Protein 9FYG (pdb70)

Radius of gyration: 30.22 Å; Cα contacts (8 Å, |Δi|>4): 1806; chains: 6; bounding box: 65×64×95 Å

Nearest PDB structures (foldseek):
  7s8h-assembly1_a-3  TM=9.585E-01  e=7.469E-16  Lassa virus Josiah
  5vk2-assembly1_a  TM=9.563E-01  e=7.469E-16  Lassa virus Josiah
  7tyv-assembly1_c  TM=9.464E-01  e=2.749E-16  Lassa virus Josiah
  6p95-assembly1_a  TM=9.467E-01  e=1.157E-15  Lassa virus Josiah
  7ul7-assembly1_b  TM=9.363E-01  e=6.305E-14  Mammarenavirus lassaense

B-factor: mean 40.13, std 30.25, range [0.34, 158.84]

Solvent-accessible surface area: 47564 Å² total; per-residue (Å²): 60,62,35,2,77,134,60,0,3,76,60,71,85,136,49,64,4,25,104,61,4,30,58,64,28,95,98,49,70,90,13,13,1,5,8,0,17,88,0,0,70,18,18,70,90,33,115,148,204,38,46,8,8,2,12,4,0,66,27,18,1,41,67,67,5,1,22,65,6,9,6,59,42,2,74,95,54,42,20,4,43,2,33,44,0,4,10,0,27,22,88,93,62,41,72,27,7,15,1,108,13,19,53,7,82,122,146,66,85,11,81,44,78,95,13,122,108,54,10,39,79,34,6,78,114,6,68,39,55,44,44,28,94,68,20,94,55,99,25,13,158,50,35,21,81,94,46,28,118,101,140,249,114,190,35,27,237,42,9,60,10,46,63,2,32,8,49,12,84,98,5,3,58,56,4,6,8,1,6,52,71,78,82,40,28,0,22,0,8,20,33,142,122,14,109,16,0,2,26,1,14,20,32,108,94,55,55,7,78,71,141,108,16,65,90,6,97,79,62,12,40,88,2,2,111,111,73,42,170,54,57,30,76,0,1,3,3,1,7,18,5,1,43,1,6,106,22,40,34,21,31,10,18,42,1,21,2,19,78,148,116,38,140,72,146,35,10,27,0,6,0,32,0,20,117,45,118,15,15,79,5,10,18,57,11,3,8,7,26,0,0,0,4,14,10,0,72,29,12,44,76,201,94,174,124,77,8,0,2,2,60,24,28,83,49,131,116,50,15,147,57,66,24,14,3,0,0,7,5,0,19,19,2,49,20,28,16,18,20,114,115,172,42,26,240,44,7,66,4,57,56,4,30,7,46,12,85,83,2,4,70,54,2,6,10,2,4,71,72,80,70,39,29,2,21,0,8,24,32,140,123,13,109,18,0,1,20,1,9,23,35,107,95,57,52,7,77,76,139,106,17,63,91,7,89,89,62,11,45,84,2,1,113,110,73,40,170,55,56,32,74,0,4,4,2,0,12,20,4,1,48,0,4,107,22,41,36,19,30,11,17,52,2,25,2,17,75,142,118,37,139,65,142,46,9,34,0,6,0,33,0,20,116,46,117,13,15,75,4,6,13,57,11,3,6,7,23,0,0,1,4,8,2,0,67,29,12,58,79,202,96,170,129,78,8,0,4,1,51,27,28,86,54,132,116,46,26,140,54,67,21,14,5,0,0,6,4,0,16,18,0,46,19,28,17,20,21,115,116,175,32,24,238,43,8,59,11,53,67,3,32,9,46,13,98,83,6,1,69,56,3,6,7,2,6,62,72,78,75,38,28,0,23,0,9,21,33,137,121,13,110,17,0,1,26,1,13,19,29,108,99,59,64,7,74,71,142,106,17,58,92,6,91,91,57,11,48,84,2,0,112,109,74,41,172,56,59,32,77,0,4,3,4,1,8,17,5,1,43,1,5,107,22,40,32,18,28,11,16,41,1,23,2,17,76,146,117,36,140,70,140,46,9,28,0,7,0,33,2,22,124,43,117,8,14,72,3,6,23,59,10,3,7,7,23,0,0,1,4,11,2,0,66,26,11,59,77,191,92,179,132,90,10,0,1,1,52,23,28,83,55,134,112,48,19,149,67,64,28,15,5,0,0,7,4,0,20,20,2,48,18,26,17,20,20,112,63,54,50,1,62,133,55,0,3,79,63,71,82,139,52,57,3,28,105,62,3,31,58,62,21,95,98,51,71,90,15,16,1,4,12,0,16,81,0,0,70,16,12,62,86,29,101,149,204,37,41,8,2,1,12,5,0,65,31,17,1,39,66,71,5,1,27,64,5,9,6,58,26,5,81,95,54,44,20,3,44,1,35,44,0,5,6,0,29,20,93,93,63,42,73,24,2,18,0,100,14,18,54,7,84,122,142,67,80,10,85,41,81,91,10,121,115,49,8,47,94,40,4,74,111,7,63,40,63,43,42,26,97,69,21,95,56,97,26,14,158,49,35,20,81,92,44,27,120,102,143,247,58,57,35,3,73,139,55,0,3,82,62,67,83,139,53,68,4,25,104,61,2,28,58,66,26,94,98,52,73,94,14,11,1,5,9,0,16,90,0,0,64,16,18,54,85,30,100,149,203,38,44,8,8,2,11,5,0,66,28,18,1,41,67,67,6,2,22,59,5,9,5,65,28,6,83,90,55,41,19,3,41,1,34,44,0,4,8,0,26,19,89,94,63,41,72,29,6,20,2,116,5,18,54,7,84,119,143,63,81,11,83,46,78,91,11,126,106,57,11,39,78,31,4,76,114,5,62,39,58,47,40,27,94,67,21,95,57,97,26,14,160,49,35,20,80,94,46,27,120,101,138,248

Secondary structure (DSSP, 8-state):
-EEETTEEEEEEEB--HHHHSSS-EEEEEETTEEEEESSTT-SEEEEEEEESS----TTTSEE-SS-GGGGS-TT-TTHHHHHHHHHHHHHHTT--TTTSPPPEE--TT-SSSS-EEEEE--TTTSSTTHHHHHHHHHHHHH---TTS------EEEEEEEE----S--BHHHHHHHHHTTTT-----/---BTTBEEEEEEB--HHHHTTS-EEEEEETTEEEEESSTT-SEEEEEEEESS----TTTSEE-SS-GGGGS-TT-TTHHHHHHHHHHHH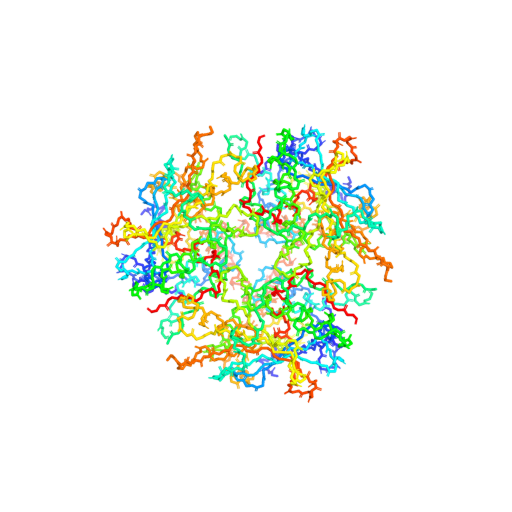HHTT--TTTSPPPEE--TT-SSS--EEEEE--TTTSSTTHHHHHHHHHHHHH---TTS------EEEEEEEE----S--BHHHHHHHHHTTTT-----/-EEETTEEEEEEEB--HHHHSSS-EEEEEETTEEEEESSTT-SEEEEEEEESS----TTTSEE-SS-GGGGS-TT-TTHHHHHHHHHHHHHHTT--TTTSPPPEE--TT-SSS--EEEEE--TTTSSTTHHHHHHHHHHHHH---SSS------EEEEEEEE----S--BHHHHHHHHHTTTT-----/-EEE-TTTBSSSS-EEEPHHHHTTTTT-SS-HHHHHHHHHHHHHHHH-----HHHHHHHHS-HHHHHHHHHHHHTT--B--SSEEEEEE-TTT--BPPPEE--EETTEEPPTGGGHHHHHHHHHHHHHHHHHHHHHHHHHHS-HHHHHHHH-/--EE-GGGBSSSS-EE--HHHHGGGTT-SS-HHHHHHHHHHHHHHHH-----HHHHHHHHS-HHHHHHHHHHHHTT--B--SSEEEEEE-TTT--BPPPEE--EETTEEPPTGGGHHHHHHHHHHHHHHHHHHHHHHHHHHS-HHHHHHHH-/-EEE-GGGBSSSS-EEE-HHHHGGGTT-SS-HHHHHHHHHHHHHHHH-----HHHHHHHHS-HHHHHHHHHHHHTT--B--SSEEEEEE-TTT--BPPPEE--EETTEEPPTGGGHHHHHHHHHHHHHHHHHHHHHHHHHHS-HHHHHHHH-

Foldseek 3Di:
DDWDDCVLADPSDIDDADVVQVVCLVVDDLALVQLSVLVRVLVVVCVCPDDCCVVCVVVSDPPVNVVVQVVCQVVQHWHAPSHDWDKAAPVVVGHIHHTGGQTDGPNHTDDCVNPVVVVVVRNVVSVVVVVVVVVVVVPVVDDPVVVVVVVD/DAPDPPDDDDDDDDDCCVVQQWAWFKEDLALFWIWIDGGDPDFKIKIKGKDLDDPDDPVAWDWDDVPLLLLFDPPDPCSVVVSVVVVLVCLLLVHDCVQADTWTWGHPPDPDPKIKIKGKLAPPPHDPCPNLSNSVSSCQLHVHCPSVDDHGTIITMMMMDTDPCSDDTDVSSVVSSCVSVDPDDIGD/DCDDPPDDDDDDDDDCCVVQQWAWFKADLALFWIWIDRGNPAFKIKIKGKDQDDDDDPVAWAWDDVPQLVLFDPPDPCSVSVSVVVVLVCLLLVHDCVQADIWTWGHPPDPDPKTKIKGKLAPPPHDPCPNLSNSVSSCQLHVHCPSVDDHGTIIIMIMMDTDDCSDDTDVSNRVSSCVSVDPDDIGD/DDPDPPDDDDDDDDDCCVVQQWAWFKADLALFKMWIDGGDPDFKIKIKGKDQDDDDDPVAWDWDDVPQLVLADPPDPCSVVVSVVVVLVCLLLVDDCVQADTWTWGHPPDPDPKTKIKGWLAPPPHDPCPNLSNSVSSCQQHVHCPSVDDHGTIIIMMMMDTDPCSDDTDVSNRVSSCVSVDPDDIGD/DAWDDQVLDDPSDIDDADPVQVVCLVVDDLALVQLSVLLRVLVVVCVCPDDCCVVCVVVSDPPVNVVVQVVCQVVQHWHAPSHDWDKAAPVVVGHIHHTGGQTDGPNHTDDCVNCVVVHPVRNVVSVVVVVVVVVVVVPVVDDPVVVVVVVD/DAKDDQVLDDPSDTGGADPVQVVCLVVDDLALVQLSVLVRVLVVVCVCPDDCCVVCVVVSDPPVNVVVQVVCQVVQHWHAPSHDWDWAAPVVVGHIHHTGGQTDGPNHTDDCVVCVVVVVVRNVVSVVVVVVVVVVVVPVVDDPVVVVVVVD

Sequence (1020 aa):
GYCLERWMLVTSDLKCFGNTALAKCNLDHDSEFCDMLKLFEFNKKAIEKVNLLTHSINALISDNLLMKNRLKELLNTPYCNYTKFWYVNHTASGEHSLPRCWLVRNNSYLNESEFRNDWIIESDHLLSEMLNKEYIDRQGKTPLTLVDICFWFRIGRSTELQNITFDMLKVFEDHPTSCMVNHSTYYVHENKNATWCLEVSVTDVTLLMAEHDRQVLNNLSNCVHPAVEHRSRMVGLLEWIFRALKYDFNMDPTPLCQKQTSTVNETRVQINITEGFGSHGFEDTILQRLGVLFGSRIAFSNGKKRFLLIRNSTWKNQCEMNHVNSMHLMLANAGRRSSGSFRIGRSTELQNITFDMLKVFEDHPTSCMVNHSTYYVHENKNATWCLEVSVTDVTLLMAEHDRQVLNNLSNCVHPAVEHRSRMVGLLEWIFRALKYDFNMDPTPLCQKQTSTVNETRVQINITEGFGSHGFEDTILQRLGVLFGSRIAFSNGKKRFLLIRNSTWKNQCEMNHVNSMHLMLANAGRRSSGSFRIGRSTELQNITFDMLKVFEDHPTSCMVNHSTYYVHENKNATWCLEVSVTDVTLLMAEHDRQVLNNLSNCVHPAVEHRSRMVGLLEWIFRALKYDFNMDPTPLCQKQTSTVNETRVQINITEGFGSHGFEDTILQRLGVLFGSRIAFSNGKKRFLLIRNSTWKNQCEMNHVNSMHLMLANAGRRSSGSGYCLERWMLVTSDLKCFGNTALAKCNLDHDSEFCDMLKLFEFNKKAIEKVNLLTHSINALISDNLLMKNRLKELLNTPYCNYTKFWYVNHTASGEHSLPRCWLVRNNSYLNESEFRNDWIIESDHLLSEMLNKEYIDRQGKTPLTLVDICFWGYCLERWMLVTSDLKCFGNTALAKCNLDHDSEFCDMLKLFEFNKKAIEKVNLLTHSINALISDNLLMKNRLKELLNTPYCNYTKFWYVNHTASGEHSLPRCWLVRNNSYLNESEFRNDWIIESDHLLSEMLNKEYIDRQGKTPLTLVDICFW

Structure (mmCIF, N/CA/C/O backbone):
data_9FYG
#
_entry.id   9FYG
#
_cell.length_a   1.00
_cell.length_b   1.00
_cell.length_c   1.00
_cell.angle_alpha   90.00
_cell.angle_beta   90.00
_cell.angle_gamma   90.00
#
_symmetry.space_group_name_H-M   'P 1'
#
loop_
_entity.id
_entity.type
_entity.pdbx_description
1 polymer 'Glycoprotein G2'
2 polymer 'Glycoprotein G1'
3 branched 2-acetamido-2-deoxy-beta-D-glucopyranose-(1-4)-2-acetamido-2-deoxy-beta-D-glucopyranose
4 branched alpha-D-mannopyranose-(1-3)-[alpha-D-mannopyranose-(1-6)]beta-D-mannopyranose-(1-4)-2-acetamido-2-deoxy-beta-D-glucopyranose-(1-4)-2-acetamido-2-deoxy-beta-D-glucopyranose
5 branched beta-D-mannopyranose-(1-4)-2-acetamido-2-deoxy-beta-D-glucopyranose-(1-4)-2-acetamido-2-deoxy-beta-D-glucopyranose
6 non-polymer 2-acetamido-2-deoxy-beta-D-glucopyranose
7 non-polymer 'ZINC ION'
8 water water
#
loop_
_atom_site.group_PDB
_atom_site.id
_atom_site.type_symbol
_atom_site.label_atom_id
_atom_site.label_alt_id
_atom_site.label_comp_id
_atom_site.label_asym_id
_atom_site.label_entity_id
_atom_site.label_seq_id
_atom_site.pdbx_PDB_ins_code
_atom_site.Cartn_x
_atom_site.Cartn_y
_atom_site.Cartn_z
_atom_site.occupancy
_atom_site.B_iso_or_equiv
_atom_site.auth_seq_id
_atom_site.auth_comp_id
_atom_site.auth_asym_id
_atom_site.auth_atom_id
_atom_site.pdbx_PDB_model_num
ATOM 1 N N . GLY A 1 18 ? 126.06804 111.33095 131.18625 1.000 63.28797 272 GLY a N 1
ATOM 2 C CA . GLY A 1 18 ? 125.20204 111.11169 130.04292 1.000 63.45975 272 GLY a CA 1
ATOM 3 C C . GLY A 1 18 ? 125.89278 111.34746 128.71460 1.000 64.50380 272 GLY a C 1
ATOM 4 O O . GLY A 1 18 ? 127.10234 111.56893 128.66601 1.000 65.99862 272 GLY a O 1
ATOM 5 N N . TYR A 1 19 ? 125.12113 111.29468 127.63192 1.000 62.75223 273 TYR a N 1
ATOM 6 C CA . TYR A 1 19 ? 125.66907 111.49532 126.29767 1.000 60.52295 273 TYR a CA 1
ATOM 7 C C . TYR A 1 19 ? 125.95311 112.97118 126.07121 1.000 58.15996 273 TYR a C 1
ATOM 8 O O . TYR A 1 19 ? 125.14899 113.83027 126.43192 1.000 63.61186 273 TYR a O 1
ATOM 17 N N . CYS A 1 20 ? 127.10122 113.27104 125.47395 1.000 53.35473 274 CYS a N 1
ATOM 18 C CA . CYS A 1 20 ? 127.43701 114.65208 125.16216 1.000 59.62586 274 CYS a CA 1
ATOM 19 C C . CYS A 1 20 ? 127.88299 114.87681 123.73229 1.000 60.28928 274 CYS a C 1
ATOM 20 O O . CYS A 1 20 ? 128.26742 113.96025 123.00276 1.000 61.31582 274 CYS a O 1
ATOM 23 N N . LEU A 1 21 ? 127.82317 116.15431 123.37279 1.000 60.41712 275 LEU a N 1
ATOM 24 C CA . LEU A 1 21 ? 127.94307 116.61138 121.99857 1.000 55.73443 275 LEU a CA 1
ATOM 25 C C . LEU A 1 21 ? 129.33539 117.17206 121.75162 1.000 57.19332 275 LEU a C 1
ATOM 26 O O . LEU A 1 21 ? 129.86689 117.92342 122.57350 1.000 63.40539 275 LEU a O 1
ATOM 31 N N . GLU A 1 22 ? 129.92108 116.80511 120.61648 1.000 50.07790 276 GLU a N 1
ATOM 32 C CA . GLU A 1 22 ? 131.24907 117.28725 120.28247 1.000 51.26179 276 GLU a CA 1
ATOM 33 C C . GLU A 1 22 ? 131.21408 118.77624 119.95023 1.000 52.53625 276 GLU a C 1
ATOM 34 O O . GLU A 1 22 ? 130.15335 119.37728 119.76270 1.000 51.34639 276 GLU a O 1
ATOM 40 N N . ARG A 1 23 ? 132.40689 119.37214 119.88983 1.000 54.00666 277 ARG a N 1
ATOM 41 C CA . ARG A 1 23 ? 132.51285 120.80559 119.63823 1.000 57.21589 277 ARG a CA 1
ATOM 42 C C . ARG A 1 23 ? 131.89909 121.18119 118.29472 1.000 54.91417 277 ARG a C 1
ATOM 43 O O . ARG A 1 23 ? 131.25636 122.23039 118.16814 1.000 54.86518 277 ARG a O 1
ATOM 51 N N . TRP A 1 24 ? 132.07581 120.33166 117.28097 1.000 50.68211 278 TRP a N 1
ATOM 52 C CA . TRP A 1 24 ? 131.53786 120.63298 115.96019 1.000 49.61650 278 TRP a CA 1
ATOM 53 C C . TRP A 1 24 ? 130.02249 120.49331 115.90245 1.000 48.59173 278 TRP a C 1
ATOM 54 O O . TRP A 1 24 ? 129.39915 121.04034 114.98717 1.000 44.04423 278 TRP a O 1
ATOM 65 N N . MET A 1 25 ? 129.41837 119.77436 116.85147 1.000 46.55084 279 MET a N 1
ATOM 66 C CA . MET A 1 25 ? 127.96826 119.60809 116.84475 1.000 38.60828 279 MET a CA 1
ATOM 67 C C . MET A 1 25 ? 127.25572 120.91784 117.16058 1.000 39.05280 279 MET a C 1
ATOM 68 O O . MET A 1 25 ? 126.22202 121.22902 116.55883 1.000 38.93124 279 MET a O 1
ATOM 73 N N . LEU A 1 26 ? 127.78905 121.69379 118.09765 1.000 43.54455 280 LEU a N 1
ATOM 74 C CA . LEU A 1 26 ? 127.17432 122.92640 118.56572 1.000 50.25965 280 LEU a CA 1
ATOM 75 C C . LEU A 1 26 ? 127.95613 124.13263 118.05688 1.000 51.96085 280 LEU a C 1
ATOM 76 O O . LEU A 1 26 ? 128.95121 124.00603 117.33918 1.000 57.10612 280 LEU a O 1
ATOM 81 N N . VAL A 1 27 ? 127.49037 125.31985 118.44278 1.000 53.33237 281 VAL a N 1
ATOM 82 C CA . VAL A 1 27 ? 128.11309 126.57694 118.05081 1.000 61.44275 281 VAL a CA 1
ATOM 83 C C . VAL A 1 27 ? 128.57219 127.40068 119.24315 1.000 70.64079 281 VAL a C 1
ATOM 84 O O . VAL A 1 27 ? 129.08214 128.50919 119.05343 1.000 72.93140 281 VAL a O 1
ATOM 88 N N . THR A 1 28 ? 128.41440 126.89605 120.46435 1.000 74.96084 282 THR a N 1
ATOM 89 C CA . THR A 1 28 ? 128.77115 127.63893 121.66587 1.000 82.36322 282 THR a CA 1
ATOM 90 C C . THR A 1 28 ? 130.21882 127.43431 122.09077 1.000 86.03708 282 THR a C 1
ATOM 91 O O . THR A 1 28 ? 130.66199 128.08254 123.04505 1.000 89.37068 282 THR a O 1
ATOM 95 N N . SER A 1 29 ? 130.95906 126.55562 121.41220 1.000 83.38096 283 SER a N 1
ATOM 96 C CA . SER A 1 29 ? 132.35664 126.27117 121.74570 1.000 87.33840 283 SER a CA 1
ATOM 97 C C . SER A 1 29 ? 132.50491 125.81021 123.19426 1.000 85.64418 283 SER a C 1
ATOM 98 O O . SER A 1 29 ? 133.45476 126.17774 123.88810 1.000 87.84889 283 SER a O 1
ATOM 101 N N . ASP A 1 30 ? 131.55759 124.99704 123.65555 1.000 84.62374 284 ASP a N 1
ATOM 102 C CA . ASP A 1 30 ? 131.58414 124.46788 125.01047 1.000 85.08797 284 ASP a CA 1
ATOM 103 C C . ASP A 1 30 ? 131.11151 123.02196 124.99407 1.000 82.03583 284 ASP a C 1
ATOM 104 O O . ASP A 1 30 ? 130.39745 122.59094 124.08571 1.000 80.26037 284 ASP a O 1
ATOM 109 N N . LEU A 1 31 ? 131.52444 122.27354 126.01447 1.000 79.98932 285 LEU a N 1
ATOM 110 C CA . LEU A 1 31 ? 131.11476 120.88330 126.15633 1.000 77.42057 285 LEU a CA 1
ATOM 111 C C . LEU A 1 31 ? 129.74840 120.81033 126.82716 1.000 72.86162 285 LEU a C 1
ATOM 112 O O . LEU A 1 31 ? 129.50873 121.47236 127.84202 1.000 74.67161 285 LEU a O 1
ATOM 117 N N . LYS A 1 32 ? 128.85119 120.00876 126.25430 1.000 70.18887 286 LYS a N 1
ATOM 118 C CA . LYS A 1 32 ? 127.48816 119.85829 126.75682 1.000 65.36816 286 LYS a CA 1
ATOM 119 C C . LYS A 1 32 ? 127.15297 118.37490 126.83564 1.000 61.56353 286 LYS a C 1
ATOM 120 O O . LYS A 1 32 ? 126.94191 117.72837 125.79838 1.000 58.36997 286 LYS a O 1
ATOM 126 N N . CYS A 1 33 ? 127.12391 117.84559 128.06563 1.000 60.63022 287 CYS a N 1
ATOM 127 C CA . CYS A 1 33 ? 126.66453 116.49087 128.35450 1.000 56.05490 287 CYS a CA 1
ATOM 128 C C . CYS A 1 33 ? 125.26580 116.52990 128.95484 1.000 49.63203 287 CYS a C 1
ATOM 129 O O . CYS A 1 33 ? 125.03777 117.18480 129.97646 1.000 51.79831 287 CYS a O 1
ATOM 132 N N . PHE A 1 34 ? 124.33882 115.82230 128.31913 1.000 44.97914 288 PHE a N 1
ATOM 133 C CA . PHE A 1 34 ? 122.99101 115.63443 128.82908 1.000 45.57806 288 PHE a CA 1
ATOM 134 C C . PHE A 1 34 ? 122.90115 114.26244 129.48243 1.000 48.84813 288 PHE a C 1
ATOM 135 O O . PHE A 1 34 ? 123.33863 113.26165 128.90119 1.000 57.61270 288 PHE a O 1
ATOM 143 N N . GLY A 1 35 ? 122.35443 114.22384 130.69472 1.000 43.82421 289 GLY a N 1
ATOM 144 C CA . GLY A 1 35 ? 122.26978 112.97851 131.42385 1.000 54.39763 289 GLY a CA 1
ATOM 145 C C . GLY A 1 35 ? 121.28927 112.00668 130.79975 1.000 55.46427 289 GLY a C 1
ATOM 146 O O . GLY A 1 35 ? 120.37650 112.37731 130.06237 1.000 54.02849 289 GLY a O 1
ATOM 147 N N . ASN A 1 36 ? 121.49722 110.72413 131.10448 1.000 60.96329 290 ASN a N 1
ATOM 148 C CA . ASN A 1 36 ? 120.61839 109.67873 130.59477 1.000 59.17936 290 ASN a CA 1
ATOM 149 C C . ASN A 1 36 ? 119.20202 109.78891 131.14381 1.000 55.21674 290 ASN a C 1
ATOM 150 O O . ASN A 1 36 ? 118.26315 109.31660 130.49498 1.000 52.99741 290 ASN a O 1
ATOM 155 N N . THR A 1 37 ? 119.02626 110.40446 132.31574 1.000 56.83050 291 THR a N 1
ATOM 156 C CA . THR A 1 37 ? 117.68798 110.55690 132.87798 1.000 58.43592 291 THR a CA 1
ATOM 157 C C . THR A 1 37 ? 116.80311 111.40946 131.97704 1.000 59.53922 291 THR a C 1
ATOM 158 O O . THR A 1 37 ? 115.63540 111.07559 131.74491 1.000 60.95672 291 THR a O 1
ATOM 162 N N . ALA A 1 38 ? 117.34133 112.51550 131.45942 1.000 57.38617 292 ALA a N 1
ATOM 163 C CA . ALA A 1 38 ? 116.56597 113.35890 130.55642 1.000 48.07302 292 ALA a CA 1
ATOM 164 C C . ALA A 1 38 ? 116.44251 112.72707 129.17594 1.000 44.00647 292 ALA a C 1
ATOM 165 O O . ALA A 1 38 ? 115.37960 112.79636 128.54870 1.000 41.84862 292 ALA a O 1
ATOM 167 N N . LEU A 1 39 ? 117.51675 112.10482 128.68683 1.000 46.21555 293 LEU a N 1
ATOM 168 C CA . LEU A 1 39 ? 117.50879 111.51300 127.35483 1.000 46.03544 293 LEU a CA 1
ATOM 169 C C . LEU A 1 39 ? 116.68935 110.23285 127.27774 1.000 44.15777 293 LEU a C 1
ATOM 170 O O . LEU A 1 39 ? 116.43427 109.75036 126.16972 1.000 44.80169 293 LEU a O 1
ATOM 175 N N . ALA A 1 40 ? 116.27869 109.67006 128.41614 1.000 51.83044 294 ALA a N 1
ATOM 176 C CA . ALA A 1 40 ? 115.45084 108.47112 128.39860 1.000 52.20950 294 ALA a CA 1
ATOM 177 C C . ALA A 1 40 ? 114.04646 108.74398 127.88028 1.000 48.91622 294 ALA a C 1
ATOM 178 O O . ALA A 1 40 ? 113.34368 107.79949 127.50799 1.000 53.20079 294 ALA a O 1
ATOM 180 N N . LYS A 1 41 ? 113.62344 110.00740 127.84746 1.000 47.92297 295 LYS a N 1
ATOM 181 C CA . LYS A 1 41 ? 112.30365 110.36220 127.34487 1.000 47.69481 295 LYS a CA 1
ATOM 182 C C . LYS A 1 41 ? 112.24169 110.40798 125.82538 1.000 54.19066 295 LYS a C 1
ATOM 183 O O . LYS A 1 41 ? 111.15404 110.60222 125.27299 1.000 65.78262 295 LYS a O 1
ATOM 189 N N . CYS A 1 42 ? 113.37559 110.24190 125.14230 1.000 51.87038 296 CYS a N 1
ATOM 190 C CA . CYS A 1 42 ? 113.38811 110.33357 123.68645 1.000 51.04144 296 CYS a CA 1
ATOM 191 C C . CYS A 1 42 ? 112.61571 109.18903 123.04249 1.000 61.13584 296 CYS a C 1
ATOM 192 O O . CYS A 1 42 ? 111.90495 109.39543 122.05207 1.000 66.26857 296 CYS a O 1
ATOM 195 N N . ASN A 1 43 ? 112.74505 107.97535 123.58336 1.000 63.16980 297 ASN a N 1
ATOM 196 C CA . ASN A 1 43 ? 112.11262 106.81880 122.95517 1.000 64.97376 297 ASN a CA 1
ATOM 197 C C . ASN A 1 43 ? 110.59216 106.90315 123.02550 1.000 66.89447 297 ASN a C 1
ATOM 198 O O . ASN A 1 43 ? 109.90125 106.53676 122.06763 1.000 66.51791 297 ASN a O 1
ATOM 203 N N . LEU A 1 44 ? 110.05116 107.37891 124.14855 1.000 65.84147 298 LEU a N 1
ATOM 204 C CA . LEU A 1 44 ? 108.60132 107.46671 124.28687 1.000 66.49182 298 LEU a CA 1
ATOM 205 C C . LEU A 1 44 ? 108.02332 108.62016 123.47346 1.000 73.05035 298 LEU a C 1
ATOM 206 O O . LEU A 1 44 ? 106.93650 108.49270 122.89900 1.000 76.72742 298 LEU a O 1
ATOM 211 N N . ASP A 1 45 ? 108.72933 109.74583 123.41190 1.000 70.68249 299 ASP a N 1
ATOM 212 C CA . ASP A 1 45 ? 108.21172 110.93211 122.74604 1.000 65.42234 299 ASP a CA 1
ATOM 213 C C . ASP A 1 45 ? 108.37776 110.82487 121.23676 1.000 61.42015 299 ASP a C 1
ATOM 214 O O . ASP A 1 45 ? 109.38524 110.31319 120.74092 1.000 67.00424 299 ASP a O 1
ATOM 219 N N . HIS A 1 46 ? 107.37714 111.31579 120.50713 1.000 56.43316 300 HIS a N 1
ATOM 220 C CA . HIS A 1 46 ? 107.42598 111.37843 119.05484 1.000 56.93173 300 HIS a CA 1
ATOM 221 C C . HIS A 1 46 ? 107.25248 112.79202 118.52367 1.000 51.52702 300 HIS a C 1
ATOM 222 O O . HIS A 1 46 ? 107.17865 112.97625 117.30298 1.000 44.46841 300 HIS a O 1
ATOM 229 N N . ASP A 1 47 ? 107.17646 113.79157 119.40155 1.000 46.01499 301 ASP a N 1
ATOM 230 C CA . ASP A 1 47 ? 107.06597 115.18797 119.00486 1.000 46.29740 301 ASP a CA 1
ATOM 231 C C . ASP A 1 47 ? 108.29217 115.99423 119.41404 1.000 39.91255 301 ASP a C 1
ATOM 232 O O . ASP A 1 47 ? 108.23969 117.22768 119.44286 1.000 40.35920 301 ASP a O 1
ATOM 237 N N . SER A 1 48 ? 109.39408 115.31997 119.73220 1.000 33.97900 302 SER a N 1
ATOM 238 C CA . SER A 1 48 ? 110.62408 115.97149 120.16529 1.000 27.24676 302 SER a CA 1
ATOM 239 C C . SER A 1 48 ? 111.57096 116.06860 118.97604 1.000 22.31945 302 SER a C 1
ATOM 240 O O . SER A 1 48 ? 112.11310 115.05709 118.52075 1.000 24.04161 302 SER a O 1
ATOM 243 N N . GLU A 1 49 ? 111.76518 117.28941 118.47547 1.000 17.31494 303 GLU a N 1
ATOM 244 C CA . GLU A 1 49 ? 112.72016 117.50999 117.39607 1.000 14.84883 303 GLU a CA 1
ATOM 245 C C . GLU A 1 49 ? 114.15488 117.35856 117.88384 1.000 13.52187 303 GLU a C 1
ATOM 246 O O . GLU A 1 49 ? 115.04586 117.00715 117.09987 1.000 17.17072 303 GLU a O 1
ATOM 252 N N . PHE A 1 50 ? 114.39042 117.61842 119.17174 1.000 14.40506 304 PHE a N 1
ATOM 253 C CA . PHE A 1 50 ? 115.72776 117.48489 119.73747 1.000 11.42711 304 PHE a CA 1
ATOM 254 C C . PHE A 1 50 ? 116.21926 116.04522 119.66630 1.000 11.27955 304 PHE a C 1
ATOM 255 O O . PHE A 1 50 ? 117.39572 115.79654 119.38373 1.000 12.50772 304 PHE a O 1
ATOM 263 N N . CYS A 1 51 ? 115.33701 115.08290 119.93353 1.000 12.97899 305 CYS a N 1
ATOM 264 C CA . CYS A 1 51 ? 115.72914 113.68045 119.84801 1.000 16.74144 305 CYS a CA 1
ATOM 265 C C . CYS A 1 51 ? 116.04898 113.28231 118.41171 1.000 18.25726 305 CYS a C 1
ATOM 266 O O . CYS A 1 51 ? 116.97796 112.50330 118.17000 1.000 19.01313 305 CYS a O 1
ATOM 269 N N . ASP A 1 52 ? 115.29631 113.81385 117.44578 1.000 14.87465 306 ASP a N 1
ATOM 270 C CA . ASP A 1 52 ? 115.61095 113.57516 116.04057 1.000 14.73327 306 ASP a CA 1
ATOM 271 C C . ASP A 1 52 ? 116.97938 114.14073 115.67734 1.000 16.32301 306 ASP a C 1
ATOM 272 O O . ASP A 1 52 ? 117.76107 113.49595 114.96354 1.000 19.35311 306 ASP a O 1
ATOM 277 N N . MET A 1 53 ? 117.28717 115.34760 116.15856 1.000 13.50796 307 MET a N 1
ATOM 278 C CA . MET A 1 53 ? 118.60400 115.92260 115.90232 1.000 15.32921 307 MET a CA 1
ATOM 279 C C . MET A 1 53 ? 119.70638 115.09378 116.55109 1.000 17.90864 307 MET a C 1
ATOM 280 O O . MET A 1 53 ? 120.78014 114.91057 115.96635 1.000 23.57813 307 MET a O 1
ATOM 285 N N . LEU A 1 54 ? 119.46210 114.59029 117.76331 1.000 16.84376 308 LEU a N 1
ATOM 286 C CA . LEU A 1 54 ? 120.44443 113.73432 118.42019 1.000 14.79947 308 LEU a CA 1
ATOM 287 C C . LEU A 1 54 ? 120.67774 112.45555 117.62803 1.000 21.30311 308 LEU a C 1
ATOM 288 O O . LEU A 1 54 ? 121.81769 111.99562 117.50243 1.000 27.28318 308 LEU a O 1
ATOM 293 N N . LYS A 1 55 ? 119.60820 111.85995 117.09484 1.000 19.98734 309 LYS a N 1
ATOM 294 C CA . LYS A 1 55 ? 119.76760 110.65916 116.27997 1.000 16.23631 309 LYS a CA 1
ATOM 295 C C . LYS A 1 55 ? 120.57012 110.94567 115.01572 1.000 19.93316 309 LYS a C 1
ATOM 296 O O . LYS A 1 55 ? 121.45471 110.16195 114.64526 1.000 26.74202 309 LYS a O 1
ATOM 302 N N . LEU A 1 56 ? 120.28451 112.06668 114.34367 1.000 19.14338 310 LEU a N 1
ATOM 303 C CA . LEU A 1 56 ? 121.07596 112.43846 113.17124 1.000 18.84503 310 LEU a CA 1
ATOM 304 C C . LEU A 1 56 ? 122.54356 112.62106 113.52810 1.000 24.56114 310 LEU a C 1
ATOM 305 O O . LEU A 1 56 ? 123.43185 112.15239 112.80776 1.000 29.45245 310 LEU a O 1
ATOM 310 N N . PHE A 1 57 ? 122.81906 113.32709 114.62452 1.000 24.44258 311 PHE a N 1
ATOM 311 C CA . PHE A 1 57 ? 124.20523 113.59888 114.98409 1.000 26.75376 311 PHE a CA 1
ATOM 312 C C . PHE A 1 57 ? 124.93717 112.32224 115.37279 1.000 33.39066 311 PHE a C 1
ATOM 313 O O . PHE A 1 57 ? 126.11087 112.15099 115.03296 1.000 43.97173 311 PHE a O 1
ATOM 321 N N . GLU A 1 58 ? 124.26308 111.41131 116.07706 1.000 32.18777 312 GLU a N 1
ATOM 322 C CA . GLU A 1 58 ? 124.88937 110.14022 116.42184 1.000 36.41614 312 GLU a CA 1
ATOM 323 C C . GLU A 1 58 ? 125.18011 109.31047 115.17714 1.000 37.29669 312 GLU a C 1
ATOM 324 O O . GLU A 1 58 ? 126.25802 108.71135 115.06236 1.000 45.88422 312 GLU a O 1
ATOM 330 N N . PHE A 1 59 ? 124.23521 109.26517 114.23292 1.000 32.07196 313 PHE a N 1
ATOM 331 C CA . PHE A 1 59 ? 124.47036 108.54113 112.98750 1.000 33.92969 313 PHE a CA 1
ATOM 332 C C . PHE A 1 59 ? 125.64583 109.13922 112.22185 1.000 39.24997 313 PHE a C 1
ATOM 333 O O . PHE A 1 59 ? 126.51924 108.41254 111.73314 1.000 38.15248 313 PHE a O 1
ATOM 341 N N . ASN A 1 60 ? 125.69480 110.47087 112.12740 1.000 41.27684 314 ASN a N 1
ATOM 342 C CA . ASN A 1 60 ? 126.79681 111.12571 111.43017 1.000 42.61970 314 ASN a CA 1
ATOM 343 C C . ASN A 1 60 ? 128.12775 110.84814 112.11514 1.000 47.84302 314 ASN a C 1
ATOM 344 O O . ASN A 1 60 ? 129.13370 110.58662 111.44673 1.000 52.80362 314 ASN a O 1
ATOM 349 N N . LYS A 1 61 ? 128.15795 110.91700 113.44764 1.000 45.77287 315 LYS a N 1
ATOM 350 C CA . LYS A 1 61 ? 129.39823 110.67627 114.17480 1.000 51.18996 315 LYS a CA 1
ATOM 351 C C . LYS A 1 61 ? 129.89501 109.25667 113.95187 1.000 57.04168 315 LYS a C 1
ATOM 352 O O . LYS A 1 61 ? 131.06795 109.04256 113.62660 1.000 58.23289 315 LYS a O 1
ATOM 358 N N . LYS A 1 62 ? 129.01249 108.26771 114.11556 1.000 58.51180 316 LYS a N 1
ATOM 359 C CA . LYS A 1 62 ? 129.43683 106.88706 113.92348 1.000 60.96824 316 LYS a CA 1
ATOM 360 C C . LYS A 1 62 ? 129.75985 106.57902 112.46665 1.000 61.26763 316 LYS a C 1
ATOM 361 O O . LYS A 1 62 ? 130.48841 105.61825 112.19926 1.000 66.71493 316 LYS a O 1
ATOM 367 N N . ALA A 1 63 ? 129.23960 107.36533 111.52087 1.000 56.82952 317 ALA a N 1
ATOM 368 C CA . ALA A 1 63 ? 129.65442 107.21516 110.13117 1.000 62.51153 317 ALA a CA 1
ATOM 369 C C . ALA A 1 63 ? 131.01615 107.84604 109.86490 1.000 65.38596 317 ALA a C 1
ATOM 370 O O . ALA A 1 63 ? 131.77852 107.33603 109.03665 1.000 64.89680 317 ALA a O 1
ATOM 372 N N . ILE A 1 64 ? 131.33415 108.94885 110.54497 1.000 64.60734 318 ILE a N 1
ATOM 373 C CA . ILE A 1 64 ? 132.59418 109.64467 110.29774 1.000 67.81040 318 ILE a CA 1
ATOM 374 C C . ILE A 1 64 ? 133.77098 108.82394 110.81413 1.000 74.74069 318 ILE a C 1
ATOM 375 O O . ILE A 1 64 ? 134.78654 108.66365 110.12660 1.000 75.50229 318 ILE a O 1
ATOM 380 N N . GLU A 1 65 ? 133.65119 108.28541 112.02362 1.000 72.17475 319 GLU a N 1
ATOM 381 C CA . GLU A 1 65 ? 134.73480 107.51063 112.61855 1.000 73.35274 319 GLU a CA 1
ATOM 382 C C . GLU A 1 65 ? 134.84420 106.13153 111.97530 1.000 73.80709 319 GLU a C 1
ATOM 383 O O . GLU A 1 65 ? 133.99250 105.73645 111.17926 1.000 70.93871 319 GLU a O 1
ATOM 389 N N . LYS A 1 74 ? 134.41495 104.83229 100.71159 1.000 56.31910 328 LYS a N 1
ATOM 390 C CA . LYS A 1 74 ? 133.50345 105.27374 101.76015 1.000 54.34627 328 LYS a CA 1
ATOM 391 C C . LYS A 1 74 ? 132.11378 105.54666 101.19455 1.000 49.68505 328 LYS a C 1
ATOM 392 O O . LYS A 1 74 ? 131.95347 106.34826 100.27484 1.000 45.22894 328 LYS a O 1
ATOM 398 N N . VAL A 1 75 ? 131.11102 104.87551 101.75438 1.000 43.81813 329 VAL a N 1
ATOM 399 C CA . VAL A 1 75 ? 129.73008 104.97164 101.29670 1.000 37.19988 329 VAL a CA 1
ATOM 400 C C . VAL A 1 75 ? 128.91104 105.67034 102.37163 1.000 35.14406 329 VAL a C 1
ATOM 401 O O . VAL A 1 75 ? 128.94959 105.27795 103.54377 1.000 36.42170 329 VAL a O 1
ATOM 405 N N . ASN A 1 76 ? 128.17687 106.70583 101.97388 1.000 30.08064 330 ASN a N 1
ATOM 406 C CA . ASN A 1 76 ? 127.26461 107.40239 102.86956 1.000 23.23116 330 ASN a CA 1
ATOM 407 C C . ASN A 1 76 ? 125.91160 106.70414 102.85311 1.000 23.44784 330 ASN a C 1
ATOM 408 O O . ASN A 1 76 ? 125.34589 106.45661 101.78365 1.000 29.36843 330 ASN a O 1
ATOM 413 N N . LEU A 1 77 ? 125.39932 106.38236 104.03951 1.000 19.82437 331 LEU a N 1
ATOM 414 C CA . LEU A 1 77 ? 124.13526 105.67263 104.17842 1.000 17.89941 331 LEU a CA 1
ATOM 415 C C . LEU A 1 77 ? 123.04286 106.54872 104.77884 1.000 20.44957 331 LEU a C 1
ATOM 416 O O . LEU A 1 77 ? 122.04838 106.02658 105.29050 1.000 25.57260 331 LEU a O 1
ATOM 421 N N . LEU A 1 78 ? 123.20952 107.87272 104.72764 1.000 20.27011 332 LEU a N 1
ATOM 422 C CA . LEU A 1 78 ? 122.25455 108.76804 105.37268 1.000 14.79040 332 LEU a CA 1
ATOM 423 C C . LEU A 1 78 ? 120.87849 108.70662 104.71990 1.000 15.17676 332 LEU a C 1
ATOM 424 O O . LEU A 1 78 ? 119.86431 108.83620 105.41262 1.000 18.98022 332 LEU a O 1
ATOM 429 N N . THR A 1 79 ? 120.81613 108.52208 103.40012 1.000 12.80334 333 THR a N 1
ATOM 430 C CA . THR A 1 79 ? 119.52393 108.44248 102.72825 1.000 13.42407 333 THR a CA 1
ATOM 431 C C . THR A 1 79 ? 118.77631 107.15508 103.04819 1.000 16.18704 333 THR a C 1
ATOM 432 O O . THR A 1 79 ? 117.54878 107.12024 102.91886 1.000 17.37054 333 THR a O 1
ATOM 436 N N . HIS A 1 80 ? 119.48287 106.10078 103.45780 1.000 15.92191 334 HIS a N 1
ATOM 437 C CA . HIS A 1 80 ? 118.82142 104.85578 103.82640 1.000 14.44811 334 HIS a CA 1
ATOM 438 C C . HIS A 1 80 ? 118.17139 104.93294 105.20019 1.000 17.62366 334 HIS a C 1
ATOM 439 O O . HIS A 1 80 ? 117.18778 104.22969 105.45361 1.000 24.96994 334 HIS a O 1
ATOM 446 N N . SER A 1 81 ? 118.69561 105.77265 106.09216 1.000 14.60210 335 SER a N 1
ATOM 447 C CA . SER A 1 81 ? 118.21946 105.83955 107.46744 1.000 18.48867 335 SER a CA 1
ATOM 448 C C . SER A 1 81 ? 117.62241 107.19289 107.83004 1.000 16.89899 335 SER a C 1
ATOM 449 O O . SER A 1 81 ? 117.29978 107.41588 109.00213 1.000 25.27807 335 SER a O 1
ATOM 452 N N . ILE A 1 82 ? 117.46739 108.10182 106.86437 1.000 13.81798 336 ILE a N 1
ATOM 453 C CA . ILE A 1 82 ? 116.90988 109.41535 107.17313 1.000 15.62325 336 ILE a CA 1
ATOM 454 C C . ILE A 1 82 ? 115.47817 109.29267 107.68175 1.000 13.54068 336 ILE a C 1
ATOM 455 O O . ILE A 1 82 ? 115.04636 110.07931 108.53233 1.000 19.54927 336 ILE a O 1
ATOM 460 N N . ASN A 1 83 ? 114.72238 108.31043 107.18288 1.000 12.36717 337 ASN a N 1
ATOM 461 C CA . ASN A 1 83 ? 113.38773 108.05840 107.71845 1.000 13.94875 337 ASN a CA 1
ATOM 462 C C . ASN A 1 83 ? 113.44997 107.57114 109.16065 1.000 17.98533 337 ASN a C 1
ATOM 463 O O . ASN A 1 83 ? 112.62612 107.96557 109.99321 1.000 19.50013 337 ASN a O 1
ATOM 468 N N . ALA A 1 84 ? 114.41687 106.70756 109.47410 1.000 18.11354 338 ALA a N 1
ATOM 469 C CA . ALA A 1 84 ? 114.52580 106.18161 110.82936 1.000 12.63640 338 ALA a CA 1
ATOM 470 C C . ALA A 1 84 ? 115.00706 107.23852 111.81449 1.000 19.97481 338 ALA a C 1
ATOM 471 O O . ALA A 1 84 ? 114.69484 107.15624 113.00748 1.000 28.37939 338 ALA a O 1
ATOM 473 N N . LEU A 1 85 ? 115.76540 108.22837 111.34704 1.000 16.73087 339 LEU a N 1
ATOM 474 C CA . LEU A 1 85 ? 116.28155 109.25759 112.24238 1.000 18.41968 339 LEU a CA 1
ATOM 475 C C . LEU A 1 85 ? 115.36867 110.47446 112.32779 1.000 20.31179 339 LEU a C 1
ATOM 476 O O . LEU A 1 85 ? 115.23640 111.07260 113.39961 1.000 22.17022 339 LEU a O 1
ATOM 481 N N . ILE A 1 86 ? 114.73645 110.85656 111.22308 1.000 24.14830 340 ILE a N 1
ATOM 482 C CA . ILE A 1 86 ? 113.89265 112.04350 111.16007 1.000 16.36773 340 ILE a CA 1
ATOM 483 C C . ILE A 1 86 ? 112.45231 111.60207 110.95967 1.000 17.40852 340 ILE a C 1
ATOM 484 O O . ILE A 1 86 ? 112.15232 110.83998 110.03263 1.000 20.85596 340 ILE a O 1
ATOM 489 N N . SER A 1 87 ? 111.56525 112.07520 111.82993 1.000 14.72299 341 SER a N 1
ATOM 490 C CA . SER A 1 87 ? 110.13925 111.82517 111.67655 1.000 13.63894 341 SER a CA 1
ATOM 491 C C . SER A 1 87 ? 109.58580 112.73908 110.59114 1.000 14.15169 341 SER a C 1
ATOM 492 O O . SER A 1 87 ? 109.62780 113.96607 110.72471 1.000 16.95490 341 SER a O 1
ATOM 495 N N . ASP A 1 88 ? 109.07427 112.14251 109.51297 1.000 14.84115 342 ASP a N 1
ATOM 496 C CA . ASP A 1 88 ? 108.48095 112.94074 108.44700 1.000 13.33539 342 ASP a CA 1
ATOM 497 C C . ASP A 1 88 ? 107.23400 113.67265 108.92294 1.000 12.30772 342 ASP a C 1
ATOM 498 O O . ASP A 1 88 ? 106.95606 114.78125 108.45746 1.000 11.89359 342 ASP a O 1
ATOM 503 N N . ASN A 1 89 ? 106.47684 113.07599 109.84587 1.000 14.72879 343 ASN a N 1
ATOM 504 C CA . ASN A 1 89 ? 105.25509 113.71259 110.32747 1.000 12.93599 343 ASN a CA 1
ATOM 505 C C . ASN A 1 89 ? 105.55848 114.95807 111.15057 1.000 8.26791 343 ASN a C 1
ATOM 506 O O . ASN A 1 89 ? 104.89050 115.98483 110.99674 1.000 9.05028 343 ASN a O 1
ATOM 511 N N . LEU A 1 90 ? 106.55789 114.88707 112.03116 1.000 10.33027 344 LEU a N 1
ATOM 512 C CA . LEU A 1 90 ? 106.93044 116.05199 112.82795 1.000 8.53607 344 LEU a CA 1
ATOM 513 C C . LEU A 1 90 ? 107.47558 117.17265 111.94948 1.000 11.15146 344 LEU a C 1
ATOM 514 O O . LEU A 1 90 ? 107.13405 118.34782 112.14245 1.000 14.62482 344 LEU a O 1
ATOM 519 N N . LEU A 1 91 ? 108.31847 116.82430 110.97460 1.000 7.27110 345 LEU a N 1
ATOM 520 C CA . LEU A 1 91 ? 108.84490 117.81986 110.04835 1.000 4.68140 345 LEU a CA 1
ATOM 521 C C . LEU A 1 91 ? 107.72883 118.45155 109.22647 1.000 6.02921 345 LEU a C 1
ATOM 522 O O . LEU A 1 91 ? 107.72068 119.66805 109.00624 1.000 7.37655 345 LEU a O 1
ATOM 527 N N . MET A 1 92 ? 106.77574 117.63706 108.76737 1.000 8.83378 346 MET a N 1
ATOM 528 C CA . MET A 1 92 ? 105.63860 118.15492 108.01489 1.000 8.36794 346 MET a CA 1
ATOM 529 C C . MET A 1 92 ? 104.78869 119.08434 108.87023 1.000 7.72162 346 MET a C 1
ATOM 530 O O . MET A 1 92 ? 104.33857 120.13369 108.39976 1.000 8.26192 346 MET a O 1
ATOM 535 N N . LYS A 1 93 ? 104.55984 118.71418 110.13139 1.000 9.23633 347 LYS a N 1
ATOM 536 C CA . LYS A 1 93 ? 103.77969 119.55922 111.02741 1.000 9.24030 347 LYS a CA 1
ATOM 537 C C . LYS A 1 93 ? 104.46563 120.89910 111.25980 1.000 9.36744 347 LYS a C 1
ATOM 538 O O . LYS A 1 93 ? 103.81516 121.95168 111.23929 1.000 10.96582 347 LYS a O 1
ATOM 544 N N . ASN A 1 94 ? 105.78259 120.88251 111.47432 1.000 7.49451 348 ASN a N 1
ATOM 545 C CA . ASN A 1 94 ? 106.50311 122.13448 111.68289 1.000 7.07448 348 ASN a CA 1
ATOM 546 C C . ASN A 1 94 ? 106.50499 122.99147 110.42218 1.000 7.08413 348 ASN a C 1
ATOM 547 O O . ASN A 1 94 ? 106.35847 124.21722 110.49839 1.000 8.89904 348 ASN a O 1
ATOM 552 N N . ARG A 1 95 ? 106.65346 122.36631 109.25142 1.000 8.27040 349 ARG a N 1
ATOM 553 C CA . ARG A 1 95 ? 106.60459 123.12059 108.00339 1.000 6.08998 349 ARG a CA 1
ATOM 554 C C . ARG A 1 95 ? 105.23047 123.74435 107.78818 1.000 8.73794 349 ARG a C 1
ATOM 555 O O . ARG A 1 95 ? 105.12443 124.89363 107.34475 1.000 8.78050 349 ARG a O 1
ATOM 563 N N . LEU A 1 96 ? 104.16580 123.00061 108.09554 1.000 9.26884 350 LEU a N 1
ATOM 564 C CA . LEU A 1 96 ? 102.81755 123.53358 107.93584 1.000 10.01950 350 LEU a CA 1
ATOM 565 C C . LEU A 1 96 ? 102.55404 124.67079 108.91387 1.000 12.13318 350 LEU a C 1
ATOM 566 O O . LEU A 1 96 ? 101.87270 125.64287 108.57152 1.000 15.75073 350 LEU a O 1
ATOM 571 N N . LYS A 1 97 ? 103.07952 124.56625 110.13704 1.000 10.62071 351 LYS a N 1
ATOM 572 C CA . LYS A 1 97 ? 102.98816 125.68352 111.07138 1.000 9.49221 351 LYS a CA 1
ATOM 573 C C . LYS A 1 97 ? 103.73452 126.90127 110.54295 1.000 12.66957 351 LYS a C 1
ATOM 574 O O . LYS A 1 97 ? 103.27202 128.03721 110.69500 1.000 17.27389 351 LYS a O 1
ATOM 580 N N . GLU A 1 98 ? 104.89808 126.68366 109.92721 1.000 12.52262 352 GLU a N 1
ATOM 581 C CA . GLU A 1 98 ? 105.64529 127.79159 109.34083 1.000 13.39833 352 GLU a CA 1
ATOM 582 C C . GLU A 1 98 ? 104.86432 128.45392 108.21054 1.000 17.50539 352 GLU a C 1
ATOM 583 O O . GLU A 1 98 ? 104.85564 129.68429 108.08914 1.000 24.14362 352 GLU a O 1
ATOM 589 N N . LEU A 1 99 ? 104.20286 127.65400 107.37153 1.000 14.57072 353 LEU a N 1
ATOM 590 C CA . LEU A 1 99 ? 103.46764 128.20292 106.23738 1.000 15.80475 353 LEU a CA 1
ATOM 591 C C . LEU A 1 99 ? 102.23458 128.99105 106.66012 1.000 19.57272 353 LEU a C 1
ATOM 592 O O . LEU A 1 99 ? 101.74351 129.80951 105.87746 1.000 25.08749 353 LEU a O 1
ATOM 597 N N . LEU A 1 100 ? 101.72318 128.76646 107.86844 1.000 25.12251 354 LEU a N 1
ATOM 598 C CA . LEU A 1 100 ? 100.53406 129.45076 108.35595 1.000 21.54228 354 LEU a CA 1
ATOM 599 C C . LEU A 1 100 ? 100.85411 130.60538 109.29829 1.000 26.33529 354 LEU a C 1
ATOM 600 O O . LEU A 1 100 ? 99.94277 131.12700 109.94755 1.000 32.37485 354 LEU a O 1
ATOM 605 N N . ASN A 1 101 ? 102.12362 131.00797 109.39073 1.000 26.96890 355 ASN a N 1
ATOM 606 C CA . ASN A 1 101 ? 102.54880 132.13328 110.22860 1.000 28.32756 355 ASN a CA 1
ATOM 607 C C . ASN A 1 101 ? 102.20672 131.90507 111.70031 1.000 28.10088 355 ASN a C 1
ATOM 608 O O . ASN A 1 101 ? 101.82474 132.82911 112.42038 1.000 35.08982 355 ASN a O 1
ATOM 613 N N . THR A 1 102 ? 102.35155 130.66415 112.14918 1.000 24.67173 356 THR a N 1
ATOM 614 C CA . THR A 1 102 ? 102.22625 130.02363 113.45025 1.000 20.41937 356 THR a CA 1
ATOM 615 C C . THR A 1 102 ? 103.61117 129.70105 114.00005 1.000 20.56573 356 THR a C 1
ATOM 616 O O . THR A 1 102 ? 104.52067 129.38578 113.22520 1.000 22.87311 356 THR a O 1
ATOM 620 N N . PRO A 1 103 ? 103.83725 129.80138 115.31256 1.000 26.19682 357 PRO a N 1
ATOM 621 C CA . PRO A 1 103 ? 105.13939 129.40059 115.86084 1.000 23.13355 357 PRO a CA 1
ATOM 622 C C . PRO A 1 103 ? 105.46418 127.95705 115.50761 1.000 19.06814 357 PRO a C 1
ATOM 623 O O . PRO A 1 103 ? 104.60352 127.07660 115.55275 1.000 20.95095 357 PRO a O 1
ATOM 627 N N . TYR A 1 104 ? 106.72477 127.72106 115.15578 1.000 18.30048 358 TYR a N 1
ATOM 628 C CA . TYR A 1 104 ? 107.13383 126.42915 114.62950 1.000 16.26542 358 TYR a CA 1
ATOM 629 C C . TYR A 1 104 ? 108.58448 126.16932 114.99929 1.000 13.66282 358 TYR a C 1
ATOM 630 O O . TYR A 1 104 ? 109.33120 127.08239 115.35917 1.000 11.94847 358 TYR a O 1
ATOM 639 N N . CYS A 1 105 ? 108.97262 124.90325 114.90052 1.000 11.99422 359 CYS a N 1
ATOM 640 C CA . CYS A 1 105 ? 110.34510 124.48639 115.14628 1.000 8.80312 359 CYS a CA 1
ATOM 641 C C . CYS A 1 105 ? 111.10575 124.46497 113.82735 1.000 7.52120 359 CYS a C 1
ATOM 642 O O . CYS A 1 105 ? 110.67950 123.80817 112.87230 1.000 9.54635 359 CYS a O 1
ATOM 645 N N . ASN A 1 106 ? 112.22711 125.18336 113.77193 1.000 7.55491 360 ASN a N 1
ATOM 646 C CA . ASN A 1 106 ? 113.10041 125.13891 112.60814 1.000 6.94867 360 ASN a CA 1
ATOM 647 C C . ASN A 1 106 ? 114.39829 124.38667 112.90013 1.000 6.49285 360 ASN a C 1
ATOM 648 O O . ASN A 1 106 ? 115.38800 124.54673 112.17952 1.000 11.01504 360 ASN a O 1
ATOM 653 N N . TYR A 1 107 ? 114.39330 123.56113 113.95175 1.000 8.47950 361 TYR a N 1
ATOM 654 C CA . TYR A 1 107 ? 115.38593 122.50841 114.18534 1.000 6.31816 361 TYR a CA 1
ATOM 655 C C . TYR A 1 107 ? 116.78826 123.06190 114.41502 1.000 7.27036 361 TYR a C 1
ATOM 656 O O . TYR A 1 107 ? 117.78322 122.40583 114.10236 1.000 8.14350 361 TYR a O 1
ATOM 665 N N . THR A 1 108 ? 116.88559 124.26430 114.97409 1.000 10.16519 362 THR a N 1
ATOM 666 C CA . THR A 1 108 ? 118.16812 124.92176 115.18098 1.000 7.93071 362 THR a CA 1
ATOM 667 C C . THR A 1 108 ? 118.50202 125.13007 116.64976 1.000 8.38556 362 THR a C 1
ATOM 668 O O . THR A 1 108 ? 119.56012 124.69407 117.11095 1.000 8.83356 362 THR a O 1
ATOM 672 N N . LYS A 1 109 ? 117.61867 125.78023 117.40052 1.000 10.31826 363 LYS a N 1
ATOM 673 C CA . LYS A 1 109 ? 117.85695 126.12362 118.79394 1.000 8.05662 363 LYS a CA 1
ATOM 674 C C . LYS A 1 109 ? 116.87544 125.37685 119.68539 1.000 10.16676 363 LYS a C 1
ATOM 675 O O . LYS A 1 109 ? 115.68571 125.28393 119.37214 1.000 13.14817 363 LYS a O 1
ATOM 681 N N . PHE A 1 110 ? 117.37932 124.84514 120.79727 1.000 12.25325 364 PHE a N 1
ATOM 682 C CA . PHE A 1 110 ? 116.57474 124.07792 121.73873 1.000 9.96342 364 PHE a CA 1
ATOM 683 C C . PHE A 1 110 ? 116.85046 124.56882 123.15115 1.000 11.01277 364 PHE a C 1
ATOM 684 O O . PHE A 1 110 ? 118.01072 124.74237 123.53341 1.000 16.56928 364 PHE a O 1
ATOM 692 N N . TRP A 1 111 ? 115.78828 124.78882 123.92085 1.000 11.37637 365 TRP a N 1
ATOM 693 C CA . TRP A 1 111 ? 115.88790 125.28930 125.28374 1.000 14.68461 365 TRP a CA 1
ATOM 694 C C . TRP A 1 111 ? 115.57310 124.18127 126.27956 1.000 15.50232 365 TRP a C 1
ATOM 695 O O . TRP A 1 111 ? 114.74122 123.30792 126.02293 1.000 17.49364 365 TRP a O 1
ATOM 706 N N . TYR A 1 112 ? 116.24327 124.22966 127.42647 1.000 20.54560 366 TYR a N 1
ATOM 707 C CA . TYR A 1 112 ? 116.01349 123.26692 128.49060 1.000 19.02565 366 TYR a CA 1
ATOM 708 C C . TYR A 1 112 ? 116.13103 123.96702 129.83474 1.000 21.10482 366 TYR a C 1
ATOM 709 O O . TYR A 1 112 ? 116.73685 125.03375 129.95614 1.000 23.62083 366 TYR a O 1
ATOM 718 N N . VAL A 1 113 ? 115.53457 123.34747 130.84621 1.000 24.70842 367 VAL a N 1
ATOM 719 C CA . VAL A 1 113 ? 115.55825 123.84900 132.21339 1.000 26.65654 367 VAL a CA 1
ATOM 720 C C . VAL A 1 113 ? 116.63148 123.09098 132.97940 1.000 33.33305 367 VAL a C 1
ATOM 721 O O . VAL A 1 113 ? 116.61776 121.85581 133.01920 1.000 35.57207 367 VAL a O 1
ATOM 725 N N . ASN A 1 114 ? 117.56237 123.82445 133.58376 1.000 33.99171 368 ASN a N 1
ATOM 726 C CA . ASN A 1 114 ? 118.69393 123.24005 134.29091 1.000 37.85622 368 ASN a CA 1
ATOM 727 C C . ASN A 1 114 ? 118.63555 123.62210 135.76271 1.000 43.98825 368 ASN a C 1
ATOM 728 O O . ASN A 1 114 ? 118.55214 124.80789 136.09849 1.000 44.42321 368 ASN a O 1
ATOM 733 N N . HIS A 1 115 ? 118.68667 122.61644 136.63299 1.000 46.47008 369 HIS a N 1
ATOM 734 C CA . HIS A 1 115 ? 118.83322 122.83267 138.07059 1.000 49.65939 369 HIS a CA 1
ATOM 735 C C . HIS A 1 115 ? 120.32149 122.98382 138.35701 1.000 53.01622 369 HIS a C 1
ATOM 736 O O . HIS A 1 115 ? 121.05245 121.99569 138.44905 1.000 53.38935 369 HIS a O 1
ATOM 743 N N . THR A 1 116 ? 120.77234 124.23279 138.49635 1.000 50.06608 370 THR a N 1
ATOM 744 C CA . THR A 1 116 ? 122.20515 124.51603 138.51134 1.000 56.13134 370 THR a CA 1
ATOM 745 C C . THR A 1 116 ? 122.90306 123.85109 139.69307 1.000 62.41549 370 THR a C 1
ATOM 746 O O . THR A 1 116 ? 124.00585 123.31036 139.54599 1.000 63.04777 370 THR a O 1
ATOM 750 N N . ALA A 1 117 ? 122.27592 123.87477 140.87131 1.000 62.52645 371 ALA a N 1
ATOM 751 C CA . ALA A 1 117 ? 122.91910 123.32651 142.06183 1.000 60.75974 371 ALA a CA 1
ATOM 752 C C . ALA A 1 117 ? 123.18160 121.83168 141.92103 1.000 62.82135 371 ALA a C 1
ATOM 753 O O . ALA A 1 117 ? 124.26005 121.34740 142.28305 1.000 63.27439 371 ALA a O 1
ATOM 755 N N . SER A 1 118 ? 122.21280 121.08456 141.39435 1.000 62.20941 372 SER a N 1
ATOM 756 C CA . SER A 1 118 ? 122.34809 119.63889 141.27798 1.000 61.01657 372 SER a CA 1
ATOM 757 C C . SER A 1 118 ? 122.84535 119.18597 139.91328 1.000 60.11421 372 SER a C 1
ATOM 758 O O . SER A 1 118 ? 123.42154 118.09736 139.81092 1.000 61.33540 372 SER a O 1
ATOM 761 N N . GLY A 1 119 ? 122.63657 119.98379 138.86863 1.000 59.14859 373 GLY a N 1
ATOM 762 C CA . GLY A 1 119 ? 123.01260 119.60514 137.52609 1.000 55.24375 373 GLY a CA 1
ATOM 763 C C . GLY A 1 119 ? 121.95011 118.85617 136.75299 1.000 50.40917 373 GLY a C 1
ATOM 764 O O . GLY A 1 119 ? 122.12077 118.64465 135.54617 1.000 50.37323 373 GLY a O 1
ATOM 765 N N . GLU A 1 120 ? 120.86398 118.44797 137.40282 1.000 51.02242 374 GLU a N 1
ATOM 766 C CA . GLU A 1 120 ? 119.77411 117.78883 136.70056 1.000 49.79322 374 GLU a CA 1
ATOM 767 C C . GLU A 1 120 ? 119.05732 118.77690 135.78875 1.000 45.70070 374 GLU a C 1
ATOM 768 O O . GLU A 1 120 ? 118.95427 119.96998 136.08390 1.000 44.33425 374 GLU a O 1
ATOM 774 N N . HIS A 1 121 ? 118.55954 118.26752 134.66627 1.000 41.17401 375 HIS a N 1
ATOM 775 C CA . HIS A 1 121 ? 117.96653 119.12557 133.65469 1.000 35.59542 375 HIS a CA 1
ATOM 776 C C . HIS A 1 121 ? 116.85701 118.37499 132.93814 1.000 31.61678 375 HIS a C 1
ATOM 777 O O . HIS A 1 121 ? 116.80661 117.14296 132.94409 1.000 38.27371 375 HIS a O 1
ATOM 784 N N . SER A 1 122 ? 115.96363 119.13985 132.31966 1.000 24.92745 376 SER a N 1
ATOM 785 C CA . SER A 1 122 ? 114.88932 118.56639 131.52962 1.000 25.65332 376 SER a CA 1
ATOM 786 C C . SER A 1 122 ? 115.37912 118.24506 130.12063 1.000 20.74852 376 SER a C 1
ATOM 787 O O . SER A 1 122 ? 116.45892 118.66185 129.69500 1.000 23.99279 376 SER a O 1
ATOM 790 N N . LEU A 1 123 ? 114.57261 117.48440 129.39776 1.000 20.32639 377 LEU a N 1
ATOM 791 C CA . LEU A 1 123 ? 114.85973 117.23224 127.99421 1.000 20.75347 377 LEU a CA 1
ATOM 792 C C . LEU A 1 123 ? 114.71436 118.53136 127.21018 1.000 19.86234 377 LEU a C 1
ATOM 793 O O . LEU A 1 123 ? 113.69765 119.22044 127.35145 1.000 19.10287 377 LEU a O 1
ATOM 798 N N . PRO A 1 124 ? 115.70372 118.91176 126.40194 1.000 18.12303 378 PRO a N 1
ATOM 799 C CA . PRO A 1 124 ? 115.59638 120.17026 125.65481 1.000 15.13692 378 PRO a CA 1
ATOM 800 C C . PRO A 1 124 ? 114.40104 120.16690 124.71296 1.000 13.07852 378 PRO a C 1
ATOM 801 O O . PRO A 1 124 ? 114.07073 119.15350 124.09500 1.000 14.70170 378 PRO a O 1
ATOM 805 N N . ARG A 1 125 ? 113.74916 121.32075 124.62080 1.000 14.91159 379 ARG a N 1
ATOM 806 C CA . ARG A 1 125 ? 112.58752 121.52365 123.77270 1.000 16.21525 379 ARG a CA 1
ATOM 807 C C . ARG A 1 125 ? 112.89491 122.62543 122.77138 1.000 13.43978 379 ARG a C 1
ATOM 808 O O . ARG A 1 125 ? 113.72580 123.50055 123.02683 1.000 14.59202 379 ARG a O 1
ATOM 816 N N . CYS A 1 126 ? 112.22183 122.57483 121.62789 1.000 14.16599 380 CYS a N 1
ATOM 817 C CA . CYS A 1 126 ? 112.54283 123.48598 120.53944 1.000 12.14397 380 CYS a CA 1
ATOM 818 C C . CYS A 1 126 ? 112.15839 124.92115 120.87587 1.000 12.14068 380 CYS a C 1
ATOM 819 O O . CYS A 1 126 ? 111.07646 125.18799 121.40483 1.000 16.25297 380 CYS a O 1
ATOM 822 N N . TRP A 1 127 ? 113.05689 125.84771 120.54858 1.000 12.10405 381 TRP a N 1
ATOM 823 C CA . TRP A 1 127 ? 112.79459 127.27801 120.66500 1.000 13.32358 381 TRP a CA 1
ATOM 824 C C . TRP A 1 127 ? 112.04285 127.71571 119.41047 1.000 13.06937 381 TRP a C 1
ATOM 825 O O . TRP A 1 127 ? 112.60470 127.70388 118.31201 1.000 16.97330 381 TRP a O 1
ATOM 836 N N . LEU A 1 128 ? 110.77929 128.10508 119.56039 1.000 15.70731 382 LEU a N 1
ATOM 837 C CA . LEU A 1 128 ? 109.93454 128.36569 118.40161 1.000 15.43507 382 LEU a CA 1
ATOM 838 C C . LEU A 1 128 ? 110.34119 129.66237 117.69832 1.000 16.51868 382 LEU a C 1
ATOM 839 O O . LEU A 1 128 ? 111.08613 130.48989 118.22857 1.000 21.34187 382 LEU a O 1
ATOM 844 N N . VAL A 1 129 ? 109.83347 129.82675 116.47604 1.000 19.90801 383 VAL a N 1
ATOM 845 C CA . VAL A 1 129 ? 110.18625 130.93737 115.59901 1.000 22.84517 383 VAL a CA 1
ATOM 846 C C . VAL A 1 129 ? 108.91381 131.53275 115.00731 1.000 28.99401 383 VAL a C 1
ATOM 847 O O . VAL A 1 129 ? 108.01079 130.79914 114.59087 1.000 25.03576 383 VAL a O 1
ATOM 851 N N . ARG A 1 130 ? 108.83806 132.86526 114.98463 1.000 37.54260 384 ARG a N 1
ATOM 852 C CA . ARG A 1 130 ? 107.81435 133.59246 114.24341 1.000 36.24344 384 ARG a CA 1
ATOM 853 C C . ARG A 1 130 ? 108.45966 134.73757 113.47874 1.000 41.71306 384 ARG a C 1
ATOM 854 O O . ARG A 1 130 ? 109.37645 135.38758 113.98688 1.000 45.35631 384 ARG a O 1
ATOM 862 N N . ASN A 1 131 ? 107.96397 134.98803 112.26442 1.000 45.84972 385 ASN a N 1
ATOM 863 C CA . ASN A 1 131 ? 108.41375 136.11139 111.43503 1.000 54.68509 385 ASN a CA 1
ATOM 864 C C . ASN A 1 131 ? 109.93023 136.10652 111.25374 1.000 52.83036 385 ASN a C 1
ATOM 865 O O . ASN A 1 131 ? 110.58088 137.15359 111.28189 1.000 61.32942 385 ASN a O 1
ATOM 870 N N . ASN A 1 132 ? 110.49851 134.91423 111.06622 1.000 44.04199 386 ASN a N 1
ATOM 871 C CA . ASN A 1 132 ? 111.94836 134.73296 110.96027 1.000 44.86670 386 ASN a CA 1
ATOM 872 C C . ASN A 1 132 ? 112.67839 135.27563 112.18554 1.000 40.91342 386 ASN a C 1
ATOM 873 O O . ASN A 1 132 ? 113.80682 135.76229 112.08638 1.000 39.76938 386 ASN a O 1
ATOM 878 N N . SER A 1 133 ? 112.04325 135.18594 113.35083 1.000 40.98819 387 SER a N 1
ATOM 879 C CA . SER A 1 133 ? 112.60863 135.68538 114.59459 1.000 35.96176 387 SER a CA 1
ATOM 880 C C . SER A 1 133 ? 112.32413 134.68608 115.70387 1.000 32.78699 387 SER a C 1
ATOM 881 O O . SER A 1 133 ? 111.22926 134.12150 115.76935 1.000 29.80387 387 SER a O 1
ATOM 884 N N . TYR A 1 134 ? 113.30859 134.47091 116.57276 1.000 30.39248 388 TYR a N 1
ATOM 885 C CA . TYR A 1 134 ? 113.12832 133.53636 117.67445 1.000 29.08871 388 TYR a CA 1
ATOM 886 C C . TYR A 1 134 ? 112.08492 134.06006 118.65457 1.000 35.91432 388 TYR a C 1
ATOM 887 O O . TYR A 1 134 ? 112.03584 135.25543 118.96222 1.000 36.51230 388 TYR a O 1
ATOM 896 N N . LEU A 1 135 ? 111.24780 133.14921 119.14075 1.000 31.97327 389 LEU a N 1
ATOM 897 C CA . LEU A 1 135 ? 110.19926 133.50194 120.08426 1.000 30.22833 389 LEU a CA 1
ATOM 898 C C . LEU A 1 135 ? 110.81683 134.00410 121.38535 1.000 36.29174 389 LEU a C 1
ATOM 899 O O . LEU A 1 135 ? 111.79028 133.43495 121.89059 1.000 41.10173 389 LEU a O 1
ATOM 904 N N . ASN A 1 136 ? 110.25411 135.08286 121.92398 1.000 41.81513 390 ASN a N 1
ATOM 905 C CA . ASN A 1 136 ? 110.80788 135.67882 123.12886 1.000 41.33003 390 ASN a CA 1
ATOM 906 C C . ASN A 1 136 ? 110.43612 134.84257 124.35098 1.000 42.76034 390 ASN a C 1
ATOM 907 O O . ASN A 1 136 ? 109.45508 134.09509 124.34262 1.000 45.28269 390 ASN a O 1
ATOM 912 N N . GLU A 1 137 ? 111.23435 134.98145 125.41555 1.000 40.65995 391 GLU a N 1
ATOM 913 C CA . GLU A 1 137 ? 111.07778 134.11935 126.58644 1.000 37.89659 391 GLU a CA 1
ATOM 914 C C . GLU A 1 137 ? 109.69211 134.24621 127.20798 1.000 40.99546 391 GLU a C 1
ATOM 915 O O . GLU A 1 137 ? 109.10282 133.24532 127.63180 1.000 39.86223 391 GLU a O 1
ATOM 921 N N . SER A 1 138 ? 109.16269 135.46836 127.29338 1.000 41.72040 392 SER a N 1
ATOM 922 C CA . SER A 1 138 ? 107.83284 135.65091 127.86784 1.000 46.16532 392 SER a CA 1
ATOM 923 C C . SER A 1 138 ? 106.75882 135.00948 126.99862 1.000 43.02759 392 SER a C 1
ATOM 924 O O . SER A 1 138 ? 105.77903 134.46090 127.51729 1.000 42.88514 392 SER a O 1
ATOM 927 N N . GLU A 1 139 ? 106.93680 135.04576 125.67556 1.000 43.91586 393 GLU a N 1
ATOM 928 C CA . GLU A 1 139 ? 105.90962 134.54799 124.76683 1.000 40.97195 393 GLU a CA 1
ATOM 929 C C . GLU A 1 139 ? 105.65570 133.05540 124.93223 1.000 37.68711 393 GLU a C 1
ATOM 930 O O . GLU A 1 139 ? 104.61720 132.56174 124.47888 1.000 40.40033 393 GLU a O 1
ATOM 936 N N . PHE A 1 140 ? 106.56059 132.32745 125.58023 1.000 37.08258 394 PHE a N 1
ATOM 937 C CA . PHE A 1 140 ? 106.29585 130.94403 125.96269 1.000 37.42978 394 PHE a CA 1
ATOM 938 C C . PHE A 1 140 ? 106.67952 130.71377 127.42188 1.000 37.94494 394 PHE a C 1
ATOM 939 O O . PHE A 1 140 ? 107.16817 129.64595 127.80081 1.000 36.12914 394 PHE a O 1
ATOM 947 N N . ARG A 1 141 ? 106.41074 131.71178 128.27084 1.000 40.87830 395 ARG a N 1
ATOM 948 C CA . ARG A 1 141 ? 106.76355 131.61663 129.68615 1.000 39.98808 395 ARG a CA 1
ATOM 949 C C . ARG A 1 141 ? 106.11079 130.40457 130.34192 1.000 43.31353 395 ARG a C 1
ATOM 950 O O . ARG A 1 141 ? 106.77482 129.62974 131.04204 1.000 44.02402 395 ARG a O 1
ATOM 958 N N . ASN A 1 142 ? 104.81395 130.20306 130.09732 1.000 44.77443 396 ASN a N 1
ATOM 959 C CA . ASN A 1 142 ? 104.12166 129.05916 130.67903 1.000 47.08601 396 ASN a CA 1
ATOM 960 C C . ASN A 1 142 ? 104.76405 127.73897 130.28182 1.000 46.69952 396 ASN a C 1
ATOM 961 O O . ASN A 1 142 ? 104.62504 126.75061 131.01004 1.000 50.14390 396 ASN a O 1
ATOM 966 N N . ASP A 1 143 ? 105.46381 127.69799 129.14615 1.000 43.58402 397 ASP a N 1
ATOM 967 C CA . ASP A 1 143 ? 106.12271 126.46227 128.74329 1.000 38.73714 397 ASP a CA 1
ATOM 968 C C . ASP A 1 143 ? 107.28539 126.11907 129.66591 1.000 39.41445 397 ASP a C 1
ATOM 969 O O . ASP A 1 143 ? 107.51741 124.94107 129.95513 1.000 39.64269 397 ASP a O 1
ATOM 974 N N . TRP A 1 144 ? 108.03003 127.12094 130.14266 1.000 36.76581 398 TRP a N 1
ATOM 975 C CA . TRP A 1 144 ? 109.21103 126.83415 130.94654 1.000 34.79577 398 TRP a CA 1
ATOM 976 C C . TRP A 1 144 ? 109.03385 127.10995 132.43433 1.000 40.16310 398 TRP a C 1
ATOM 977 O O . TRP A 1 144 ? 109.86286 126.65290 133.22870 1.000 41.33280 398 TRP a O 1
ATOM 988 N N . ILE A 1 145 ? 107.98793 127.83251 132.83914 1.000 45.36246 399 ILE a N 1
ATOM 989 C CA . ILE A 1 145 ? 107.61295 127.85003 134.25221 1.000 46.02742 399 ILE a CA 1
ATOM 990 C C . ILE A 1 145 ? 107.23002 126.44751 134.70483 1.000 45.07453 399 ILE a C 1
ATOM 991 O O . ILE A 1 145 ? 107.92421 125.81935 135.51444 1.000 44.67100 399 ILE a O 1
ATOM 996 N N . ILE A 1 146 ? 106.14766 125.91668 134.13370 1.000 46.77323 400 ILE a N 1
ATOM 997 C CA . ILE A 1 146 ? 105.62542 124.62322 134.56129 1.000 52.50164 400 ILE a CA 1
ATOM 998 C C . ILE A 1 146 ? 106.66229 123.52880 134.35244 1.000 46.55439 400 ILE a C 1
ATOM 999 O O . ILE A 1 146 ? 106.87276 122.68115 135.23021 1.000 50.03718 400 ILE a O 1
ATOM 1004 N N . GLU A 1 147 ? 107.34780 123.54756 133.20626 1.000 46.17423 401 GLU a N 1
ATOM 1005 C CA . GLU A 1 147 ? 108.43093 122.59808 132.96920 1.000 43.80730 401 GLU a CA 1
ATOM 1006 C C . GLU A 1 147 ? 109.41924 122.60200 134.12611 1.000 41.75430 401 GLU a C 1
ATOM 1007 O O . GLU A 1 147 ? 109.76067 121.54473 134.67038 1.000 41.75981 401 GLU a O 1
ATOM 1013 N N . SER A 1 148 ? 109.85328 123.79427 134.54506 1.000 43.33762 402 SER a N 1
ATOM 1014 C CA . SER A 1 148 ? 110.77475 123.88715 135.67147 1.000 41.87480 402 SER a CA 1
ATOM 1015 C C . SER A 1 148 ? 110.18830 123.20311 136.89657 1.000 49.87920 402 SER a C 1
ATOM 1016 O O . SER A 1 148 ? 110.85567 122.38882 137.54862 1.000 51.96130 402 SER a O 1
ATOM 1019 N N . ASP A 1 149 ? 108.91373 123.48117 137.18605 1.000 48.61449 403 ASP a N 1
ATOM 1020 C CA . ASP A 1 149 ? 108.23421 122.81080 138.28662 1.000 48.24519 403 ASP a CA 1
ATOM 1021 C C . ASP A 1 149 ? 108.37234 121.30111 138.16182 1.000 50.92206 403 ASP a C 1
ATOM 1022 O O . ASP A 1 149 ? 108.80733 120.62732 139.10520 1.000 57.34141 403 ASP a O 1
ATOM 1027 N N . HIS A 1 150 ? 108.06526 120.76056 136.97485 1.000 49.75365 404 HIS a N 1
ATOM 1028 C CA . HIS A 1 150 ? 108.17671 119.31958 136.77658 1.000 50.52981 404 HIS a CA 1
ATOM 1029 C C . HIS A 1 150 ? 109.55438 118.82451 137.17668 1.000 51.88550 404 HIS a C 1
ATOM 1030 O O . HIS A 1 150 ? 109.67594 117.83664 137.91266 1.000 59.42228 404 HIS a O 1
ATOM 1037 N N . LEU A 1 151 ? 110.60263 119.53568 136.74874 1.000 50.27181 405 LEU a N 1
ATOM 1038 C CA . LEU A 1 151 ? 111.95780 119.12039 137.08586 1.000 49.92683 405 LEU a CA 1
ATOM 1039 C C . LEU A 1 151 ? 112.09644 118.94112 138.58788 1.000 54.42946 405 LEU a C 1
ATOM 1040 O O . LEU A 1 151 ? 112.48263 117.86662 139.06455 1.000 60.91525 405 LEU a O 1
ATOM 1045 N N . LEU A 1 152 ? 111.70217 119.96142 139.35317 1.000 52.07854 406 LEU a N 1
ATOM 1046 C CA . LEU A 1 152 ? 111.78566 119.85832 140.80406 1.000 58.83112 406 LEU a CA 1
ATOM 1047 C C . LEU A 1 152 ? 110.97099 118.67362 141.29811 1.000 64.83921 406 LEU a C 1
ATOM 1048 O O . LEU A 1 152 ? 111.46650 117.84097 142.06851 1.000 63.22303 406 LEU a O 1
ATOM 1053 N N . SER A 1 153 ? 109.73869 118.54101 140.79941 1.000 62.45516 407 SER a N 1
ATOM 1054 C CA . SER A 1 153 ? 108.91179 117.40799 141.19136 1.000 60.84536 407 SER a CA 1
ATOM 1055 C C . SER A 1 153 ? 109.59276 116.09926 140.82654 1.000 68.23895 407 SER a C 1
ATOM 1056 O O . SER A 1 153 ? 109.60900 115.15473 141.62539 1.000 72.82130 407 SER a O 1
ATOM 1059 N N . GLU A 1 154 ? 110.20287 116.04118 139.63970 1.000 65.77973 408 GLU a N 1
ATOM 1060 C CA . GLU A 1 154 ? 110.92668 114.83683 139.25653 1.000 63.88037 408 GLU a CA 1
ATOM 1061 C C . GLU A 1 154 ? 112.06244 114.56533 140.23046 1.000 72.51788 408 GLU a C 1
ATOM 1062 O O . GLU A 1 154 ? 112.25600 113.42496 140.66942 1.000 80.84726 408 GLU a O 1
ATOM 1068 N N . MET A 1 155 ? 112.79312 115.61323 140.62144 1.000 70.56787 409 MET a N 1
ATOM 1069 C CA . MET A 1 155 ? 113.87242 115.43302 141.58140 1.000 72.34404 409 MET a CA 1
ATOM 1070 C C . MET A 1 155 ? 113.35172 115.02436 142.95032 1.000 80.30218 409 MET a C 1
ATOM 1071 O O . MET A 1 155 ? 114.11815 114.48613 143.75571 1.000 85.74885 409 MET a O 1
ATOM 1076 N N . LEU A 1 156 ? 112.07225 115.26454 143.22973 1.000 76.61897 410 LEU a N 1
ATOM 1077 C CA . LEU A 1 156 ? 111.45087 114.80732 144.46231 1.000 79.61993 410 LEU a CA 1
ATOM 1078 C C . LEU A 1 156 ? 110.68021 113.50836 144.28215 1.000 82.14703 410 LEU a C 1
ATOM 1079 O O . LEU A 1 156 ? 110.16267 112.97034 145.26532 1.000 87.80026 410 LEU a O 1
ATOM 1084 N N . ASN A 1 157 ? 110.59104 112.99210 143.05622 1.000 80.82599 411 ASN a N 1
ATOM 1085 C CA . ASN A 1 157 ? 109.91795 111.72351 142.81058 1.000 82.26375 411 ASN a CA 1
ATOM 1086 C C . ASN A 1 157 ? 110.88224 110.58019 142.54239 1.000 89.49702 411 ASN a C 1
ATOM 1087 O O . ASN A 1 157 ? 110.54493 109.42393 142.81513 1.000 93.56521 411 ASN a O 1
ATOM 1092 N N . LYS A 1 158 ? 112.07131 110.87527 142.01293 1.000 90.07616 412 LYS a N 1
ATOM 1093 C CA . LYS A 1 158 ? 113.06996 109.83259 141.81024 1.000 95.84806 412 LYS a CA 1
ATOM 1094 C C . LYS A 1 158 ? 113.62321 109.32347 143.13442 1.000 99.84845 412 LYS a C 1
ATOM 1095 O O . LYS A 1 158 ? 113.99580 108.14926 143.23778 1.000 101.02776 412 LYS a O 1
ATOM 1101 N N . GLU A 1 159 ? 113.68789 110.18740 144.15107 1.000 98.92528 413 GLU a N 1
ATOM 1102 C CA . GLU A 1 159 ? 114.19613 109.76597 145.45273 1.000 100.92450 413 GLU a CA 1
ATOM 1103 C C . GLU A 1 159 ? 113.31364 108.68770 146.06906 1.000 101.83842 413 GLU a C 1
ATOM 1104 O O . GLU A 1 159 ? 113.81841 107.70838 146.63079 1.000 102.10377 413 GLU a O 1
ATOM 1110 N N . TYR A 1 160 ? 111.99145 108.85252 145.97796 1.000 101.10676 414 TYR a N 1
ATOM 1111 C CA . TYR A 1 160 ? 111.08125 107.83590 146.49583 1.000 100.46990 414 TYR a CA 1
ATOM 1112 C C . TYR A 1 160 ? 111.23578 106.52110 145.74259 1.000 102.63369 414 TYR a C 1
ATOM 1113 O O . TYR A 1 160 ? 111.25450 105.44569 146.35215 1.000 103.77741 414 TYR a O 1
ATOM 1122 N N . ILE A 1 161 ? 111.34754 106.58785 144.41472 1.000 99.95718 415 ILE a N 1
ATOM 1123 C CA . ILE A 1 161 ? 111.47232 105.37360 143.61519 1.000 102.49671 415 ILE a CA 1
ATOM 1124 C C . ILE A 1 161 ? 112.81229 104.69565 143.87364 1.000 105.43432 415 ILE a C 1
ATOM 1125 O O . ILE A 1 161 ? 112.89851 103.46261 143.92909 1.000 106.58287 415 ILE a O 1
ATOM 1130 N N . ASP A 1 162 ? 113.87768 105.48512 144.03438 1.000 104.48598 416 ASP a N 1
ATOM 1131 C CA . ASP A 1 162 ? 115.19141 104.90682 144.29939 1.000 106.12106 416 ASP a CA 1
ATOM 1132 C C . ASP A 1 162 ? 115.20198 104.13769 145.61448 1.000 108.65600 416 ASP a C 1
ATOM 1133 O O . ASP A 1 162 ? 115.74050 103.02702 145.68768 1.000 110.70364 416 ASP a O 1
ATOM 1138 N N . ARG A 1 163 ? 114.61536 104.71355 146.66650 1.000 108.45854 417 ARG a N 1
ATOM 1139 C CA . ARG A 1 163 ? 114.51375 103.99925 147.93494 1.000 109.73243 417 ARG a CA 1
ATOM 1140 C C . ARG A 1 163 ? 113.60686 102.78127 147.81029 1.000 111.01139 417 ARG a C 1
ATOM 1141 O O . ARG A 1 163 ? 113.91551 101.71173 148.34905 1.000 112.22450 417 ARG a O 1
ATOM 1149 N N . GLN A 1 164 ? 112.48474 102.92370 147.10073 1.000 109.53916 418 GLN a N 1
ATOM 1150 C CA . GLN A 1 164 ? 111.57296 101.79968 146.91879 1.000 110.53944 418 GLN a CA 1
ATOM 1151 C C . GLN A 1 164 ? 112.20906 100.68403 146.09969 1.000 114.06630 418 GLN a C 1
ATOM 1152 O O . GLN A 1 164 ? 111.85460 99.51235 146.27170 1.000 115.57287 418 GLN a O 1
ATOM 1158 N N . GLY A 1 165 ? 113.13685 101.02472 145.20360 1.000 113.07682 419 GLY a N 1
ATOM 1159 C CA . GLY A 1 165 ? 113.81521 99.99854 144.42911 1.000 110.66510 419 GLY a CA 1
ATOM 1160 C C . GLY A 1 165 ? 114.70775 99.11130 145.27610 1.000 110.76467 419 GLY a C 1
ATOM 1161 O O . GLY A 1 165 ? 114.83277 97.91195 145.01446 1.000 105.71920 419 GLY a O 1
ATOM 1162 N N . LYS A 1 166 ? 115.34355 99.68519 146.29729 1.000 113.85932 420 LYS a N 1
ATOM 1163 C CA . LYS A 1 166 ? 116.27884 98.94525 147.13648 1.000 115.70285 420 LYS a CA 1
ATOM 1164 C C . LYS A 1 166 ? 115.58157 98.21134 148.27835 1.000 117.75834 420 LYS a C 1
ATOM 1165 O O . LYS A 1 166 ? 115.87423 97.03960 148.53551 1.000 117.73810 420 LYS a O 1
ATOM 1171 N N . THR A 1 167 ? 114.66293 98.88631 148.97491 1.000 117.13637 421 THR a N 1
ATOM 1172 C CA . THR A 1 167 ? 114.00420 98.30483 150.13970 1.000 122.47966 421 THR a CA 1
ATOM 1173 C C . THR A 1 167 ? 112.68710 97.66213 149.73941 1.000 122.89755 421 THR a C 1
ATOM 1174 O O . THR A 1 167 ? 111.84787 98.32437 149.11202 1.000 118.62721 421 THR a O 1
ATOM 1178 N N . PRO A 1 168 ? 112.46751 96.39501 150.07408 1.000 125.78258 422 PRO a N 1
ATOM 1179 C CA . PRO A 1 168 ? 111.20177 95.73972 149.73449 1.000 124.90108 422 PRO a CA 1
ATOM 1180 C C . PRO A 1 168 ? 110.06844 96.21206 150.63758 1.000 127.98509 422 PRO a C 1
ATOM 1181 O O . PRO A 1 168 ? 110.27553 96.84526 151.67329 1.000 129.77042 422 PRO a O 1
ATOM 1185 N N . LEU A 1 169 ? 108.84428 95.88649 150.21420 1.000 126.67500 423 LEU a N 1
ATOM 1186 C CA . LEU A 1 169 ? 107.66606 96.26723 150.98659 1.000 129.25059 423 LEU a CA 1
ATOM 1187 C C . LEU A 1 169 ? 107.57678 95.50065 152.30047 1.000 130.73215 423 LEU a C 1
ATOM 1188 O O . LEU A 1 169 ? 106.97968 95.99501 153.26378 1.000 130.48320 423 LEU a O 1
ATOM 1193 N N . THR A 1 170 ? 108.15575 94.29841 152.35900 1.000 131.46601 424 THR a N 1
ATOM 1194 C CA . THR A 1 170 ? 108.09056 93.50161 153.58084 1.000 133.48012 424 THR a CA 1
ATOM 1195 C C . THR A 1 170 ? 108.80938 94.19229 154.73332 1.000 134.35516 424 THR a C 1
ATOM 1196 O O . THR A 1 170 ? 108.35321 94.13596 155.88142 1.000 134.73861 424 THR a O 1
ATOM 1200 N N . LEU A 1 171 ? 109.94052 94.84237 154.44824 1.000 133.39618 425 LEU a N 1
ATOM 1201 C CA . LEU A 1 171 ? 110.67610 95.54404 155.49582 1.000 133.76083 425 LEU a CA 1
ATOM 1202 C C . LEU A 1 171 ? 109.85040 96.68134 156.08457 1.000 135.42943 425 LEU a C 1
ATOM 1203 O O . LEU A 1 171 ? 109.88665 96.92182 157.29713 1.000 135.36580 425 LEU a O 1
ATOM 1208 N N . VAL A 1 172 ? 109.10449 97.39662 155.24021 1.000 134.86666 426 VAL a N 1
ATOM 1209 C CA . VAL A 1 172 ? 108.25581 98.47815 155.73065 1.000 136.09604 426 VAL a CA 1
ATOM 1210 C C . VAL A 1 172 ? 107.13194 97.92525 156.59886 1.000 137.07622 426 VAL a C 1
ATOM 1211 O O . VAL A 1 172 ? 106.74081 98.54088 157.59807 1.000 136.70679 426 VAL a O 1
ATOM 1215 N N . ASP A 1 173 ? 106.59273 96.75968 156.23179 1.000 136.50951 427 ASP a N 1
ATOM 1216 C CA . ASP A 1 173 ? 105.52288 96.15487 157.01974 1.000 137.33629 427 ASP a CA 1
ATOM 1217 C C . ASP A 1 173 ? 106.00380 95.78721 158.41812 1.000 137.71399 427 ASP a C 1
ATOM 1218 O O . ASP A 1 173 ? 105.26622 95.94644 159.39798 1.000 138.61795 427 ASP a O 1
ATOM 1223 N N . ILE A 1 174 ? 107.23663 95.28676 158.52919 1.000 137.47070 428 ILE a N 1
ATOM 1224 C CA . ILE A 1 174 ? 107.77977 94.91933 159.83453 1.000 137.60313 428 ILE a CA 1
ATOM 1225 C C . ILE A 1 174 ? 107.89764 96.14716 160.72896 1.000 138.73161 428 ILE a C 1
ATOM 1226 O O . ILE A 1 174 ? 107.61009 96.08854 161.93119 1.000 138.43419 428 ILE a O 1
ATOM 1231 N N . CYS A 1 175 ? 108.31952 97.27884 160.15789 1.000 139.54923 429 CYS a N 1
ATOM 1232 C CA . CYS A 1 175 ? 108.44450 98.50371 160.94169 1.000 140.44276 429 CYS a CA 1
ATOM 1233 C C . CYS A 1 175 ? 107.09754 98.97051 161.47867 1.000 138.86831 429 CYS a C 1
ATOM 1234 O O . CYS A 1 175 ? 107.03401 99.55814 162.56475 1.000 135.56381 429 CYS a O 1
ATOM 1237 N N . PHE A 1 176 ? 106.01556 98.72914 160.73351 1.000 139.18050 430 PHE a N 1
ATOM 1238 C CA . PHE A 1 176 ? 104.68926 99.11181 161.20848 1.000 137.50695 430 PHE a CA 1
ATOM 1239 C C . PHE A 1 176 ? 104.31495 98.35307 162.47575 1.000 139.25405 430 PHE a C 1
ATOM 1240 O O . PHE A 1 176 ? 103.76120 98.93448 163.41635 1.000 137.56711 430 PHE a O 1
ATOM 1248 N N . TRP A 1 177 ? 104.60783 97.05748 162.51983 1.000 141.07398 431 TRP a N 1
ATOM 1249 C CA . TRP A 1 177 ? 104.29525 96.24122 163.68683 1.000 139.36643 431 TRP a CA 1
ATOM 1250 C C . TRP A 1 177 ? 105.45479 96.23576 164.67739 1.000 131.39233 431 TRP a C 1
ATOM 1251 O O . TRP A 1 177 ? 105.55500 97.11301 165.53519 1.000 125.57721 431 TRP a O 1
ATOM 1262 N N . PHE B 2 1 ? 119.30500 133.18586 131.63464 1.000 59.18528 59 PHE A N 1
ATOM 1263 C CA . PHE B 2 1 ? 117.93588 133.40509 132.08400 1.000 60.77404 59 PHE A CA 1
ATOM 1264 C C . PHE B 2 1 ? 117.66563 132.63814 133.37240 1.000 62.13301 59 PHE A C 1
ATOM 1265 O O . PHE B 2 1 ? 117.84214 131.42422 133.42824 1.000 62.05035 59 PHE A O 1
ATOM 1273 N N . ARG B 2 2 ? 117.23020 133.35164 134.40561 1.000 66.27892 60 ARG A N 1
ATOM 1274 C CA . ARG B 2 2 ? 117.01759 132.78092 135.73123 1.000 70.00558 60 ARG A CA 1
ATOM 1275 C C . ARG B 2 2 ? 115.52116 132.60124 135.95679 1.000 72.26434 60 ARG A C 1
ATOM 1276 O O . ARG B 2 2 ? 114.78643 133.58418 136.10007 1.000 74.91284 60 ARG A O 1
ATOM 1284 N N . ILE B 2 3 ? 115.07261 131.34537 135.98316 1.000 69.10507 61 ILE A N 1
ATOM 1285 C CA . ILE B 2 3 ? 113.66551 131.06377 136.25092 1.000 71.24074 61 ILE A CA 1
ATOM 1286 C C . ILE B 2 3 ? 113.34502 131.30775 137.71983 1.000 77.82830 61 ILE A C 1
ATOM 1287 O O . ILE B 2 3 ? 112.36154 131.97678 138.05741 1.000 81.19308 61 ILE A O 1
ATOM 1292 N N . GLY B 2 4 ? 114.17163 130.77062 138.61214 1.000 78.92446 62 GLY A N 1
ATOM 1293 C CA . GLY B 2 4 ? 113.97331 130.92392 140.03844 1.000 81.60645 62 GLY A CA 1
ATOM 1294 C C . GLY B 2 4 ? 115.28716 130.93080 140.78993 1.000 88.52233 62 GLY A C 1
ATOM 1295 O O . GLY B 2 4 ? 116.35590 130.96708 140.17403 1.000 87.94943 62 GLY A O 1
ATOM 1296 N N . ARG B 2 5 ? 115.22718 130.88618 142.12165 1.000 91.40351 63 ARG A N 1
ATOM 1297 C CA . ARG B 2 5 ? 116.44251 130.94885 142.92417 1.000 91.59776 63 ARG A CA 1
ATOM 1298 C C . ARG B 2 5 ? 117.32991 129.72163 142.76041 1.000 91.76512 63 ARG A C 1
ATOM 1299 O O . ARG B 2 5 ? 118.49293 129.76397 143.17583 1.000 92.83540 63 ARG A O 1
ATOM 1307 N N . SER B 2 6 ? 116.81966 128.63718 142.17025 1.000 89.04799 64 SER A N 1
ATOM 1308 C CA . SER B 2 6 ? 117.60939 127.42531 141.98967 1.000 88.38479 64 SER A CA 1
ATOM 1309 C C . SER B 2 6 ? 117.36585 126.79093 140.62473 1.000 83.61704 64 SER A C 1
ATOM 1310 O O . SER B 2 6 ? 117.47856 125.56957 140.47762 1.000 82.82590 64 SER A O 1
ATOM 1313 N N . THR B 2 7 ? 117.03763 127.59722 139.61772 1.000 80.32070 65 THR A N 1
ATOM 1314 C CA . THR B 2 7 ? 116.71453 127.07804 138.29673 1.000 74.14525 65 THR A CA 1
ATOM 1315 C C . THR B 2 7 ? 117.09464 128.10764 137.24187 1.000 72.55162 65 THR A C 1
ATOM 1316 O O . THR B 2 7 ? 116.86698 129.30596 137.42453 1.000 74.05648 65 THR A O 1
ATOM 1320 N N . GLU B 2 8 ? 117.67467 127.63095 136.14080 1.000 67.88662 66 GLU A N 1
ATOM 1321 C CA . GLU B 2 8 ? 118.14574 128.48433 135.06005 1.000 61.90117 66 GLU A CA 1
ATOM 1322 C C . GLU B 2 8 ? 117.62763 127.96516 133.72666 1.000 57.58752 66 GLU A C 1
ATOM 1323 O O . GLU B 2 8 ? 117.58927 126.75335 133.49493 1.000 57.37563 66 GLU A O 1
ATOM 1329 N N . LEU B 2 9 ? 117.23026 128.88742 132.85323 1.000 55.07259 67 LEU A N 1
ATOM 1330 C CA . LEU B 2 9 ? 116.79572 128.54873 131.50334 1.000 50.99775 67 LEU A CA 1
ATOM 1331 C C . LEU B 2 9 ? 117.99157 128.63043 130.56260 1.000 49.15507 67 LEU A C 1
ATOM 1332 O O . LEU B 2 9 ? 118.57282 129.70565 130.38308 1.000 50.87599 67 LEU A O 1
ATOM 1337 N N . GLN B 2 10 ? 118.35615 127.49989 129.96378 1.000 44.07483 68 GLN A N 1
ATOM 1338 C CA . GLN B 2 10 ? 119.51402 127.42627 129.08762 1.000 41.77723 68 GLN A CA 1
ATOM 1339 C C . GLN B 2 10 ? 119.10988 126.83592 127.74455 1.000 36.01146 68 GLN A C 1
ATOM 1340 O O . GLN B 2 10 ? 118.08180 126.16793 127.61644 1.000 41.02857 68 GLN A O 1
ATOM 1346 N N . ASN B 2 11 ? 119.93898 127.09833 126.73841 1.000 36.14477 69 ASN A N 1
ATOM 1347 C CA . ASN B 2 11 ? 119.64718 126.71368 125.36738 1.000 35.09862 69 ASN A CA 1
ATOM 1348 C C . ASN B 2 11 ? 120.92021 126.22751 124.69064 1.000 32.85182 69 ASN A C 1
ATOM 1349 O O . ASN B 2 11 ? 122.03430 126.52118 125.12905 1.000 34.74504 69 ASN A O 1
ATOM 1354 N N . ILE B 2 12 ? 120.73855 125.47065 123.61211 1.000 30.95395 70 ILE A N 1
ATOM 1355 C CA . ILE B 2 12 ? 121.83176 125.04070 122.75054 1.000 29.62705 70 ILE A CA 1
ATOM 1356 C C . ILE B 2 12 ? 121.41244 125.24717 121.30361 1.000 27.92299 70 ILE A C 1
ATOM 1357 O O . ILE B 2 12 ? 120.24668 125.04268 120.94946 1.000 31.58397 70 ILE A O 1
ATOM 1362 N N . THR B 2 13 ? 122.36071 125.66037 120.47115 1.000 27.11210 71 THR A N 1
ATOM 1363 C CA . THR B 2 13 ? 122.13912 125.83462 119.04329 1.000 26.10270 71 THR A CA 1
ATOM 1364 C C . THR B 2 13 ? 122.96657 124.80779 118.28458 1.000 27.21718 71 THR A C 1
ATOM 1365 O O . THR B 2 13 ? 124.16740 124.66367 118.53531 1.000 27.78022 71 THR A O 1
ATOM 1369 N N . PHE B 2 14 ? 122.32423 124.09936 117.36324 1.000 27.99933 72 PHE A N 1
ATOM 1370 C CA . PHE B 2 14 ? 122.99042 123.04397 116.62042 1.000 25.28406 72 PHE A CA 1
ATOM 1371 C C . PHE B 2 14 ? 123.73861 123.61060 115.41758 1.000 29.85855 72 PHE A C 1
ATOM 1372 O O . PHE B 2 14 ? 123.44017 124.69777 114.91696 1.000 30.15168 72 PHE A O 1
ATOM 1380 N N . ASP B 2 15 ? 124.73051 122.85090 114.95910 1.000 35.69548 73 ASP A N 1
ATOM 1381 C CA . ASP B 2 15 ? 125.48182 123.15976 113.74659 1.000 37.46968 73 ASP A CA 1
ATOM 1382 C C . ASP B 2 15 ? 125.37594 121.95702 112.82003 1.000 40.73091 73 ASP A C 1
ATOM 1383 O O . ASP B 2 15 ? 126.06361 120.95030 113.02046 1.000 40.96433 73 ASP A O 1
ATOM 1388 N N . MET B 2 16 ? 124.52503 122.06731 111.80114 1.000 42.55303 74 MET A N 1
ATOM 1389 C CA . MET B 2 16 ? 124.20217 120.95366 110.92153 1.000 41.93453 74 MET A CA 1
ATOM 1390 C C . MET B 2 16 ? 125.01776 120.96908 109.63354 1.000 41.97341 74 MET A C 1
ATOM 1391 O O . MET B 2 16 ? 124.58179 120.40041 108.62728 1.000 39.59985 74 MET A O 1
ATOM 1396 N N . LEU B 2 17 ? 126.18847 121.60962 109.64114 1.000 41.90099 75 LEU A N 1
ATOM 1397 C CA . LEU B 2 17 ? 126.99209 121.69977 108.42559 1.000 40.26358 75 LEU A CA 1
ATOM 1398 C C . LEU B 2 17 ? 127.53895 120.33668 108.02062 1.000 41.44997 75 LEU A C 1
ATOM 1399 O O . LEU B 2 17 ? 127.22347 119.82646 106.94040 1.000 44.97007 75 LEU A O 1
ATOM 1404 N N . LYS B 2 18 ? 128.34058 119.71648 108.89196 1.000 40.62155 76 LYS A N 1
ATOM 1405 C CA . LYS B 2 18 ? 128.98866 118.45471 108.54751 1.000 41.90844 76 LYS A CA 1
ATOM 1406 C C . LYS B 2 18 ? 127.98694 117.35712 108.22265 1.000 40.33307 76 LYS A C 1
ATOM 1407 O O . LYS B 2 18 ? 128.33403 116.40574 107.51544 1.000 44.02853 76 LYS A O 1
ATOM 1413 N N . VAL B 2 19 ? 126.75831 117.46280 108.72779 1.000 37.88048 77 VAL A N 1
ATOM 1414 C CA . VAL B 2 19 ? 125.73260 116.48333 108.39227 1.000 33.51782 77 VAL A CA 1
ATOM 1415 C C . VAL B 2 19 ? 125.30991 116.62586 106.93550 1.000 31.14216 77 VAL A C 1
ATOM 1416 O O . VAL B 2 19 ? 125.04356 115.62965 106.25421 1.000 31.67785 77 VAL A O 1
ATOM 1420 N N . PHE B 2 20 ? 125.24610 117.85939 106.42964 1.000 27.78810 78 PHE A N 1
ATOM 1421 C CA . PHE B 2 20 ? 124.64623 118.12504 105.12659 1.000 27.30077 78 PHE A CA 1
ATOM 1422 C C . PHE B 2 20 ? 125.61018 118.78182 104.14130 1.000 28.75385 78 PHE A C 1
ATOM 1423 O O . PHE B 2 20 ? 125.16422 119.35727 103.14571 1.000 30.96818 78 PHE A O 1
ATOM 1431 N N . GLU B 2 21 ? 126.92065 118.71544 104.39017 1.000 33.89445 79 GLU A N 1
ATOM 1432 C CA . GLU B 2 21 ? 127.87543 119.27862 103.43718 1.000 36.35439 79 GLU A CA 1
ATOM 1433 C C . GLU B 2 21 ? 127.81657 118.56431 102.09255 1.000 32.71000 79 GLU A C 1
ATOM 1434 O O . GLU B 2 21 ? 127.85661 119.20740 101.03790 1.000 33.68662 79 GLU A O 1
ATOM 1440 N N . ASP B 2 22 ? 127.72566 117.23779 102.10633 1.000 29.03324 80 ASP A N 1
ATOM 1441 C CA . ASP B 2 22 ? 127.89286 116.43738 100.90276 1.000 29.24976 80 ASP A CA 1
ATOM 1442 C C . ASP B 2 22 ? 126.57227 116.01892 100.27161 1.000 28.16806 80 ASP A C 1
ATOM 1443 O O . ASP B 2 22 ? 126.57440 115.22235 99.32934 1.000 30.04026 80 ASP A O 1
ATOM 1448 N N . HIS B 2 23 ? 125.45545 116.54029 100.74955 1.000 25.76584 81 HIS A N 1
ATOM 1449 C CA . HIS B 2 23 ? 124.14870 116.14352 100.26032 1.000 22.10973 81 HIS A CA 1
ATOM 1450 C C . HIS B 2 23 ? 123.45570 117.30345 99.56049 1.000 18.01430 81 HIS A C 1
ATOM 1451 O O . HIS B 2 23 ? 123.78984 118.46997 99.79070 1.000 20.27672 81 HIS A O 1
ATOM 1458 N N . PRO B 2 24 ? 122.50288 117.01867 98.67174 1.000 17.16509 82 PRO A N 1
ATOM 1459 C CA . PRO B 2 24 ? 121.75351 118.10458 98.02977 1.000 15.37909 82 PRO A CA 1
ATOM 1460 C C . PRO B 2 24 ? 121.03887 118.97029 99.05501 1.000 14.34377 82 PRO A C 1
ATOM 1461 O O . PRO B 2 24 ? 120.48217 118.47745 100.03653 1.000 16.92461 82 PRO A O 1
ATOM 1465 N N . THR B 2 25 ? 121.05713 120.27487 98.81344 1.000 15.46669 83 THR A N 1
ATOM 1466 C CA . THR B 2 25 ? 120.38151 121.24046 99.66283 1.000 16.27166 83 THR A CA 1
ATOM 1467 C C . THR B 2 25 ? 119.60347 122.21044 98.78574 1.000 15.21333 83 THR A C 1
ATOM 1468 O O . THR B 2 25 ? 119.70423 122.18844 97.55947 1.000 15.30722 83 THR A O 1
ATOM 1472 N N . SER B 2 26 ? 118.81408 123.06752 99.42547 1.000 19.09460 84 SER A N 1
ATOM 1473 C CA . SER B 2 26 ? 118.04968 124.06746 98.69796 1.000 14.76350 84 SER A CA 1
ATOM 1474 C C . SER B 2 26 ? 117.85291 125.28845 99.58159 1.000 18.96404 84 SER A C 1
ATOM 1475 O O . SER B 2 26 ? 117.99879 125.22855 100.80455 1.000 21.12742 84 SER A O 1
ATOM 1478 N N . CYS B 2 27 ? 117.53056 126.40578 98.93859 1.000 15.63869 85 CYS A N 1
ATOM 1479 C CA . CYS B 2 27 ? 117.22791 127.62907 99.66577 1.000 21.72453 85 CYS A CA 1
ATOM 1480 C C . CYS B 2 27 ? 116.32710 128.51954 98.82765 1.000 19.15884 85 CYS A C 1
ATOM 1481 O O . CYS B 2 27 ? 116.18339 128.33951 97.61773 1.000 17.81722 85 CYS A O 1
ATOM 1484 N N . MET B 2 28 ? 115.71149 129.48112 99.50182 1.000 24.79554 86 MET A N 1
ATOM 1485 C CA . MET B 2 28 ? 114.77359 130.41156 98.89572 1.000 20.76245 86 MET A CA 1
ATOM 1486 C C . MET B 2 28 ? 115.41581 131.77854 98.73020 1.000 23.26490 86 MET A C 1
ATOM 1487 O O . MET B 2 28 ? 115.95570 132.33377 99.69170 1.000 30.36414 86 MET A O 1
ATOM 1492 N N . VAL B 2 29 ? 115.35477 132.31647 97.51478 1.000 20.81413 87 VAL A N 1
ATOM 1493 C CA . VAL B 2 29 ? 115.67522 133.72529 97.30801 1.000 25.45330 87 VAL A CA 1
ATOM 1494 C C . VAL B 2 29 ? 114.45781 134.59079 97.60923 1.000 26.63872 87 VAL A C 1
ATOM 1495 O O . VAL B 2 29 ? 114.51361 135.51149 98.43173 1.000 32.74892 87 VAL A O 1
ATOM 1499 N N . ASN B 2 30 ? 113.33958 134.30311 96.94847 1.000 26.19323 88 ASN A N 1
ATOM 1500 C CA . ASN B 2 30 ? 112.04242 134.86269 97.30479 1.000 24.29742 88 ASN A CA 1
ATOM 1501 C C . ASN B 2 30 ? 110.99465 133.78897 97.04209 1.000 23.62195 88 ASN A C 1
ATOM 1502 O O . ASN B 2 30 ? 111.31774 132.66471 96.64951 1.000 24.14769 88 ASN A O 1
ATOM 1507 N N . HIS B 2 31 ? 109.72278 134.14657 97.21317 1.000 22.85984 89 HIS A N 1
ATOM 1508 C CA . HIS B 2 31 ? 108.66560 133.14414 97.19140 1.000 21.21993 89 HIS A CA 1
ATOM 1509 C C . HIS B 2 31 ? 108.45377 132.53201 95.81429 1.000 20.32301 89 HIS A C 1
ATOM 1510 O O . HIS B 2 31 ? 107.71830 131.54631 95.70228 1.000 19.33690 89 HIS A O 1
ATOM 1517 N N . SER B 2 32 ? 109.07672 133.07905 94.77256 1.000 19.21406 90 SER A N 1
ATOM 1518 C CA . SER B 2 32 ? 109.00099 132.50305 93.44047 1.000 17.06106 90 SER A CA 1
ATOM 1519 C C . SER B 2 32 ? 110.29449 131.84380 92.98524 1.000 16.28693 90 SER A C 1
ATOM 1520 O O . SER B 2 32 ? 110.25811 131.05363 92.04127 1.000 17.79244 90 SER A O 1
ATOM 1523 N N . THR B 2 33 ? 111.42453 132.13248 93.62604 1.000 18.06529 91 THR A N 1
ATOM 1524 C CA . THR B 2 33 ? 112.73152 131.68055 93.16634 1.000 15.54075 91 THR A CA 1
ATOM 1525 C C . THR B 2 33 ? 113.39799 130.83187 94.23951 1.000 13.87383 91 THR A C 1
ATOM 1526 O O . THR B 2 33 ? 113.53375 131.26586 95.38767 1.000 17.75847 91 THR A O 1
ATOM 1530 N N . TYR B 2 34 ? 113.82555 129.63221 93.85527 1.000 12.89596 92 TYR A N 1
ATOM 1531 C CA . TYR B 2 34 ? 114.43077 128.66056 94.75153 1.000 12.01145 92 TYR A CA 1
ATOM 1532 C C . TYR B 2 34 ? 115.67303 128.11269 94.06728 1.000 11.52152 92 TYR A C 1
ATOM 1533 O O . TYR B 2 34 ? 115.75506 128.09575 92.84075 1.000 10.33375 92 TYR A O 1
ATOM 1542 N N . TYR B 2 35 ? 116.64592 127.67081 94.85549 1.000 13.00319 93 TYR A N 1
ATOM 1543 C CA . TYR B 2 35 ? 117.87611 127.11648 94.30574 1.000 11.37142 93 TYR A CA 1
ATOM 1544 C C . TYR B 2 35 ? 118.17295 125.77724 94.95726 1.000 11.02118 93 TYR A C 1
ATOM 1545 O O . TYR B 2 35 ? 118.07001 125.64329 96.17902 1.000 14.53685 93 TYR A O 1
ATOM 1554 N N . VAL B 2 36 ? 118.53641 124.79458 94.13512 1.000 10.91461 94 VAL A N 1
ATOM 1555 C CA . VAL B 2 36 ? 118.91961 123.45873 94.57128 1.000 10.46021 94 VAL A CA 1
ATOM 1556 C C . VAL B 2 36 ? 120.37729 123.24759 94.19316 1.000 12.12113 94 VAL A C 1
ATOM 1557 O O . VAL B 2 36 ? 120.77241 123.49978 93.04703 1.000 15.01590 94 VAL A O 1
ATOM 1561 N N . HIS B 2 37 ? 121.16804 122.79095 95.15927 1.000 13.41579 95 HIS A N 1
ATOM 1562 C CA . HIS B 2 37 ? 122.61791 122.73751 95.06174 1.000 14.74885 95 HIS A CA 1
ATOM 1563 C C . HIS B 2 37 ? 123.05655 121.31924 95.40533 1.000 18.47223 95 HIS A C 1
ATOM 1564 O O . HIS B 2 37 ? 122.66327 120.78776 96.44873 1.000 21.89411 95 HIS A O 1
ATOM 1571 N N . GLU B 2 38 ? 123.86011 120.70469 94.53042 1.000 18.31252 96 GLU A N 1
ATOM 1572 C CA . GLU B 2 38 ? 124.21990 119.29907 94.71623 1.000 18.23298 96 GLU A CA 1
ATOM 1573 C C . GLU B 2 38 ? 124.97489 119.08812 96.02019 1.000 21.37630 96 GLU A C 1
ATOM 1574 O O . GLU B 2 38 ? 124.65062 118.19127 96.80549 1.000 18.65226 96 GLU A O 1
ATOM 1580 N N . ASN B 2 39 ? 126.00387 119.89118 96.24946 1.000 25.45385 97 ASN A N 1
ATOM 1581 C CA . ASN B 2 39 ? 126.76101 119.86771 97.49000 1.000 27.65604 97 ASN A CA 1
ATOM 1582 C C . ASN B 2 39 ? 127.43738 121.22457 97.62453 1.000 28.89506 97 ASN A C 1
ATOM 1583 O O . ASN B 2 39 ? 127.30159 122.09245 96.75876 1.000 27.67021 97 ASN A O 1
ATOM 1588 N N . LYS B 2 40 ? 128.16504 121.40449 98.72706 1.000 30.56234 98 LYS A N 1
ATOM 1589 C CA . LYS B 2 40 ? 128.65090 122.73351 99.08383 1.000 33.91240 98 LYS A CA 1
ATOM 1590 C C . LYS B 2 40 ? 129.62930 123.27330 98.04678 1.000 35.56395 98 LYS A C 1
ATOM 1591 O O . LYS B 2 40 ? 129.65556 124.47935 97.77839 1.000 35.45773 98 LYS A O 1
ATOM 1597 N N . ASN B 2 41 ? 130.43805 122.40217 97.45326 1.000 36.64796 99 ASN A N 1
ATOM 1598 C CA . ASN B 2 41 ? 131.51017 122.82748 96.56458 1.000 39.29454 99 ASN A CA 1
ATOM 1599 C C . ASN B 2 41 ? 131.11847 122.84376 95.09157 1.000 35.32209 99 ASN A C 1
ATOM 1600 O O . ASN B 2 41 ? 131.96294 123.16941 94.25110 1.000 37.84200 99 ASN A O 1
ATOM 1605 N N . ALA B 2 42 ? 129.87699 122.50293 94.75396 1.000 33.20538 100 ALA A N 1
ATOM 1606 C CA . ALA B 2 42 ? 129.46034 122.49581 93.35709 1.000 28.40726 100 ALA A CA 1
ATOM 1607 C C . ALA B 2 42 ? 129.44137 123.91519 92.80391 1.000 27.37031 100 ALA A C 1
ATOM 1608 O O . ALA B 2 42 ? 128.93796 124.83900 93.44925 1.000 28.16655 100 ALA A O 1
ATOM 1610 N N . THR B 2 43 ? 129.99569 124.08846 91.60705 1.000 27.06381 101 THR A N 1
ATOM 1611 C CA . THR B 2 43 ? 130.05233 125.39520 90.96816 1.000 27.27601 101 THR A CA 1
ATOM 1612 C C . THR B 2 43 ? 128.79619 125.71964 90.17470 1.000 23.75920 101 THR A C 1
ATOM 1613 O O . THR B 2 43 ? 128.68083 126.83206 89.65137 1.000 25.80274 101 THR A O 1
ATOM 1617 N N . TRP B 2 44 ? 127.86078 124.78400 90.08064 1.000 23.62109 102 TRP A N 1
ATOM 1618 C CA . TRP B 2 44 ? 126.60173 124.96381 89.37932 1.000 19.49078 102 TRP A CA 1
ATOM 1619 C C . TRP B 2 44 ? 125.44677 124.70056 90.33828 1.000 16.87250 102 TRP A C 1
ATOM 1620 O O . TRP B 2 44 ? 125.63650 124.25682 91.47174 1.000 19.26868 102 TRP A O 1
ATOM 1631 N N . CYS B 2 45 ? 124.23714 124.97916 89.86392 1.000 17.43480 103 CYS A N 1
ATOM 1632 C CA . CYS B 2 45 ? 123.02424 124.76993 90.64278 1.000 17.10037 103 CYS A CA 1
ATOM 1633 C C . CYS B 2 45 ? 121.84445 124.72651 89.68434 1.000 14.08635 103 CYS A C 1
ATOM 1634 O O . CYS B 2 45 ? 121.98070 124.99348 88.48845 1.000 12.95422 103 CYS A O 1
ATOM 1637 N N . LEU B 2 46 ? 120.67612 124.39171 90.22547 1.000 13.69164 104 LEU A N 1
ATOM 1638 C CA . LEU B 2 46 ? 119.43173 124.41374 89.46555 1.000 13.82365 104 LEU A CA 1
ATOM 1639 C C . LEU B 2 46 ? 118.44667 125.32361 90.18203 1.000 14.16393 104 LEU A C 1
ATOM 1640 O O . LEU B 2 46 ? 118.09370 125.06442 91.33371 1.000 12.67081 104 LEU A O 1
ATOM 1645 N N . GLU B 2 47 ? 117.98883 126.37698 89.51191 1.000 15.32160 105 GLU A N 1
ATOM 1646 C CA . GLU B 2 47 ? 116.95916 127.21233 90.10828 1.000 12.37710 105 GLU A CA 1
ATOM 1647 C C . GLU B 2 47 ? 115.58464 126.77931 89.62216 1.000 11.27643 105 GLU A C 1
ATOM 1648 O O . GLU B 2 47 ? 115.39977 126.40179 88.45953 1.000 12.12268 105 GLU A O 1
ATOM 1654 N N . VAL B 2 48 ? 114.63053 126.83107 90.54348 1.000 10.59867 106 VAL A N 1
ATOM 1655 C CA . VAL B 2 48 ? 113.23496 126.49806 90.31221 1.000 9.55314 106 VAL A CA 1
ATOM 1656 C C . VAL B 2 48 ? 112.43524 127.77419 90.51707 1.000 11.48072 106 VAL A C 1
ATOM 1657 O O . VAL B 2 48 ? 112.53561 128.41431 91.57044 1.000 12.71430 106 VAL A O 1
ATOM 1661 N N . SER B 2 49 ? 111.65447 128.15177 89.51345 1.000 11.23817 107 SER A N 1
ATOM 1662 C CA . SER B 2 49 ? 110.94221 129.41672 89.54893 1.000 12.66407 107 SER A CA 1
ATOM 1663 C C . SER B 2 49 ? 109.51637 129.23117 89.06019 1.000 13.89241 107 SER A C 1
ATOM 1664 O O . SER B 2 49 ? 109.26337 128.48195 88.11364 1.000 13.91508 107 SER A O 1
ATOM 1667 N N . VAL B 2 50 ? 108.58971 129.91565 89.71846 1.000 12.63334 108 VAL A N 1
ATOM 1668 C CA . VAL B 2 50 ? 107.21485 130.01032 89.24994 1.000 15.40138 108 VAL A CA 1
ATOM 1669 C C . VAL B 2 50 ? 107.11708 131.25896 88.38743 1.000 18.07988 108 VAL A C 1
ATOM 1670 O O . VAL B 2 50 ? 107.30974 132.37706 88.87532 1.000 21.51503 108 VAL A O 1
ATOM 1674 N N . THR B 2 51 ? 106.82600 131.07057 87.10633 1.000 16.67795 109 THR A N 1
ATOM 1675 C CA . THR B 2 51 ? 106.85284 132.15084 86.13544 1.000 22.08616 109 THR A CA 1
ATOM 1676 C C . THR B 2 51 ? 105.49726 132.28923 85.45810 1.000 22.41873 109 THR A C 1
ATOM 1677 O O . THR B 2 51 ? 104.69939 131.35242 85.41313 1.000 20.86277 109 THR A O 1
ATOM 1681 N N . ASP B 2 52 ? 105.24098 133.48697 84.94089 1.000 30.68305 110 ASP A N 1
ATOM 1682 C CA . ASP B 2 52 ? 104.07683 133.74818 84.10767 1.000 28.60012 110 ASP A CA 1
ATOM 1683 C C . ASP B 2 52 ? 104.45144 133.90170 82.64161 1.000 26.96486 110 ASP A C 1
ATOM 1684 O O . ASP B 2 52 ? 103.61287 134.31412 81.83517 1.000 34.18131 110 ASP A O 1
ATOM 1689 N N . VAL B 2 53 ? 105.68855 133.57693 82.27913 1.000 25.45947 111 VAL A N 1
ATOM 1690 C CA . VAL B 2 53 ? 106.20337 133.77152 80.93033 1.000 29.12418 111 VAL A CA 1
ATOM 1691 C C . VAL B 2 53 ? 106.40289 132.40889 80.28706 1.000 26.46206 111 VAL A C 1
ATOM 1692 O O . VAL B 2 53 ? 107.10567 131.55262 80.83672 1.000 25.83706 111 VAL A O 1
ATOM 1696 N N . THR B 2 54 ? 105.78791 132.20974 79.12500 1.000 26.08559 112 THR A N 1
ATOM 1697 C CA . THR B 2 54 ? 106.00637 130.99430 78.35087 1.000 26.83863 112 THR A CA 1
ATOM 1698 C C . THR B 2 54 ? 107.40260 131.03752 77.74645 1.000 31.06804 112 THR A C 1
ATOM 1699 O O . THR B 2 54 ? 107.69311 131.87721 76.88883 1.000 33.85863 112 THR A O 1
ATOM 1703 N N . LEU B 2 55 ? 108.26905 130.13490 78.19251 1.000 27.48095 113 LEU A N 1
ATOM 1704 C CA . LEU B 2 55 ? 109.64351 130.09083 77.71927 1.000 25.71862 113 LEU A CA 1
ATOM 1705 C C . LEU B 2 55 ? 109.88791 128.96922 76.72170 1.000 27.18527 113 LEU A C 1
ATOM 1706 O O . LEU B 2 55 ? 110.75586 129.10358 75.85424 1.000 32.33808 113 LEU A O 1
ATOM 1711 N N . LEU B 2 56 ? 109.13288 127.87874 76.81587 1.000 25.38046 114 LEU A N 1
ATOM 1712 C CA . LEU B 2 56 ? 109.20324 126.77376 75.87469 1.000 25.98614 114 LEU A CA 1
ATOM 1713 C C . LEU B 2 56 ? 107.82242 126.51665 75.28878 1.000 26.93417 114 LEU A C 1
ATOM 1714 O O . LEU B 2 56 ? 106.80125 126.73978 75.94374 1.000 27.56608 114 LEU A O 1
ATOM 1719 N N . MET B 2 57 ? 107.79794 126.05226 74.04420 1.000 31.00751 115 MET A N 1
ATOM 1720 C CA . MET B 2 57 ? 106.55789 125.77310 73.33889 1.000 32.20353 115 MET A CA 1
ATOM 1721 C C . MET B 2 57 ? 106.54754 124.32887 72.85938 1.000 36.07117 115 MET A C 1
ATOM 1722 O O . MET B 2 57 ? 107.58753 123.76588 72.50767 1.000 35.58668 115 MET A O 1
ATOM 1727 N N . ALA B 2 58 ? 105.35447 123.73191 72.85268 1.000 36.64563 116 ALA A N 1
ATOM 1728 C CA . ALA B 2 58 ? 105.20762 122.36505 72.36941 1.000 38.34287 116 ALA A CA 1
ATOM 1729 C C . ALA B 2 58 ? 105.53906 122.23823 70.88982 1.000 41.17040 116 ALA A C 1
ATOM 1730 O O . ALA B 2 58 ? 105.90415 121.14772 70.43820 1.000 42.68356 116 ALA A O 1
ATOM 1732 N N . GLU B 2 59 ? 105.42165 123.32558 70.12769 1.000 42.88478 117 GLU A N 1
ATOM 1733 C CA . GLU B 2 59 ? 105.69941 123.28594 68.69900 1.000 47.04120 117 GLU A CA 1
ATOM 1734 C C . GLU B 2 59 ? 107.18535 123.37581 68.38059 1.000 47.72431 117 GLU A C 1
ATOM 1735 O O . GLU B 2 59 ? 107.58104 123.06345 67.25299 1.000 50.76889 117 GLU A O 1
ATOM 1741 N N . HIS B 2 60 ? 108.01513 123.79066 69.33943 1.000 44.03440 118 HIS A N 1
ATOM 1742 C CA . HIS B 2 60 ? 109.43345 123.99893 69.09303 1.000 42.06896 118 HIS A CA 1
ATOM 1743 C C . HIS B 2 60 ? 110.35776 123.21459 70.01032 1.000 40.66752 118 HIS A C 1
ATOM 1744 O O . HIS B 2 60 ? 111.52246 123.01789 69.64964 1.000 43.53567 118 HIS A O 1
ATOM 1751 N N . ASP B 2 61 ? 109.88843 122.76280 71.16771 1.000 34.53290 119 ASP A N 1
ATOM 1752 C CA . ASP B 2 61 ? 110.75065 122.15383 72.16772 1.000 29.32818 119 ASP A CA 1
ATOM 1753 C C . ASP B 2 61 ? 110.36773 120.69567 72.38733 1.000 27.32737 119 ASP A C 1
ATOM 1754 O O . ASP B 2 61 ? 109.34946 120.21086 71.89029 1.000 29.89179 119 ASP A O 1
ATOM 1759 N N . ARG B 2 62 ? 111.20839 119.99608 73.14427 1.000 20.44551 120 ARG A N 1
ATOM 1760 C CA . ARG B 2 62 ? 111.10147 118.55219 73.29253 1.000 20.05769 120 ARG A CA 1
ATOM 1761 C C . ARG B 2 62 ? 110.22451 118.17708 74.47840 1.000 20.99048 120 ARG A C 1
ATOM 1762 O O . ARG B 2 62 ? 110.31918 118.77325 75.55463 1.000 21.24847 120 ARG A O 1
ATOM 1770 N N . GLN B 2 63 ? 109.37150 117.17902 74.27156 1.000 19.57758 121 GLN A N 1
ATOM 1771 C CA . GLN B 2 63 ? 108.58373 116.61486 75.35669 1.000 18.68576 121 GLN A CA 1
ATOM 1772 C C . GLN B 2 63 ? 109.43936 115.65605 76.17222 1.000 17.39730 121 GLN A C 1
ATOM 1773 O O . GLN B 2 63 ? 110.16854 114.83244 75.61397 1.000 20.25276 121 GLN A O 1
ATOM 1779 N N . VAL B 2 64 ? 109.35049 115.76226 77.49543 1.000 17.55758 122 VAL A N 1
ATOM 1780 C CA . VAL B 2 64 ? 110.06736 114.85220 78.38429 1.000 18.27271 122 VAL A CA 1
ATOM 1781 C C . VAL B 2 64 ? 109.20788 113.59971 78.53027 1.000 20.01457 122 VAL A C 1
ATOM 1782 O O . VAL B 2 64 ? 108.20947 113.59686 79.24950 1.000 19.64884 122 VAL A O 1
ATOM 1786 N N . LEU B 2 65 ? 109.58782 112.53308 77.82657 1.000 22.12445 123 LEU A N 1
ATOM 1787 C CA . LEU B 2 65 ? 108.88416 111.25022 77.85534 1.000 22.68873 123 LEU A CA 1
ATOM 1788 C C . LEU B 2 65 ? 109.92462 110.16294 78.10265 1.000 23.51070 123 LEU A C 1
ATOM 1789 O O . LEU B 2 65 ? 110.44320 109.56988 77.15379 1.000 27.49204 123 LEU A O 1
ATOM 1794 N N . ASN B 2 66 ? 110.22194 109.90868 79.37692 1.000 21.48533 124 ASN A N 1
ATOM 1795 C CA . ASN B 2 66 ? 111.19682 108.90653 79.80447 1.000 25.35787 124 ASN A CA 1
ATOM 1796 C C . ASN B 2 66 ? 112.60106 109.19177 79.28027 1.000 25.69358 124 ASN A C 1
ATOM 1797 O O . ASN B 2 66 ? 113.42849 108.28046 79.19744 1.000 32.11764 124 ASN A O 1
ATOM 1802 N N . ASN B 2 67 ? 112.89503 110.43806 78.91453 1.000 24.51201 125 ASN A N 1
ATOM 1803 C CA . ASN B 2 67 ? 114.21094 110.79597 78.39395 1.000 23.33505 125 ASN A CA 1
ATOM 1804 C C . ASN B 2 67 ? 114.66684 112.14019 78.94513 1.000 24.71195 125 ASN A C 1
ATOM 1805 O O . ASN B 2 67 ? 115.16928 112.99409 78.20778 1.000 25.09781 125 ASN A O 1
ATOM 1810 N N . LEU B 2 68 ? 114.49658 112.34651 80.25309 1.000 23.12777 126 LEU A N 1
ATOM 1811 C CA . LEU B 2 68 ? 114.92754 113.59607 80.87303 1.000 22.51425 126 LEU A CA 1
ATOM 1812 C C . LEU B 2 68 ? 116.43090 113.80615 80.73326 1.000 23.32790 126 LEU A C 1
ATOM 1813 O O . LEU B 2 68 ? 116.89203 114.94932 80.62791 1.000 28.34769 126 LEU A O 1
ATOM 1818 N N . SER B 2 69 ? 117.20405 112.71780 80.70222 1.000 23.89310 127 SER A N 1
ATOM 1819 C CA . SER B 2 69 ? 118.65367 112.82547 80.57648 1.000 25.24469 127 SER A CA 1
ATOM 1820 C C . SER B 2 69 ? 119.06281 113.54817 79.29987 1.000 30.36206 127 SER A C 1
ATOM 1821 O O . SER B 2 69 ? 120.12121 114.18519 79.26142 1.000 30.98693 127 SER A O 1
ATOM 1824 N N . ASN B 2 70 ? 118.24728 113.45739 78.24616 1.000 27.88483 128 ASN A N 1
ATOM 1825 C CA . ASN B 2 70 ? 118.57212 114.11986 76.98901 1.000 24.45374 128 ASN A CA 1
ATOM 1826 C C . ASN B 2 70 ? 118.50061 115.63449 77.09273 1.000 26.68184 128 ASN A C 1
ATOM 1827 O O . ASN B 2 70 ? 119.03685 116.32631 76.22151 1.000 31.23915 128 ASN A O 1
ATOM 1832 N N . CYS B 2 71 ? 117.84648 116.16682 78.12509 1.000 24.37449 129 CYS A N 1
ATOM 1833 C CA . CYS B 2 71 ? 117.68308 117.61062 78.21885 1.000 23.87616 129 CYS A CA 1
ATOM 1834 C C . CYS B 2 71 ? 118.96800 118.32953 78.60839 1.000 23.76669 129 CYS A C 1
ATOM 1835 O O . CYS B 2 71 ? 119.04220 119.55157 78.45256 1.000 23.48581 129 CYS A O 1
ATOM 1838 N N . VAL B 2 72 ? 119.97449 117.61127 79.09574 1.000 26.96837 130 VAL A N 1
ATOM 1839 C CA . VAL B 2 72 ? 121.28320 118.18059 79.39570 1.000 25.20458 130 VAL A CA 1
ATOM 1840 C C . VAL B 2 72 ? 122.22863 117.84894 78.25195 1.000 27.33644 130 VAL A C 1
ATOM 1841 O O . VAL B 2 72 ? 122.23148 116.72319 77.73908 1.000 31.06278 130 VAL A O 1
ATOM 1845 N N . HIS B 2 73 ? 123.02015 118.83400 77.84202 1.000 28.81712 131 HIS A N 1
ATOM 1846 C CA . HIS B 2 73 ? 123.93120 118.64859 76.72281 1.000 32.41320 131 HIS A CA 1
ATOM 1847 C C . HIS B 2 73 ? 124.97562 117.58479 77.05714 1.000 35.93842 131 HIS A C 1
ATOM 1848 O O . HIS B 2 73 ? 125.44709 117.51247 78.19835 1.000 32.61909 131 HIS A O 1
ATOM 1855 N N . PRO B 2 74 ? 125.35221 116.73946 76.09378 1.000 40.44755 132 PRO A N 1
ATOM 1856 C CA . PRO B 2 74 ? 126.36783 115.70969 76.37199 1.000 38.57580 132 PRO A CA 1
ATOM 1857 C C . PRO B 2 74 ? 127.73387 116.26701 76.73271 1.000 37.25499 132 PRO A C 1
ATOM 1858 O O . PRO B 2 74 ? 128.51989 115.56017 77.37447 1.000 37.46811 132 PRO A O 1
ATOM 1862 N N . ALA B 2 75 ? 128.04723 117.50261 76.34394 1.000 32.62031 133 ALA A N 1
ATOM 1863 C CA . ALA B 2 75 ? 129.36799 118.06438 76.59387 1.000 34.23006 133 ALA A CA 1
ATOM 1864 C C . ALA B 2 75 ? 129.52812 118.62969 77.99840 1.000 37.91861 133 ALA A C 1
ATOM 1865 O O . ALA B 2 75 ? 130.65524 118.94984 78.38953 1.000 40.73003 133 ALA A O 1
ATOM 1867 N N . VAL B 2 76 ? 128.44018 118.76458 78.75969 1.000 35.94624 134 VAL A N 1
ATOM 1868 C CA . VAL B 2 76 ? 128.54138 119.27110 80.12206 1.000 31.28538 134 VAL A CA 1
ATOM 1869 C C . VAL B 2 76 ? 129.31895 118.27531 80.96934 1.000 32.55014 134 VAL A C 1
ATOM 1870 O O . VAL B 2 76 ? 129.05001 117.06837 80.94323 1.000 34.04938 134 VAL A O 1
ATOM 1874 N N . GLU B 2 77 ? 130.30649 118.77709 81.71451 1.000 34.54878 135 GLU A N 1
ATOM 1875 C CA . GLU B 2 77 ? 131.16014 117.89159 82.50110 1.000 33.88318 135 GLU A CA 1
ATOM 1876 C C . GLU B 2 77 ? 130.39957 117.27971 83.66936 1.000 29.96385 135 GLU A C 1
ATOM 1877 O O . GLU B 2 77 ? 130.60722 116.10970 84.00937 1.000 32.52259 135 GLU A O 1
ATOM 1883 N N . HIS B 2 78 ? 129.51608 118.05484 84.29499 1.000 24.21224 136 HIS A N 1
ATOM 1884 C CA . HIS B 2 78 ? 128.67039 117.57477 85.37890 1.000 22.97097 136 HIS A CA 1
ATOM 1885 C C . HIS B 2 78 ? 127.31460 117.09121 84.88339 1.000 21.07340 136 HIS A C 1
ATOM 1886 O O . HIS B 2 78 ? 126.32160 117.18715 85.61449 1.000 22.84931 136 HIS A O 1
ATOM 1893 N N . ARG B 2 79 ? 127.25217 116.57915 83.65203 1.000 19.55895 137 ARG A N 1
ATOM 1894 C CA . ARG B 2 79 ? 125.97493 116.19836 83.05837 1.000 22.37724 137 ARG A CA 1
ATOM 1895 C C . ARG B 2 79 ? 125.26936 115.12670 83.88018 1.000 19.63713 137 ARG A C 1
ATOM 1896 O O . ARG B 2 79 ? 124.06060 115.21691 84.12369 1.000 17.78994 137 ARG A O 1
ATOM 1904 N N . SER B 2 80 ? 126.00759 114.10488 84.31498 1.000 18.71484 138 SER A N 1
ATOM 1905 C CA . SER B 2 80 ? 125.39892 113.02680 85.08516 1.000 17.12097 138 SER A CA 1
ATOM 1906 C C . SER B 2 80 ? 124.85957 113.53824 86.41600 1.000 15.21923 138 SER A C 1
ATOM 1907 O O . SER B 2 80 ? 123.74646 113.18452 86.82325 1.000 13.43330 138 SER A O 1
ATOM 1910 N N . ARG B 2 81 ? 125.62702 114.39212 87.09583 1.000 13.29570 139 ARG A N 1
ATOM 1911 C CA . ARG B 2 81 ? 125.16773 114.96757 88.35405 1.000 12.59069 139 ARG A CA 1
ATOM 1912 C C . ARG B 2 81 ? 123.99206 115.91204 88.13519 1.000 13.14636 139 ARG A C 1
ATOM 1913 O O . ARG B 2 81 ? 123.08785 115.98882 88.97305 1.000 12.02748 139 ARG A O 1
ATOM 1921 N N . MET B 2 82 ? 123.98522 116.63654 87.01533 1.000 14.01531 140 MET A N 1
ATOM 1922 C CA . MET B 2 82 ? 122.86469 117.51996 86.70773 1.000 12.54946 140 MET A CA 1
ATOM 1923 C C . MET B 2 82 ? 121.58005 116.72720 86.49542 1.000 10.38727 140 MET A C 1
ATOM 1924 O O . MET B 2 82 ? 120.51965 117.08320 87.02375 1.000 11.46220 140 MET A O 1
ATOM 1929 N N . VAL B 2 83 ? 121.65931 115.64449 85.71868 1.000 11.94199 141 VAL A N 1
ATOM 1930 C CA . VAL B 2 83 ? 120.49303 114.79345 85.49954 1.000 13.33596 141 VAL A CA 1
ATOM 1931 C C . VAL B 2 83 ? 120.03763 114.17444 86.81293 1.000 10.38269 141 VAL A C 1
ATOM 1932 O O . VAL B 2 83 ? 118.83350 114.10464 87.10578 1.000 8.25464 141 VAL A O 1
ATOM 1936 N N . GLY B 2 84 ? 120.99269 113.71768 87.62602 1.000 9.17999 142 GLY A N 1
ATOM 1937 C CA . GLY B 2 84 ? 120.64281 113.20229 88.93529 1.000 7.25476 142 GLY A CA 1
ATOM 1938 C C . GLY B 2 84 ? 119.87776 114.21201 89.76475 1.000 10.04335 142 GLY A C 1
ATOM 1939 O O . GLY B 2 84 ? 118.79266 113.91787 90.25895 1.000 11.62462 142 GLY A O 1
ATOM 1940 N N . LEU B 2 85 ? 120.40460 115.43559 89.87244 1.000 10.45388 143 LEU A N 1
ATOM 1941 C CA . LEU B 2 85 ? 119.75739 116.45942 90.68786 1.000 9.39310 143 LEU A CA 1
ATOM 1942 C C . LEU B 2 85 ? 118.38574 116.82921 90.14134 1.000 8.20466 143 LEU A C 1
ATOM 1943 O O . LEU B 2 85 ? 117.46817 117.12388 90.91577 1.000 9.44728 143 LEU A O 1
ATOM 1948 N N . LEU B 2 86 ? 118.22138 116.80708 88.81765 1.000 6.16088 144 LEU A N 1
ATOM 1949 C CA . LEU B 2 86 ? 116.89458 116.99349 88.24144 1.000 8.03745 144 LEU A CA 1
ATOM 1950 C C . LEU B 2 86 ? 115.93732 115.90184 88.70558 1.000 7.72712 144 LEU A C 1
ATOM 1951 O O . LEU B 2 86 ? 114.77389 116.17788 89.02256 1.000 9.85520 144 LEU A O 1
ATOM 1956 N N . GLU B 2 87 ? 116.40992 114.65347 88.75156 1.000 7.59333 145 GLU A N 1
ATOM 1957 C CA . GLU B 2 87 ? 115.56505 113.56361 89.23918 1.000 7.67991 145 GLU A CA 1
ATOM 1958 C C . GLU B 2 87 ? 115.25492 113.71497 90.72663 1.000 8.93141 145 GLU A C 1
ATOM 1959 O O . GLU B 2 87 ? 114.14159 113.41348 91.16863 1.000 7.55348 145 GLU A O 1
ATOM 1965 N N . TRP B 2 88 ? 116.23979 114.15808 91.51066 1.000 8.88242 146 TRP A N 1
ATOM 1966 C CA . TRP B 2 88 ? 116.02214 114.45456 92.92621 1.000 8.30009 146 TRP A CA 1
ATOM 1967 C C . TRP B 2 88 ? 114.92693 115.49978 93.10045 1.000 6.50661 146 TRP A C 1
ATOM 1968 O O . TRP B 2 88 ? 114.05288 115.36067 93.96370 1.000 5.86335 146 TRP A O 1
ATOM 1979 N N . ILE B 2 89 ? 114.94695 116.54296 92.26927 1.000 7.22879 147 ILE A N 1
ATOM 1980 C CA . ILE B 2 89 ? 113.91518 117.57465 92.32879 1.000 8.12232 147 ILE A CA 1
ATOM 1981 C C . ILE B 2 89 ? 112.55428 117.00824 91.93330 1.000 6.80254 147 ILE A C 1
ATOM 1982 O O . ILE B 2 89 ? 111.53792 117.29884 92.57499 1.000 7.01646 147 ILE A O 1
ATOM 1987 N N . PHE B 2 90 ? 112.50848 116.19719 90.87324 1.000 6.67203 148 PHE A N 1
ATOM 1988 C CA . PHE B 2 90 ? 111.23230 115.64369 90.42515 1.000 6.75206 148 PHE A CA 1
ATOM 1989 C C . PHE B 2 90 ? 110.63578 114.69911 91.46365 1.000 8.91750 148 PHE A C 1
ATOM 1990 O O . PHE B 2 90 ? 109.41162 114.63813 91.62152 1.000 11.84598 148 PHE A O 1
ATOM 1998 N N . ARG B 2 91 ? 111.47955 113.94093 92.16659 1.000 7.19733 149 ARG A N 1
ATOM 1999 C CA . ARG B 2 91 ? 110.98767 113.12145 93.26918 1.000 6.89527 149 ARG A CA 1
ATOM 2000 C C . ARG B 2 91 ? 110.52740 113.98644 94.43491 1.000 7.49121 149 ARG A C 1
ATOM 2001 O O . ARG B 2 91 ? 109.53386 113.66681 95.09598 1.000 10.83258 149 ARG A O 1
ATOM 2009 N N . ALA B 2 92 ? 111.24180 115.08242 94.70478 1.000 7.24000 150 ALA A N 1
ATOM 2010 C CA . ALA B 2 92 ? 110.84639 115.97895 95.78463 1.000 7.12613 150 ALA A CA 1
ATOM 2011 C C . ALA B 2 92 ? 109.48857 116.61498 95.52203 1.000 10.14109 150 ALA A C 1
ATOM 2012 O O . ALA B 2 92 ? 108.76941 116.95689 96.46688 1.000 11.70469 150 ALA A O 1
ATOM 2014 N N . LEU B 2 93 ? 109.11716 116.77356 94.25616 1.000 10.71753 151 LEU A N 1
ATOM 2015 C CA . LEU B 2 93 ? 107.82234 117.33294 93.90065 1.000 7.96174 151 LEU A CA 1
ATOM 2016 C C . LEU B 2 93 ? 106.70681 116.29943 93.91708 1.000 10.59629 151 LEU A C 1
ATOM 2017 O O . LEU B 2 93 ? 105.55062 116.66632 93.68465 1.000 13.37650 151 LEU A O 1
ATOM 2022 N N . LYS B 2 94 ? 107.02678 115.03120 94.18920 1.000 13.59169 152 LYS A N 1
ATOM 2023 C CA . LYS B 2 94 ? 106.06853 113.92805 94.10579 1.000 12.96361 152 LYS A CA 1
ATOM 2024 C C . LYS B 2 94 ? 105.45507 113.84846 92.71035 1.000 12.23901 152 LYS A C 1
ATOM 2025 O O . LYS B 2 94 ? 104.27347 113.54263 92.54584 1.000 15.94483 152 LYS A O 1
ATOM 2031 N N . TYR B 2 95 ? 106.26703 114.13317 91.69722 1.000 12.76951 153 TYR A N 1
ATOM 2032 C CA . TYR B 2 95 ? 105.77320 114.17858 90.32849 1.000 14.50708 153 TYR A CA 1
ATOM 2033 C C . TYR B 2 95 ? 105.48236 112.77550 89.81533 1.000 14.99160 153 TYR A C 1
ATOM 2034 O O . TYR B 2 95 ? 106.28557 111.85599 89.99459 1.000 19.51027 153 TYR A O 1
ATOM 2043 N N . ASP B 2 96 ? 104.33484 112.61621 89.16948 1.000 13.48700 154 ASP A N 1
ATOM 2044 C CA . ASP B 2 96 ? 103.92289 111.34902 88.57523 1.000 13.71053 154 ASP A CA 1
ATOM 2045 C C . ASP B 2 96 ? 103.88847 111.53915 87.06325 1.000 15.52034 154 ASP A C 1
ATOM 2046 O O . ASP B 2 96 ? 102.94547 112.12057 86.52323 1.000 16.28754 154 ASP A O 1
ATOM 2051 N N . PHE B 2 97 ? 104.91517 111.03294 86.37969 1.000 13.84547 155 PHE A N 1
ATOM 2052 C CA . PHE B 2 97 ? 105.01049 111.21527 84.93683 1.000 15.15694 155 PHE A CA 1
ATOM 2053 C C . PHE B 2 97 ? 103.90588 110.48936 84.18003 1.000 18.26052 155 PHE A C 1
ATOM 2054 O O . PHE B 2 97 ? 103.69242 110.77653 82.99887 1.000 18.81201 155 PHE A O 1
ATOM 2062 N N . ASN B 2 98 ? 103.20396 109.55875 84.82695 1.000 19.68445 156 ASN A N 1
ATOM 2063 C CA . ASN B 2 98 ? 102.12012 108.84724 84.15984 1.000 19.07775 156 ASN A CA 1
ATOM 2064 C C . ASN B 2 98 ? 100.86076 109.70020 84.04729 1.000 19.17935 156 ASN A C 1
ATOM 2065 O O . ASN B 2 98 ? 100.18432 109.67193 83.01425 1.000 22.07921 156 ASN A O 1
ATOM 2070 N N . MET B 2 99 ? 100.53086 110.46825 85.08919 1.000 20.28803 157 MET A N 1
ATOM 2071 C CA . MET B 2 99 ? 99.29864 111.24377 85.11493 1.000 19.01095 157 MET A CA 1
ATOM 2072 C C . MET B 2 99 ? 99.49643 112.75303 85.13685 1.000 18.48597 157 MET A C 1
ATOM 2073 O O . MET B 2 99 ? 98.57790 113.47593 84.73883 1.000 22.93195 157 MET A O 1
ATOM 2078 N N . ASP B 2 100 ? 100.64246 113.25034 85.58789 1.000 19.00719 158 ASP A N 1
ATOM 2079 C CA . ASP B 2 100 ? 100.88137 114.68426 85.58111 1.000 16.22877 158 ASP A CA 1
ATOM 2080 C C . ASP B 2 100 ? 101.20509 115.16131 84.16840 1.000 15.91947 158 ASP A C 1
ATOM 2081 O O . ASP B 2 100 ? 101.59672 114.36673 83.31135 1.000 16.77583 158 ASP A O 1
ATOM 2086 N N . PRO B 2 101 ? 101.02618 116.45530 83.89377 1.000 17.30042 159 PRO A N 1
ATOM 2087 C CA . PRO B 2 101 ? 101.29677 116.96632 82.54353 1.000 14.11139 159 PRO A CA 1
ATOM 2088 C C . PRO B 2 101 ? 102.73828 116.72922 82.11780 1.000 14.40542 159 PRO A C 1
ATOM 2089 O O . PRO B 2 101 ? 103.66597 116.78676 82.92670 1.000 18.85909 159 PRO A O 1
ATOM 2093 N N . THR B 2 102 ? 102.91219 116.46319 80.83137 1.000 13.86107 160 THR A N 1
ATOM 2094 C CA . THR B 2 102 ? 104.23252 116.16691 80.29440 1.000 13.75926 160 THR A CA 1
ATOM 2095 C C . THR B 2 102 ? 105.10863 117.41370 80.33426 1.000 12.98831 160 THR A C 1
ATOM 2096 O O . THR B 2 102 ? 104.71325 118.46020 79.80874 1.000 12.84153 160 THR A O 1
ATOM 2100 N N . PRO B 2 103 ? 106.28654 117.35074 80.94853 1.000 13.27852 161 PRO A N 1
ATOM 2101 C CA . PRO B 2 103 ? 107.17603 118.51452 80.94892 1.000 11.07727 161 PRO A CA 1
ATOM 2102 C C . PRO B 2 103 ? 107.80360 118.74134 79.58383 1.000 11.24381 161 PRO A C 1
ATOM 2103 O O . PRO B 2 103 ? 107.94491 117.82410 78.77274 1.000 12.58603 161 PRO A O 1
ATOM 2107 N N . LEU B 2 104 ? 108.17722 119.98972 79.33772 1.000 12.48067 162 LEU A N 1
ATOM 2108 C CA . LEU B 2 104 ? 108.91694 120.37411 78.14849 1.000 13.32083 162 LEU A CA 1
ATOM 2109 C C . LEU B 2 104 ? 110.33542 120.76368 78.53493 1.000 12.59639 162 LEU A C 1
ATOM 2110 O O . LEU B 2 104 ? 110.56955 121.33348 79.60298 1.000 13.98720 162 LEU A O 1
ATOM 2115 N N . CYS B 2 105 ? 111.28553 120.43989 77.66485 1.000 16.12899 163 CYS A N 1
ATOM 2116 C CA . CYS B 2 105 ? 112.64050 120.94438 77.80331 1.000 17.67257 163 CYS A CA 1
ATOM 2117 C C . CYS B 2 105 ? 113.12643 121.44991 76.45290 1.000 19.21125 163 CYS A C 1
ATOM 2118 O O . CYS B 2 105 ? 112.56156 121.12796 75.40600 1.000 22.10442 163 CYS A O 1
ATOM 2121 N N . GLN B 2 106 ? 114.17619 122.26675 76.49986 1.000 21.34772 164 GLN A N 1
ATOM 2122 C CA . GLN B 2 106 ? 114.58024 123.07066 75.35596 1.000 23.18387 164 GLN A CA 1
ATOM 2123 C C . GLN B 2 106 ? 114.96428 122.19529 74.16568 1.000 24.71171 164 GLN A C 1
ATOM 2124 O O . GLN B 2 106 ? 115.34378 121.03020 74.30515 1.000 23.14753 164 GLN A O 1
ATOM 2130 N N . LYS B 2 107 ? 114.84376 122.77942 72.97618 1.000 30.99149 165 LYS A N 1
ATOM 2131 C CA . LYS B 2 107 ? 115.18340 122.07915 71.74873 1.000 35.05221 165 LYS A CA 1
ATOM 2132 C C . LYS B 2 107 ? 116.67311 121.74870 71.71392 1.000 34.72930 165 LYS A C 1
ATOM 2133 O O . LYS B 2 107 ? 117.49829 122.38490 72.37375 1.000 34.03727 165 LYS A O 1
ATOM 2139 N N . GLN B 2 108 ? 117.00907 120.72379 70.93004 1.000 36.13454 166 GLN A N 1
ATOM 2140 C CA . GLN B 2 108 ? 118.38382 120.23989 70.88692 1.000 39.82854 166 GLN A CA 1
ATOM 2141 C C . GLN B 2 108 ? 119.33270 121.26638 70.27911 1.000 45.58070 166 GLN A C 1
ATOM 2142 O O . GLN B 2 108 ? 120.51776 121.29261 70.62858 1.000 48.91736 166 GLN A O 1
ATOM 2148 N N . THR B 2 109 ? 118.83859 122.11749 69.37920 1.000 43.63357 167 THR A N 1
ATOM 2149 C CA . THR B 2 109 ? 119.65078 123.14092 68.73270 1.000 44.33397 167 THR A CA 1
ATOM 2150 C C . THR B 2 109 ? 119.43090 124.52453 69.33659 1.000 46.97107 167 THR A C 1
ATOM 2151 O O . THR B 2 109 ? 119.52394 125.53228 68.62779 1.000 52.13616 167 THR A O 1
ATOM 2155 N N . SER B 2 110 ? 119.13705 124.59275 70.63190 1.000 46.06083 168 SER A N 1
ATOM 2156 C CA . SER B 2 110 ? 118.87606 125.87206 71.27688 1.000 44.85224 168 SER A CA 1
ATOM 2157 C C . SER B 2 110 ? 120.14834 126.70673 71.36688 1.000 45.22595 168 SER A C 1
ATOM 2158 O O . SER B 2 110 ? 121.22541 126.19788 71.68778 1.000 46.82286 168 SER A O 1
ATOM 2161 N N . THR B 2 111 ? 120.01543 128.00300 71.07902 1.000 47.33882 169 THR A N 1
ATOM 2162 C CA . THR B 2 111 ? 121.15490 128.91128 71.14517 1.000 48.30641 169 THR A CA 1
ATOM 2163 C C . THR B 2 111 ? 121.50744 129.28075 72.58147 1.000 45.36948 169 THR A C 1
ATOM 2164 O O . THR B 2 111 ? 122.68707 129.47601 72.89542 1.000 45.64530 169 THR A O 1
ATOM 2168 N N . VAL B 2 112 ? 120.50912 129.36724 73.46250 1.000 42.34574 170 VAL A N 1
ATOM 2169 C CA . VAL B 2 112 ? 120.75892 129.69676 74.85950 1.000 37.83723 170 VAL A CA 1
ATOM 2170 C C . VAL B 2 112 ? 121.52979 128.55789 75.52191 1.000 38.31851 170 VAL A C 1
ATOM 2171 O O . VAL B 2 112 ? 121.31462 127.37491 75.22751 1.000 39.42241 170 VAL A O 1
ATOM 2175 N N . ASN B 2 113 ? 122.43658 128.91402 76.43081 1.000 38.27573 171 ASN A N 1
ATOM 2176 C CA . ASN B 2 113 ? 123.37360 127.96457 77.03121 1.000 38.04959 171 ASN A CA 1
ATOM 2177 C C . ASN B 2 113 ? 122.89479 127.44787 78.37927 1.000 32.63967 171 ASN A C 1
ATOM 2178 O O . ASN B 2 113 ? 123.69673 127.25684 79.29540 1.000 30.48033 171 ASN A O 1
ATOM 2183 N N . GLU B 2 114 ? 121.59705 127.22828 78.54472 1.000 28.94888 172 GLU A N 1
ATOM 2184 C CA . GLU B 2 114 ? 121.08280 126.66578 79.78095 1.000 28.67822 172 GLU A CA 1
ATOM 2185 C C . GLU B 2 114 ? 120.01673 125.62092 79.48509 1.000 22.83865 172 GLU A C 1
ATOM 2186 O O . GLU B 2 114 ? 119.32235 125.68410 78.46868 1.000 22.96995 172 GLU A O 1
ATOM 2192 N N . THR B 2 115 ? 119.91582 124.64252 80.38108 1.000 21.40532 173 THR A N 1
ATOM 2193 C CA . THR B 2 115 ? 118.90008 123.60302 80.28300 1.000 16.82659 173 THR A CA 1
ATOM 2194 C C . THR B 2 115 ? 117.61108 124.09880 80.92242 1.000 17.26730 173 THR A C 1
ATOM 2195 O O . THR B 2 115 ? 117.59292 124.42739 82.11074 1.000 20.16466 173 THR A O 1
ATOM 2199 N N . ARG B 2 116 ? 116.53928 124.15707 80.14030 1.000 16.62057 174 ARG A N 1
ATOM 2200 C CA . ARG B 2 116 ? 115.21989 124.52534 80.63407 1.000 16.44462 174 ARG A CA 1
ATOM 2201 C C . ARG B 2 116 ? 114.37120 123.27290 80.77400 1.000 14.82120 174 ARG A C 1
ATOM 2202 O O . ARG B 2 116 ? 114.39512 122.40822 79.89745 1.000 21.39158 174 ARG A O 1
ATOM 2210 N N . VAL B 2 117 ? 113.64014 123.16960 81.87883 1.000 11.75502 175 VAL A N 1
ATOM 2211 C CA . VAL B 2 117 ? 112.59586 122.16741 82.04867 1.000 10.48274 175 VAL A CA 1
ATOM 2212 C C . VAL B 2 117 ? 111.34369 122.90479 82.49343 1.000 11.00659 175 VAL A C 1
ATOM 2213 O O . VAL B 2 117 ? 111.33455 123.52500 83.56187 1.000 10.35944 175 VAL A O 1
ATOM 2217 N N . GLN B 2 118 ? 110.29439 122.84733 81.68034 1.000 10.29357 176 GLN A N 1
ATOM 2218 C CA . GLN B 2 118 ? 109.09110 123.63281 81.91157 1.000 12.02241 176 GLN A CA 1
ATOM 2219 C C . GLN B 2 118 ? 107.90400 122.71294 82.15202 1.000 12.31667 176 GLN A C 1
ATOM 2220 O O . GLN B 2 118 ? 107.62258 121.82829 81.33757 1.000 10.56881 176 GLN A O 1
ATOM 2226 N N . ILE B 2 119 ? 107.20741 122.93260 83.26366 1.000 10.04314 177 ILE A N 1
ATOM 2227 C CA . ILE B 2 119 ? 105.96634 122.24097 83.58409 1.000 10.09149 177 ILE A CA 1
ATOM 2228 C C . ILE B 2 119 ? 104.84512 123.26600 83.55133 1.000 10.56785 177 ILE A C 1
ATOM 2229 O O . ILE B 2 119 ? 104.92197 124.30028 84.22403 1.000 12.04391 177 ILE A O 1
ATOM 2234 N N . ASN B 2 120 ? 103.80941 122.98353 82.77032 1.000 8.65301 178 ASN A N 1
ATOM 2235 C CA . ASN B 2 120 ? 102.67856 123.89286 82.64128 1.000 10.22625 178 ASN A CA 1
ATOM 2236 C C . ASN B 2 120 ? 101.74349 123.69296 83.82725 1.000 11.57843 178 ASN A C 1
ATOM 2237 O O . ASN B 2 120 ? 101.13556 122.62954 83.97690 1.000 14.13701 178 ASN A O 1
ATOM 2242 N N . ILE B 2 121 ? 101.62734 124.71357 84.66998 1.000 11.94903 179 ILE A N 1
ATOM 2243 C CA . ILE B 2 121 ? 100.73722 124.68038 85.81983 1.000 12.70979 179 ILE A CA 1
ATOM 2244 C C . ILE B 2 121 ? 99.59526 125.68358 85.66209 1.000 14.81648 179 ILE A C 1
ATOM 2245 O O . ILE B 2 121 ? 99.00186 126.10789 86.64718 1.000 23.26873 179 ILE A O 1
ATOM 2250 N N . THR B 2 122 ? 99.28408 126.07062 84.42897 1.000 16.50394 180 THR A N 1
ATOM 2251 C CA . THR B 2 122 ? 98.12173 126.90911 84.17701 1.000 18.54624 180 THR A CA 1
ATOM 2252 C C . THR B 2 122 ? 96.84589 126.12644 84.45718 1.000 22.12883 180 THR A C 1
ATOM 2253 O O . THR B 2 122 ? 96.75899 124.93004 84.17018 1.000 23.92077 180 THR A O 1
ATOM 2257 N N . GLU B 2 123 ? 95.85700 126.80684 85.03283 1.000 26.60126 181 GLU A N 1
ATOM 2258 C CA . GLU B 2 123 ? 94.59915 126.15620 85.37276 1.000 28.58550 181 GLU A CA 1
ATOM 2259 C C . GLU B 2 123 ? 93.93593 125.58195 84.12728 1.000 28.62990 181 GLU A C 1
ATOM 2260 O O . GLU B 2 123 ? 93.79293 126.26544 83.10984 1.000 30.57828 181 GLU A O 1
ATOM 2266 N N . GLY B 2 124 ? 93.52717 124.31932 84.21595 1.000 26.57095 182 GLY A N 1
ATOM 2267 C CA . GLY B 2 124 ? 92.88555 123.62274 83.13004 1.000 23.85239 182 GLY A CA 1
ATOM 2268 C C . GLY B 2 124 ? 93.81258 122.77877 82.27996 1.000 25.52914 182 GLY A C 1
ATOM 2269 O O . GLY B 2 124 ? 93.33471 121.88311 81.57543 1.000 32.70340 182 GLY A O 1
ATOM 2270 N N . PHE B 2 125 ? 95.12096 123.03708 82.32230 1.000 22.94932 183 PHE A N 1
ATOM 2271 C CA . PHE B 2 125 ? 96.05217 122.21189 81.56022 1.000 20.09732 183 PHE A CA 1
ATOM 2272 C C . PHE B 2 125 ? 96.16338 120.81913 82.16472 1.000 17.69153 183 PHE A C 1
ATOM 2273 O O . PHE B 2 125 ? 96.10618 119.81278 81.44983 1.000 21.78875 183 PHE A O 1
ATOM 2281 N N . GLY B 2 126 ? 96.32927 120.74328 83.47949 1.000 20.00721 184 GLY A N 1
ATOM 2282 C CA . GLY B 2 126 ? 96.25475 119.50067 84.20611 1.000 16.10372 184 GLY A CA 1
ATOM 2283 C C . GLY B 2 126 ? 94.87745 119.27618 84.79161 1.000 20.18742 184 GLY A C 1
ATOM 2284 O O . GLY B 2 126 ? 93.89632 119.93064 84.42185 1.000 22.82963 184 GLY A O 1
ATOM 2285 N N . SER B 2 127 ? 94.80197 118.33062 85.72059 1.000 19.47596 185 SER A N 1
ATOM 2286 C CA . SER B 2 127 ? 93.55960 118.09817 86.43331 1.000 13.95754 185 SER A CA 1
ATOM 2287 C C . SER B 2 127 ? 93.28888 119.24758 87.39963 1.000 16.78093 185 SER A C 1
ATOM 2288 O O . SER B 2 127 ? 94.16110 120.06815 87.69590 1.000 21.96239 185 SER A O 1
ATOM 2291 N N . HIS B 2 128 ? 92.05336 119.30773 87.88514 1.000 18.48254 186 HIS A N 1
ATOM 2292 C CA . HIS B 2 128 ? 91.70025 120.30390 88.88520 1.000 16.75423 186 HIS A CA 1
ATOM 2293 C C . HIS B 2 128 ? 92.56591 120.12982 90.12700 1.000 21.91985 186 HIS A C 1
ATOM 2294 O O . HIS B 2 128 ? 92.72463 119.01847 90.63957 1.000 23.68512 186 HIS A O 1
ATOM 2301 N N . GLY B 2 129 ? 93.13719 121.23348 90.60170 1.000 20.69208 187 GLY A N 1
ATOM 2302 C CA . GLY B 2 129 ? 93.97340 121.21637 91.78137 1.000 20.85507 187 GLY A CA 1
ATOM 2303 C C . GLY B 2 129 ? 95.41596 120.81567 91.56216 1.000 18.51479 187 GLY A C 1
ATOM 2304 O O . GLY B 2 129 ? 96.17348 120.75635 92.53752 1.000 19.79447 187 GLY A O 1
ATOM 2305 N N . PHE B 2 130 ? 95.82262 120.52910 90.32324 1.000 20.19840 188 PHE A N 1
ATOM 2306 C CA . PHE B 2 130 ? 97.21242 120.16054 90.06670 1.000 16.36485 188 PHE A CA 1
ATOM 2307 C C . PHE B 2 130 ? 98.15770 121.32139 90.35678 1.000 15.59251 188 PHE A C 1
ATOM 2308 O O . PHE B 2 130 ? 99.22593 121.12844 90.95105 1.000 12.98815 188 PHE A O 1
ATOM 2316 N N . GLU B 2 131 ? 97.78233 122.53331 89.94113 1.000 15.16850 189 GLU A N 1
ATOM 2317 C CA . GLU B 2 131 ? 98.60966 123.70311 90.21404 1.000 17.06045 189 GLU A CA 1
ATOM 2318 C C . GLU B 2 131 ? 98.68920 123.98988 91.70979 1.000 17.41311 189 GLU A C 1
ATOM 2319 O O . GLU B 2 131 ? 99.75520 124.35381 92.22060 1.000 13.75738 189 GLU A O 1
ATOM 2325 N N . ASP B 2 132 ? 97.57579 123.82393 92.42900 1.000 18.17550 190 ASP A N 1
ATOM 2326 C CA . ASP B 2 132 ? 97.59895 123.98734 93.87771 1.000 15.43520 190 ASP A CA 1
ATOM 2327 C C . ASP B 2 132 ? 98.47357 122.92778 94.52832 1.000 13.96021 190 ASP A C 1
ATOM 2328 O O . ASP B 2 132 ? 99.19727 123.21644 95.48620 1.000 16.88204 190 ASP A O 1
ATOM 2333 N N . THR B 2 133 ? 98.42473 121.69831 94.01247 1.000 12.70483 191 THR A N 1
ATOM 2334 C CA . THR B 2 133 ? 99.30706 120.64704 94.50446 1.000 11.47640 191 THR A CA 1
ATOM 2335 C C . THR B 2 133 ? 100.76901 121.03803 94.32910 1.000 11.68881 191 THR A C 1
ATOM 2336 O O . THR B 2 133 ? 101.57509 120.89734 95.25426 1.000 12.77744 191 THR A O 1
ATOM 2340 N N . ILE B 2 134 ? 101.12283 121.55455 93.15043 1.000 11.28178 192 ILE A N 1
ATOM 2341 C CA . ILE B 2 134 ? 102.51163 121.92511 92.88229 1.000 9.63911 192 ILE A CA 1
ATOM 2342 C C . ILE B 2 134 ? 102.95260 123.06930 93.79131 1.000 10.34742 192 ILE A C 1
ATOM 2343 O O . ILE B 2 134 ? 104.04958 123.04464 94.36058 1.000 10.43648 192 ILE A O 1
ATOM 2348 N N . LEU B 2 135 ? 102.10782 124.09139 93.93868 1.000 10.01601 193 LEU A N 1
ATOM 2349 C CA . LEU B 2 135 ? 102.48179 125.23805 94.76311 1.000 9.97648 193 LEU A CA 1
ATOM 2350 C C . LEU B 2 135 ? 102.59542 124.85945 96.23632 1.000 11.92051 193 LEU A C 1
ATOM 2351 O O . LEU B 2 135 ? 103.50711 125.31893 96.93519 1.000 12.86213 193 LEU A O 1
ATOM 2356 N N . GLN B 2 136 ? 101.68790 124.01579 96.72809 1.000 13.04650 194 GLN A N 1
ATOM 2357 C CA . GLN B 2 136 ? 101.78556 123.55812 98.10676 1.000 11.18315 194 GLN A CA 1
ATOM 2358 C C . GLN B 2 136 ? 102.99970 122.66318 98.31559 1.000 11.07705 194 GLN A C 1
ATOM 2359 O O . GLN B 2 136 ? 103.61664 122.69757 99.38575 1.000 15.26796 194 GLN A O 1
ATOM 2365 N N . ARG B 2 137 ? 103.36409 121.86563 97.30944 1.000 11.48911 195 ARG A N 1
ATOM 2366 C CA . ARG B 2 137 ? 104.59117 121.08330 97.39415 1.000 11.42442 195 ARG A CA 1
ATOM 2367 C C . ARG B 2 137 ? 105.81544 121.98765 97.44022 1.000 11.29519 195 ARG A C 1
ATOM 2368 O O . ARG B 2 137 ? 106.77957 121.70266 98.15628 1.000 12.23050 195 ARG A O 1
ATOM 2376 N N . LEU B 2 138 ? 105.79869 123.07738 96.67209 1.000 9.31604 196 LEU A N 1
ATOM 2377 C CA . LEU B 2 138 ? 106.87382 124.06079 96.75727 1.000 10.31988 196 LEU A CA 1
ATOM 2378 C C . LEU B 2 138 ? 106.94844 124.66833 98.15078 1.000 14.13523 196 LEU A C 1
ATOM 2379 O O . LEU B 2 138 ? 108.04083 124.88988 98.68480 1.000 15.56626 196 LEU A O 1
ATOM 2384 N N . GLY B 2 139 ? 105.79250 124.96003 98.74570 1.000 13.86913 197 GLY A N 1
ATOM 2385 C CA . GLY B 2 139 ? 105.77886 125.45279 100.11305 1.000 9.88727 197 GLY A CA 1
ATOM 2386 C C . GLY B 2 139 ? 106.35241 124.45911 101.10537 1.000 13.15611 197 GLY A C 1
ATOM 2387 O O . GLY B 2 139 ? 107.06647 124.83621 102.03566 1.000 13.43022 197 GLY A O 1
ATOM 2388 N N . VAL B 2 140 ? 106.03377 123.17818 100.93151 1.000 13.22839 198 VAL A N 1
ATOM 2389 C CA . VAL B 2 140 ? 106.59318 122.15130 101.80525 1.000 11.30465 198 VAL A CA 1
ATOM 2390 C C . VAL B 2 140 ? 108.10510 122.04955 101.61889 1.000 12.17544 198 VAL A C 1
ATOM 2391 O O . VAL B 2 140 ? 108.85878 121.94399 102.59306 1.000 15.94267 198 VAL A O 1
ATOM 2395 N N . LEU B 2 141 ? 108.57214 122.09288 100.36907 1.000 11.57179 199 LEU A N 1
ATOM 2396 C CA . LEU B 2 141 ? 109.98247 121.84402 100.08406 1.000 10.71532 199 LEU A CA 1
ATOM 2397 C C . LEU B 2 141 ? 110.86487 123.01994 100.48479 1.000 11.49306 199 LEU A C 1
ATOM 2398 O O . LEU B 2 141 ? 111.94364 122.82393 101.05584 1.000 13.05538 199 LEU A O 1
ATOM 2403 N N . PHE B 2 142 ? 110.43584 124.24545 100.18772 1.000 11.65940 200 PHE A N 1
ATOM 2404 C CA . PHE B 2 142 ? 111.27309 125.41764 100.38663 1.000 11.08873 200 PHE A CA 1
ATOM 2405 C C . PHE B 2 142 ? 110.72096 126.40009 101.40758 1.000 14.38547 200 PHE A C 1
ATOM 2406 O O . PHE B 2 142 ? 111.38562 127.40069 101.69615 1.000 20.91825 200 PHE A O 1
ATOM 2414 N N . GLY B 2 143 ? 109.54315 126.14843 101.97108 1.000 12.24386 201 GLY A N 1
ATOM 2415 C CA . GLY B 2 143 ? 108.92748 127.12379 102.84890 1.000 13.08523 201 GLY A CA 1
ATOM 2416 C C . GLY B 2 143 ? 108.24855 128.26672 102.13121 1.000 19.20844 201 GLY A C 1
ATOM 2417 O O . GLY B 2 143 ? 108.19616 129.37866 102.66327 1.000 20.50292 201 GLY A O 1
ATOM 2418 N N . SER B 2 144 ? 107.72817 128.02695 100.93095 1.000 20.31305 202 SER A N 1
ATOM 2419 C CA . SER B 2 144 ? 107.13794 129.08819 100.12959 1.000 18.06395 202 SER A CA 1
ATOM 2420 C C . SER B 2 144 ? 105.67081 129.29995 100.47700 1.000 20.33263 202 SER A C 1
ATOM 2421 O O . SER B 2 144 ? 104.91723 128.34702 100.68740 1.000 24.01815 202 SER A O 1
ATOM 2424 N N . ARG B 2 145 ? 105.26899 130.56532 100.52800 1.000 21.84909 203 ARG A N 1
ATOM 2425 C CA . ARG B 2 145 ? 103.88462 130.94640 100.75372 1.000 23.73851 203 ARG A CA 1
ATOM 2426 C C . ARG B 2 145 ? 103.16617 131.29098 99.45824 1.000 22.12081 203 ARG A C 1
ATOM 2427 O O . ARG B 2 145 ? 102.09086 131.89361 99.49882 1.000 28.57714 203 ARG A O 1
ATOM 2435 N N . ILE B 2 146 ? 103.74498 130.92692 98.31124 1.000 21.87626 204 ILE A N 1
ATOM 2436 C CA . ILE B 2 146 ? 103.15987 131.26764 97.01804 1.000 22.14096 204 ILE A CA 1
ATOM 2437 C C . ILE B 2 146 ? 101.80563 130.59557 96.82688 1.000 25.14162 204 ILE A C 1
ATOM 2438 O O . ILE B 2 146 ? 100.93087 131.13415 96.13797 1.000 31.14564 204 ILE A O 1
ATOM 2443 N N . ALA B 2 147 ? 101.60461 129.41762 97.42403 1.000 20.72872 205 ALA A N 1
ATOM 2444 C CA . ALA B 2 147 ? 100.30390 128.76212 97.34405 1.000 18.44108 205 ALA A CA 1
ATOM 2445 C C . ALA B 2 147 ? 99.23658 129.53972 98.10074 1.000 27.01522 205 ALA A C 1
ATOM 2446 O O . ALA B 2 147 ? 98.04852 129.43735 97.77741 1.000 29.20494 205 ALA A O 1
ATOM 2448 N N . PHE B 2 148 ? 99.63564 130.30660 99.10935 1.000 30.58132 206 PHE A N 1
ATOM 2449 C CA . PHE B 2 148 ? 98.71422 131.10620 99.91457 1.000 29.16982 206 PHE A CA 1
ATOM 2450 C C . PHE B 2 148 ? 98.60591 132.53130 99.38060 1.000 36.79332 206 PHE A C 1
ATOM 2451 O O . PHE B 2 148 ? 98.80706 133.50722 100.10040 1.000 43.70011 206 PHE A O 1
ATOM 2459 N N . SER B 2 149 ? 98.28176 132.65429 98.09606 1.000 41.74833 207 SER A N 1
ATOM 2460 C CA . SER B 2 149 ? 98.21002 133.94964 97.43835 1.000 47.20650 207 SER A CA 1
ATOM 2461 C C . SER B 2 149 ? 97.11505 133.90710 96.38326 1.000 55.56054 207 SER A C 1
ATOM 2462 O O . SER B 2 149 ? 96.62399 132.83955 96.00833 1.000 56.19266 207 SER A O 1
ATOM 2465 N N . ASN B 2 150 ? 96.73224 135.08933 95.91129 1.000 58.26562 208 ASN A N 1
ATOM 2466 C CA . ASN B 2 150 ? 95.70351 135.21326 94.88472 1.000 65.15293 208 ASN A CA 1
ATOM 2467 C C . ASN B 2 150 ? 96.14528 134.56537 93.57631 1.000 65.51067 208 ASN A C 1
ATOM 2468 O O . ASN B 2 150 ? 95.32962 134.00716 92.84280 1.000 66.00933 208 ASN A O 1
ATOM 2473 N N . GLY B 2 155 ? 93.11069 133.39758 86.27217 1.000 50.69897 213 GLY A N 1
ATOM 2474 C CA . GLY B 2 155 ? 93.57195 132.14509 85.70376 1.000 48.91584 213 GLY A CA 1
ATOM 2475 C C . GLY B 2 155 ? 94.50827 132.32875 84.52549 1.000 51.18123 213 GLY A C 1
ATOM 2476 O O . GLY B 2 155 ? 94.26259 131.80444 83.44066 1.000 49.05789 213 GLY A O 1
ATOM 2477 N N . LYS B 2 156 ? 95.58713 133.07757 84.74065 1.000 50.70294 214 LYS A N 1
ATOM 2478 C CA . LYS B 2 156 ? 96.56954 133.31898 83.69695 1.000 44.21208 214 LYS A CA 1
ATOM 2479 C C . LYS B 2 156 ? 97.53101 132.13731 83.59140 1.000 39.30642 214 LYS A C 1
ATOM 2480 O O . LYS B 2 156 ? 97.40858 131.13250 84.29712 1.000 36.28598 214 LYS A O 1
ATOM 2486 N N . LYS B 2 157 ? 98.50803 132.26388 82.69789 1.000 33.17824 215 LYS A N 1
ATOM 2487 C CA . LYS B 2 157 ? 99.46857 131.19596 82.46055 1.000 27.29958 215 LYS A CA 1
ATOM 2488 C C . LYS B 2 157 ? 100.56062 131.20716 83.52234 1.000 25.36672 215 LYS A C 1
ATOM 2489 O O . LYS B 2 157 ? 101.14464 132.25403 83.81577 1.000 28.23711 215 LYS A O 1
ATOM 2495 N N . ARG B 2 158 ? 100.83311 130.03900 84.09731 1.000 22.41229 216 ARG A N 1
ATOM 2496 C CA . ARG B 2 158 ? 101.94175 129.85932 85.02054 1.000 20.44590 216 ARG A CA 1
ATOM 2497 C C . ARG B 2 158 ? 102.71468 128.60489 84.65032 1.000 16.13867 216 ARG A C 1
ATOM 2498 O O . ARG B 2 158 ? 102.17586 127.67302 84.04896 1.000 17.35979 216 ARG A O 1
ATOM 2506 N N . PHE B 2 159 ? 103.99234 128.60081 85.00850 1.000 13.96647 217 PHE A N 1
ATOM 2507 C CA . PHE B 2 159 ? 104.87996 127.48933 84.72346 1.000 14.49233 217 PHE A CA 1
ATOM 2508 C C . PHE B 2 159 ? 105.83575 127.30397 85.88694 1.000 14.33290 217 PHE A C 1
ATOM 2509 O O . PHE B 2 159 ? 106.25579 128.27570 86.52027 1.000 12.40884 217 PHE A O 1
ATOM 2517 N N . LEU B 2 160 ? 106.16100 126.04954 86.16720 1.000 11.79405 218 LEU A N 1
ATOM 2518 C CA . LEU B 2 160 ? 107.27074 125.69985 87.04074 1.000 8.94056 218 LEU A CA 1
ATOM 2519 C C . LEU B 2 160 ? 108.47186 125.42988 86.14503 1.000 9.76857 218 LEU A C 1
ATOM 2520 O O . LEU B 2 160 ? 108.46695 124.47679 85.36169 1.000 11.30141 218 LEU A O 1
ATOM 2525 N N . LEU B 2 161 ? 109.49103 126.27413 86.24479 1.000 11.37354 219 LEU A N 1
ATOM 2526 C CA . LEU B 2 161 ? 110.65790 126.18861 85.38314 1.000 10.28395 219 LEU A CA 1
ATOM 2527 C C . LEU B 2 161 ? 111.88603 125.85559 86.21310 1.000 9.93879 219 LEU A C 1
ATOM 2528 O O . LEU B 2 161 ? 112.17702 126.53669 87.19798 1.000 11.35605 219 LEU A O 1
ATOM 2533 N N . ILE B 2 162 ? 112.59896 124.80981 85.81275 1.000 9.77512 220 ILE A N 1
ATOM 2534 C CA . ILE B 2 162 ? 113.88781 124.45723 86.39165 1.000 12.25370 220 ILE A CA 1
ATOM 2535 C C . ILE B 2 162 ? 114.94708 124.74201 85.33996 1.000 11.51422 220 ILE A C 1
ATOM 2536 O O . ILE B 2 162 ? 114.93967 124.13418 84.26408 1.000 14.69918 220 ILE A O 1
ATOM 2541 N N . ARG B 2 163 ? 115.85159 125.66817 85.63735 1.000 12.93942 221 ARG A N 1
ATOM 2542 C CA . ARG B 2 163 ? 116.95687 125.94226 84.73272 1.000 15.88631 221 ARG A CA 1
ATOM 2543 C C . ARG B 2 163 ? 118.26934 125.83389 85.49101 1.000 15.99062 221 ARG A C 1
ATOM 2544 O O . ARG B 2 163 ? 118.33940 126.11941 86.68633 1.000 16.41585 221 ARG A O 1
ATOM 2552 N N . ASN B 2 164 ? 119.31735 125.42759 84.78471 1.000 18.76119 222 ASN A N 1
ATOM 2553 C CA . ASN B 2 164 ? 120.61875 125.37914 85.42476 1.000 17.07501 222 ASN A CA 1
ATOM 2554 C C . ASN B 2 164 ? 121.27928 126.75572 85.40063 1.000 17.07409 222 ASN A C 1
ATOM 2555 O O . ASN B 2 164 ? 120.99342 127.60156 84.54960 1.000 21.62812 222 ASN A O 1
ATOM 2560 N N . SER B 2 165 ? 122.16218 126.97662 86.36858 1.000 17.02639 223 SER A N 1
ATOM 2561 C CA . SER B 2 165 ? 122.87882 128.23876 86.48559 1.000 24.30839 223 SER A CA 1
ATOM 2562 C C . SER B 2 165 ? 124.17813 127.98335 87.23224 1.000 20.87505 223 SER A C 1
ATOM 2563 O O . SER B 2 165 ? 124.42371 126.88469 87.72973 1.000 20.22092 223 SER A O 1
ATOM 2566 N N . THR B 2 166 ? 125.01587 129.01191 87.29380 1.000 22.73112 224 THR A N 1
ATOM 2567 C CA . THR B 2 166 ? 126.25081 128.94243 88.05784 1.000 24.00851 224 THR A CA 1
ATOM 2568 C C . THR B 2 166 ? 125.98108 129.36621 89.49400 1.000 22.00158 224 THR A C 1
ATOM 2569 O O . THR B 2 166 ? 125.22929 130.31142 89.74461 1.000 25.38458 224 THR A O 1
ATOM 2573 N N . TRP B 2 167 ? 126.58355 128.64876 90.43554 1.000 21.99167 225 TRP A N 1
ATOM 2574 C CA . TRP B 2 167 ? 126.40324 128.96430 91.84528 1.000 23.98901 225 TRP A CA 1
ATOM 2575 C C . TRP B 2 167 ? 127.13877 130.25502 92.18389 1.000 30.58143 225 TRP A C 1
ATOM 2576 O O . TRP B 2 167 ? 128.36290 130.33679 92.04355 1.000 29.95375 225 TRP A O 1
ATOM 2587 N N . LYS B 2 168 ? 126.38984 131.26488 92.62425 1.000 33.01799 226 LYS A N 1
ATOM 2588 C CA . LYS B 2 168 ? 126.94624 132.55250 93.01994 1.000 32.03194 226 LYS A CA 1
ATOM 2589 C C . LYS B 2 168 ? 126.57481 132.89924 94.45645 1.000 33.31863 226 LYS A C 1
ATOM 2590 O O . LYS B 2 168 ? 126.47953 134.07616 94.80856 1.000 36.68088 226 LYS A O 1
ATOM 2596 N N . ASN B 2 169 ? 126.36638 131.88177 95.29231 1.000 30.44838 227 ASN A N 1
ATOM 2597 C CA . ASN B 2 169 ? 125.90665 132.06624 96.66831 1.000 33.40706 227 ASN A CA 1
ATOM 2598 C C . ASN B 2 169 ? 124.63606 132.91157 96.70340 1.000 34.78790 227 ASN A C 1
ATOM 2599 O O . ASN B 2 169 ? 124.50100 133.85315 97.48747 1.000 37.60946 227 ASN A O 1
ATOM 2604 N N . GLN B 2 170 ? 123.69543 132.56122 95.82354 1.000 34.97322 228 GLN A N 1
ATOM 2605 C CA . GLN B 2 170 ? 122.45456 133.32048 95.70924 1.000 35.04318 228 GLN A CA 1
ATOM 2606 C C . GLN B 2 170 ? 121.66778 133.29353 97.01293 1.000 35.11003 228 GLN A C 1
ATOM 2607 O O . GLN B 2 170 ? 121.00471 134.27441 97.36937 1.000 36.25893 228 GLN A O 1
ATOM 2613 N N . CYS B 2 171 ? 121.72517 132.17634 97.73289 1.000 29.40091 229 CYS A N 1
ATOM 2614 C CA . CYS B 2 171 ? 121.01667 132.02255 98.99401 1.000 32.61238 229 CYS A CA 1
ATOM 2615 C C . CYS B 2 171 ? 121.76390 131.03854 99.88106 1.000 33.26554 229 CYS A C 1
ATOM 2616 O O . CYS B 2 171 ? 122.51882 130.18856 99.40363 1.000 37.84522 229 CYS A O 1
ATOM 2619 N N . GLU B 2 172 ? 121.55588 131.18247 101.18787 1.000 32.81437 230 GLU A N 1
ATOM 2620 C CA . GLU B 2 172 ? 122.23751 130.34964 102.16846 1.000 35.58664 230 GLU A CA 1
ATOM 2621 C C . GLU B 2 172 ? 121.49954 129.03252 102.34481 1.000 33.31493 230 GLU A C 1
ATOM 2622 O O . GLU B 2 172 ? 120.27260 129.00718 102.46722 1.000 34.69313 230 GLU A O 1
ATOM 2628 N N . MET B 2 173 ? 122.25675 127.93807 102.37788 1.000 34.28802 231 MET A N 1
ATOM 2629 C CA . MET B 2 173 ? 121.64338 126.61974 102.43485 1.000 34.50280 231 MET A CA 1
ATOM 2630 C C . MET B 2 173 ? 120.85662 126.45143 103.72858 1.000 30.23257 231 MET A C 1
ATOM 2631 O O . MET B 2 173 ? 121.22289 126.97476 104.78279 1.000 34.63523 231 MET A O 1
ATOM 2636 N N . ASN B 2 174 ? 119.75288 125.72123 103.62809 1.000 25.82269 232 ASN A N 1
ATOM 2637 C CA . ASN B 2 174 ? 118.83118 125.49705 104.73138 1.000 23.93465 232 ASN A CA 1
ATOM 2638 C C . ASN B 2 174 ? 118.76489 124.00006 104.99067 1.000 19.76645 232 ASN A C 1
ATOM 2639 O O . ASN B 2 174 ? 118.38487 123.23264 104.10023 1.000 19.23976 232 ASN A O 1
ATOM 2644 N N . HIS B 2 175 ? 119.14189 123.58395 106.20143 1.000 15.21837 233 HIS A N 1
ATOM 2645 C CA . HIS B 2 175 ? 119.19784 122.15882 106.49860 1.000 14.58343 233 HIS A CA 1
ATOM 2646 C C . HIS B 2 175 ? 117.81920 121.54643 106.71243 1.000 15.38059 233 HIS A C 1
ATOM 2647 O O . HIS B 2 175 ? 117.66588 120.33774 106.52778 1.000 15.88644 233 HIS A O 1
ATOM 2654 N N . VAL B 2 176 ? 116.81547 122.34538 107.08028 1.000 15.06993 234 VAL A N 1
ATOM 2655 C CA . VAL B 2 176 ? 115.43634 121.86337 107.05607 1.000 14.73466 234 VAL A CA 1
ATOM 2656 C C . VAL B 2 176 ? 115.01486 121.53465 105.62819 1.000 12.10684 234 VAL A C 1
ATOM 2657 O O . VAL B 2 176 ? 114.39177 120.49422 105.36663 1.000 13.12942 234 VAL A O 1
ATOM 2661 N N . ASN B 2 177 ? 115.34911 122.41649 104.68355 1.000 12.67445 235 ASN A N 1
ATOM 2662 C CA . ASN B 2 177 ? 115.10937 122.12798 103.27541 1.000 14.00104 235 ASN A CA 1
ATOM 2663 C C . ASN B 2 177 ? 115.87077 120.88385 102.84030 1.000 13.34038 235 ASN A C 1
ATOM 2664 O O . ASN B 2 177 ? 115.37105 120.09031 102.03474 1.000 13.66699 235 ASN A O 1
ATOM 2669 N N . SER B 2 178 ? 117.08237 120.69612 103.37092 1.000 13.27060 236 SER A N 1
ATOM 2670 C CA . SER B 2 178 ? 117.84841 119.48856 103.08218 1.000 12.10521 236 SER A CA 1
ATOM 2671 C C . SER B 2 178 ? 117.13132 118.24098 103.58024 1.000 12.19897 236 SER A C 1
ATOM 2672 O O . SER B 2 178 ? 117.09654 117.22210 102.88347 1.000 13.71112 236 SER A O 1
ATOM 2675 N N . MET B 2 179 ? 116.57412 118.29016 104.79369 1.000 11.70885 237 MET A N 1
ATOM 2676 C CA . MET B 2 179 ? 115.85155 117.13049 105.30779 1.000 10.22491 237 MET A CA 1
ATOM 2677 C C . MET B 2 179 ? 114.61581 116.83205 104.47242 1.000 9.47250 237 MET A C 1
ATOM 2678 O O . MET B 2 179 ? 114.31358 115.66585 104.20684 1.000 10.90136 237 MET A O 1
ATOM 2683 N N . HIS B 2 180 ? 113.88900 117.86734 104.04591 1.000 8.25613 238 HIS A N 1
ATOM 2684 C CA . HIS B 2 180 ? 112.74065 117.62961 103.17167 1.000 8.60667 238 HIS A CA 1
ATOM 2685 C C . HIS B 2 180 ? 113.17434 116.99025 101.85522 1.000 9.91313 238 HIS A C 1
ATOM 2686 O O . HIS B 2 180 ? 112.56911 116.00876 101.39398 1.000 12.72456 238 HIS A O 1
ATOM 2693 N N . LEU B 2 181 ? 114.24773 117.51618 101.25898 1.000 10.26685 239 LEU A N 1
ATOM 2694 C CA . LEU B 2 181 ? 114.75692 116.99391 99.99613 1.000 9.10615 239 LEU A CA 1
ATOM 2695 C C . LEU B 2 181 ? 115.20245 115.54153 100.12607 1.000 9.79531 239 LEU A C 1
ATOM 2696 O O . LEU B 2 181 ? 114.92022 114.71836 99.24925 1.000 11.25607 239 LEU A O 1
ATOM 2701 N N . MET B 2 182 ? 115.90066 115.20725 101.21318 1.000 11.93275 240 MET A N 1
ATOM 2702 C CA . MET B 2 182 ? 116.38370 113.84192 101.39099 1.000 11.25422 240 MET A CA 1
ATOM 2703 C C . MET B 2 182 ? 115.26068 112.88249 101.75785 1.000 12.69176 240 MET A C 1
ATOM 2704 O O . MET B 2 182 ? 115.29434 111.71640 101.35245 1.000 16.72863 240 MET A O 1
ATOM 2709 N N . LEU B 2 183 ? 114.27276 113.33805 102.53187 1.000 11.88691 241 LEU A N 1
ATOM 2710 C CA . LEU B 2 183 ? 113.14458 112.47815 102.86538 1.000 11.82386 241 LEU A CA 1
ATOM 2711 C C . LEU B 2 183 ? 112.34508 112.12877 101.62216 1.000 13.07553 241 LEU A C 1
ATOM 2712 O O . LEU B 2 183 ? 111.88134 110.99270 101.47262 1.000 19.67686 241 LEU A O 1
ATOM 2717 N N . ALA B 2 184 ? 112.17640 113.09132 100.71315 1.000 14.25310 242 ALA A N 1
ATOM 2718 C CA . ALA B 2 184 ? 111.51431 112.77891 99.45375 1.000 14.87067 242 ALA A CA 1
ATOM 2719 C C . ALA B 2 184 ? 112.34637 111.87413 98.55176 1.000 14.20832 242 ALA A C 1
ATOM 2720 O O . ALA B 2 184 ? 111.81675 111.36482 97.55876 1.000 17.35624 242 ALA A O 1
ATOM 2722 N N . ASN B 2 185 ? 113.61948 111.65664 98.87028 1.000 12.08786 243 ASN A N 1
ATOM 2723 C CA . ASN B 2 185 ? 114.54025 110.88753 98.04116 1.000 14.42193 243 ASN A CA 1
ATOM 2724 C C . ASN B 2 185 ? 115.20048 109.77825 98.84617 1.000 16.32700 243 ASN A C 1
ATOM 2725 O O . ASN B 2 185 ? 116.40262 109.52771 98.72217 1.000 17.62330 243 ASN A O 1
ATOM 2730 N N . ALA B 2 186 ? 114.42626 109.10066 99.68878 1.000 18.70785 244 ALA A N 1
ATOM 2731 C CA . ALA B 2 186 ? 114.97456 108.05345 100.53905 1.000 17.78869 244 ALA A CA 1
ATOM 2732 C C . ALA B 2 186 ? 115.44306 106.86886 99.70233 1.000 21.06687 244 ALA A C 1
ATOM 2733 O O . ALA B 2 186 ? 114.72011 106.38622 98.82571 1.000 25.48217 244 ALA A O 1
ATOM 2735 N N . GLY B 2 187 ? 116.65754 106.39709 99.97916 1.000 16.54064 245 GLY A N 1
ATOM 2736 C CA . GLY B 2 187 ? 117.23713 105.28218 99.27061 1.000 16.47319 245 GLY A CA 1
ATOM 2737 C C . GLY B 2 187 ? 118.12337 105.65369 98.10090 1.000 19.90242 245 GLY A C 1
ATOM 2738 O O . GLY B 2 187 ? 118.90114 104.81149 97.64055 1.000 20.85936 245 GLY A O 1
ATOM 2739 N N . ARG B 2 188 ? 118.03668 106.88663 97.61037 1.000 19.08914 246 ARG A N 1
ATOM 2740 C CA A ARG B 2 188 ? 118.87170 107.32841 96.50122 0.650 17.92274 246 ARG A CA 1
ATOM 2741 C CA B ARG B 2 188 ? 118.87128 107.32953 96.50107 0.350 17.82211 246 ARG A CA 1
ATOM 2742 C C . ARG B 2 188 ? 120.23563 107.75103 97.03297 1.000 18.07933 246 ARG A C 1
ATOM 2743 O O . ARG B 2 188 ? 120.32368 108.58687 97.93761 1.000 23.72831 246 ARG A O 1
ATOM 2758 N N . SER B 2 189 ? 121.29485 107.17573 96.46934 1.000 15.23403 247 SER A N 1
ATOM 2759 C CA . SER B 2 189 ? 122.63907 107.40753 96.98016 1.000 18.47366 247 SER A CA 1
ATOM 2760 C C . SER B 2 189 ? 123.04796 108.87111 96.85049 1.000 23.17309 247 SER A C 1
ATOM 2761 O O . SER B 2 189 ? 122.77437 109.52858 95.84302 1.000 20.62734 247 SER A O 1
ATOM 2764 N N . SER B 2 190 ? 123.71240 109.37476 97.88909 1.000 21.46307 248 SER A N 1
ATOM 2765 C CA . SER B 2 190 ? 124.26796 110.71926 97.89462 1.000 24.65595 248 SER A CA 1
ATOM 2766 C C . SER B 2 190 ? 125.42259 110.76256 98.88383 1.000 27.34032 248 SER A C 1
ATOM 2767 O O . SER B 2 190 ? 125.62214 109.84247 99.67962 1.000 26.96728 248 SER A O 1
ATOM 2770 N N . GLY B 2 191 ? 126.19100 111.84544 98.82085 1.000 29.72781 249 GLY A N 1
ATOM 2771 C CA . GLY B 2 191 ? 127.27694 112.04790 99.75894 1.000 32.13898 249 GLY A CA 1
ATOM 2772 C C . GLY B 2 191 ? 128.61202 111.53889 99.25883 1.000 42.65372 249 GLY A C 1
ATOM 2773 O O . GLY B 2 191 ? 128.79174 110.33346 99.06417 1.000 47.02563 249 GLY A O 1
ATOM 2774 N N . SER B 2 192 ? 129.55753 112.44785 99.04896 1.000 47.48592 250 SER A N 1
ATOM 2775 C CA . SER B 2 192 ? 130.88473 112.07672 98.57205 1.000 53.94454 250 SER A CA 1
ATOM 2776 C C . SER B 2 192 ? 131.97091 112.69232 99.44754 1.000 53.68377 250 SER A C 1
ATOM 2777 O O . SER B 2 192 ? 132.12533 113.91212 99.49523 1.000 50.32809 250 SER A O 1
ATOM 2780 N N . PHE C 2 1 ? 74.62906 103.83416 131.46474 1.000 61.18314 59 PHE C N 1
ATOM 2781 C CA . PHE C 2 1 ? 75.06541 102.53731 131.96721 1.000 60.86475 59 PHE C CA 1
ATOM 2782 C C . PHE C 2 1 ? 75.80567 102.68990 133.28988 1.000 63.40438 59 PHE C C 1
ATOM 2783 O O . PHE C 2 1 ? 76.58720 103.62140 133.46991 1.000 64.37572 59 PHE C O 1
ATOM 2791 N N . ARG C 2 2 ? 75.55302 101.76931 134.21391 1.000 65.19255 60 ARG C N 1
ATOM 2792 C CA . ARG C 2 2 ? 76.16618 101.78410 135.53384 1.000 68.77876 60 ARG C CA 1
ATOM 2793 C C . ARG C 2 2 ? 77.06196 100.56408 135.68978 1.000 70.67452 60 ARG C C 1
ATOM 2794 O O . ARG C 2 2 ? 76.63460 99.43627 135.42168 1.000 71.00173 60 ARG C O 1
ATOM 2802 N N . ILE C 2 3 ? 78.30110 100.79361 136.11898 1.000 69.28432 61 ILE C N 1
ATOM 2803 C CA . ILE C 2 3 ? 79.25742 99.71386 136.33082 1.000 70.34576 61 ILE C CA 1
ATOM 2804 C C . ILE C 2 3 ? 79.22338 99.30431 137.79550 1.000 76.06753 61 ILE C C 1
ATOM 2805 O O . ILE C 2 3 ? 78.91098 98.15522 138.12653 1.000 78.75767 61 ILE C O 1
ATOM 2810 N N . GLY C 2 4 ? 79.54467 100.24431 138.67878 1.000 75.85565 62 GLY C N 1
ATOM 2811 C CA . GLY C 2 4 ? 79.50454 100.00163 140.10527 1.000 75.62532 62 GLY C CA 1
ATOM 2812 C C . GLY C 2 4 ? 78.71780 101.06926 140.83411 1.000 83.36056 62 GLY C C 1
ATOM 2813 O O . GLY C 2 4 ? 78.03836 101.88364 140.20293 1.000 84.54543 62 GLY C O 1
ATOM 2814 N N . ARG C 2 5 ? 78.80321 101.08337 142.16468 1.000 87.11460 63 ARG C N 1
ATOM 2815 C CA . ARG C 2 5 ? 78.06639 102.06796 142.94614 1.000 87.64839 63 ARG C CA 1
ATOM 2816 C C . ARG C 2 5 ? 78.64773 103.47046 142.83297 1.000 87.81922 63 ARG C C 1
ATOM 2817 O O . ARG C 2 5 ? 78.00302 104.42464 143.28097 1.000 87.62053 63 ARG C O 1
ATOM 2825 N N . SER C 2 6 ? 79.84085 103.62263 142.24879 1.000 85.47305 64 SER C N 1
ATOM 2826 C CA . SER C 2 6 ? 80.46635 104.93648 142.16064 1.000 86.49458 64 SER C CA 1
ATOM 2827 C C . SER C 2 6 ? 81.05596 105.21671 140.78140 1.000 81.25079 64 SER C C 1
ATOM 2828 O O . SER C 2 6 ? 81.88089 106.12803 140.64756 1.000 81.28371 64 SER C O 1
ATOM 2831 N N . THR C 2 7 ? 80.65819 104.46853 139.75477 1.000 76.98323 65 THR C N 1
ATOM 2832 C CA . THR C 2 7 ? 81.20621 104.66416 138.42108 1.000 72.72522 65 THR C CA 1
ATOM 2833 C C . THR C 2 7 ? 80.14694 104.32071 137.38363 1.000 71.21401 65 THR C C 1
ATOM 2834 O O . THR C 2 7 ? 79.20107 103.57682 137.65434 1.000 72.46738 65 THR C O 1
ATOM 2838 N N . GLU C 2 8 ? 80.31756 104.87691 136.18518 1.000 68.45516 66 GLU C N 1
ATOM 2839 C CA . GLU C 2 8 ? 79.34886 104.71574 135.11146 1.000 63.50350 66 GLU C CA 1
ATOM 2840 C C . GLU C 2 8 ? 80.06757 104.56008 133.77996 1.000 58.47699 66 GLU C C 1
ATOM 2841 O O . GLU C 2 8 ? 81.16218 105.09219 133.57966 1.000 57.85563 66 GLU C O 1
ATOM 2847 N N . LEU C 2 9 ? 79.43365 103.82788 132.86838 1.000 55.22029 67 LEU C N 1
ATOM 2848 C CA . LEU C 2 9 ? 79.92400 103.66302 131.50619 1.000 50.16164 67 LEU C CA 1
ATOM 2849 C C . LEU C 2 9 ? 79.10627 104.55622 130.58369 1.000 47.92817 67 LEU C C 1
ATOM 2850 O O . LEU C 2 9 ? 77.87781 104.43950 130.53107 1.000 49.93513 67 LEU C O 1
ATOM 2855 N N . GLN C 2 10 ? 79.78317 105.44508 129.86236 1.000 44.03584 68 GLN C N 1
ATOM 2856 C CA . GLN C 2 10 ? 79.10853 106.36905 128.96609 1.000 44.05465 68 GLN C CA 1
ATOM 2857 C C . GLN C 2 10 ? 79.96824 106.58128 127.72733 1.000 34.67443 68 GLN C C 1
ATOM 2858 O O . GLN C 2 10 ? 81.14991 106.23136 127.69473 1.000 38.51974 68 GLN C O 1
ATOM 2864 N N . ASN C 2 11 ? 79.35617 107.15856 126.69677 1.000 36.47899 69 ASN C N 1
ATOM 2865 C CA . ASN C 2 11 ? 79.93074 107.16508 125.36087 1.000 34.26160 69 ASN C CA 1
ATOM 2866 C C . ASN C 2 11 ? 79.74354 108.52843 124.71160 1.000 32.52961 69 ASN C C 1
ATOM 2867 O O . ASN C 2 11 ? 78.93088 109.34532 125.14970 1.000 34.31559 69 ASN C O 1
ATOM 2872 N N . ILE C 2 12 ? 80.51413 108.76129 123.65162 1.000 31.28252 70 ILE C N 1
ATOM 2873 C CA . ILE C 2 12 ? 80.34893 109.91977 122.78364 1.000 29.17829 70 ILE C CA 1
ATOM 2874 C C . ILE C 2 12 ? 80.38348 109.44381 121.33935 1.000 26.03971 70 ILE C C 1
ATOM 2875 O O . ILE C 2 12 ? 81.15620 108.54546 120.98988 1.000 29.02454 70 ILE C O 1
ATOM 2880 N N . THR C 2 13 ? 79.53871 110.03736 120.50417 1.000 26.56185 71 THR C N 1
ATOM 2881 C CA . THR C 2 13 ? 79.50644 109.75148 119.07727 1.000 24.54498 71 THR C CA 1
ATOM 2882 C C . THR C 2 13 ? 79.96461 110.98587 118.31477 1.000 25.66710 71 THR C C 1
ATOM 2883 O O . THR C 2 13 ? 79.44479 112.08463 118.53394 1.000 28.28943 71 THR C O 1
ATOM 2887 N N . PHE C 2 14 ? 80.93513 110.80295 117.42667 1.000 27.10568 72 PHE C N 1
ATOM 2888 C CA . PHE C 2 14 ? 81.49602 111.91624 116.68122 1.000 24.59224 72 PHE C CA 1
ATOM 2889 C C . PHE C 2 14 ? 80.63543 112.24948 115.46637 1.000 28.67202 72 PHE C C 1
ATOM 2890 O O . PHE C 2 14 ? 79.92373 111.40313 114.91990 1.000 30.65614 72 PHE C O 1
ATOM 2898 N N . ASP C 2 15 ? 80.70930 113.51139 115.04934 1.000 34.96220 73 ASP C N 1
ATOM 2899 C CA . ASP C 2 15 ? 80.07344 113.98891 113.82554 1.000 37.83142 73 ASP C CA 1
ATOM 2900 C C . ASP C 2 15 ? 81.18012 114.43350 112.88035 1.000 42.24577 73 ASP C C 1
ATOM 2901 O O . ASP C 2 15 ? 81.80562 115.47695 113.09543 1.000 41.53424 73 ASP C O 1
ATOM 2906 N N . MET C 2 16 ? 81.40992 113.64885 111.82944 1.000 43.76255 74 MET C N 1
ATOM 2907 C CA . MET C 2 16 ? 82.55393 113.82332 110.94728 1.000 41.15875 74 MET C CA 1
ATOM 2908 C C . MET C 2 16 ? 82.19736 114.56222 109.66243 1.000 42.10967 74 MET C C 1
ATOM 2909 O O . MET C 2 16 ? 82.96375 114.51164 108.69482 1.000 40.66545 74 MET C O 1
ATOM 2914 N N . LEU C 2 17 ? 81.05104 115.24519 109.63126 1.000 43.71320 75 LEU C N 1
ATOM 2915 C CA . LEU C 2 17 ? 80.60827 115.88998 108.39874 1.000 42.02270 75 LEU C CA 1
ATOM 2916 C C . LEU C 2 17 ? 81.50535 117.06437 108.02909 1.000 41.44080 75 LEU C C 1
ATOM 2917 O O . LEU C 2 17 ? 82.12923 117.06509 106.96242 1.000 43.89811 75 LEU C O 1
ATOM 2922 N N . LYS C 2 18 ? 81.60733 118.06050 108.91470 1.000 41.61096 76 LYS C N 1
ATOM 2923 C CA . LYS C 2 18 ? 82.32346 119.28893 108.57928 1.000 42.07936 76 LYS C CA 1
ATOM 2924 C C . LYS C 2 18 ? 83.78585 119.02465 108.25067 1.000 39.48176 76 LYS C C 1
ATOM 2925 O O . LYS C 2 18 ? 84.41073 119.80864 107.52823 1.000 44.75348 76 LYS C O 1
ATOM 2931 N N . VAL C 2 19 ? 84.34937 117.93692 108.77450 1.000 37.23142 77 VAL C N 1
ATOM 2932 C CA . VAL C 2 19 ? 85.72630 117.58586 108.44931 1.000 31.93200 77 VAL C CA 1
ATOM 2933 C C . VAL C 2 19 ? 85.83586 117.12260 107.00099 1.000 28.07715 77 VAL C C 1
ATOM 2934 O O . VAL C 2 19 ? 86.82036 117.41957 106.31509 1.000 29.30601 77 VAL C O 1
ATOM 2938 N N . PHE C 2 20 ? 84.82974 116.39792 106.50615 1.000 25.37147 78 PHE C N 1
ATOM 2939 C CA . PHE C 2 20 ? 84.91791 115.74903 105.20207 1.000 24.66517 78 PHE C CA 1
ATOM 2940 C C . PHE C 2 20 ? 83.87547 116.25255 104.20602 1.000 26.95675 78 PHE C C 1
ATOM 2941 O O . PHE C 2 20 ? 83.61249 115.57847 103.20713 1.000 30.30054 78 PHE C O 1
ATOM 2949 N N . GLU C 2 21 ? 83.27389 117.42042 104.44894 1.000 33.68733 79 GLU C N 1
ATOM 2950 C CA . GLU C 2 21 ? 82.30920 117.96301 103.49343 1.000 36.88328 79 GLU C CA 1
ATOM 2951 C C . GLU C 2 21 ? 82.95647 118.26632 102.14755 1.000 31.12620 79 GLU C C 1
ATOM 2952 O O . GLU C 2 21 ? 82.38830 117.95788 101.09422 1.000 30.71809 79 GLU C O 1
ATOM 2958 N N . ASP C 2 22 ? 84.14060 118.86988 102.15900 1.000 26.15168 80 ASP C N 1
ATOM 2959 C CA . ASP C 2 22 ? 84.74150 119.41761 100.95190 1.000 26.58639 80 ASP C CA 1
ATOM 2960 C C . ASP C 2 22 ? 85.74287 118.48114 100.29201 1.000 26.25633 80 ASP C C 1
ATOM 2961 O O . ASP C 2 22 ? 86.37099 118.86809 99.30312 1.000 28.57168 80 ASP C O 1
ATOM 2966 N N . HIS C 2 23 ? 85.90013 117.26923 100.79560 1.000 23.44417 81 HIS C N 1
ATOM 2967 C CA . HIS C 2 23 ? 86.88571 116.33814 100.27997 1.000 18.74476 81 HIS C CA 1
ATOM 2968 C C . HIS C 2 23 ? 86.21289 115.16241 99.58568 1.000 14.15175 81 HIS C C 1
ATOM 2969 O O . HIS C 2 23 ? 85.03962 114.86861 99.83638 1.000 17.66583 81 HIS C O 1
ATOM 2976 N N . PRO C 2 24 ? 86.91802 114.48448 98.67855 1.000 14.70535 82 PRO C N 1
ATOM 2977 C CA . PRO C 2 24 ? 86.33854 113.29882 98.03698 1.000 13.43944 82 PRO C CA 1
ATOM 2978 C C . PRO C 2 24 ? 85.96736 112.23694 99.06002 1.000 10.87339 82 PRO C C 1
ATOM 2979 O O . PRO C 2 24 ? 86.68485 112.00346 100.03327 1.000 13.39684 82 PRO C O 1
ATOM 2983 N N . THR C 2 25 ? 84.83150 111.59200 98.82547 1.000 12.66876 83 THR C N 1
ATOM 2984 C CA . THR C 2 25 ? 84.33639 110.52429 99.67680 1.000 13.71512 83 THR C CA 1
ATOM 2985 C C . THR C 2 25 ? 83.91313 109.36090 98.79362 1.000 12.06778 83 THR C C 1
ATOM 2986 O O . THR C 2 25 ? 83.93343 109.44998 97.56677 1.000 12.25842 83 THR C O 1
ATOM 2990 N N . SER C 2 26 ? 83.52987 108.25571 99.42448 1.000 16.54175 84 SER C N 1
ATOM 2991 C CA . SER C 2 26 ? 83.09442 107.08924 98.67417 1.000 12.34508 84 SER C CA 1
ATOM 2992 C C . SER C 2 26 ? 82.08590 106.30401 99.49770 1.000 16.49364 84 SER C C 1
ATOM 2993 O O . SER C 2 26 ? 81.97265 106.47445 100.71388 1.000 18.87147 84 SER C O 1
ATOM 2996 N N . CYS C 2 27 ? 81.34415 105.44599 98.80424 1.000 12.43454 85 CYS C N 1
ATOM 2997 C CA . CYS C 2 27 ? 80.24741 104.70577 99.40387 1.000 19.45271 85 CYS C CA 1
ATOM 2998 C C . CYS C 2 27 ? 80.11023 103.36255 98.70614 1.000 17.98285 85 CYS C C 1
ATOM 2999 O O . CYS C 2 27 ? 80.48433 103.20920 97.53922 1.000 15.83166 85 CYS C O 1
ATOM 3002 N N . MET C 2 28 ? 79.52487 102.40830 99.42205 1.000 24.89532 86 MET C N 1
ATOM 3003 C CA . MET C 2 28 ? 79.29643 101.05741 98.92911 1.000 21.30287 86 MET C CA 1
ATOM 3004 C C . MET C 2 28 ? 77.79806 100.82757 98.79050 1.000 25.04233 86 MET C C 1
ATOM 3005 O O . MET C 2 28 ? 77.06104 100.92011 99.77737 1.000 32.54709 86 MET C O 1
ATOM 3010 N N . VAL C 2 29 ? 77.34946 100.54834 97.56719 1.000 23.88633 87 VAL C N 1
ATOM 3011 C CA . VAL C 2 29 ? 75.97359 100.10230 97.35551 1.000 27.25266 87 VAL C CA 1
ATOM 3012 C C . VAL C 2 29 ? 75.83858 98.62687 97.70484 1.000 26.61485 87 VAL C C 1
ATOM 3013 O O . VAL C 2 29 ? 75.06534 98.24325 98.58938 1.000 34.05799 87 VAL C O 1
ATOM 3017 N N . ASN C 2 30 ? 76.58830 97.78099 97.00485 1.000 27.68774 88 ASN C N 1
ATOM 3018 C CA . ASN C 2 30 ? 76.75938 96.38058 97.35947 1.000 26.67899 88 ASN C CA 1
ATOM 3019 C C . ASN C 2 30 ? 78.22881 96.03922 97.14536 1.000 27.25682 88 ASN C C 1
ATOM 3020 O O . ASN C 2 30 ? 79.05659 96.91936 96.89585 1.000 29.36349 88 ASN C O 1
ATOM 3025 N N . HIS C 2 31 ? 78.56229 94.75295 97.24116 1.000 27.68085 89 HIS C N 1
ATOM 3026 C CA . HIS C 2 31 ? 79.96149 94.34499 97.20604 1.000 25.11115 89 HIS C CA 1
ATOM 3027 C C . HIS C 2 31 ? 80.59795 94.50889 95.83271 1.000 23.59490 89 HIS C C 1
ATOM 3028 O O . HIS C 2 31 ? 81.81826 94.35721 95.71494 1.000 24.35304 89 HIS C O 1
ATOM 3035 N N . SER C 2 32 ? 79.81240 94.81092 94.80020 1.000 23.50185 90 SER C N 1
ATOM 3036 C CA . SER C 2 32 ? 80.33992 95.01732 93.46259 1.000 18.94758 90 SER C CA 1
ATOM 3037 C C . SER C 2 32 ? 80.17867 96.43708 92.93443 1.000 16.89597 90 SER C C 1
ATOM 3038 O O . SER C 2 32 ? 80.72587 96.73565 91.87120 1.000 17.16901 90 SER C O 1
ATOM 3041 N N . THR C 2 33 ? 79.45758 97.31735 93.62864 1.000 18.39290 91 THR C N 1
ATOM 3042 C CA . THR C 2 33 ? 79.11406 98.63199 93.09609 1.000 17.15975 91 THR C CA 1
ATOM 3043 C C . THR C 2 33 ? 79.43860 99.71211 94.11662 1.000 16.46933 91 THR C C 1
ATOM 3044 O O . THR C 2 33 ? 78.93695 99.67647 95.24329 1.000 18.32798 91 THR C O 1
ATOM 3048 N N . TYR C 2 34 ? 80.23269 100.69541 93.69683 1.000 14.23496 92 TYR C N 1
ATOM 3049 C CA . TYR C 2 34 ? 80.84955 101.68883 94.56308 1.000 12.37655 92 TYR C CA 1
ATOM 3050 C C . TYR C 2 34 ? 80.69872 103.05383 93.92009 1.000 10.11912 92 TYR C C 1
ATOM 3051 O O . TYR C 2 34 ? 80.62257 103.16555 92.69856 1.000 8.52429 92 TYR C O 1
ATOM 3060 N N . TYR C 2 35 ? 80.65625 104.09586 94.74044 1.000 13.92440 93 TYR C N 1
ATOM 3061 C CA . TYR C 2 35 ? 80.54217 105.44678 94.20825 1.000 9.97210 93 TYR C CA 1
ATOM 3062 C C . TYR C 2 35 ? 81.55441 106.35424 94.88264 1.000 9.56805 93 TYR C C 1
ATOM 3063 O O . TYR C 2 35 ? 81.68383 106.34210 96.10742 1.000 13.25179 93 TYR C O 1
ATOM 3072 N N . VAL C 2 36 ? 82.26270 107.14095 94.07974 1.000 9.08809 94 VAL C N 1
ATOM 3073 C CA . VAL C 2 36 ? 83.20233 108.14298 94.56035 1.000 8.10080 94 VAL C CA 1
ATOM 3074 C C . VAL C 2 36 ? 82.62748 109.51069 94.22818 1.000 9.72191 94 VAL C C 1
ATOM 3075 O O . VAL C 2 36 ? 82.27570 109.78461 93.07306 1.000 11.91923 94 VAL C O 1
ATOM 3079 N N . HIS C 2 37 ? 82.52722 110.35927 95.24292 1.000 10.78099 95 HIS C N 1
ATOM 3080 C CA . HIS C 2 37 ? 81.90060 111.66601 95.14050 1.000 11.98475 95 HIS C CA 1
ATOM 3081 C C . HIS C 2 37 ? 82.97043 112.72445 95.36969 1.000 16.71089 95 HIS C C 1
ATOM 3082 O O . HIS C 2 37 ? 83.69717 112.67255 96.36783 1.000 19.90788 95 HIS C O 1
ATOM 3089 N N . GLU C 2 38 ? 83.07700 113.66782 94.43312 1.000 18.30738 96 GLU C N 1
ATOM 3090 C CA . GLU C 2 38 ? 84.15830 114.64663 94.48231 1.000 17.05487 96 GLU C CA 1
ATOM 3091 C C . GLU C 2 38 ? 84.00344 115.57732 95.68082 1.000 19.26915 96 GLU C C 1
ATOM 3092 O O . GLU C 2 38 ? 84.99315 115.92838 96.33297 1.000 19.10316 96 GLU C O 1
ATOM 3098 N N . ASN C 2 39 ? 82.77363 115.97232 95.99286 1.000 22.82542 97 ASN C N 1
ATOM 3099 C CA . ASN C 2 39 ? 82.45301 116.61754 97.26069 1.000 24.53665 97 ASN C CA 1
ATOM 3100 C C . ASN C 2 39 ? 80.94904 116.49851 97.47392 1.000 25.18198 97 ASN C C 1
ATOM 3101 O O . ASN C 2 39 ? 80.23686 115.89509 96.66897 1.000 24.78015 97 ASN C O 1
ATOM 3106 N N . LYS C 2 40 ? 80.46914 117.09005 98.56944 1.000 25.49587 98 LYS C N 1
ATOM 3107 C CA . LYS C 2 40 ? 79.08963 116.86817 98.99370 1.000 27.52156 98 LYS C CA 1
ATOM 3108 C C . LYS C 2 40 ? 78.08867 117.45569 98.00492 1.000 33.31543 98 LYS C C 1
ATOM 3109 O O . LYS C 2 40 ? 77.03409 116.86081 97.75700 1.000 31.87544 98 LYS C O 1
ATOM 3115 N N . ASN C 2 41 ? 78.39484 118.61526 97.43158 1.000 34.83175 99 ASN C N 1
ATOM 3116 C CA . ASN C 2 41 ? 77.45045 119.32829 96.58231 1.000 36.82713 99 ASN C CA 1
ATOM 3117 C C . ASN C 2 41 ? 77.58056 118.98878 95.10268 1.000 31.06985 99 ASN C C 1
ATOM 3118 O O . ASN C 2 41 ? 76.82080 119.53164 94.29472 1.000 33.54590 99 ASN C O 1
ATOM 3123 N N . ALA C 2 42 ? 78.51253 118.11754 94.72512 1.000 27.80540 100 ALA C N 1
ATOM 3124 C CA . ALA C 2 42 ? 78.68800 117.77901 93.31905 1.000 24.70261 100 ALA C CA 1
ATOM 3125 C C . ALA C 2 42 ? 77.47654 117.02047 92.79147 1.000 22.89063 100 ALA C C 1
ATOM 3126 O O . ALA C 2 42 ? 76.92720 116.14520 93.46509 1.000 22.69526 100 ALA C O 1
ATOM 3128 N N . THR C 2 43 ? 77.05890 117.36514 91.57742 1.000 20.74940 101 THR C N 1
ATOM 3129 C CA . THR C 2 43 ? 75.91596 116.72933 90.93791 1.000 22.80042 101 THR C CA 1
ATOM 3130 C C . THR C 2 43 ? 76.30667 115.50885 90.11891 1.000 21.09816 101 THR C C 1
ATOM 3131 O O . THR C 2 43 ? 75.42711 114.83748 89.57181 1.000 24.45353 101 THR C O 1
ATOM 3135 N N . TRP C 2 44 ? 77.59600 115.20975 90.02799 1.000 20.02464 102 TRP C N 1
ATOM 3136 C CA . TRP C 2 44 ? 78.11345 114.04558 89.33059 1.000 15.14304 102 TRP C CA 1
ATOM 3137 C C . TRP C 2 44 ? 78.87348 113.16586 90.31635 1.000 12.99210 102 TRP C C 1
ATOM 3138 O O . TRP C 2 44 ? 79.13304 113.55017 91.45797 1.000 14.38429 102 TRP C O 1
ATOM 3149 N N . CYS C 2 45 ? 79.22967 111.97112 89.85652 1.000 15.91157 103 CYS C N 1
ATOM 3150 C CA . CYS C 2 45 ? 79.95792 111.00518 90.66751 1.000 14.07794 103 CYS C CA 1
ATOM 3151 C C . CYS C 2 45 ? 80.61296 109.99675 89.73601 1.000 11.63576 103 CYS C C 1
ATOM 3152 O O . CYS C 2 45 ? 80.31976 109.94567 88.53858 1.000 10.28821 103 CYS C O 1
ATOM 3155 N N . LEU C 2 46 ? 81.50166 109.18329 90.30353 1.000 13.47243 104 LEU C N 1
ATOM 3156 C CA . LEU C 2 46 ? 82.18353 108.13005 89.55798 1.000 10.84579 104 LEU C CA 1
ATOM 3157 C C . LEU C 2 46 ? 81.81256 106.78118 90.16061 1.000 10.85861 104 LEU C C 1
ATOM 3158 O O . LEU C 2 46 ? 82.17163 106.48547 91.30215 1.000 11.03972 104 LEU C O 1
ATOM 3163 N N . GLU C 2 47 ? 81.09854 105.96756 89.39232 1.000 14.83578 105 GLU C N 1
ATOM 3164 C CA . GLU C 2 47 ? 80.75742 104.61686 89.80913 1.000 8.78857 105 GLU C CA 1
ATOM 3165 C C . GLU C 2 47 ? 81.89012 103.66012 89.45545 1.000 8.21152 105 GLU C C 1
ATOM 3166 O O . GLU C 2 47 ? 82.40888 103.68172 88.33685 1.000 11.50483 105 GLU C O 1
ATOM 3172 N N . VAL C 2 48 ? 82.27298 102.82817 90.41836 1.000 9.26983 106 VAL C N 1
ATOM 3173 C CA . VAL C 2 48 ? 83.30226 101.80920 90.25742 1.000 7.42173 106 VAL C CA 1
ATOM 3174 C C . VAL C 2 48 ? 82.64502 100.45765 90.49724 1.000 9.15213 106 VAL C C 1
ATOM 3175 O O . VAL C 2 48 ? 82.08394 100.21697 91.57091 1.000 10.77299 106 VAL C O 1
ATOM 3179 N N . SER C 2 49 ? 82.71806 99.57373 89.50945 1.000 9.47912 107 SER C N 1
ATOM 3180 C CA . SER C 2 49 ? 82.01648 98.30382 89.59160 1.000 11.40383 107 SER C CA 1
ATOM 3181 C C . SER C 2 49 ? 82.92064 97.16748 89.14329 1.000 12.27668 107 SER C C 1
ATOM 3182 O O . SER C 2 49 ? 83.82411 97.35024 88.32586 1.000 13.32573 107 SER C O 1
ATOM 3185 N N . VAL C 2 50 ? 82.66912 95.98994 89.70091 1.000 13.05474 108 VAL C N 1
ATOM 3186 C CA . VAL C 2 50 ? 83.29726 94.75417 89.25672 1.000 14.53584 108 VAL C CA 1
ATOM 3187 C C . VAL C 2 50 ? 82.27409 94.03443 88.39193 1.000 15.98615 108 VAL C C 1
ATOM 3188 O O . VAL C 2 50 ? 81.21901 93.61580 88.87821 1.000 20.72523 108 VAL C O 1
ATOM 3192 N N . THR C 2 51 ? 82.57660 93.90034 87.10697 1.000 15.45023 109 THR C N 1
ATOM 3193 C CA . THR C 2 51 ? 81.63710 93.37305 86.13271 1.000 21.03389 109 THR C CA 1
ATOM 3194 C C . THR C 2 51 ? 82.21742 92.13696 85.46114 1.000 20.57755 109 THR C C 1
ATOM 3195 O O . THR C 2 51 ? 83.43050 91.93148 85.43048 1.000 19.87121 109 THR C O 1
ATOM 3199 N N . ASP C 2 52 ? 81.32908 91.29964 84.93442 1.000 27.97193 110 ASP C N 1
ATOM 3200 C CA . ASP C 2 52 ? 81.72449 90.17667 84.09694 1.000 28.75919 110 ASP C CA 1
ATOM 3201 C C . ASP C 2 52 ? 81.39666 90.41240 82.62947 1.000 27.15149 110 ASP C C 1
ATOM 3202 O O . ASP C 2 52 ? 81.52992 89.49310 81.81641 1.000 32.12692 110 ASP C O 1
ATOM 3207 N N . VAL C 2 53 ? 80.98044 91.62406 82.27383 1.000 25.10487 111 VAL C N 1
ATOM 3208 C CA . VAL C 2 53 ? 80.57344 91.96726 80.91767 1.000 30.80082 111 VAL C CA 1
ATOM 3209 C C . VAL C 2 53 ? 81.66420 92.81764 80.28660 1.000 26.62161 111 VAL C C 1
ATOM 3210 O O . VAL C 2 53 ? 82.06490 93.84321 80.84967 1.000 25.34832 111 VAL C O 1
ATOM 3214 N N . THR C 2 54 ? 82.14326 92.39264 79.12131 1.000 25.37862 112 THR C N 1
ATOM 3215 C CA . THR C 2 54 ? 83.09895 93.18701 78.35924 1.000 24.91127 112 THR C CA 1
ATOM 3216 C C . THR C 2 54 ? 82.37646 94.38237 77.75380 1.000 29.49158 112 THR C C 1
ATOM 3217 O O . THR C 2 54 ? 81.49869 94.22168 76.90033 1.000 34.43468 112 THR C O 1
ATOM 3221 N N . LEU C 2 55 ? 82.74056 95.58219 78.19361 1.000 27.51146 113 LEU C N 1
ATOM 3222 C CA . LEU C 2 55 ? 82.10000 96.80343 77.72922 1.000 22.99987 113 LEU C CA 1
ATOM 3223 C C . LEU C 2 55 ? 82.94564 97.55620 76.71199 1.000 24.89642 113 LEU C C 1
ATOM 3224 O O . LEU C 2 55 ? 82.39895 98.19253 75.80772 1.000 32.71692 113 LEU C O 1
ATOM 3229 N N . LEU C 2 56 ? 84.26790 97.48520 76.83196 1.000 21.69779 114 LEU C N 1
ATOM 3230 C CA . LEU C 2 56 ? 85.18714 98.09784 75.88752 1.000 24.33153 114 LEU C CA 1
ATOM 3231 C C . LEU C 2 56 ? 86.10209 97.03182 75.30161 1.000 26.40443 114 LEU C C 1
ATOM 3232 O O . LEU C 2 56 ? 86.42876 96.04090 75.95960 1.000 28.64840 114 LEU C O 1
ATOM 3237 N N . MET C 2 57 ? 86.50782 97.23899 74.05277 1.000 28.93009 115 MET C N 1
ATOM 3238 C CA . MET C 2 57 ? 87.35776 96.29664 73.34333 1.000 31.47268 115 MET C CA 1
ATOM 3239 C C . MET C 2 57 ? 88.61200 97.00496 72.85541 1.000 34.42612 115 MET C C 1
ATOM 3240 O O . MET C 2 57 ? 88.58163 98.18747 72.50730 1.000 33.13383 115 MET C O 1
ATOM 3245 N N . ALA C 2 58 ? 89.72228 96.26450 72.83864 1.000 32.92272 116 ALA C N 1
ATOM 3246 C CA . ALA C 2 58 ? 90.97760 96.82564 72.35268 1.000 34.18600 116 ALA C CA 1
ATOM 3247 C C . ALA C 2 58 ? 90.89837 97.18262 70.87522 1.000 38.23583 116 ALA C C 1
ATOM 3248 O O . ALA C 2 58 ? 91.60851 98.08337 70.41478 1.000 36.48363 116 ALA C O 1
ATOM 3250 N N . GLU C 2 59 ? 90.04392 96.49301 70.11967 1.000 40.74722 117 GLU C N 1
ATOM 3251 C CA . GLU C 2 59 ? 89.91121 96.75204 68.69298 1.000 43.21359 117 GLU C CA 1
ATOM 3252 C C . GLU C 2 59 ? 89.10581 98.00775 68.38870 1.000 46.19829 117 GLU C C 1
ATOM 3253 O O . GLU C 2 59 ? 89.22445 98.54778 67.28412 1.000 51.59874 117 GLU C O 1
ATOM 3259 N N . HIS C 2 60 ? 88.29439 98.48576 69.33375 1.000 40.43227 118 HIS C N 1
ATOM 3260 C CA . HIS C 2 60 ? 87.40482 99.60960 69.08578 1.000 40.15459 118 HIS C CA 1
ATOM 3261 C C . HIS C 2 60 ? 87.62820 100.80826 69.99406 1.000 38.36879 118 HIS C C 1
ATOM 3262 O O . HIS C 2 60 ? 87.21303 101.91270 69.62922 1.000 42.77260 118 HIS C O 1
ATOM 3269 N N . ASP C 2 61 ? 88.26381 100.63611 71.14866 1.000 33.03457 119 ASP C N 1
ATOM 3270 C CA . ASP C 2 61 ? 88.35426 101.69273 72.14259 1.000 26.04747 119 ASP C CA 1
ATOM 3271 C C . ASP C 2 61 ? 89.80636 102.07463 72.39748 1.000 23.67859 119 ASP C C 1
ATOM 3272 O O . ASP C 2 61 ? 90.73718 101.34754 72.04400 1.000 28.38940 119 ASP C O 1
ATOM 3277 N N . ARG C 2 62 ? 89.98457 103.23862 73.01568 1.000 16.53665 120 ARG C N 1
ATOM 3278 C CA . ARG C 2 62 ? 91.31243 103.77957 73.26321 1.000 16.57188 120 ARG C CA 1
ATOM 3279 C C . ARG C 2 62 ? 91.90585 103.19815 74.53723 1.000 19.05829 120 ARG C C 1
ATOM 3280 O O . ARG C 2 62 ? 91.20209 102.98390 75.52776 1.000 19.98205 120 ARG C O 1
ATOM 3288 N N . GLN C 2 63 ? 93.20960 102.95290 74.51413 1.000 16.99096 121 GLN C N 1
ATOM 3289 C CA . GLN C 2 63 ? 93.91985 102.50507 75.70072 1.000 18.82641 121 GLN C CA 1
ATOM 3290 C C . GLN C 2 63 ? 94.62709 103.68011 76.35955 1.000 15.84685 121 GLN C C 1
ATOM 3291 O O . GLN C 2 63 ? 95.16757 104.55724 75.68172 1.000 16.49606 121 GLN C O 1
ATOM 3297 N N . VAL C 2 64 ? 94.60903 103.69273 77.68821 1.000 16.74555 122 VAL C N 1
ATOM 3298 C CA . VAL C 2 64 ? 95.14531 104.80741 78.46036 1.000 18.04530 122 VAL C CA 1
ATOM 3299 C C . VAL C 2 64 ? 96.66420 104.67975 78.49464 1.000 18.28604 122 VAL C C 1
ATOM 3300 O O . VAL C 2 64 ? 97.20695 103.75676 79.10451 1.000 16.32369 122 VAL C O 1
ATOM 3304 N N . LEU C 2 65 ? 97.35154 105.60534 77.82556 1.000 21.42874 123 LEU C N 1
ATOM 3305 C CA . LEU C 2 65 ? 98.81282 105.65735 77.78439 1.000 19.90932 123 LEU C CA 1
ATOM 3306 C C . LEU C 2 65 ? 99.21798 107.10619 78.03956 1.000 23.60228 123 LEU C C 1
ATOM 3307 O O . LEU C 2 65 ? 99.43258 107.86998 77.09514 1.000 30.10187 123 LEU C O 1
ATOM 3312 N N . ASN C 2 66 ? 99.33439 107.47057 79.31662 1.000 21.05235 124 ASN C N 1
ATOM 3313 C CA . ASN C 2 66 ? 99.67374 108.82367 79.75640 1.000 22.84589 124 ASN C CA 1
ATOM 3314 C C . ASN C 2 66 ? 98.69313 109.87571 79.24366 1.000 25.46576 124 ASN C C 1
ATOM 3315 O O . ASN C 2 66 ? 99.03507 111.05951 79.17506 1.000 36.32253 124 ASN C O 1
ATOM 3320 N N . ASN C 2 67 ? 97.47716 109.48086 78.87620 1.000 25.47343 125 ASN C N 1
ATOM 3321 C CA . ASN C 2 67 ? 96.48460 110.41711 78.35421 1.000 23.27992 125 ASN C CA 1
ATOM 3322 C C . ASN C 2 67 ? 95.10482 110.10819 78.92719 1.000 25.25496 125 ASN C C 1
ATOM 3323 O O . ASN C 2 67 ? 94.10178 110.07323 78.21373 1.000 26.80537 125 ASN C O 1
ATOM 3328 N N . LEU C 2 68 ? 95.04754 109.87709 80.24070 1.000 22.56790 126 LEU C N 1
ATOM 3329 C CA . LEU C 2 68 ? 93.77325 109.59613 80.89482 1.000 21.10622 126 LEU C CA 1
ATOM 3330 C C . LEU C 2 68 ? 92.78770 110.74677 80.73347 1.000 22.14680 126 LEU C C 1
ATOM 3331 O O . LEU C 2 68 ? 91.58369 110.51560 80.56849 1.000 28.80742 126 LEU C O 1
ATOM 3336 N N . SER C 2 69 ? 93.27946 111.98692 80.75080 1.000 22.14634 127 SER C N 1
ATOM 3337 C CA . SER C 2 69 ? 92.40354 113.14679 80.64155 1.000 22.54901 127 SER C CA 1
ATOM 3338 C C . SER C 2 69 ? 91.65376 113.19397 79.31715 1.000 28.26020 127 SER C C 1
ATOM 3339 O O . SER C 2 69 ? 90.62293 113.86865 79.22840 1.000 34.04068 127 SER C O 1
ATOM 3342 N N . ASN C 2 70 ? 92.14492 112.50331 78.28553 1.000 28.65107 128 ASN C N 1
ATOM 3343 C CA . ASN C 2 70 ? 91.43317 112.47037 77.01398 1.000 24.64234 128 ASN C CA 1
ATOM 3344 C C . ASN C 2 70 ? 90.15263 111.65393 77.08704 1.000 26.67081 128 ASN C C 1
ATOM 3345 O O . ASN C 2 70 ? 89.31063 111.76754 76.19067 1.000 32.06779 128 ASN C O 1
ATOM 3350 N N . CYS C 2 71 ? 89.98623 110.83301 78.12296 1.000 23.94492 129 CYS C N 1
ATOM 3351 C CA . CYS C 2 71 ? 88.80408 109.98924 78.22106 1.000 22.75227 129 CYS C CA 1
ATOM 3352 C C . CYS C 2 71 ? 87.55521 110.75931 78.63039 1.000 22.50373 129 CYS C C 1
ATOM 3353 O O . CYS C 2 71 ? 86.45105 110.21950 78.51676 1.000 24.04921 129 CYS C O 1
ATOM 3356 N N . VAL C 2 72 ? 87.69925 111.99784 79.09239 1.000 25.79808 130 VAL C N 1
ATOM 3357 C CA . VAL C 2 72 ? 86.57150 112.86696 79.40677 1.000 23.57288 130 VAL C CA 1
ATOM 3358 C C . VAL C 2 72 ? 86.37561 113.83238 78.24795 1.000 24.77839 130 VAL C C 1
ATOM 3359 O O . VAL C 2 72 ? 87.34534 114.40913 77.74087 1.000 28.68046 130 VAL C O 1
ATOM 3363 N N . HIS C 2 73 ? 85.12843 113.99787 77.82152 1.000 26.10172 131 HIS C N 1
ATOM 3364 C CA . HIS C 2 73 ? 84.83476 114.87057 76.69509 1.000 29.84745 131 HIS C CA 1
ATOM 3365 C C . HIS C 2 73 ? 85.20005 116.31478 77.03385 1.000 32.77213 131 HIS C C 1
ATOM 3366 O O . HIS C 2 73 ? 84.98320 116.76208 78.16646 1.000 28.02314 131 HIS C O 1
ATOM 3373 N N . PRO C 2 74 ? 85.75645 117.06933 76.08222 1.000 37.43228 132 PRO C N 1
ATOM 3374 C CA . PRO C 2 74 ? 86.12699 118.46527 76.37059 1.000 34.41209 132 PRO C CA 1
ATOM 3375 C C . PRO C 2 74 ? 84.95124 119.35789 76.72616 1.000 32.07272 132 PRO C C 1
ATOM 3376 O O . PRO C 2 74 ? 85.15581 120.38794 77.37889 1.000 33.55891 132 PRO C O 1
ATOM 3380 N N . ALA C 2 75 ? 83.73149 119.00377 76.32346 1.000 29.20903 133 ALA C N 1
ATOM 3381 C CA . ALA C 2 75 ? 82.57289 119.85007 76.57477 1.000 29.88748 133 ALA C CA 1
ATOM 3382 C C . ALA C 2 75 ? 82.02014 119.71441 77.98706 1.000 34.36969 133 ALA C C 1
ATOM 3383 O O . ALA C 2 75 ? 81.19844 120.54422 78.38983 1.000 39.62731 133 ALA C O 1
ATOM 3385 N N . VAL C 2 76 ? 82.44085 118.69723 78.74225 1.000 31.94786 134 VAL C N 1
ATOM 3386 C CA . VAL C 2 76 ? 81.95438 118.52844 80.10542 1.000 26.83754 134 VAL C CA 1
ATOM 3387 C C . VAL C 2 76 ? 82.43506 119.69373 80.95704 1.000 27.26027 134 VAL C C 1
ATOM 3388 O O . VAL C 2 76 ? 83.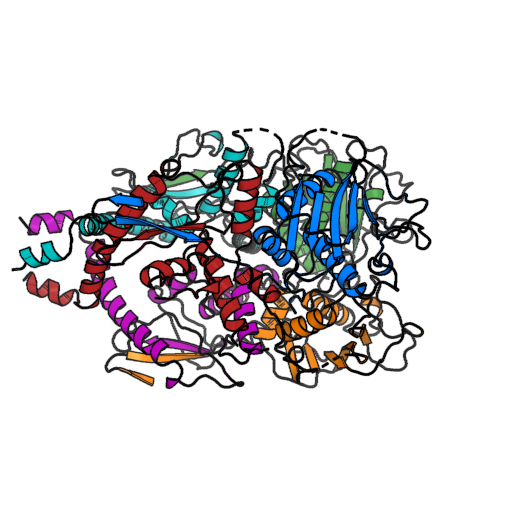61747 120.05610 80.93409 1.000 28.93666 134 VAL C O 1
ATOM 3392 N N . GLU C 2 77 ? 81.50935 120.30278 81.70208 1.000 30.40458 135 GLU C N 1
ATOM 3393 C CA . GLU C 2 77 ? 81.85356 121.48567 82.48563 1.000 31.78020 135 GLU C CA 1
ATOM 3394 C C . GLU C 2 77 ? 82.75228 121.13214 83.66228 1.000 24.56202 135 GLU C C 1
ATOM 3395 O O . GLU C 2 77 ? 83.65845 121.89692 84.01090 1.000 28.12432 135 GLU C O 1
ATOM 3401 N N . HIS C 2 78 ? 82.51630 119.97996 84.28651 1.000 19.20095 136 HIS C N 1
ATOM 3402 C CA . HIS C 2 78 ? 83.35216 119.48731 85.37227 1.000 17.86932 136 HIS C CA 1
ATOM 3403 C C . HIS C 2 78 ? 84.45451 118.56153 84.87804 1.000 15.82087 136 HIS C C 1
ATOM 3404 O O . HIS C 2 78 ? 84.87208 117.65702 85.61121 1.000 19.45927 136 HIS C O 1
ATOM 3411 N N . ARG C 2 79 ? 84.92995 118.76286 83.64654 1.000 13.95267 137 ARG C N 1
ATOM 3412 C CA . ARG C 2 79 ? 85.89836 117.84530 83.05438 1.000 17.19937 137 ARG C CA 1
ATOM 3413 C C . ARG C 2 79 ? 87.17752 117.77265 83.87928 1.000 14.67859 137 ARG C C 1
ATOM 3414 O O . ARG C 2 79 ? 87.69459 116.68320 84.14580 1.000 13.10378 137 ARG C O 1
ATOM 3422 N N . SER C 2 80 ? 87.70689 118.92658 84.28740 1.000 13.11251 138 SER C N 1
ATOM 3423 C CA . SER C 2 80 ? 88.94619 118.93542 85.05602 1.000 12.63112 138 SER C CA 1
ATOM 3424 C C . SER C 2 80 ? 88.76388 118.23403 86.39654 1.000 11.17381 138 SER C C 1
ATOM 3425 O O . SER C 2 80 ? 89.61986 117.44738 86.81935 1.000 11.42743 138 SER C O 1
ATOM 3428 N N . ARG C 2 81 ? 87.63881 118.48879 87.06645 1.000 10.82895 139 ARG C N 1
ATOM 3429 C CA . ARG C 2 81 ? 87.35273 117.81691 88.32785 1.000 8.85788 139 ARG C CA 1
ATOM 3430 C C . ARG C 2 81 ? 87.14498 116.31971 88.12876 1.000 10.47351 139 ARG C C 1
ATOM 3431 O O . ARG C 2 81 ? 87.55134 115.51698 88.97476 1.000 11.25541 139 ARG C O 1
ATOM 3439 N N . MET C 2 82 ? 86.50902 115.92158 87.02356 1.000 10.58935 140 MET C N 1
ATOM 3440 C CA . MET C 2 82 ? 86.32008 114.49701 86.76223 1.000 11.01961 140 MET C CA 1
ATOM 3441 C C . MET C 2 82 ? 87.64787 113.79185 86.51219 1.000 8.57983 140 MET C C 1
ATOM 3442 O O . MET C 2 82 ? 87.87689 112.68935 87.02168 1.000 10.26154 140 MET C O 1
ATOM 3447 N N . VAL C 2 83 ? 88.53199 114.40802 85.72477 1.000 9.76702 141 VAL C N 1
ATOM 3448 C CA . VAL C 2 83 ? 89.85187 113.82911 85.49198 1.000 10.49425 141 VAL C CA 1
ATOM 3449 C C . VAL C 2 83 ? 90.62827 113.74628 86.79757 1.000 9.60842 141 VAL C C 1
ATOM 3450 O O . VAL C 2 83 ? 91.30045 112.74257 87.08000 1.000 7.70417 141 VAL C O 1
ATOM 3454 N N . GLY C 2 84 ? 90.53342 114.79024 87.62323 1.000 7.76397 142 GLY C N 1
ATOM 3455 C CA . GLY C 2 84 ? 91.16958 114.74175 88.92370 1.000 6.64674 142 GLY C CA 1
ATOM 3456 C C . GLY C 2 84 ? 90.66023 113.59892 89.77796 1.000 8.36109 142 GLY C C 1
ATOM 3457 O O . GLY C 2 84 ? 91.45065 112.82338 90.30764 1.000 8.10922 142 GLY C O 1
ATOM 3458 N N . LEU C 2 85 ? 89.33599 113.43962 89.86718 1.000 9.13959 143 LEU C N 1
ATOM 3459 C CA . LEU C 2 85 ? 88.76630 112.38189 90.69895 1.000 8.33328 143 LEU C CA 1
ATOM 3460 C C . LEU C 2 85 ? 89.13138 111.00324 90.16453 1.000 7.07708 143 LEU C C 1
ATOM 3461 O O . LEU C 2 85 ? 89.34273 110.06400 90.94107 1.000 7.89839 143 LEU C O 1
ATOM 3466 N N . LEU C 2 86 ? 89.21875 110.86451 88.84124 1.000 5.54196 144 LEU C N 1
ATOM 3467 C CA . LEU C 2 86 ? 89.71809 109.62245 88.26510 1.000 7.11007 144 LEU C CA 1
ATOM 3468 C C . LEU C 2 86 ? 91.14433 109.34617 88.71928 1.000 5.82056 144 LEU C C 1
ATOM 3469 O O . LEU C 2 86 ? 91.49026 108.20404 89.04011 1.000 8.24050 144 LEU C O 1
ATOM 3474 N N . GLU C 2 87 ? 91.98820 110.38048 88.74675 1.000 6.03344 145 GLU C N 1
ATOM 3475 C CA . GLU C 2 87 ? 93.35622 110.19879 89.22535 1.000 6.24221 145 GLU C CA 1
ATOM 3476 C C . GLU C 2 87 ? 93.38220 109.83434 90.70572 1.000 7.77061 145 GLU C C 1
ATOM 3477 O O . GLU C 2 87 ? 94.18945 109.00534 91.13298 1.000 6.31025 145 GLU C O 1
ATOM 3483 N N . TRP C 2 88 ? 92.51263 110.45937 91.50166 1.000 7.96518 146 TRP C N 1
ATOM 3484 C CA . TRP C 2 88 ? 92.37400 110.09968 92.91211 1.000 6.80673 146 TRP C CA 1
ATOM 3485 C C . TRP C 2 88 ? 92.01253 108.62493 93.06330 1.000 5.13356 146 TRP C C 1
ATOM 3486 O O . TRP C 2 88 ? 92.54049 107.93503 93.94235 1.000 4.86675 146 TRP C O 1
ATOM 3497 N N . ILE C 2 89 ? 91.14045 108.11571 92.19014 1.000 5.97569 147 ILE C N 1
ATOM 3498 C CA . ILE C 2 89 ? 90.75281 106.70642 92.25468 1.000 6.17047 147 ILE C CA 1
ATOM 3499 C C . ILE C 2 89 ? 91.91494 105.79701 91.85823 1.000 5.16729 147 ILE C C 1
ATOM 3500 O O . ILE C 2 89 ? 92.21166 104.81372 92.54678 1.000 5.15256 147 ILE C O 1
ATOM 3505 N N . PHE C 2 90 ? 92.58332 106.10138 90.73949 1.000 5.51945 148 PHE C N 1
ATOM 3506 C CA . PHE C 2 90 ? 93.71880 105.27832 90.31827 1.000 5.19796 148 PHE C CA 1
ATOM 3507 C C . PHE C 2 90 ? 94.83854 105.29209 91.34817 1.000 6.28380 148 PHE C C 1
ATOM 3508 O O . PHE C 2 90 ? 95.53351 104.28546 91.52581 1.000 9.25734 148 PHE C O 1
ATOM 3516 N N . ARG C 2 91 ? 95.03681 106.42076 92.02243 1.000 6.02051 149 ARG C N 1
ATOM 3517 C CA . ARG C 2 91 ? 96.05793 106.51784 93.05098 1.000 5.47303 149 ARG C CA 1
ATOM 3518 C C . ARG C 2 91 ? 95.64219 105.78221 94.31789 1.000 6.62584 149 ARG C C 1
ATOM 3519 O O . ARG C 2 91 ? 96.49931 105.25076 95.03010 1.000 8.65215 149 ARG C O 1
ATOM 3527 N N . ALA C 2 92 ? 94.33867 105.72864 94.60455 1.000 5.93912 150 ALA C N 1
ATOM 3528 C CA . ALA C 2 92 ? 93.85519 104.95949 95.74304 1.000 5.68754 150 ALA C CA 1
ATOM 3529 C C . ALA C 2 92 ? 93.90634 103.45944 95.49397 1.000 7.50635 150 ALA C C 1
ATOM 3530 O O . ALA C 2 92 ? 93.93653 102.68501 96.45487 1.000 8.73844 150 ALA C O 1
ATOM 3532 N N . LEU C 2 93 ? 93.91729 103.03399 94.23517 1.000 8.15880 151 LEU C N 1
ATOM 3533 C CA . LEU C 2 93 ? 94.03542 101.62314 93.90120 1.000 6.88405 151 LEU C CA 1
ATOM 3534 C C . LEU C 2 93 ? 95.47363 101.13370 93.93102 1.000 9.77835 151 LEU C C 1
ATOM 3535 O O . LEU C 2 93 ? 95.70456 99.94149 93.70723 1.000 13.65688 151 LEU C O 1
ATOM 3540 N N . LYS C 2 94 ? 96.43168 102.02395 94.20168 1.000 12.86435 152 LYS C N 1
ATOM 3541 C CA . LYS C 2 94 ? 97.85988 101.72711 94.10443 1.000 11.63120 152 LYS C CA 1
ATOM 3542 C C . LYS C 2 94 ? 98.22842 101.24845 92.70488 1.000 10.71412 152 LYS C C 1
ATOM 3543 O O . LYS C 2 94 ? 99.10497 100.39920 92.53603 1.000 13.79015 152 LYS C O 1
ATOM 3549 N N . TYR C 2 95 ? 97.55682 101.79168 91.69438 1.000 12.40838 153 TYR C N 1
ATOM 3550 C CA . TYR C 2 95 ? 97.77032 101.35009 90.32411 1.000 12.53673 153 TYR C CA 1
ATOM 3551 C C . TYR C 2 95 ? 99.12678 101.81427 89.81541 1.000 12.83580 153 TYR C C 1
ATOM 3552 O O . TYR C 2 95 ? 99.51101 102.97228 89.99815 1.000 20.02478 153 TYR C O 1
ATOM 3561 N N . ASP C 2 96 ? 99.85106 100.90603 89.17429 1.000 11.62758 154 ASP C N 1
ATOM 3562 C CA . ASP C 2 96 ? 101.14168 101.20280 88.56767 1.000 12.32548 154 ASP C CA 1
ATOM 3563 C C . ASP C 2 96 ? 100.98104 101.08627 87.05842 1.000 14.47792 154 ASP C C 1
ATOM 3564 O O . ASP C 2 96 ? 100.91514 99.97809 86.51974 1.000 14.52352 154 ASP C O 1
ATOM 3569 N N . PHE C 2 97 ? 100.93098 102.22944 86.37644 1.000 13.24259 155 PHE C N 1
ATOM 3570 C CA . PHE C 2 97 ? 100.72264 102.23001 84.93498 1.000 14.33238 155 PHE C CA 1
ATOM 3571 C C . PHE C 2 97 ? 101.89682 101.63827 84.16742 1.000 15.26551 155 PHE C C 1
ATOM 3572 O O . PHE C 2 97 ? 101.76102 101.38021 82.96809 1.000 18.87452 155 PHE C O 1
ATOM 3580 N N . ASN C 2 98 ? 103.03470 101.41196 84.82411 1.000 16.66149 156 ASN C N 1
ATOM 3581 C CA . ASN C 2 98 ? 104.18745 100.83651 84.14274 1.000 19.40700 156 ASN C CA 1
ATOM 3582 C C . ASN C 2 98 ? 104.08951 99.31820 84.04136 1.000 20.28581 156 ASN C C 1
ATOM 3583 O O . ASN C 2 98 ? 104.43389 98.74344 83.00374 1.000 23.67581 156 ASN C O 1
ATOM 3588 N N . MET C 2 99 ? 103.61996 98.65090 85.09869 1.000 22.77013 157 MET C N 1
ATOM 3589 C CA . MET C 2 99 ? 103.58273 97.19557 85.13212 1.000 18.34619 157 MET C CA 1
ATOM 3590 C C . MET C 2 99 ? 102.18115 96.60135 85.15419 1.000 17.89672 157 MET C C 1
ATOM 3591 O O . MET C 2 99 ? 102.02462 95.43281 84.79031 1.000 23.65917 157 MET C O 1
ATOM 3596 N N . ASP C 2 100 ? 101.16970 97.35628 85.56913 1.000 18.06032 158 ASP C N 1
ATOM 3597 C CA . ASP C 2 100 ? 99.80858 96.84536 85.56461 1.000 16.86599 158 ASP C CA 1
ATOM 3598 C C . ASP C 2 100 ? 99.22535 96.89494 84.15576 1.000 16.61212 158 ASP C C 1
ATOM 3599 O O . ASP C 2 100 ? 99.70602 97.64339 83.30241 1.000 18.17946 158 ASP C O 1
ATOM 3604 N N . PRO C 2 101 ? 98.19452 96.09142 83.88248 1.000 15.24443 159 PRO C N 1
ATOM 3605 C CA . PRO C 2 101 ? 97.61016 96.07374 82.53571 1.000 14.52595 159 PRO C CA 1
ATOM 3606 C C . PRO C 2 101 ? 97.09457 97.44078 82.11199 1.000 13.81179 159 PRO C C 1
ATOM 3607 O O . PRO C 2 101 ? 96.58817 98.22075 82.92028 1.000 19.52372 159 PRO C O 1
ATOM 3611 N N . THR C 2 102 ? 97.23209 97.71875 80.82369 1.000 13.70661 160 THR C N 1
ATOM 3612 C CA . THR C 2 102 ? 96.81820 99.00505 80.28084 1.000 13.55915 160 THR C CA 1
ATOM 3613 C C . THR C 2 102 ? 95.30095 99.13939 80.34058 1.000 12.85150 160 THR C C 1
ATOM 3614 O O . THR C 2 102 ? 94.58572 98.26225 79.84364 1.000 13.01468 160 THR C O 1
ATOM 3618 N N . PRO C 2 103 ? 94.77434 100.20346 80.93860 1.000 12.83479 161 PRO C N 1
ATOM 3619 C CA . PRO C 2 103 ? 93.32336 100.40271 80.94352 1.000 11.49226 161 PRO C CA 1
ATOM 3620 C C . PRO C 2 103 ? 92.81342 100.83002 79.57627 1.000 11.10953 161 PRO C C 1
ATOM 3621 O O . PRO C 2 103 ? 93.53394 101.40094 78.75633 1.000 12.55820 161 PRO C O 1
ATOM 3625 N N . LEU C 2 104 ? 91.54025 100.53939 79.34117 1.000 11.48423 162 LEU C N 1
ATOM 3626 C CA . LEU C 2 104 ? 90.83617 100.97355 78.14539 1.000 12.18326 162 LEU C CA 1
ATOM 3627 C C . LEU C 2 104 ? 89.81247 102.03330 78.52018 1.000 10.70363 162 LEU C C 1
ATOM 3628 O O . LEU C 2 104 ? 89.21639 101.97688 79.59888 1.000 13.47383 162 LEU C O 1
ATOM 3633 N N . CYS C 2 105 ? 89.61559 103.00575 77.63544 1.000 14.39887 163 CYS C N 1
ATOM 3634 C CA . CYS C 2 105 ? 88.50610 103.93206 77.78695 1.000 15.32097 163 CYS C CA 1
ATOM 3635 C C . CYS C 2 105 ? 87.83175 104.12627 76.43711 1.000 15.53560 163 CYS C C 1
ATOM 3636 O O . CYS C 2 105 ? 88.39091 103.80370 75.38767 1.000 16.84270 163 CYS C O 1
ATOM 3639 N N . GLN C 2 106 ? 86.60709 104.64519 76.48640 1.000 18.83688 164 GLN C N 1
ATOM 3640 C CA . GLN C 2 106 ? 85.70910 104.61119 75.34153 1.000 20.17677 164 GLN C CA 1
ATOM 3641 C C . GLN C 2 106 ? 86.27154 105.40731 74.16664 1.000 23.04855 164 GLN C C 1
ATOM 3642 O O . GLN C 2 106 ? 87.09445 106.31235 74.32249 1.000 22.56693 164 GLN C O 1
ATOM 3648 N N . LYS C 2 107 ? 85.82023 105.03843 72.97141 1.000 29.08856 165 LYS C N 1
ATOM 3649 C CA . LYS C 2 107 ? 86.23998 105.71160 71.75442 1.000 32.56968 165 LYS C CA 1
ATOM 3650 C C . LYS C 2 107 ? 85.73323 107.15167 71.73238 1.000 32.17231 165 LYS C C 1
ATOM 3651 O O . LYS C 2 107 ? 84.78229 107.51845 72.42719 1.000 34.07300 165 LYS C O 1
ATOM 3657 N N . GLN C 2 108 ? 86.39891 107.97662 70.92190 1.000 32.42611 166 GLN C N 1
ATOM 3658 C CA . GLN C 2 108 ? 86.03937 109.38876 70.84050 1.000 39.10351 166 GLN C CA 1
ATOM 3659 C C . GLN C 2 108 ? 84.62903 109.57639 70.29531 1.000 43.81798 166 GLN C C 1
ATOM 3660 O O . GLN C 2 108 ? 83.88622 110.44733 70.76239 1.000 46.06521 166 GLN C O 1
ATOM 3666 N N . THR C 2 109 ? 84.24044 108.76849 69.30739 1.000 40.18917 167 THR C N 1
ATOM 3667 C CA . THR C 2 109 ? 82.93487 108.88113 68.66879 1.000 43.95279 167 THR C CA 1
ATOM 3668 C C . THR C 2 109 ? 81.88428 107.98572 69.31422 1.000 48.22380 167 THR C C 1
ATOM 3669 O O . THR C 2 109 ? 80.94387 107.55199 68.63522 1.000 52.95290 167 THR C O 1
ATOM 3673 N N . SER C 2 110 ? 82.02046 107.69399 70.60464 1.000 42.78456 168 SER C N 1
ATOM 3674 C CA . SER C 2 110 ? 81.06292 106.83487 71.28615 1.000 42.47178 168 SER C CA 1
ATOM 3675 C C . SER C 2 110 ? 79.70308 107.51442 71.39272 1.000 43.37157 168 SER C C 1
ATOM 3676 O O . SER C 2 110 ? 79.60592 108.70813 71.68798 1.000 42.06649 168 SER C O 1
ATOM 3679 N N . THR C 2 111 ? 78.64593 106.73946 71.14618 1.000 46.63170 169 THR C N 1
ATOM 3680 C CA . THR C 2 111 ? 77.28799 107.26623 71.21916 1.000 48.38975 169 THR C CA 1
ATOM 3681 C C . THR C 2 111 ? 76.81526 107.42720 72.65996 1.000 44.01127 169 THR C C 1
ATOM 3682 O O . THR C 2 111 ? 76.07449 108.36937 72.96411 1.000 46.79260 169 THR C O 1
ATOM 3686 N N . VAL C 2 112 ? 77.25062 106.54194 73.55795 1.000 38.40296 170 VAL C N 1
ATOM 3687 C CA . VAL C 2 112 ? 76.83574 106.60849 74.95352 1.000 34.90161 170 VAL C CA 1
ATOM 3688 C C . VAL C 2 112 ? 77.46976 107.82056 75.62329 1.000 36.51767 170 VAL C C 1
ATOM 3689 O O . VAL C 2 112 ? 78.65367 108.11994 75.41886 1.000 39.10346 170 VAL C O 1
ATOM 3693 N N . ASN C 2 113 ? 76.67958 108.53033 76.42768 1.000 32.99758 171 ASN C N 1
ATOM 3694 C CA . ASN C 2 113 ? 77.15586 109.72163 77.132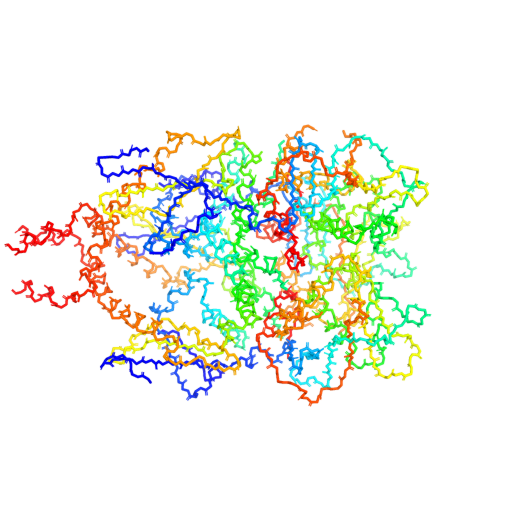80 1.000 34.23940 171 ASN C CA 1
ATOM 3695 C C . ASN C 2 113 ? 77.81628 109.34021 78.45993 1.000 27.96805 171 ASN C C 1
ATOM 3696 O O . ASN C 2 113 ? 77.45596 109.81683 79.53410 1.000 25.48264 171 ASN C O 1
ATOM 3701 N N . GLU C 2 114 ? 78.81002 108.46128 78.36944 1.000 26.79648 172 GLU C N 1
ATOM 3702 C CA . GLU C 2 114 ? 79.53649 108.01673 79.54880 1.000 22.63576 172 GLU C CA 1
ATOM 3703 C C . GLU C 2 114 ? 81.03142 108.00698 79.28068 1.000 18.36685 172 GLU C C 1
ATOM 3704 O O . GLU C 2 114 ? 81.47723 107.60343 78.20434 1.000 21.09731 172 GLU C O 1
ATOM 3710 N N . THR C 2 115 ? 81.79680 108.46255 80.26687 1.000 18.14293 173 THR C N 1
ATOM 3711 C CA . THR C 2 115 ? 83.22600 108.19603 80.32521 1.000 13.70829 173 THR C CA 1
ATOM 3712 C C . THR C 2 115 ? 83.41407 106.85319 81.01506 1.000 14.81914 173 THR C C 1
ATOM 3713 O O . THR C 2 115 ? 83.08532 106.70929 82.19513 1.000 18.64595 173 THR C O 1
ATOM 3717 N N . ARG C 2 116 ? 83.92682 105.87193 80.28147 1.000 15.00776 174 ARG C N 1
ATOM 3718 C CA . ARG C 2 116 ? 84.08783 104.51646 80.78975 1.000 13.62695 174 ARG C CA 1
ATOM 3719 C C . ARG C 2 116 ? 85.56047 104.14699 80.74237 1.000 12.08807 174 ARG C C 1
ATOM 3720 O O . ARG C 2 116 ? 86.18970 104.24334 79.68745 1.000 18.37093 174 ARG C O 1
ATOM 3728 N N . VAL C 2 117 ? 86.10446 103.73076 81.87985 1.000 11.54355 175 VAL C N 1
ATOM 3729 C CA . VAL C 2 117 ? 87.47928 103.26303 81.98850 1.000 9.51102 175 VAL C CA 1
ATOM 3730 C C . VAL C 2 117 ? 87.42479 101.81041 82.43081 1.000 8.45716 175 VAL C C 1
ATOM 3731 O O . VAL C 2 117 ? 86.84780 101.49871 83.47812 1.000 7.93418 175 VAL C O 1
ATOM 3735 N N . GLN C 2 118 ? 88.01806 100.92337 81.63986 1.000 7.93042 176 GLN C N 1
ATOM 3736 C CA . GLN C 2 118 ? 87.93529 99.49135 81.88466 1.000 10.25652 176 GLN C CA 1
ATOM 3737 C C . GLN C 2 118 ? 89.32293 98.92546 82.14410 1.000 11.10221 176 GLN C C 1
ATOM 3738 O O . GLN C 2 118 ? 90.24080 99.12528 81.34234 1.000 10.18637 176 GLN C O 1
ATOM 3744 N N . ILE C 2 119 ? 89.46714 98.21569 83.25937 1.000 7.21750 177 ILE C N 1
ATOM 3745 C CA . ILE C 2 119 ? 90.68112 97.48385 83.59265 1.000 8.42426 177 ILE C CA 1
ATOM 3746 C C . ILE C 2 119 ? 90.34981 96.00176 83.55646 1.000 8.27106 177 ILE C C 1
ATOM 3747 O O . ILE C 2 119 ? 89.41134 95.55356 84.22386 1.000 9.18349 177 ILE C O 1
ATOM 3752 N N . ASN C 2 120 ? 91.11286 95.24495 82.77782 1.000 7.60657 178 ASN C N 1
ATOM 3753 C CA . ASN C 2 120 ? 90.89034 93.81115 82.64829 1.000 8.87714 178 ASN C CA 1
ATOM 3754 C C . ASN C 2 120 ? 91.52625 93.10310 83.83819 1.000 9.93349 178 ASN C C 1
ATOM 3755 O O . ASN C 2 120 ? 92.75048 93.11125 83.99429 1.000 12.78646 178 ASN C O 1
ATOM 3760 N N . ILE C 2 121 ? 90.69749 92.48587 84.67711 1.000 11.44730 179 ILE C N 1
ATOM 3761 C CA . ILE C 2 121 ? 91.18625 91.76413 85.84567 1.000 12.18798 179 ILE C CA 1
ATOM 3762 C C . ILE C 2 121 ? 90.86896 90.28260 85.69260 1.000 12.57656 179 ILE C C 1
ATOM 3763 O O . ILE C 2 121 ? 90.75280 89.55428 86.68249 1.000 21.66286 179 ILE C O 1
ATOM 3768 N N . THR C 2 122 ? 90.72433 89.82856 84.45146 1.000 15.32138 180 THR C N 1
ATOM 3769 C CA . THR C 2 122 ? 90.57848 88.40428 84.18839 1.000 18.05841 180 THR C CA 1
ATOM 3770 C C . THR C 2 122 ? 91.89436 87.68782 84.46212 1.000 22.02106 180 THR C C 1
ATOM 3771 O O . THR C 2 122 ? 92.97207 88.19717 84.14563 1.000 24.72471 180 THR C O 1
ATOM 3775 N N . GLU C 2 123 ? 91.80267 86.50302 85.06271 1.000 26.35017 181 GLU C N 1
ATOM 3776 C CA . GLU C 2 123 ? 92.99827 85.75093 85.41922 1.000 28.90458 181 GLU C CA 1
ATOM 3777 C C . GLU C 2 123 ? 93.81531 85.41391 84.17821 1.000 28.73237 181 GLU C C 1
ATOM 3778 O O . GLU C 2 123 ? 93.28636 84.90363 83.18681 1.000 29.51235 181 GLU C O 1
ATOM 3784 N N . GLY C 2 124 ? 95.11376 85.69506 84.24344 1.000 28.50055 182 GLY C N 1
ATOM 3785 C CA . GLY C 2 124 ? 96.02440 85.46200 83.15136 1.000 23.67207 182 GLY C CA 1
ATOM 3786 C C . GLY C 2 124 ? 96.30424 86.67660 82.29147 1.000 23.40014 182 GLY C C 1
ATOM 3787 O O . GLY C 2 124 ? 97.31041 86.68906 81.57434 1.000 30.10816 182 GLY C O 1
ATOM 3788 N N . PHE C 2 125 ? 95.44495 87.69645 82.34204 1.000 20.80405 183 PHE C N 1
ATOM 3789 C CA . PHE C 2 125 ? 95.70141 88.90453 81.56583 1.000 18.87508 183 PHE C CA 1
ATOM 3790 C C . PHE C 2 125 ? 96.85174 89.70416 82.16108 1.000 15.92659 183 PHE C C 1
ATOM 3791 O O . PHE C 2 125 ? 97.73264 90.17371 81.43264 1.000 20.23107 183 PHE C O 1
ATOM 3799 N N . GLY C 2 126 ? 96.85743 89.87320 83.48190 1.000 18.08233 184 GLY C N 1
ATOM 3800 C CA . GLY C 2 126 ? 97.97990 90.44816 84.18419 1.000 14.19478 184 GLY C CA 1
ATOM 3801 C C . GLY C 2 126 ? 98.88126 89.37932 84.77379 1.000 16.72444 184 GLY C C 1
ATOM 3802 O O . GLY C 2 126 ? 98.80049 88.19490 84.44348 1.000 19.12724 184 GLY C O 1
ATOM 3803 N N . SER C 2 127 ? 99.76255 89.81911 85.66398 1.000 19.31513 185 SER C N 1
ATOM 3804 C CA . SER C 2 127 ? 100.59485 88.87943 86.39263 1.000 12.57926 185 SER C CA 1
ATOM 3805 C C . SER C 2 127 ? 99.74630 88.10398 87.39469 1.000 13.49098 185 SER C C 1
ATOM 3806 O O . SER C 2 127 ? 98.60867 88.47037 87.69978 1.000 17.24060 185 SER C O 1
ATOM 3809 N N . HIS C 2 128 ? 100.30738 87.00786 87.89629 1.000 16.43012 186 HIS C N 1
ATOM 3810 C CA . HIS C 2 128 ? 99.60470 86.20867 88.88970 1.000 13.57852 186 HIS C CA 1
ATOM 3811 C C . HIS C 2 128 ? 99.29952 87.04748 90.12422 1.000 17.26340 186 HIS C C 1
ATOM 3812 O O . HIS C 2 128 ? 100.16777 87.75661 90.64003 1.000 19.50522 186 HIS C O 1
ATOM 3819 N N . GLY C 2 129 ? 98.05534 86.97123 90.58952 1.000 16.49428 187 GLY C N 1
ATOM 3820 C CA . GLY C 2 129 ? 97.62852 87.69275 91.76735 1.000 17.75381 187 GLY C CA 1
ATOM 3821 C C . GLY C 2 129 ? 97.23234 89.13687 91.55015 1.000 16.46373 187 GLY C C 1
ATOM 3822 O O . GLY C 2 129 ? 96.90735 89.81938 92.52813 1.000 16.95455 187 GLY C O 1
ATOM 3823 N N . PHE C 2 130 ? 97.25190 89.62996 90.30941 1.000 17.55127 188 PHE C N 1
ATOM 3824 C CA . PHE C 2 130 ? 96.86865 91.01651 90.05634 1.000 13.91964 188 PHE C CA 1
ATOM 3825 C C . PHE C 2 130 ? 95.39102 91.24686 90.35336 1.000 13.75193 188 PHE C C 1
ATOM 3826 O O . PHE C 2 130 ? 95.02121 92.26581 90.95116 1.000 11.45567 188 PHE C O 1
ATOM 3834 N N . GLU C 2 131 ? 94.53299 90.31110 89.93988 1.000 12.36264 189 GLU C N 1
ATOM 3835 C CA . GLU C 2 131 ? 93.10656 90.43608 90.21674 1.000 14.77697 189 GLU C CA 1
ATOM 3836 C C . GLU C 2 131 ? 92.82579 90.37247 91.71352 1.000 15.32922 189 GLU C C 1
ATOM 3837 O O . GLU C 2 131 ? 91.98896 91.12406 92.22732 1.000 11.75652 189 GLU C O 1
ATOM 3843 N N . ASP C 2 132 ? 93.51629 89.48116 92.42944 1.000 15.22440 190 ASP C N 1
ATOM 3844 C CA . ASP C 2 132 ? 93.37166 89.42241 93.87955 1.000 13.69572 190 ASP C CA 1
ATOM 3845 C C . ASP C 2 132 ? 93.84549 90.71509 94.52527 1.000 11.66665 190 ASP C C 1
ATOM 3846 O O . ASP C 2 132 ? 93.23333 91.19890 95.48261 1.000 15.42939 190 ASP C O 1
ATOM 3851 N N . THR C 2 133 ? 94.93068 91.29301 94.00593 1.000 10.65012 191 THR C N 1
ATOM 3852 C CA . THR C 2 133 ? 95.39915 92.58255 94.50122 1.000 10.77907 191 THR C CA 1
ATOM 3853 C C . THR C 2 133 ? 94.33020 93.65403 94.32678 1.000 9.92587 191 THR C C 1
ATOM 3854 O O . THR C 2 133 ? 94.04944 94.42201 95.25249 1.000 11.79402 191 THR C O 1
ATOM 3858 N N . ILE C 2 134 ? 93.70339 93.70131 93.14944 1.000 8.07018 192 ILE C N 1
ATOM 3859 C CA . ILE C 2 134 ? 92.68431 94.71622 92.88488 1.000 8.84859 192 ILE C CA 1
ATOM 3860 C C . ILE C 2 134 ? 91.47467 94.51953 93.79496 1.000 7.51497 192 ILE C C 1
ATOM 3861 O O . ILE C 2 134 ? 90.94187 95.47885 94.36321 1.000 7.74500 192 ILE C O 1
ATOM 3866 N N . LEU C 2 135 ? 91.01903 93.27462 93.94326 1.000 7.42042 193 LEU C N 1
ATOM 3867 C CA . LEU C 2 135 ? 89.83777 93.01894 94.76430 1.000 7.54760 193 LEU C CA 1
ATOM 3868 C C . LEU C 2 135 ? 90.10450 93.30202 96.23905 1.000 9.59382 193 LEU C C 1
ATOM 3869 O O . LEU C 2 135 ? 89.24498 93.85088 96.93910 1.000 10.46861 193 LEU C O 1
ATOM 3874 N N . GLN C 2 136 ? 91.29178 92.94709 96.73070 1.000 10.57250 194 GLN C N 1
ATOM 3875 C CA . GLN C 2 136 ? 91.63440 93.25747 98.11145 1.000 8.08043 194 GLN C CA 1
ATOM 3876 C C . GLN C 2 136 ? 91.80915 94.75523 98.32088 1.000 7.76883 194 GLN C C 1
ATOM 3877 O O . GLN C 2 136 ? 91.47775 95.27307 99.39274 1.000 12.78508 194 GLN C O 1
ATOM 3883 N N . ARG C 2 137 ? 92.30933 95.46802 97.30980 1.000 7.63443 195 ARG C N 1
ATOM 3884 C CA . ARG C 2 137 ? 92.36207 96.92240 97.38337 1.000 7.37850 195 ARG C CA 1
ATOM 3885 C C . ARG C 2 137 ? 90.96211 97.51839 97.43850 1.000 6.78343 195 ARG C C 1
ATOM 3886 O O . ARG C 2 137 ? 90.72439 98.49667 98.15206 1.000 7.82835 195 ARG C O 1
ATOM 3894 N N . LEU C 2 138 ? 90.02681 96.94964 96.67765 1.000 6.11201 196 LEU C N 1
ATOM 3895 C CA . LEU C 2 138 ? 88.63470 97.37777 96.76738 1.000 8.55586 196 LEU C CA 1
ATOM 3896 C C . LEU C 2 138 ? 88.07742 97.13350 98.16273 1.000 10.77319 196 LEU C C 1
ATOM 3897 O O . LEU C 2 138 ? 87.33306 97.96192 98.69814 1.000 12.40317 196 LEU C O 1
ATOM 3902 N N . GLY C 2 139 ? 88.41779 95.99184 98.75920 1.000 9.11880 197 GLY C N 1
ATOM 3903 C CA . GLY C 2 139 ? 88.00812 95.73325 100.12992 1.000 7.13639 197 GLY C CA 1
ATOM 3904 C C . GLY C 2 139 ? 88.57324 96.73960 101.11463 1.000 10.09252 197 GLY C C 1
ATOM 3905 O O . GLY C 2 139 ? 87.88447 97.17604 102.03845 1.000 10.52629 197 GLY C O 1
ATOM 3906 N N . VAL C 2 140 ? 89.83947 97.11073 100.93828 1.000 8.12380 198 VAL C N 1
ATOM 3907 C CA . VAL C 2 140 ? 90.45745 98.09539 101.82086 1.000 7.55263 198 VAL C CA 1
ATOM 3908 C C . VAL C 2 140 ? 89.81582 99.46700 101.63558 1.000 8.11707 198 VAL C C 1
ATOM 3909 O O . VAL C 2 140 ? 89.55122 100.18149 102.60964 1.000 12.78752 198 VAL C O 1
ATOM 3913 N N . LEU C 2 141 ? 89.54935 99.85269 100.38694 1.000 9.05001 199 LEU C N 1
ATOM 3914 C CA . LEU C 2 141 ? 89.06170 101.19889 100.10526 1.000 8.39547 199 LEU C CA 1
ATOM 3915 C C . LEU C 2 141 ? 87.59843 101.36822 100.49148 1.000 8.76460 199 LEU C C 1
ATOM 3916 O O . LEU C 2 141 ? 87.21880 102.39611 101.06240 1.000 9.97754 199 LEU C O 1
ATOM 3921 N N . PHE C 2 142 ? 86.75834 100.38497 100.17422 1.000 9.06307 200 PHE C N 1
ATOM 3922 C CA . PHE C 2 142 ? 85.31862 100.52772 100.32091 1.000 9.03906 200 PHE C CA 1
ATOM 3923 C C . PHE C 2 142 ? 84.69356 99.55801 101.31291 1.000 11.43478 200 PHE C C 1
ATOM 3924 O O . PHE C 2 142 ? 83.48037 99.62843 101.53208 1.000 20.56021 200 PHE C O 1
ATOM 3932 N N . GLY C 2 143 ? 85.46988 98.67188 101.92898 1.000 8.33910 201 GLY C N 1
ATOM 3933 C CA . GLY C 2 143 ? 84.88054 97.65234 102.77608 1.000 11.42821 201 GLY C CA 1
ATOM 3934 C C . GLY C 2 143 ? 84.30257 96.47589 102.02554 1.000 19.29798 201 GLY C C 1
ATOM 3935 O O . GLY C 2 143 ? 83.31016 95.89502 102.46331 1.000 22.63688 201 GLY C O 1
AT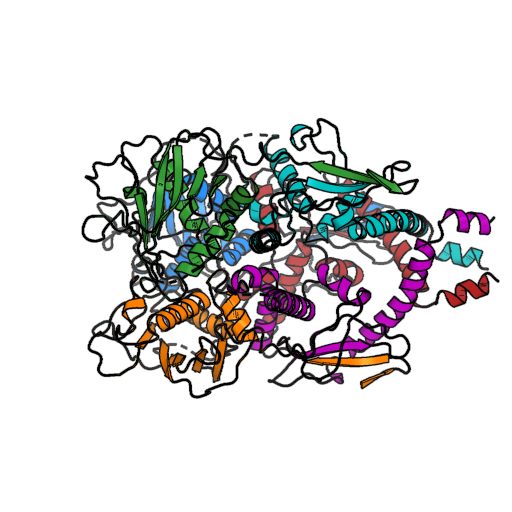OM 3936 N N . SER C 2 144 ? 84.90001 96.10573 100.90187 1.000 21.57079 202 SER C N 1
ATOM 3937 C CA . SER C 2 144 ? 84.35293 95.05935 100.05599 1.000 18.44824 202 SER C CA 1
ATOM 3938 C C . SER C 2 144 ? 84.79544 93.68235 100.52893 1.000 19.80184 202 SER C C 1
ATOM 3939 O O . S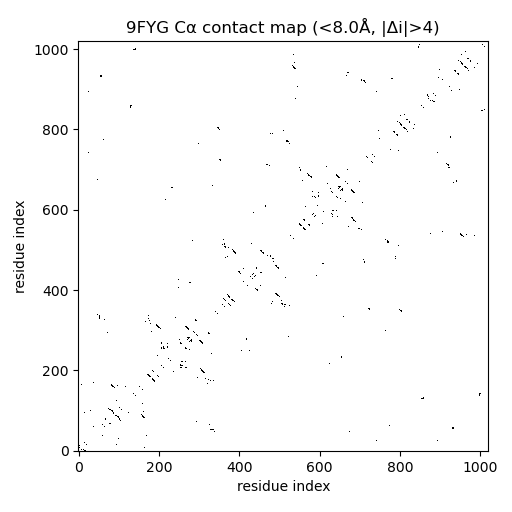ER C 2 144 ? 85.96353 93.46661 100.86134 1.000 22.92591 202 SER C O 1
ATOM 3942 N N . ARG C 2 145 ? 83.85212 92.74219 100.54546 1.000 21.49374 203 ARG C N 1
ATOM 3943 C CA . ARG C 2 145 ? 84.16057 91.33641 100.75711 1.000 22.66278 203 ARG C CA 1
ATOM 3944 C C . ARG C 2 145 ? 84.17269 90.55503 99.44941 1.000 20.83230 203 ARG C C 1
ATOM 3945 O O . ARG C 2 145 ? 84.05367 89.32644 99.46420 1.000 26.76846 203 ARG C O 1
ATOM 3953 N N . ILE C 2 146 ? 84.31800 91.24919 98.31805 1.000 20.06493 204 ILE C N 1
ATOM 3954 C CA . ILE C 2 146 ? 84.31359 90.58319 97.02017 1.000 20.50639 204 ILE C CA 1
ATOM 3955 C C . ILE C 2 146 ? 85.54355 89.69614 96.85430 1.000 22.61222 204 ILE C C 1
ATOM 3956 O O . ILE C 2 146 ? 85.47030 88.64034 96.21440 1.000 27.53349 204 ILE C O 1
ATOM 3961 N N . ALA C 2 147 ? 86.68790 90.10048 97.41535 1.000 17.97021 205 ALA C N 1
ATOM 3962 C CA . ALA C 2 147 ? 87.88857 89.27751 97.32857 1.000 17.14711 205 ALA C CA 1
ATOM 3963 C C . ALA C 2 147 ? 87.73426 87.98022 98.10662 1.000 25.58928 205 ALA C C 1
ATOM 3964 O O . ALA C 2 147 ? 88.39421 86.98612 97.78871 1.000 30.02512 205 ALA C O 1
ATOM 3966 N N . PHE C 2 148 ? 86.87766 87.97130 99.12184 1.000 27.66736 206 PHE C N 1
ATOM 3967 C CA . PHE C 2 148 ? 86.64097 86.79137 99.95096 1.000 23.83997 206 PHE C CA 1
ATOM 3968 C C . PHE C 2 148 ? 85.46345 85.97471 99.42714 1.000 31.45407 206 PHE C C 1
ATOM 3969 O O . PHE C 2 148 ? 84.51938 85.66321 100.15014 1.000 38.85106 206 PHE C O 1
ATOM 3977 N N . SER C 2 149 ? 85.52132 85.62045 98.14580 1.000 38.89729 207 SER C N 1
ATOM 3978 C CA . SER C 2 149 ? 84.44413 84.89176 97.49420 1.000 45.33497 207 SER C CA 1
ATOM 3979 C C . SER C 2 149 ? 85.03702 83.99964 96.41419 1.000 56.39107 207 SER C C 1
ATOM 3980 O O . SER C 2 149 ? 86.20632 84.12864 96.04338 1.000 56.10922 207 SER C O 1
ATOM 3983 N N . ASN C 2 150 ? 84.21279 83.08404 95.91539 1.000 62.61718 208 ASN C N 1
ATOM 3984 C CA . ASN C 2 150 ? 84.63178 82.16043 94.86764 1.000 70.52237 208 ASN C CA 1
ATOM 3985 C C . ASN C 2 150 ? 84.95504 82.90100 93.57403 1.000 67.21214 208 ASN C C 1
ATOM 3986 O O . ASN C 2 150 ? 85.80990 82.47201 92.79945 1.000 68.92686 208 ASN C O 1
ATOM 3991 N N . GLY C 2 155 ? 87.44939 80.68665 86.21262 1.000 59.20970 213 GLY C N 1
ATOM 3992 C CA . GLY C 2 155 ? 88.25032 81.78786 85.71178 1.000 52.21428 213 GLY C CA 1
ATOM 3993 C C . GLY C 2 155 ? 87.64098 82.47344 84.50453 1.000 53.85626 213 GLY C C 1
ATOM 3994 O O . GLY C 2 155 ? 88.18655 82.41080 83.40402 1.000 49.21372 213 GLY C O 1
ATOM 3995 N N . LYS C 2 156 ? 86.50344 83.13190 84.71268 1.000 51.45001 214 LYS C N 1
ATOM 3996 C CA . LYS C 2 156 ? 85.81605 83.83851 83.64595 1.000 47.94765 214 LYS C CA 1
ATOM 3997 C C . LYS C 2 156 ? 86.33621 85.27025 83.53992 1.000 40.87397 214 LYS C C 1
ATOM 3998 O O . LYS C 2 156 ? 87.25318 85.68369 84.25317 1.000 38.08341 214 LYS C O 1
ATOM 4004 N N . LYS C 2 157 ? 85.73729 86.04031 82.63637 1.000 32.09693 215 LYS C N 1
ATOM 4005 C CA . LYS C 2 157 ? 86.16833 87.41000 82.39758 1.000 27.66088 215 LYS C CA 1
ATOM 4006 C C . LYS C 2 157 ? 85.63686 88.33720 83.48333 1.000 27.14858 215 LYS C C 1
ATOM 4007 O O . LYS C 2 157 ? 84.44045 88.33303 83.78566 1.000 28.20693 215 LYS C O 1
ATOM 4013 N N . ARG C 2 158 ? 86.52989 89.12920 84.07073 1.000 21.84948 216 ARG C N 1
ATOM 4014 C CA . ARG C 2 158 ? 86.15133 90.17098 85.01196 1.000 16.91138 216 ARG C CA 1
ATOM 4015 C C . ARG C 2 158 ? 86.84012 91.47211 84.63823 1.000 14.33325 216 ARG C C 1
ATOM 4016 O O . ARG C 2 158 ? 87.92513 91.47907 84.05234 1.000 14.35483 216 ARG C O 1
ATOM 4024 N N . PHE C 2 159 ? 86.18448 92.57540 84.97775 1.000 12.54988 217 PHE C N 1
ATOM 4025 C CA . PHE C 2 159 ? 86.69519 93.90621 84.70930 1.000 11.73373 217 PHE C CA 1
ATOM 4026 C C . PHE C 2 159 ? 86.36269 94.81540 85.87884 1.000 11.51581 217 PHE C C 1
ATOM 4027 O O . PHE C 2 159 ? 85.32899 94.66356 86.53382 1.000 9.86583 217 PHE C O 1
ATOM 4035 N N . LEU C 2 160 ? 87.25982 95.75738 86.13506 1.000 10.42684 218 LEU C N 1
ATOM 4036 C CA . LEU C 2 160 ? 86.98190 96.89544 86.99563 1.000 7.89677 218 LEU C CA 1
ATOM 4037 C C . LEU C 2 160 ? 86.61683 98.07002 86.09906 1.000 7.94787 218 LEU C C 1
ATOM 4038 O O . LEU C 2 160 ? 87.44339 98.52941 85.30628 1.000 9.67680 218 LEU C O 1
ATOM 4043 N N . LEU C 2 161 ? 85.38269 98.54228 86.21289 1.000 10.13745 219 LEU C N 1
ATOM 4044 C CA . LEU C 2 161 ? 84.86489 99.59935 85.35998 1.000 8.12300 219 LEU C CA 1
ATOM 4045 C C . LEU C 2 161 ? 84.59760 100.84672 86.18662 1.000 7.93617 219 LEU C C 1
ATOM 4046 O O . LEU C 2 161 ? 83.88939 100.78723 87.19314 1.000 9.87983 219 LEU C O 1
ATOM 4051 N N . ILE C 2 162 ? 85.15908 101.96978 85.75763 1.000 7.55099 220 ILE C N 1
ATOM 4052 C CA . ILE C 2 162 ? 84.86943 103.27212 86.34062 1.000 10.09249 220 ILE C CA 1
ATOM 4053 C C . ILE C 2 162 ? 84.11941 104.07544 85.29054 1.000 7.81318 220 ILE C C 1
ATOM 4054 O O . ILE C 2 162 ? 84.68045 104.43459 84.25101 1.000 12.49863 220 ILE C O 1
ATOM 4059 N N . ARG C 2 163 ? 82.85441 104.36168 85.55765 1.000 7.80209 221 ARG C N 1
ATOM 4060 C CA . ARG C 2 163 ? 82.05016 105.20000 84.68790 1.000 12.43468 221 ARG C CA 1
ATOM 4061 C C . ARG C 2 163 ? 81.62219 106.44151 85.45295 1.000 12.57438 221 ARG C C 1
ATOM 4062 O O . ARG C 2 163 ? 81.71054 106.49586 86.67741 1.000 11.95500 221 ARG C O 1
ATOM 4070 N N . ASN C 2 164 ? 81.18683 107.45815 84.72363 1.000 14.64492 222 ASN C N 1
ATOM 4071 C CA . ASN C 2 164 ? 80.63859 108.64338 85.35915 1.000 12.00973 222 ASN C CA 1
ATOM 4072 C C . ASN C 2 164 ? 79.11722 108.56875 85.35880 1.000 13.99859 222 ASN C C 1
ATOM 4073 O O . ASN C 2 164 ? 78.50640 107.95049 84.48411 1.000 18.17040 222 ASN C O 1
ATOM 4078 N N . SER C 2 165 ? 78.51046 109.17953 86.37078 1.000 15.04375 223 SER C N 1
ATOM 4079 C CA . SER C 2 165 ? 77.06171 109.17544 86.49670 1.000 20.57011 223 SER C CA 1
ATOM 4080 C C . SER C 2 165 ? 76.63136 110.42951 87.23884 1.000 16.76620 223 SER C C 1
ATOM 4081 O O . SER C 2 165 ? 77.45559 111.18390 87.75421 1.000 16.02979 223 SER C O 1
ATOM 4084 N N . THR C 2 166 ? 75.32450 110.65812 87.26912 1.000 17.03033 224 THR C N 1
ATOM 4085 C CA . THR C 2 166 ? 74.77725 111.75903 88.04365 1.000 19.86929 224 THR C CA 1
ATOM 4086 C C . THR C 2 166 ? 74.58633 111.32066 89.48803 1.000 19.31782 224 THR C C 1
ATOM 4087 O O . THR C 2 166 ? 74.15331 110.19759 89.75828 1.000 23.15633 224 THR C O 1
ATOM 4091 N N . TRP C 2 167 ? 74.93225 112.20435 90.41814 1.000 19.89630 225 TRP C N 1
ATOM 4092 C CA . TRP C 2 167 ? 74.73662 111.90715 91.82964 1.000 20.87532 225 TRP C CA 1
ATOM 4093 C C . TRP C 2 167 ? 73.24636 111.85492 92.13785 1.000 26.43738 225 TRP C C 1
ATOM 4094 O O . TRP C 2 167 ? 72.51179 112.80769 91.86011 1.000 27.83552 225 TRP C O 1
ATOM 4105 N N . LYS C 2 168 ? 72.80284 110.73790 92.70992 1.000 29.72652 226 LYS C N 1
ATOM 4106 C CA . LYS C 2 168 ? 71.40018 110.51602 93.03393 1.000 27.33137 226 LYS C CA 1
ATOM 4107 C C . LYS C 2 168 ? 71.24628 110.04351 94.47212 1.000 29.62301 226 LYS C C 1
ATOM 4108 O O . LYS C 2 168 ? 70.27605 109.35759 94.80379 1.000 36.12880 226 LYS C O 1
ATOM 4114 N N . ASN C 2 169 ? 72.19569 110.41175 95.33293 1.000 27.89696 227 ASN C N 1
ATOM 4115 C CA . ASN C 2 169 ? 72.24309 109.94315 96.71664 1.000 29.76779 227 ASN C CA 1
ATOM 4116 C C . ASN C 2 169 ? 72.18986 108.41891 96.76920 1.000 32.01366 227 ASN C C 1
ATOM 4117 O O . ASN C 2 169 ? 71.40162 107.81873 97.50228 1.000 37.49615 227 ASN C O 1
ATOM 4122 N N . GLN C 2 170 ? 73.04889 107.79121 95.96268 1.000 32.13236 228 GLN C N 1
ATOM 4123 C CA . GLN C 2 170 ? 73.03596 106.33777 95.84349 1.000 32.54942 228 GLN C CA 1
ATOM 4124 C C . GLN C 2 170 ? 73.42032 105.65644 97.14949 1.000 34.73988 228 GLN C C 1
ATOM 4125 O O . GLN C 2 170 ? 73.02827 104.50813 97.38598 1.000 39.70041 228 GLN C O 1
ATOM 4131 N N . CYS C 2 171 ? 74.18047 106.33371 98.00598 1.000 29.65039 229 CYS C N 1
ATOM 4132 C CA . CYS C 2 171 ? 74.52035 105.78968 99.31320 1.000 33.78371 229 CYS C CA 1
ATOM 4133 C C . CYS C 2 171 ? 74.48752 106.92692 100.32117 1.000 37.50208 229 CYS C C 1
ATOM 4134 O O . CYS C 2 171 ? 73.98597 108.02171 100.04800 1.000 44.10429 229 CYS C O 1
ATOM 4137 N N . GLU C 2 172 ? 75.04697 106.65514 101.49225 1.000 38.37072 230 GLU C N 1
ATOM 4138 C CA . GLU C 2 172 ? 75.41220 107.67325 102.46059 1.000 39.59665 230 GLU C CA 1
ATOM 4139 C C . GLU C 2 172 ? 76.92893 107.68501 102.57386 1.000 32.73429 230 GLU C C 1
ATOM 4140 O O . GLU C 2 172 ? 77.56384 106.62622 102.56923 1.000 32.12836 230 GLU C O 1
ATOM 4146 N N . MET C 2 173 ? 77.51041 108.87893 102.65307 1.000 34.46053 231 MET C N 1
ATOM 4147 C CA . MET C 2 173 ? 78.96207 108.98281 102.64085 1.000 32.84853 231 MET C CA 1
ATOM 4148 C C . MET C 2 173 ? 79.55378 108.32842 103.88306 1.000 27.38735 231 MET C C 1
ATOM 4149 O O . MET C 2 173 ? 78.93412 108.28260 104.94789 1.000 36.56897 231 MET C O 1
ATOM 4154 N N . ASN C 2 174 ? 80.76796 107.81322 103.73101 1.000 23.98577 232 ASN C N 1
ATOM 4155 C CA . ASN C 2 174 ? 81.46779 107.08619 104.78020 1.000 23.00427 232 ASN C CA 1
ATOM 4156 C C . ASN C 2 174 ? 82.80250 107.77377 105.02578 1.000 18.42097 232 ASN C C 1
ATOM 4157 O O . ASN C 2 174 ? 83.63017 107.86634 104.11315 1.000 17.92310 232 ASN C O 1
ATOM 4162 N N . HIS C 2 175 ? 83.00911 108.26172 106.25130 1.000 13.55908 233 HIS C N 1
ATOM 4163 C CA . HIS C 2 175 ? 84.23121 108.99641 106.55183 1.000 11.94482 233 HIS C CA 1
ATOM 4164 C C . HIS C 2 175 ? 85.43041 108.08302 106.77452 1.000 12.43912 233 HIS C C 1
ATOM 4165 O O . HIS C 2 175 ? 86.56707 108.54526 106.65667 1.000 13.12902 233 HIS C O 1
ATOM 4172 N N . VAL C 2 176 ? 85.20916 106.80376 107.08187 1.000 12.35556 234 VAL C N 1
ATOM 4173 C CA . VAL C 2 176 ? 86.30167 105.83512 107.04674 1.000 11.96428 234 VAL C CA 1
ATOM 4174 C C . VAL C 2 176 ? 86.77471 105.62704 105.61224 1.000 10.20890 234 VAL C C 1
ATOM 4175 O O . VAL C 2 176 ? 87.98239 105.57864 105.33518 1.000 13.10775 234 VAL C O 1
ATOM 4179 N N . ASN C 2 177 ? 85.82825 105.50782 104.67856 1.000 9.59092 235 ASN C N 1
ATOM 4180 C CA . ASN C 2 177 ? 86.17287 105.44400 103.26375 1.000 11.54377 235 ASN C CA 1
ATOM 4181 C C . ASN C 2 177 ? 86.88769 106.71252 102.81875 1.000 12.62944 235 ASN C C 1
ATOM 4182 O O . ASN C 2 177 ? 87.85374 106.65346 102.04826 1.000 12.60695 235 ASN C O 1
ATOM 4187 N N . SER C 2 178 ? 86.42368 107.87028 103.29717 1.000 13.05910 236 SER C N 1
ATOM 4188 C CA . SER C 2 178 ? 87.09658 109.12934 102.99777 1.000 9.73528 236 SER C CA 1
ATOM 4189 C C . SER C 2 178 ? 88.52014 109.13480 103.53498 1.000 10.54642 236 SER C C 1
ATOM 4190 O O . SER C 2 178 ? 89.43586 109.63331 102.87467 1.000 11.91982 236 SER C O 1
ATOM 4193 N N . MET C 2 179 ? 88.72131 108.60385 104.74260 1.000 11.73623 237 MET C N 1
ATOM 4194 C CA . MET C 2 179 ? 90.06010 108.55830 105.31892 1.000 8.29732 237 MET C CA 1
ATOM 4195 C C . MET C 2 179 ? 90.98614 107.67059 104.49791 1.000 8.07171 237 MET C C 1
ATOM 4196 O O . MET C 2 179 ? 92.14350 108.02870 104.25835 1.000 9.40723 237 MET C O 1
ATOM 4201 N N . HIS C 2 180 ? 90.49512 106.51039 104.05402 1.000 7.39329 238 HIS C N 1
ATOM 4202 C CA . HIS C 2 180 ? 91.31015 105.65332 103.19320 1.000 7.30256 238 HIS C CA 1
ATOM 4203 C C . HIS C 2 180 ? 91.65164 106.35629 101.88216 1.000 8.20685 238 HIS C C 1
ATOM 4204 O O . HIS C 2 180 ? 92.81036 106.34203 101.43385 1.000 10.43553 238 HIS C O 1
ATOM 4211 N N . LEU C 2 181 ? 90.65407 107.00526 101.27424 1.000 8.46301 239 LEU C N 1
ATOM 4212 C CA . LEU C 2 181 ? 90.85278 107.70464 100.00998 1.000 6.56847 239 LEU C CA 1
ATOM 4213 C C . LEU C 2 181 ? 91.87130 108.82956 100.14869 1.000 7.14177 239 LEU C C 1
ATOM 4214 O O . LEU C 2 181 ? 92.73178 109.00956 99.28075 1.000 7.80048 239 LEU C O 1
ATOM 4219 N N . MET C 2 182 ? 91.78790 109.59745 101.23595 1.000 9.70885 240 MET C N 1
ATOM 4220 C CA . MET C 2 182 ? 92.72361 110.69381 101.45619 1.000 8.57207 240 MET C CA 1
ATOM 4221 C C . MET C 2 182 ? 94.11946 110.19084 101.79513 1.000 10.49780 240 MET C C 1
ATOM 4222 O O . MET C 2 182 ? 95.10878 110.79230 101.36575 1.000 15.31354 240 MET C O 1
ATOM 4227 N N . LEU C 2 183 ? 94.22467 109.10817 102.57116 1.000 9.69286 241 LEU C N 1
ATOM 4228 C CA . LEU C 2 183 ? 95.53749 108.57549 102.91566 1.000 9.27808 241 LEU C CA 1
ATOM 4229 C C . LEU C 2 183 ? 96.26336 108.07926 101.67716 1.000 10.53817 241 LEU C C 1
ATOM 4230 O O . LEU C 2 183 ? 97.48502 108.22967 101.56356 1.000 17.27470 241 LEU C O 1
ATOM 4235 N N . ALA C 2 184 ? 95.52765 107.48669 100.73426 1.000 12.51238 242 ALA C N 1
ATOM 4236 C CA . ALA C 2 184 ? 96.15202 107.07335 99.48507 1.000 12.35277 242 ALA C CA 1
ATOM 4237 C C . ALA C 2 184 ? 96.50407 108.24248 98.57379 1.000 12.62468 242 ALA C C 1
ATOM 4238 O O . ALA C 2 184 ? 97.22616 108.04154 97.59077 1.000 17.23444 242 ALA C O 1
ATOM 4240 N N . ASN C 2 185 ? 96.02970 109.44915 98.87374 1.000 9.38799 243 ASN C N 1
ATOM 4241 C CA . ASN C 2 185 ? 96.23398 110.62829 98.03788 1.000 10.71938 243 ASN C CA 1
ATOM 4242 C C . ASN C 2 185 ? 96.86439 111.77111 98.82665 1.000 12.45154 243 ASN C C 1
ATOM 4243 O O . ASN C 2 185 ? 96.49916 112.93900 98.66491 1.000 15.89568 243 ASN C O 1
ATOM 4248 N N . ALA C 2 186 ? 97.82606 111.44668 99.68638 1.000 17.07735 244 ALA C N 1
ATOM 4249 C CA . ALA C 2 186 ? 98.45338 112.45072 100.53412 1.000 13.33822 244 ALA C CA 1
ATOM 4250 C C . ALA C 2 186 ? 99.23546 113.45717 99.69926 1.000 18.42715 244 ALA C C 1
ATOM 4251 O O . ALA C 2 186 ? 100.02839 113.08140 98.83150 1.000 24.13724 244 ALA C O 1
ATOM 4253 N N . GLY C 2 187 ? 99.02045 114.74251 99.97383 1.000 15.44058 245 GLY C N 1
ATOM 4254 C CA . GLY C 2 187 ? 99.69331 115.80852 99.27127 1.000 13.16135 245 GLY C CA 1
ATOM 4255 C C . GLY C 2 187 ? 98.92789 116.38463 98.10033 1.000 18.88711 245 GLY C C 1
ATOM 4256 O O . GLY C 2 187 ? 99.26197 117.47927 97.63810 1.000 21.29836 245 GLY C O 1
ATOM 4257 N N . ARG C 2 188 ? 97.90296 115.69384 97.61434 1.000 18.20200 246 ARG C N 1
ATOM 4258 C CA A ARG C 2 188 ? 97.10655 116.20349 96.50645 0.644 14.72786 246 ARG C CA 1
ATOM 4259 C CA B ARG C 2 188 ? 97.10353 116.19843 96.50818 0.356 14.91004 246 ARG C CA 1
ATOM 4260 C C . ARG C 2 188 ? 96.06282 117.17896 97.03523 1.000 16.41153 246 ARG C C 1
ATOM 4261 O O . ARG C 2 188 ? 95.30509 116.85489 97.95333 1.000 24.43553 246 ARG C O 1
ATOM 4276 N N . SER C 2 189 ? 96.02018 118.37147 96.44722 1.000 14.15253 247 SER C N 1
ATOM 4277 C CA . SER C 2 189 ? 95.14965 119.42480 96.95146 1.000 17.78478 247 SER C CA 1
ATOM 4278 C C . SER C 2 189 ? 93.67828 119.03806 96.84407 1.000 21.20184 247 SER C C 1
ATOM 4279 O O . SER C 2 189 ? 93.24195 118.43774 95.85805 1.000 18.31454 247 SER C O 1
ATOM 4282 N N . SER C 2 190 ? 92.91582 119.39305 97.87658 1.000 20.65640 248 SER C N 1
ATOM 4283 C CA . SER C 2 190 ? 91.47472 119.18210 97.90670 1.000 23.94616 248 SER C CA 1
ATOM 4284 C C . SER C 2 190 ? 90.86641 120.16353 98.89861 1.000 26.30957 248 SER C C 1
ATOM 4285 O O . SER C 2 190 ? 91.56855 120.78484 99.69928 1.000 28.91976 248 SER C O 1
ATOM 4288 N N . GLY C 2 191 ? 89.54476 120.29828 98.83255 1.000 30.50297 249 GLY C N 1
ATOM 4289 C CA . GLY C 2 191 ? 88.82818 121.14863 99.76341 1.000 33.22551 249 GLY C CA 1
ATOM 4290 C C . GLY C 2 191 ? 88.59773 122.55526 99.25137 1.000 41.42531 249 GLY C C 1
ATOM 4291 O O . GLY C 2 191 ? 89.55031 123.31361 99.04832 1.000 44.47783 249 GLY C O 1
ATOM 4292 N N . SER C 2 192 ? 87.33649 122.91643 99.04078 1.000 46.89840 250 SER C N 1
ATOM 4293 C CA . SER C 2 192 ? 86.99071 124.24962 98.55971 1.000 57.48834 250 SER C CA 1
ATOM 4294 C C . SER C 2 192 ? 85.93150 124.88911 99.45013 1.000 59.89573 250 SER C C 1
ATOM 4295 O O . SER C 2 192 ? 84.79813 124.41412 99.51921 1.000 57.42725 250 SER C O 1
ATOM 4298 N N . PHE D 2 1 ? 122.48800 79.57122 131.61813 1.000 66.47491 59 PHE B N 1
ATOM 4299 C CA . PHE D 2 1 ? 123.32660 80.65615 132.11236 1.000 63.98846 59 PHE B CA 1
ATOM 4300 C C . PHE D 2 1 ? 122.77621 81.20355 133.42410 1.000 64.52734 59 PHE B C 1
ATOM 4301 O O . PHE D 2 1 ? 121.57742 81.44099 133.55077 1.000 63.65956 59 PHE B O 1
ATOM 4309 N N . ARG D 2 2 ? 123.65969 81.40131 134.39940 1.000 68.81561 60 ARG B N 1
ATOM 4310 C CA . ARG D 2 2 ? 123.28068 81.84515 135.73721 1.000 73.08275 60 ARG B CA 1
ATOM 4311 C C . ARG D 2 2 ? 123.87867 83.22399 135.98359 1.000 73.54236 60 ARG B C 1
ATOM 4312 O O . ARG D 2 2 ? 125.08821 83.35130 136.20188 1.000 79.08388 60 ARG B O 1
ATOM 4320 N N . ILE D 2 3 ? 123.03276 84.25419 135.94271 1.000 69.15420 61 ILE B N 1
ATOM 4321 C CA . ILE D 2 3 ? 123.50308 85.61378 136.18988 1.000 71.70739 61 ILE B CA 1
ATOM 4322 C C . ILE D 2 3 ? 123.89321 85.78517 137.65227 1.000 78.97216 61 ILE B C 1
ATOM 4323 O O . ILE D 2 3 ? 124.96362 86.31601 137.97047 1.000 80.45893 61 ILE B O 1
ATOM 4328 N N . GLY D 2 4 ? 123.03228 85.33650 138.56083 1.000 77.57252 62 GLY B N 1
ATOM 4329 C CA . GLY D 2 4 ? 123.27616 85.47116 139.98194 1.000 77.60785 62 GLY B CA 1
ATOM 4330 C C . GLY D 2 4 ? 122.65013 84.34621 140.77775 1.000 89.09999 62 GLY B C 1
ATOM 4331 O O . GLY D 2 4 ? 122.16202 83.37027 140.20129 1.000 91.43972 62 GLY B O 1
ATOM 4332 N N . ARG D 2 5 ? 122.64810 84.47190 142.10555 1.000 91.49644 63 ARG B N 1
ATOM 4333 C CA . ARG D 2 5 ? 122.11991 83.41320 142.95672 1.000 93.09121 63 ARG B CA 1
ATOM 4334 C C . ARG D 2 5 ? 120.61141 83.24377 142.83284 1.000 91.95610 63 ARG B C 1
ATOM 4335 O O . ARG D 2 5 ? 120.08177 82.23312 143.30717 1.000 89.44208 63 ARG B O 1
ATOM 4343 N N . SER D 2 6 ? 119.90777 84.19640 142.21202 1.000 87.65283 64 SER B N 1
ATOM 4344 C CA . SER D 2 6 ? 118.45713 84.09797 142.10444 1.000 87.78966 64 SER B CA 1
ATOM 4345 C C . SER D 2 6 ? 117.93917 84.50014 140.72638 1.000 81.81248 64 SER B C 1
ATOM 4346 O O . SER D 2 6 ? 116.75927 84.84681 140.59881 1.000 82.57575 64 SER B O 1
ATOM 4349 N N . THR D 2 7 ? 118.77906 84.46172 139.69429 1.000 76.03153 65 THR B N 1
ATOM 4350 C CA . THR D 2 7 ? 118.35354 84.85115 138.35826 1.000 70.01082 65 THR B CA 1
ATOM 4351 C C . THR D 2 7 ? 119.16253 84.07910 137.32595 1.000 72.28749 65 THR B C 1
ATOM 4352 O O . THR D 2 7 ? 120.25116 83.57417 137.61120 1.000 74.54500 65 THR B O 1
ATOM 4356 N N . GLU D 2 8 ? 118.61386 83.99361 136.11497 1.000 68.20930 66 GLU B N 1
ATOM 4357 C CA . GLU D 2 8 ? 119.22179 83.22100 135.04207 1.000 61.95683 66 GLU B CA 1
ATOM 4358 C C . GLU D 2 8 ? 119.01850 83.92919 133.71126 1.000 56.83610 66 GLU B C 1
ATOM 4359 O O . GLU D 2 8 ? 118.06172 84.68658 133.53145 1.000 61.20752 66 GLU B O 1
ATOM 4365 N N . LEU D 2 9 ? 119.92847 83.66707 132.77684 1.000 51.66313 67 LEU B N 1
ATOM 4366 C CA . LEU D 2 9 ? 119.83774 84.18466 131.41760 1.000 47.40168 67 LEU B CA 1
ATOM 4367 C C . LEU D 2 9 ? 119.26462 83.09582 130.51974 1.000 46.00108 67 LEU B C 1
ATOM 4368 O O . LEU D 2 9 ? 119.86164 82.02349 130.37990 1.000 49.19130 67 LEU B O 1
ATOM 4373 N N . GLN D 2 10 ? 118.11311 83.37212 129.91488 1.000 39.35127 68 GLN B N 1
ATOM 4374 C CA . GLN D 2 10 ? 117.40951 82.40011 129.09479 1.000 36.84287 68 GLN B CA 1
ATOM 4375 C C . GLN D 2 10 ? 117.10058 83.00956 127.73498 1.000 28.52717 68 GLN B C 1
ATOM 4376 O O . GLN D 2 10 ? 117.00784 84.22922 127.58304 1.000 39.41946 68 GLN B O 1
ATOM 4382 N N . ASN D 2 11 ? 116.94753 82.13999 126.74020 1.000 28.51815 69 ASN B N 1
ATOM 4383 C CA . ASN D 2 11 ? 116.76994 82.56947 125.36256 1.000 31.56420 69 ASN B CA 1
ATOM 4384 C C . ASN D 2 11 ? 115.70782 81.71513 124.68636 1.000 31.84124 69 ASN B C 1
ATOM 4385 O O . ASN D 2 11 ? 115.40732 80.59976 125.11703 1.000 33.20710 69 ASN B O 1
ATOM 4390 N N . ILE D 2 12 ? 115.13658 82.26222 123.61668 1.000 30.78462 70 ILE B N 1
ATOM 4391 C CA . ILE D 2 12 ? 114.20548 81.54450 122.75637 1.000 27.43039 70 ILE B CA 1
ATOM 4392 C C . ILE D 2 12 ? 114.59850 81.79664 121.30926 1.000 25.81388 70 ILE B C 1
ATOM 4393 O O . ILE D 2 12 ? 114.98548 82.91240 120.94653 1.000 29.59118 70 ILE B O 1
ATOM 4398 N N . THR D 2 13 ? 114.50698 80.75907 120.48575 1.000 26.59059 71 THR B N 1
ATOM 4399 C CA . THR D 2 13 ? 114.77461 80.85841 119.05861 1.000 25.53363 71 THR B CA 1
ATOM 4400 C C . THR D 2 13 ? 113.47523 80.64939 118.29576 1.000 25.28136 71 THR B C 1
ATOM 4401 O O . THR D 2 13 ? 112.76528 79.66562 118.52767 1.000 28.09923 71 THR B O 1
ATOM 4405 N N . PHE D 2 14 ? 113.16812 81.57365 117.39320 1.000 25.11252 72 PHE B N 1
ATOM 4406 C CA . PHE D 2 14 ? 111.92122 81.51784 116.65133 1.000 22.14955 72 PHE B CA 1
ATOM 4407 C C . PHE D 2 14 ? 112.05254 80.61115 115.43136 1.000 26.74810 72 PHE B C 1
ATOM 4408 O O . PHE D 2 14 ? 113.14098 80.39846 114.89146 1.000 29.26228 72 PHE B O 1
ATOM 4416 N N . ASP D 2 15 ? 110.91522 80.07028 115.00331 1.000 34.17769 73 ASP B N 1
ATOM 4417 C CA . ASP D 2 15 ? 110.81172 79.28335 113.77639 1.000 38.63156 73 ASP B CA 1
ATOM 4418 C C . ASP D 2 15 ? 109.81952 79.99763 112.86610 1.000 44.89540 73 ASP B C 1
ATOM 4419 O O . ASP D 2 15 ? 108.60399 79.89365 113.05624 1.000 43.52998 73 ASP B O 1
ATOM 4424 N N . MET D 2 16 ? 110.33969 80.71648 111.87271 1.000 48.32836 74 MET B N 1
ATOM 4425 C CA . MET D 2 16 ? 109.53041 81.55321 110.99929 1.000 44.18994 74 MET B CA 1
ATOM 4426 C C . MET D 2 16 ? 109.14111 80.84291 109.70831 1.000 45.34652 74 MET B C 1
ATOM 4427 O O . MET D 2 16 ? 108.76450 81.50518 108.73600 1.000 43.55339 74 MET B O 1
ATOM 4432 N N . LEU D 2 17 ? 109.23431 79.51135 109.67488 1.000 46.90927 75 LEU B N 1
ATOM 4433 C CA . LEU D 2 17 ? 108.95522 78.78140 108.44201 1.000 43.81221 75 LEU B CA 1
ATOM 4434 C C . LEU D 2 17 ? 107.49575 78.92262 108.02915 1.000 43.53998 75 LEU B C 1
ATOM 4435 O O . LEU D 2 17 ? 107.19896 79.39994 106.92887 1.000 52.74059 75 LEU B O 1
ATOM 4440 N N . LYS D 2 18 ? 106.56776 78.54621 108.91326 1.000 41.48901 76 LYS B N 1
ATOM 4441 C CA . LYS D 2 18 ? 105.15174 78.56388 108.56198 1.000 42.36423 76 LYS B CA 1
ATOM 4442 C C . LYS D 2 18 ? 104.64427 79.96553 108.25938 1.000 43.34798 76 LYS B C 1
ATOM 4443 O O . LYS D 2 18 ? 103.61652 80.10703 107.58986 1.000 48.03121 76 LYS B O 1
ATOM 4449 N N . VAL D 2 19 ? 105.33368 80.99911 108.74150 1.000 39.06592 77 VAL B N 1
ATOM 4450 C CA . VAL D 2 19 ? 104.94084 82.36540 108.42049 1.000 35.23139 77 VAL B CA 1
ATOM 4451 C C . VAL D 2 19 ? 105.22148 82.67246 106.95494 1.000 31.67058 77 VAL B C 1
ATOM 4452 O O . VAL D 2 19 ? 104.43403 83.35404 106.28928 1.000 31.87595 77 VAL B O 1
ATOM 4456 N N . PHE D 2 20 ? 106.33869 82.17302 106.42479 1.000 26.66563 78 PHE B N 1
ATOM 4457 C CA . PHE D 2 20 ? 106.80043 82.55955 105.09681 1.000 29.02203 78 PHE B CA 1
ATOM 4458 C C . PHE D 2 20 ? 106.84408 81.40953 104.09596 1.000 29.25876 78 PHE B C 1
ATOM 4459 O O . PHE D 2 20 ? 107.46801 81.55693 103.04112 1.000 33.62201 78 PHE B O 1
ATOM 4467 N N . GLU D 2 21 ? 106.19514 80.27726 104.38244 1.000 37.85005 79 GLU B N 1
ATOM 4468 C CA . GLU D 2 21 ? 106.20391 79.16212 103.43611 1.000 41.24805 79 GLU B CA 1
ATOM 4469 C C . GLU D 2 21 ? 105.60275 79.55593 102.09239 1.000 33.32591 79 GLU B C 1
ATOM 4470 O O . GLU D 2 21 ? 106.10736 79.15483 101.03779 1.000 35.70723 79 GLU B O 1
ATOM 4476 N N . ASP D 2 22 ? 104.52423 80.33317 102.10709 1.000 27.85975 80 ASP B N 1
ATOM 4477 C CA . ASP D 2 22 ? 103.73877 80.59333 100.91031 1.000 30.96789 80 ASP B CA 1
ATOM 4478 C C . ASP D 2 22 ? 104.04656 81.93976 100.26926 1.000 27.81644 80 ASP B C 1
ATOM 4479 O O . ASP D 2 22 ? 103.34113 82.34669 99.34232 1.000 29.87007 80 ASP B O 1
ATOM 4484 N N . HIS D 2 23 ? 105.08224 82.62945 100.72135 1.000 24.68162 81 HIS B N 1
ATOM 4485 C CA . HIS D 2 23 ? 105.39748 83.96621 100.25219 1.000 22.14428 81 HIS B CA 1
ATOM 4486 C C . HIS D 2 23 ? 106.75054 83.98497 99.55584 1.000 14.13077 81 HIS B C 1
ATOM 4487 O O . HIS D 2 23 ? 107.58669 83.10280 99.78171 1.000 18.29210 81 HIS B O 1
ATOM 4494 N N . PRO D 2 24 ? 106.98707 84.95933 98.67624 1.000 12.74434 82 PRO B N 1
ATOM 4495 C CA . PRO D 2 24 ? 108.30295 85.06577 98.03573 1.000 11.48649 82 PRO B CA 1
ATOM 4496 C C . PRO D 2 24 ? 109.40975 85.24253 99.06302 1.000 10.07253 82 PRO B C 1
ATOM 4497 O O . PRO D 2 24 ? 109.25562 85.95044 100.05861 1.000 12.54021 82 PRO B O 1
ATOM 4501 N N . THR D 2 25 ? 110.53426 84.58618 98.80937 1.000 13.63048 83 THR B N 1
ATOM 4502 C CA . THR D 2 25 ? 111.71040 84.68573 99.65471 1.000 13.93275 83 THR B CA 1
ATOM 4503 C C . THR D 2 25 ? 112.92797 84.87490 98.76501 1.000 14.24900 83 THR B C 1
ATOM 4504 O O . THR D 2 25 ? 112.84636 84.79143 97.53966 1.000 13.33567 83 THR B O 1
ATOM 4508 N N . SER D 2 26 ? 114.06884 85.14263 99.38952 1.000 19.43444 84 SER B N 1
ATOM 4509 C CA . SER D 2 26 ? 115.28731 85.35646 98.62896 1.000 12.10107 84 SER B CA 1
ATOM 4510 C C . SER D 2 26 ? 116.47982 84.87177 99.43745 1.000 14.77228 84 SER B C 1
ATOM 4511 O O . SER D 2 26 ? 116.40135 84.67133 100.65184 1.000 21.20587 84 SER B O 1
ATOM 4514 N N . CYS D 2 27 ? 117.58475 84.67100 98.72843 1.000 10.31772 85 CYS B N 1
ATOM 4515 C CA . CYS D 2 27 ? 118.78359 84.07490 99.28919 1.000 16.82378 85 CYS B CA 1
ATOM 4516 C C . CYS D 2 27 ? 119.99386 84.71699 98.63493 1.000 15.14925 85 CYS B C 1
ATOM 4517 O O . CYS D 2 27 ? 119.92348 85.21185 97.50822 1.000 15.67458 85 CYS B O 1
ATOM 4520 N N . MET D 2 28 ? 121.11379 84.67236 99.34461 1.000 22.24100 86 MET B N 1
ATOM 4521 C CA . MET D 2 28 ? 122.40276 85.11336 98.83156 1.000 19.24422 86 MET B CA 1
ATOM 4522 C C . MET D 2 28 ? 123.32062 83.90517 98.70013 1.000 20.91786 86 MET B C 1
ATOM 4523 O O . MET D 2 28 ? 123.59971 83.22732 99.69401 1.000 28.39795 86 MET B O 1
ATOM 4528 N N . VAL D 2 29 ? 123.78191 83.63256 97.48012 1.000 21.84326 87 VAL B N 1
ATOM 4529 C CA . VAL D 2 29 ? 124.84691 82.64937 97.28933 1.000 23.46257 87 VAL B CA 1
ATOM 4530 C C . VAL D 2 29 ? 126.19564 83.26455 97.63742 1.000 28.25692 87 VAL B C 1
ATOM 4531 O O . VAL D 2 29 ? 126.91544 82.77874 98.51668 1.000 31.72184 87 VAL B O 1
ATOM 4535 N N . ASN D 2 30 ? 126.55163 84.34688 96.95159 1.000 27.55774 88 ASN B N 1
ATOM 4536 C CA . ASN D 2 30 ? 127.68056 85.18718 97.32134 1.000 23.38168 88 ASN B CA 1
ATOM 4537 C C . ASN D 2 30 ? 127.25202 86.63467 97.11673 1.000 24.48510 88 ASN B C 1
ATOM 4538 O O . ASN D 2 30 ? 126.08548 86.92010 96.83302 1.000 27.03249 88 ASN B O 1
ATOM 4543 N N . HIS D 2 31 ? 128.20277 87.55989 97.23721 1.000 25.00796 89 HIS B N 1
ATOM 4544 C CA . HIS D 2 31 ? 127.86107 88.97602 97.19469 1.000 19.98898 89 HIS B CA 1
ATOM 4545 C C . HIS D 2 31 ? 127.41029 89.43872 95.81677 1.000 19.70853 89 HIS B C 1
ATOM 4546 O O . HIS D 2 31 ? 126.91291 90.56254 95.69408 1.000 16.50341 89 HIS B O 1
ATOM 4553 N N . SER D 2 32 ? 127.55660 88.60716 94.78747 1.000 18.87134 90 SER B N 1
ATOM 4554 C CA . SER D 2 32 ? 127.10418 88.95087 93.44982 1.000 14.37244 90 SER B CA 1
ATOM 4555 C C . SER D 2 32 ? 125.90408 88.14167 92.97953 1.000 14.51460 90 SER B C 1
ATOM 4556 O O . SER D 2 32 ? 125.26841 88.53698 92.00154 1.000 18.05350 90 SER B O 1
ATOM 4559 N N . THR D 2 33 ? 125.56945 87.03658 93.64333 1.000 17.18596 91 THR B N 1
ATOM 4560 C CA . THR D 2 33 ? 124.53902 86.11960 93.17024 1.000 13.83661 91 THR B CA 1
ATOM 4561 C C . THR D 2 33 ? 123.46132 85.95110 94.23069 1.000 13.55532 91 THR B C 1
ATOM 4562 O O . THR D 2 33 ? 123.76358 85.63506 95.38525 1.000 18.23395 91 THR B O 1
ATOM 4566 N N . TYR D 2 34 ? 122.20704 86.14642 93.82923 1.000 8.92133 92 TYR B N 1
ATOM 4567 C CA . TYR D 2 34 ? 121.05747 86.07699 94.71834 1.000 11.17105 92 TYR B CA 1
ATOM 4568 C C . TYR D 2 34 ? 119.97315 85.28215 94.00713 1.000 9.48188 92 TYR B C 1
ATOM 4569 O O . TYR D 2 34 ? 119.94437 85.21348 92.78085 1.000 6.71655 92 TYR B O 1
ATOM 4578 N N . TYR D 2 35 ? 119.07980 84.67284 94.77799 1.000 13.39649 93 TYR B N 1
ATOM 4579 C CA . TYR D 2 35 ? 117.97350 83.91373 94.20214 1.000 9.59397 93 TYR B CA 1
ATOM 4580 C C . TYR D 2 35 ? 116.66478 84.31138 94.86298 1.000 8.22805 93 TYR B C 1
ATOM 4581 O O . TYR D 2 35 ? 116.58091 84.36844 96.08923 1.000 11.68465 93 TYR B O 1
ATOM 4590 N N . VAL D 2 36 ? 115.64640 84.57363 94.05026 1.000 7.24323 94 VAL B N 1
ATOM 4591 C CA . VAL D 2 36 ? 114.29980 84.87574 94.51517 1.000 7.21768 94 VAL B CA 1
ATOM 4592 C C . VAL D 2 36 ? 113.40511 83.70099 94.15138 1.000 10.34099 94 VAL B C 1
ATOM 4593 O O . VAL D 2 36 ? 113.40673 83.23695 93.00240 1.000 14.62917 94 VAL B O 1
ATOM 4597 N N . HIS D 2 37 ? 112.65676 83.21667 95.13719 1.000 10.70348 95 HIS B N 1
ATOM 4598 C CA . HIS D 2 37 ? 111.88187 81.99002 95.04146 1.000 12.79388 95 HIS B CA 1
ATOM 4599 C C . HIS D 2 37 ? 110.43809 82.32244 95.39838 1.000 19.66770 95 HIS B C 1
ATOM 4600 O O . HIS D 2 37 ? 110.18719 82.94702 96.43432 1.000 19.04371 95 HIS B O 1
ATOM 4607 N N . GLU D 2 38 ? 109.49274 81.91465 94.54424 1.000 21.59688 96 GLU B N 1
ATOM 4608 C CA . GLU D 2 38 ? 108.09692 82.30412 94.74463 1.000 17.11882 96 GLU B CA 1
ATOM 4609 C C . GLU D 2 38 ? 107.55180 81.75569 96.05477 1.000 17.97745 96 GLU B C 1
ATOM 4610 O O . GLU D 2 38 ? 106.95149 82.48611 96.84969 1.000 18.06314 96 GLU B O 1
ATOM 4616 N N . ASN D 2 39 ? 107.73071 80.46204 96.27984 1.000 24.28092 97 ASN B N 1
ATOM 4617 C CA . ASN D 2 39 ? 107.33310 79.81708 97.52030 1.000 25.50471 97 ASN B CA 1
ATOM 4618 C C . ASN D 2 39 ? 108.15955 78.54542 97.64904 1.000 26.74031 97 ASN B C 1
ATOM 4619 O O . ASN D 2 39 ? 108.99602 78.23987 96.79588 1.000 28.71431 97 ASN B O 1
ATOM 4624 N N . LYS D 2 40 ? 107.92290 77.80674 98.73307 1.000 32.03005 98 LYS B N 1
ATOM 4625 C CA . LYS D 2 40 ? 108.81429 76.70756 99.08892 1.000 34.69379 98 LYS B CA 1
ATOM 4626 C C . LYS D 2 40 ? 108.79910 75.60389 98.03720 1.000 38.60263 98 LYS B C 1
ATOM 4627 O O . LYS D 2 40 ? 109.83821 75.00141 97.74635 1.000 39.10222 98 LYS B O 1
ATOM 4633 N N . ASN D 2 41 ? 107.63721 75.32277 97.45777 1.000 38.41429 99 ASN B N 1
ATOM 4634 C CA . ASN D 2 41 ? 107.47922 74.18500 96.56297 1.000 41.40929 99 ASN B CA 1
ATOM 4635 C C . ASN D 2 41 ? 107.68328 74.52692 95.09197 1.000 35.76195 99 ASN B C 1
ATOM 4636 O O . ASN D 2 41 ? 107.57781 73.63069 94.24880 1.000 42.74057 99 ASN B O 1
ATOM 4641 N N . ALA D 2 42 ? 107.96495 75.78435 94.75910 1.000 33.43463 100 ALA B N 1
ATOM 4642 C CA . ALA D 2 42 ? 108.16317 76.15869 93.36447 1.000 28.34663 100 ALA B CA 1
ATOM 4643 C C . ALA D 2 42 ? 109.42028 75.49648 92.81543 1.000 28.23758 100 ALA B C 1
ATOM 4644 O O . ALA D 2 42 ? 110.46850 75.49148 93.46683 1.000 29.27190 100 ALA B O 1
ATOM 4646 N N . THR D 2 43 ? 109.31313 74.93280 91.61657 1.000 26.06399 101 THR B N 1
ATOM 4647 C CA . THR D 2 43 ? 110.42624 74.24011 90.98368 1.000 28.64843 101 THR B CA 1
ATOM 4648 C C . THR D 2 43 ? 111.31208 75.17083 90.17025 1.000 22.03046 101 THR B C 1
ATOM 4649 O O . THR D 2 43 ? 112.34196 74.72928 89.65294 1.000 25.77254 101 THR B O 1
ATOM 4653 N N . TRP D 2 44 ? 110.93979 76.43871 90.05106 1.000 19.72058 102 TRP B N 1
ATOM 4654 C CA . TRP D 2 44 ? 111.71643 77.44621 89.34968 1.000 16.73962 102 TRP B CA 1
ATOM 4655 C C . TRP D 2 44 ? 112.10152 78.55553 90.32072 1.000 13.91938 102 TRP B C 1
ATOM 4656 O O . TRP D 2 44 ? 111.64928 78.59867 91.46580 1.000 17.61028 102 TRP B O 1
ATOM 4667 N N . CYS D 2 45 ? 112.94771 79.46107 89.84150 1.000 14.48356 103 CYS B N 1
ATOM 4668 C CA . CYS D 2 45 ? 113.40226 80.60367 90.62186 1.000 14.53945 103 CYS B CA 1
ATOM 4669 C C . CYS D 2 45 ? 113.96637 81.63882 89.66075 1.000 11.64595 103 CYS B C 1
ATOM 4670 O O . CYS D 2 45 ? 114.12034 81.38469 88.46371 1.000 10.07526 103 CYS B O 1
ATOM 4673 N N . LEU D 2 46 ? 114.28313 82.81381 90.20048 1.000 14.52343 104 LEU B N 1
ATOM 4674 C CA . LEU D 2 46 ? 114.92584 83.87009 89.42653 1.000 14.20982 104 LEU B CA 1
ATOM 4675 C C . LEU D 2 46 ? 116.20667 84.27768 90.13365 1.000 11.83924 104 LEU B C 1
ATOM 4676 O O . LEU D 2 46 ? 116.15828 84.73873 91.27397 1.000 10.58416 104 LEU B O 1
ATOM 4681 N N . GLU D 2 47 ? 117.34691 84.14304 89.46465 1.000 13.76824 105 GLU B N 1
ATOM 4682 C CA . GLU D 2 47 ? 118.57838 84.63222 90.06431 1.000 10.00157 105 GLU B CA 1
ATOM 4683 C C . GLU D 2 47 ? 118.87791 86.04449 89.58417 1.000 7.65236 105 GLU B C 1
ATOM 4684 O O . GLU D 2 47 ? 118.64050 86.39763 88.42349 1.000 10.82156 105 GLU B O 1
ATOM 4690 N N . VAL D 2 48 ? 119.39223 86.84495 90.51007 1.000 7.19079 106 VAL B N 1
ATOM 4691 C CA . VAL D 2 48 ? 119.80840 88.21898 90.27978 1.000 7.28278 106 VAL B CA 1
ATOM 4692 C C . VAL D 2 48 ? 121.31268 88.27939 90.49244 1.000 8.14672 106 VAL B C 1
ATOM 4693 O O . VAL D 2 48 ? 121.81280 87.89012 91.55395 1.000 8.31654 106 VAL B O 1
ATOM 4697 N N . SER D 2 49 ? 122.03372 88.75725 89.48644 1.000 9.40445 107 SER B N 1
ATOM 4698 C CA . SER D 2 49 ? 123.48541 88.73427 89.52226 1.000 10.10301 107 SER B CA 1
ATOM 4699 C C . SER D 2 49 ? 124.04417 90.06143 89.04024 1.000 12.45001 107 SER B C 1
ATOM 4700 O O . SER D 2 49 ? 123.54934 90.64305 88.07192 1.000 14.83894 107 SER B O 1
ATOM 4703 N N . VAL D 2 50 ? 125.07720 90.53395 89.72728 1.000 11.63827 108 VAL B N 1
ATOM 4704 C CA . VAL D 2 50 ? 125.85713 91.67556 89.27173 1.000 14.91199 108 VAL B CA 1
ATOM 4705 C C . VAL D 2 50 ? 126.97164 91.12443 88.39214 1.000 17.49119 108 VAL B C 1
ATOM 4706 O O . VAL D 2 50 ? 127.87579 90.43920 88.87442 1.000 22.44899 108 VAL B O 1
ATOM 4710 N N . THR D 2 51 ? 126.90028 91.41493 87.09900 1.000 14.85289 109 THR B N 1
ATOM 4711 C CA . THR D 2 51 ? 127.80442 90.85104 86.11156 1.000 21.63876 109 THR B CA 1
ATOM 4712 C C . THR D 2 51 ? 128.64133 91.95277 85.47649 1.000 24.08607 109 THR B C 1
ATOM 4713 O O . THR D 2 51 ? 128.30533 93.13690 85.54078 1.000 20.97541 109 THR B O 1
ATOM 4717 N N . ASP D 2 52 ? 129.74637 91.54257 84.86072 1.000 34.84068 110 ASP B N 1
ATOM 4718 C CA . ASP D 2 52 ? 130.66092 92.45967 84.19859 1.000 31.13065 110 ASP B CA 1
ATOM 4719 C C . ASP D 2 52 ? 130.68596 92.28814 82.68790 1.000 28.87056 110 ASP B C 1
ATOM 4720 O O . ASP D 2 52 ? 131.38771 93.04094 82.00639 1.000 37.54731 110 ASP B O 1
ATOM 4725 N N . VAL D 2 53 ? 129.94608 91.32559 82.14594 1.000 24.76419 111 VAL B N 1
ATOM 4726 C CA . VAL D 2 53 ? 129.89785 91.08062 80.71057 1.000 33.44111 111 VAL B CA 1
ATOM 4727 C C . VAL D 2 53 ? 128.47005 91.27730 80.22663 1.000 25.91023 111 VAL B C 1
ATOM 4728 O O . VAL D 2 53 ? 127.51561 90.83226 80.87263 1.000 26.07045 111 VAL B O 1
ATOM 4732 N N . THR D 2 54 ? 128.32929 91.95822 79.09406 1.000 23.52596 112 THR B N 1
ATOM 4733 C CA . THR D 2 54 ? 127.01321 92.19640 78.52174 1.000 26.08545 112 THR B CA 1
ATOM 4734 C C . THR D 2 54 ? 126.46922 90.92374 77.87927 1.000 29.50472 112 THR B C 1
ATOM 4735 O O . THR D 2 54 ? 127.17620 90.22606 77.14551 1.000 36.30680 112 THR B O 1
ATOM 4739 N N . LEU D 2 55 ? 125.21652 90.60332 78.19126 1.000 26.66826 113 LEU B N 1
ATOM 4740 C CA . LEU D 2 55 ? 124.51803 89.48975 77.56505 1.000 23.61171 113 LEU B CA 1
ATOM 4741 C C . LEU D 2 55 ? 123.51688 89.93936 76.51613 1.000 27.83164 113 LEU B C 1
ATOM 4742 O O . LEU D 2 55 ? 123.33632 89.24862 75.50891 1.000 34.59269 113 LEU B O 1
ATOM 4747 N N . LEU D 2 56 ? 122.86974 91.07965 76.72983 1.000 21.52823 114 LEU B N 1
ATOM 4748 C CA . LEU D 2 56 ? 121.88627 91.62111 75.80955 1.000 23.75811 114 LEU B CA 1
ATOM 4749 C C . LEU D 2 56 ? 122.38617 92.94420 75.24918 1.000 25.33480 114 LEU B C 1
ATOM 4750 O O . LEU D 2 56 ? 123.10427 93.69006 75.91970 1.000 30.07941 114 LEU B O 1
ATOM 4755 N N . MET D 2 57 ? 122.00807 93.22391 74.00742 1.000 29.46740 115 MET B N 1
ATOM 4756 C CA . MET D 2 57 ? 122.41183 94.43869 73.32007 1.000 30.96903 115 MET B CA 1
ATOM 4757 C C . MET D 2 57 ? 121.18045 95.18845 72.83359 1.000 35.11460 115 MET B C 1
ATOM 4758 O O . MET D 2 57 ? 120.16269 94.58410 72.48583 1.000 33.43298 115 MET B O 1
ATOM 4763 N N . ALA D 2 58 ? 121.28189 96.51895 72.81795 1.000 33.79782 116 ALA B N 1
ATOM 4764 C CA . ALA D 2 58 ? 120.18190 97.33481 72.31728 1.000 35.90416 116 ALA B CA 1
ATOM 4765 C C . ALA D 2 58 ? 119.91917 97.07366 70.84116 1.000 41.28861 116 ALA B C 1
ATOM 4766 O O . ALA D 2 58 ? 118.79054 97.25112 70.36966 1.000 40.68374 116 ALA B O 1
ATOM 4768 N N . GLU D 2 59 ? 120.94305 96.65029 70.09958 1.000 44.48155 117 GLU B N 1
ATOM 4769 C CA . GLU D 2 59 ? 120.78437 96.38957 68.67483 1.000 50.91751 117 GLU B CA 1
ATOM 4770 C C . GLU D 2 59 ? 120.05088 95.08276 68.40105 1.000 53.68829 117 GLU B C 1
ATOM 4771 O O . GLU D 2 59 ? 119.41279 94.94714 67.35181 1.000 58.30189 117 GLU B O 1
ATOM 4777 N N . HIS D 2 60 ? 120.12460 94.11642 69.31866 1.000 47.10803 118 HIS B N 1
ATOM 4778 C CA . HIS D 2 60 ? 119.59061 92.78509 69.07546 1.000 46.38427 118 HIS B CA 1
ATOM 4779 C C . HIS D 2 60 ? 118.44622 92.37677 69.99028 1.000 42.70707 118 HIS B C 1
ATOM 4780 O O . HIS D 2 60 ? 117.73041 91.42854 69.65311 1.000 45.15668 118 HIS B O 1
ATOM 4787 N N . ASP D 2 61 ? 118.24582 93.04712 71.11791 1.000 33.07125 119 ASP B N 1
ATOM 4788 C CA . ASP D 2 61 ? 117.28422 92.60301 72.11763 1.000 28.15178 119 ASP B CA 1
ATOM 4789 C C . ASP D 2 61 ? 116.19390 93.65288 72.31256 1.000 25.17265 119 ASP B C 1
ATOM 4790 O O . ASP D 2 61 ? 116.21812 94.73094 71.71630 1.000 30.45189 119 ASP B O 1
ATOM 4795 N N . ARG D 2 62 ? 115.22765 93.31840 73.16259 1.000 17.04225 120 ARG B N 1
ATOM 4796 C CA . ARG D 2 62 ? 114.00330 94.09252 73.31266 1.000 16.42112 120 ARG B CA 1
ATOM 4797 C C . ARG D 2 62 ? 114.10579 95.03835 74.50068 1.000 20.31766 120 ARG B C 1
ATOM 4798 O O . ARG D 2 62 ? 114.53657 94.63786 75.58702 1.000 20.82165 120 ARG B O 1
ATOM 4806 N N . GLN D 2 63 ? 113.71252 96.28985 74.28829 1.000 17.03907 121 GLN B N 1
ATOM 4807 C CA . GLN D 2 63 ? 113.58321 97.23750 75.38312 1.000 17.61371 121 GLN B CA 1
ATOM 4808 C C . GLN D 2 63 ? 112.31947 96.94884 76.18059 1.000 15.28075 121 GLN B C 1
ATOM 4809 O O . GLN D 2 63 ? 111.26540 96.64789 75.61585 1.000 19.69745 121 GLN B O 1
ATOM 4815 N N . VAL D 2 64 ? 112.42773 97.04121 77.50219 1.000 17.31116 122 VAL B N 1
ATOM 4816 C CA . VAL D 2 64 ? 111.28251 96.85459 78.38461 1.000 18.38234 122 VAL B CA 1
ATOM 4817 C C . VAL D 2 64 ? 110.59869 98.21194 78.50905 1.000 18.00979 122 VAL B C 1
ATOM 4818 O O . VAL D 2 64 ? 111.08784 99.10981 79.19330 1.000 18.67706 122 VAL B O 1
ATOM 4822 N N . LEU D 2 65 ? 109.46557 98.36380 77.82400 1.000 22.61055 123 LEU B N 1
ATOM 4823 C CA . LEU D 2 65 ? 108.69555 99.60736 77.79750 1.000 21.24315 123 LEU B CA 1
ATOM 4824 C C . LEU D 2 65 ? 107.23249 99.24060 78.02518 1.000 24.61796 123 LEU B C 1
ATOM 4825 O O . LEU D 2 65 ? 106.48385 99.03721 77.06620 1.000 30.81594 123 LEU B O 1
ATOM 4830 N N . ASN D 2 66 ? 106.83491 99.16087 79.29506 1.000 21.07348 124 ASN B N 1
ATOM 4831 C CA . ASN D 2 66 ? 105.47644 98.81050 79.70720 1.000 23.78125 124 ASN B CA 1
ATOM 4832 C C . ASN D 2 66 ? 105.06094 97.41864 79.23945 1.000 23.72012 124 ASN B C 1
ATOM 4833 O O . ASN D 2 66 ? 103.86710 97.11076 79.19773 1.000 36.77267 124 ASN B O 1
ATOM 4838 N N . ASN D 2 67 ? 106.01330 96.56355 78.87687 1.000 22.81664 125 ASN B N 1
ATOM 4839 C CA . ASN D 2 67 ? 105.69927 95.23518 78.35684 1.000 22.76164 125 ASN B CA 1
ATOM 4840 C C . ASN D 2 67 ? 106.65916 94.19327 78.92485 1.000 25.27329 125 ASN B C 1
ATOM 4841 O O . ASN D 2 67 ? 107.18721 93.34290 78.20783 1.000 25.83237 125 ASN B O 1
ATOM 4846 N N . LEU D 2 68 ? 106.89457 94.25459 80.23750 1.000 22.78180 126 LEU B N 1
ATOM 4847 C CA . LEU D 2 68 ? 107.77696 93.28583 80.88104 1.000 20.89422 126 LEU B CA 1
ATOM 4848 C C . LEU D 2 68 ? 107.25027 91.86211 80.74268 1.000 22.71468 126 LEU B C 1
ATOM 4849 O O . LEU D 2 68 ? 108.03744 90.92024 80.58929 1.000 31.71253 126 LEU B O 1
ATOM 4854 N N . SER D 2 69 ? 105.92741 91.68739 80.77018 1.000 23.39813 127 SER B N 1
ATOM 4855 C CA . SER D 2 69 ? 105.34073 90.35684 80.66536 1.000 25.00444 127 SER B CA 1
ATOM 4856 C C . SER D 2 69 ? 105.65921 89.68020 79.33897 1.000 32.85107 127 SER B C 1
ATOM 4857 O O . SER D 2 69 ? 105.57159 88.45121 79.24818 1.000 38.52337 127 SER B O 1
ATOM 4860 N N . ASN D 2 70 ? 106.01947 90.44892 78.30839 1.000 30.53380 128 ASN B N 1
ATOM 4861 C CA . ASN D 2 70 ? 106.39632 89.85486 77.03199 1.000 27.61344 128 ASN B CA 1
ATOM 4862 C C . ASN D 2 70 ? 107.73292 89.13405 77.10049 1.000 27.53097 128 ASN B C 1
ATOM 4863 O O . ASN D 2 70 ? 108.03698 88.33608 76.20835 1.000 34.58189 128 ASN B O 1
ATOM 4868 N N . CYS D 2 71 ? 108.53898 89.39920 78.12720 1.000 23.86007 129 CYS B N 1
ATOM 4869 C CA . CYS D 2 71 ? 109.86690 88.80839 78.20640 1.000 22.90755 129 CYS B CA 1
ATOM 4870 C C . CYS D 2 71 ? 109.84462 87.33857 78.60546 1.000 21.80150 129 CYS B C 1
ATOM 4871 O O . CYS D 2 71 ? 110.87318 86.66710 78.48432 1.000 25.26961 129 CYS B O 1
ATOM 4874 N N . VAL D 2 72 ? 108.70888 86.82423 79.06552 1.000 27.28133 130 VAL B N 1
ATOM 4875 C CA . VAL D 2 72 ? 108.54418 85.40838 79.37373 1.000 26.21820 130 VAL B CA 1
ATOM 4876 C C . VAL D 2 72 ? 107.78790 84.75168 78.22992 1.000 26.52650 130 VAL B C 1
ATOM 4877 O O . VAL D 2 72 ? 106.79697 85.29887 77.73111 1.000 28.60345 130 VAL B O 1
ATOM 4881 N N . HIS D 2 73 ? 108.26319 83.58659 77.80295 1.000 27.48639 131 HIS B N 1
ATOM 4882 C CA . HIS D 2 73 ? 107.65043 82.89817 76.67681 1.000 30.53764 131 HIS B CA 1
ATOM 4883 C C . HIS D 2 73 ? 106.21394 82.50225 77.01393 1.000 33.23524 131 HIS B C 1
ATOM 4884 O O . HIS D 2 73 ? 105.92572 82.11777 78.15358 1.000 28.20263 131 HIS B O 1
ATOM 4891 N N . PRO D 2 74 ? 105.28886 82.59075 76.05426 1.000 43.71605 132 PRO B N 1
ATOM 4892 C CA . PRO D 2 74 ? 103.89479 82.20920 76.33663 1.000 40.34966 132 PRO B CA 1
ATOM 4893 C C . PRO D 2 74 ? 103.71343 80.74659 76.70233 1.000 37.78318 132 PRO B C 1
ATOM 4894 O O . PRO D 2 74 ? 102.71704 80.41016 77.35264 1.000 36.49297 132 PRO B O 1
ATOM 4898 N N . ALA D 2 75 ? 104.63439 79.86687 76.31059 1.000 30.74785 133 ALA B N 1
ATOM 4899 C CA . ALA D 2 75 ? 104.47827 78.44162 76.56822 1.000 30.42727 133 ALA B CA 1
ATOM 4900 C C . ALA D 2 75 ? 104.86203 78.03792 77.98526 1.000 37.58555 133 ALA B C 1
ATOM 4901 O O . ALA D 2 75 ? 104.56248 76.90893 78.38725 1.000 44.91529 133 ALA B O 1
ATOM 4903 N N . VAL D 2 76 ? 105.51579 78.91753 78.74405 1.000 34.01204 134 VAL B N 1
ATOM 4904 C CA . VAL D 2 76 ? 105.90391 78.59210 80.11061 1.000 26.46092 134 VAL B CA 1
ATOM 4905 C C . VAL D 2 76 ? 104.65200 78.40902 80.95755 1.000 27.33635 134 VAL B C 1
ATOM 4906 O O . VAL D 2 76 ? 103.72754 79.23037 80.91363 1.000 30.68662 134 VAL B O 1
ATOM 4910 N N . GLU D 2 77 ? 104.60925 77.31668 81.72415 1.000 31.39827 135 GLU B N 1
ATOM 4911 C CA . GLU D 2 77 ? 103.41797 77.01590 82.51254 1.000 31.97970 135 GLU B CA 1
ATOM 4912 C C . GLU D 2 77 ? 103.27502 77.97043 83.68960 1.000 27.11362 135 GLU B C 1
ATOM 4913 O O . GLU D 2 77 ? 102.15868 78.36154 84.04720 1.000 32.80273 135 GLU B O 1
ATOM 4919 N N . HIS D 2 78 ? 104.39263 78.35395 84.30440 1.000 19.51941 136 HIS B N 1
ATOM 4920 C CA . HIS D 2 78 ? 104.40453 79.33429 85.38131 1.000 17.18312 136 HIS B CA 1
ATOM 4921 C C . HIS D 2 78 ? 104.64834 80.74776 84.87207 1.000 14.32689 136 HIS B C 1
ATOM 4922 O O . HIS D 2 78 ? 105.23771 81.56658 85.58774 1.000 17.95125 136 HIS B O 1
ATOM 4929 N N . ARG D 2 79 ? 104.21448 81.04722 83.64535 1.000 13.31658 137 ARG B N 1
ATOM 4930 C CA . ARG D 2 79 ? 104.47778 82.35237 83.04744 1.000 17.08120 137 ARG B CA 1
ATOM 4931 C C . ARG D 2 79 ? 103.92356 83.48375 83.90396 1.000 13.05531 137 ARG B C 1
ATOM 4932 O O . ARG D 2 79 ? 104.61428 84.47378 84.16742 1.000 11.78856 137 ARG B O 1
ATOM 4940 N N . SER D 2 80 ? 102.66778 83.35988 84.33412 1.000 13.10128 138 SER B N 1
ATOM 4941 C CA . SER D 2 80 ? 102.04182 84.42782 85.10410 1.000 10.76624 138 SER B CA 1
ATOM 4942 C C . SER D 2 80 ? 102.75109 84.62962 86.43832 1.000 9.75427 138 SER B C 1
ATOM 4943 O O . SER D 2 80 ? 103.00018 85.76744 86.85575 1.000 12.04202 138 SER B O 1
ATOM 4946 N N . ARG D 2 81 ? 103.10923 83.53223 87.10713 1.000 7.89092 139 ARG B N 1
ATOM 4947 C CA . ARG D 2 81 ? 103.84214 83.62847 88.36351 1.000 8.59115 139 ARG B CA 1
ATOM 4948 C C . ARG D 2 81 ? 105.24244 84.19240 88.14946 1.000 8.95766 139 ARG B C 1
ATOM 4949 O O . ARG D 2 81 ? 105.74530 84.94719 88.98784 1.000 10.85688 139 ARG B O 1
ATOM 4957 N N . MET D 2 82 ? 105.88862 83.83685 87.03586 1.000 9.50021 140 MET B N 1
ATOM 4958 C CA . MET D 2 82 ? 107.20994 84.38401 86.73766 1.000 9.57916 140 MET B CA 1
ATOM 4959 C C . MET D 2 82 ? 107.15524 85.88993 86.50812 1.000 7.09756 140 MET B C 1
ATOM 4960 O O . MET D 2 82 ? 107.99632 86.63509 87.02512 1.000 8.50451 140 MET B O 1
ATOM 4965 N N . VAL D 2 83 ? 106.17483 86.35465 85.73066 1.000 8.64520 141 VAL B N 1
ATOM 4966 C CA . VAL D 2 83 ? 106.01591 87.78852 85.50302 1.000 11.05960 141 VAL B CA 1
ATOM 4967 C C . VAL D 2 83 ? 105.71532 88.49793 86.81444 1.000 9.71967 141 VAL B C 1
ATOM 4968 O O . VAL D 2 83 ? 106.25469 89.57973 87.09754 1.000 5.82701 141 VAL B O 1
ATOM 4972 N N . GLY D 2 84 ? 104.86249 87.89207 87.64380 1.000 7.53018 142 GLY B N 1
ATOM 4973 C CA . GLY D 2 84 ? 104.59691 88.46250 88.94885 1.000 4.53745 142 GLY B CA 1
ATOM 4974 C C . GLY D 2 84 ? 105.84979 88.59932 89.78935 1.000 6.61262 142 GLY B C 1
ATOM 4975 O O . GLY D 2 84 ? 106.12332 89.67067 90.32381 1.000 7.69496 142 GLY B O 1
ATOM 4976 N N . LEU D 2 85 ? 106.65788 87.53809 89.86455 1.000 8.13783 143 LEU B N 1
ATOM 4977 C CA . LEU D 2 85 ? 107.87028 87.58504 90.67769 1.000 7.14645 143 LEU B CA 1
ATOM 4978 C C . LEU D 2 85 ? 108.86166 88.60351 90.13001 1.000 5.39582 143 LEU B C 1
ATOM 4979 O O . LEU D 2 85 ? 109.59116 89.24408 90.89580 1.000 6.60181 143 LEU B O 1
ATOM 4984 N N . LEU D 2 86 ? 108.89904 88.77058 88.80754 1.000 4.27437 144 LEU B N 1
ATOM 4985 C CA . LEU D 2 86 ? 109.71434 89.83041 88.22581 1.000 5.25401 144 LEU B CA 1
ATOM 4986 C C . LEU D 2 86 ? 109.24714 91.20039 88.69957 1.000 5.18569 144 LEU B C 1
ATOM 4987 O O . LEU D 2 86 ? 110.06638 92.07212 89.01450 1.000 7.78345 144 LEU B O 1
ATOM 4992 N N . GLU D 2 87 ? 107.93017 91.40889 88.75154 1.000 6.03491 145 GLU B N 1
ATOM 4993 C CA . GLU D 2 87 ? 107.40474 92.67582 89.25552 1.000 5.66748 145 GLU B CA 1
ATOM 4994 C C . GLU D 2 87 ? 107.71440 92.85947 90.73937 1.000 7.41117 145 GLU B C 1
ATOM 4995 O O . GLU D 2 87 ? 108.00403 93.97390 91.18522 1.000 5.45575 145 GLU B O 1
ATOM 5001 N N . TRP D 2 88 ? 107.63874 91.77698 91.51716 1.000 7.67165 146 TRP B N 1
ATOM 5002 C CA . TRP D 2 88 ? 108.01240 91.82377 92.93085 1.000 5.13571 146 TRP B CA 1
ATOM 5003 C C . TRP D 2 88 ? 109.46879 92.24503 93.09490 1.000 4.57944 146 TRP B C 1
ATOM 5004 O O . TRP D 2 88 ? 109.79269 93.06960 93.95750 1.000 5.72113 146 TRP B O 1
ATOM 5015 N N . ILE D 2 89 ? 110.35573 91.71246 92.25069 1.000 5.35674 147 ILE B N 1
ATOM 5016 C CA . ILE D 2 89 ? 111.76643 92.09420 92.29943 1.000 5.91075 147 ILE B CA 1
ATOM 5017 C C . ILE D 2 89 ? 111.94622 93.55911 91.91514 1.000 5.86168 147 ILE B C 1
ATOM 5018 O O . ILE D 2 89 ? 112.70445 94.29560 92.55794 1.000 6.10439 147 ILE B O 1
ATOM 5023 N N . PHE D 2 90 ? 111.25702 94.00427 90.86128 1.000 5.74968 148 PHE B N 1
ATOM 5024 C CA . PHE D 2 90 ? 111.40731 95.38648 90.41201 1.000 4.22315 148 PHE B CA 1
ATOM 5025 C C . PHE D 2 90 ? 110.88393 96.37360 91.45001 1.000 7.07152 148 PHE B C 1
ATOM 5026 O O . PHE D 2 90 ? 111.44199 97.46448 91.61061 1.000 10.32833 148 PHE B O 1
ATOM 5034 N N . ARG D 2 91 ? 109.80683 96.01793 92.15312 1.000 5.97741 149 ARG B N 1
ATOM 5035 C CA . ARG D 2 91 ? 109.33231 96.85778 93.24755 1.000 5.07873 149 ARG B CA 1
ATOM 5036 C C . ARG D 2 91 ? 110.30171 96.83302 94.42115 1.000 5.92951 149 ARG B C 1
ATOM 5037 O O . ARG D 2 91 ? 110.49983 97.85323 95.08894 1.000 8.87977 149 ARG B O 1
ATOM 5045 N N . ALA D 2 92 ? 110.90909 95.67445 94.69055 1.000 5.30640 150 ALA B N 1
ATOM 5046 C CA . ALA D 2 92 ? 111.87525 95.58016 95.77818 1.000 5.19661 150 ALA B CA 1
ATOM 5047 C C . ALA D 2 92 ? 113.10045 96.44580 95.52043 1.000 8.51516 150 ALA B C 1
ATOM 5048 O O . ALA D 2 92 ? 113.70995 96.95630 96.46622 1.000 10.45015 150 ALA B O 1
ATOM 5050 N N . LEU D 2 93 ? 113.47094 96.62960 94.25717 1.000 8.97441 151 LEU B N 1
ATOM 5051 C CA . LEU D 2 93 ? 114.59501 97.48253 93.90162 1.000 6.02109 151 LEU B CA 1
ATOM 5052 C C . LEU D 2 93 ? 114.24201 98.96199 93.91254 1.000 8.85310 151 LEU B C 1
ATOM 5053 O O . LEU D 2 93 ? 115.13628 99.79038 93.71613 1.000 12.01286 151 LEU B O 1
ATOM 5058 N N . LYS D 2 94 ? 112.97010 99.30366 94.13719 1.000 13.07815 152 LYS B N 1
ATOM 5059 C CA . LYS D 2 94 ? 112.47878 100.68080 94.05796 1.000 11.63842 152 LYS B CA 1
ATOM 5060 C C . LYS D 2 94 ? 112.73688 101.27426 92.67544 1.000 11.08041 152 LYS B C 1
ATOM 5061 O O . LYS D 2 94 ? 113.01878 102.46436 92.53046 1.000 18.32877 152 LYS B O 1
ATOM 5067 N N . TYR D 2 95 ? 112.63360 100.43339 91.65177 1.000 11.16992 153 TYR B N 1
ATOM 5068 C CA . TYR D 2 95 ? 112.88803 100.86968 90.28739 1.000 12.82427 153 TYR B CA 1
ATOM 5069 C C . TYR D 2 95 ? 111.80061 101.82153 89.80862 1.000 13.58870 153 TYR B C 1
ATOM 5070 O O . TYR D 2 95 ? 110.60746 101.58153 90.00767 1.000 21.33304 153 TYR B O 1
ATOM 5079 N N . ASP D 2 96 ? 112.22140 102.90403 89.16745 1.000 10.67640 154 ASP B N 1
ATOM 5080 C CA . ASP D 2 96 ? 111.31680 103.88024 88.56934 1.000 13.02819 154 ASP B CA 1
ATOM 5081 C C . ASP D 2 96 ? 111.50063 103.80141 87.05886 1.000 13.57944 154 ASP B C 1
ATOM 5082 O O . ASP D 2 96 ? 112.49405 104.29246 86.51995 1.000 13.97699 154 ASP B O 1
ATOM 5087 N N . PHE D 2 97 ? 110.53318 103.19108 86.37560 1.000 13.59919 155 PHE B N 1
ATOM 5088 C CA . PHE D 2 97 ? 110.64032 102.99903 84.93556 1.000 14.42161 155 PHE B CA 1
ATOM 5089 C C . PHE D 2 97 ? 110.56845 104.30356 84.15406 1.000 16.85902 155 PHE B C 1
ATOM 5090 O O . PHE D 2 97 ? 110.86592 104.30173 82.95617 1.000 19.30251 155 PHE B O 1
ATOM 5098 N N . ASN D 2 98 ? 110.19039 105.40933 84.79494 1.000 17.94313 156 ASN B N 1
ATOM 5099 C CA . ASN D 2 98 ? 110.13431 106.68813 84.09762 1.000 18.99115 156 ASN B CA 1
ATOM 5100 C C . ASN D 2 98 ? 111.50287 107.35584 84.02786 1.000 18.80891 156 ASN B C 1
ATOM 5101 O O . ASN D 2 98 ? 111.85326 107.94566 83.00083 1.000 25.57635 156 ASN B O 1
ATOM 5106 N N . MET D 2 99 ? 112.29408 107.26705 85.09986 1.000 21.75080 157 MET B N 1
ATOM 5107 C CA . MET D 2 99 ? 113.56600 107.97127 85.17625 1.000 17.49423 157 MET B CA 1
ATOM 5108 C C . MET D 2 99 ? 114.78584 107.06099 85.18523 1.000 16.47315 157 MET B C 1
ATOM 5109 O O . MET D 2 99 ? 115.87394 107.51864 84.82596 1.000 19.95324 157 MET B O 1
ATOM 5114 N N . ASP D 2 100 ? 114.64178 105.80245 85.58354 1.000 18.76822 158 ASP B N 1
ATOM 5115 C CA . ASP D 2 100 ? 115.76139 104.87585 85.56908 1.000 17.19726 158 ASP B CA 1
ATOM 5116 C C . ASP D 2 100 ? 116.00926 104.36009 84.15439 1.000 15.54873 158 ASP B C 1
ATOM 5117 O O . ASP D 2 100 ? 115.12681 104.42943 83.29648 1.000 18.21569 158 ASP B O 1
ATOM 5122 N N . PRO D 2 101 ? 117.21449 103.85595 83.87975 1.000 16.52349 159 PRO B N 1
ATOM 5123 C CA . PRO D 2 101 ? 117.51635 103.36037 82.53035 1.000 13.54129 159 PRO B CA 1
ATOM 5124 C C . PRO D 2 101 ? 116.58788 102.23024 82.10925 1.000 13.24601 159 PRO B C 1
ATOM 5125 O O . PRO D 2 101 ? 116.17611 101.39974 82.92065 1.000 19.84430 159 PRO B O 1
ATOM 5129 N N . THR D 2 102 ? 116.26745 102.20958 80.82336 1.000 13.86790 160 THR B N 1
ATOM 5130 C CA . THR D 2 102 ? 115.36628 101.20017 80.28517 1.000 13.85155 160 THR B CA 1
ATOM 5131 C C . THR D 2 102 ? 116.02243 99.82539 80.33906 1.000 12.37841 160 THR B C 1
ATOM 5132 O O . THR D 2 102 ? 117.14135 99.65819 79.84131 1.000 12.74773 160 THR B O 1
ATOM 5136 N N . PRO D 2 103 ? 115.37412 98.82772 80.93206 1.000 12.51290 161 PRO B N 1
ATOM 5137 C CA . PRO D 2 103 ? 115.94017 97.47727 80.92729 1.000 9.17584 161 PRO B CA 1
ATOM 5138 C C . PRO D 2 103 ? 115.80632 96.82240 79.56187 1.000 8.40921 161 PRO B C 1
ATOM 5139 O O . PRO D 2 103 ? 114.95740 97.17876 78.74309 1.000 10.75364 161 PRO B O 1
ATOM 5143 N N . LEU D 2 104 ? 116.67386 95.84683 79.32611 1.000 9.91512 162 LEU B N 1
ATOM 5144 C CA . LEU D 2 104 ? 116.63107 95.02102 78.13084 1.000 10.15349 162 LEU B CA 1
ATOM 5145 C C . LEU D 2 104 ? 116.24826 93.60009 78.51261 1.000 8.53031 162 LEU B C 1
ATOM 5146 O O . LEU D 2 104 ? 116.62899 93.11163 79.57960 1.000 12.62959 162 LEU B O 1
ATOM 5151 N N . CYS D 2 105 ? 115.48482 92.94273 77.64749 1.000 13.66797 163 CYS B N 1
ATOM 5152 C CA . CYS D 2 105 ? 115.24465 91.51736 77.78571 1.000 14.81296 163 CYS B CA 1
ATOM 5153 C C . CYS D 2 105 ? 115.43085 90.84449 76.43390 1.000 15.40000 163 CYS B C 1
ATOM 5154 O O . CYS D 2 105 ? 115.40389 91.49136 75.38530 1.000 19.45300 163 CYS B O 1
ATOM 5157 N N . GLN D 2 106 ? 115.64392 89.53176 76.48194 1.000 18.75031 164 GLN B N 1
ATOM 5158 C CA . GLN D 2 106 ? 116.12284 88.78439 75.32892 1.000 18.93384 164 GLN B CA 1
ATOM 5159 C C . GLN D 2 106 ? 115.14733 88.87805 74.15860 1.000 23.82248 164 GLN B C 1
ATOM 5160 O O . GLN D 2 106 ? 113.95483 89.14721 74.31963 1.000 19.31356 164 GLN B O 1
ATOM 5166 N N . LYS D 2 107 ? 115.68304 88.65781 72.96188 1.000 33.45004 165 LYS B N 1
ATOM 5167 C CA . LYS D 2 107 ? 114.88308 88.68933 71.74982 1.000 36.73230 165 LYS B CA 1
ATOM 5168 C C . LYS D 2 107 ? 113.88837 87.53115 71.73023 1.000 33.51929 165 LYS B C 1
ATOM 5169 O O . LYS D 2 107 ? 114.04844 86.52291 72.42274 1.000 37.06430 165 LYS B O 1
ATOM 5175 N N . GLN D 2 108 ? 112.83787 87.69712 70.92444 1.000 35.75183 166 GLN B N 1
ATOM 5176 C CA . GLN D 2 108 ? 111.79553 86.67893 70.84304 1.000 44.41750 166 GLN B CA 1
ATOM 5177 C C . GLN D 2 108 ? 112.33788 85.36776 70.28797 1.000 48.83582 166 GLN B C 1
ATOM 5178 O O . GLN D 2 108 ? 111.96430 84.28568 70.75487 1.000 50.93458 166 GLN B O 1
ATOM 5184 N N . THR D 2 109 ? 113.22206 85.44292 69.29189 1.000 43.92912 167 THR B N 1
ATOM 5185 C CA . THR D 2 109 ? 113.77948 84.26257 68.64297 1.000 49.22138 167 THR B CA 1
ATOM 5186 C C . THR D 2 109 ? 115.07043 83.78504 69.29681 1.000 51.53683 167 THR B C 1
ATOM 5187 O O . THR D 2 109 ? 115.91163 83.17414 68.62390 1.000 55.73267 167 THR B O 1
ATOM 5191 N N . SER D 2 110 ? 115.25279 84.05149 70.58703 1.000 47.26758 168 SER B N 1
ATOM 5192 C CA . SER D 2 110 ? 116.47201 83.64820 71.27299 1.000 47.13081 168 SER B CA 1
ATOM 5193 C C . SER D 2 110 ? 116.56470 82.13002 71.36813 1.000 43.05011 168 SER B C 1
ATOM 5194 O O . SER D 2 110 ? 115.58718 81.44819 71.68654 1.000 44.00874 168 SER B O 1
ATOM 5197 N N . THR D 2 111 ? 117.75804 81.60237 71.08867 1.000 47.33730 169 THR B N 1
ATOM 5198 C CA . THR D 2 111 ? 117.96303 80.15807 71.13431 1.000 48.86458 169 THR B CA 1
ATOM 5199 C C . THR D 2 111 ? 118.06591 79.66048 72.57193 1.000 45.24435 169 THR B C 1
ATOM 5200 O O . THR D 2 111 ? 117.60053 78.55953 72.88999 1.000 43.77085 169 THR B O 1
ATOM 5204 N N . VAL D 2 112 ? 118.65595 80.46617 73.45662 1.000 42.70119 170 VAL B N 1
ATOM 5205 C CA . VAL D 2 112 ? 118.78619 80.08998 74.85823 1.000 35.33880 170 VAL B CA 1
ATOM 5206 C C . VAL D 2 112 ? 117.40261 80.00289 75.49634 1.000 38.05713 170 VAL B C 1
ATOM 5207 O O . VAL D 2 112 ? 116.48102 80.75204 75.14700 1.000 40.27537 170 VAL B O 1
ATOM 5211 N N . ASN D 2 113 ? 117.25232 79.08089 76.44571 1.000 35.31574 171 ASN B N 1
ATOM 5212 C CA . ASN D 2 113 ? 115.97847 78.84134 77.12262 1.000 36.02195 171 ASN B CA 1
ATOM 5213 C C . ASN D 2 113 ? 115.88879 79.59418 78.44221 1.000 28.96432 171 ASN B C 1
ATOM 5214 O O . ASN D 2 113 ? 115.37080 79.07595 79.43351 1.000 26.09662 171 ASN B O 1
ATOM 5219 N N . GLU D 2 114 ? 116.40917 80.81560 78.48500 1.000 25.88540 172 GLU B N 1
ATOM 5220 C CA . GLU D 2 114 ? 116.34869 81.64969 79.67286 1.000 25.48800 172 GLU B CA 1
ATOM 5221 C C . GLU D 2 114 ? 115.64007 82.96045 79.36429 1.000 18.23047 172 GLU B C 1
ATOM 5222 O O . GLU D 2 114 ? 115.74462 83.49871 78.25970 1.000 20.05928 172 GLU B O 1
ATOM 5228 N N . THR D 2 115 ? 114.90537 83.46067 80.35303 1.000 17.69202 173 THR B N 1
ATOM 5229 C CA . THR D 2 115 ? 114.37628 84.81861 80.32294 1.000 13.99485 173 THR B CA 1
ATOM 5230 C C . THR D 2 115 ? 115.40317 85.72645 80.98749 1.000 17.66681 173 THR B C 1
ATOM 5231 O O . THR D 2 115 ? 115.59166 85.67082 82.20501 1.000 23.79750 173 THR B O 1
ATOM 5235 N N . ARG D 2 116 ? 116.07699 86.54882 80.19155 1.000 18.06016 174 ARG B N 1
ATOM 5236 C CA . ARG D 2 116 ? 117.08563 87.47280 80.69175 1.000 16.91210 174 ARG B CA 1
ATOM 5237 C C . ARG D 2 116 ? 116.49944 88.87432 80.75582 1.000 14.41074 174 ARG B C 1
ATOM 5238 O O . ARG D 2 116 ? 115.83848 89.31334 79.81423 1.000 21.89624 174 ARG B O 1
ATOM 5246 N N . VAL D 2 117 ? 116.73250 89.56635 81.86619 1.000 11.68184 175 VAL B N 1
ATOM 5247 C CA . VAL D 2 117 ? 116.38996 90.97538 82.01110 1.000 8.52239 175 VAL B CA 1
ATOM 5248 C C . VAL D 2 117 ? 117.64724 91.69495 82.47066 1.000 9.58200 175 VAL B C 1
ATOM 5249 O O . VAL D 2 117 ? 118.15574 91.42082 83.56252 1.000 8.36579 175 VAL B O 1
ATOM 5253 N N . GLN D 2 118 ? 118.14892 92.60857 81.64592 1.000 8.13697 176 GLN B N 1
ATOM 5254 C CA . GLN D 2 118 ? 119.42686 93.26132 81.89097 1.000 11.57163 176 GLN B CA 1
ATOM 5255 C C . GLN D 2 118 ? 119.21904 94.74772 82.13892 1.000 10.19645 176 GLN B C 1
ATOM 5256 O O . GL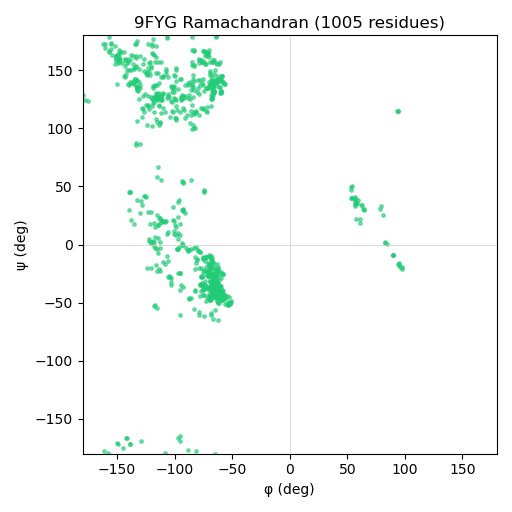N D 2 118 ? 118.60124 95.43842 81.32259 1.000 9.61898 176 GLN B O 1
ATOM 5262 N N . ILE D 2 119 ? 119.74602 95.23503 83.25875 1.000 6.60973 177 ILE B N 1
ATOM 5263 C CA . ILE D 2 119 ? 119.77394 96.65480 83.58181 1.000 8.21926 177 ILE B CA 1
ATOM 5264 C C . ILE D 2 119 ? 121.22315 97.11004 83.53985 1.000 8.46943 177 ILE B C 1
ATOM 5265 O O . ILE D 2 119 ? 122.08752 96.51027 84.18908 1.000 11.35118 177 ILE B O 1
ATOM 5270 N N . ASN D 2 120 ? 121.48929 98.16138 82.77404 1.000 5.73009 178 ASN B N 1
ATOM 5271 C CA . ASN D 2 120 ? 122.83981 98.69104 82.64019 1.000 8.00690 178 ASN B CA 1
ATOM 5272 C C . ASN D 2 120 ? 123.13351 99.60194 83.82575 1.000 11.40736 178 ASN B C 1
ATOM 5273 O O . ASN D 2 120 ? 122.52841 100.66850 83.96468 1.000 14.66798 178 ASN B O 1
ATOM 5278 N N . ILE D 2 121 ? 124.06134 99.18454 84.68040 1.000 13.03696 179 ILE B N 1
ATOM 5279 C CA . ILE D 2 121 ? 124.47741 99.97589 85.82796 1.000 11.13712 179 ILE B CA 1
ATOM 5280 C C . ILE D 2 121 ? 125.92153 100.45244 85.67651 1.000 12.44554 179 ILE B C 1
ATOM 5281 O O . ILE D 2 121 ? 126.58493 100.74372 86.66477 1.000 22.91957 179 ILE B O 1
ATOM 5286 N N . THR D 2 122 ? 126.41747 100.52796 84.44563 1.000 15.98547 180 THR B N 1
ATOM 5287 C CA . THR D 2 122 ? 127.72650 101.11389 84.20066 1.000 17.48976 180 THR B CA 1
ATOM 5288 C C . THR D 2 122 ? 127.68346 102.61079 84.47503 1.000 20.36942 180 THR B C 1
ATOM 5289 O O . THR D 2 122 ? 126.69898 103.28485 84.16297 1.000 22.71771 180 THR B O 1
ATOM 5293 N N . GLU D 2 123 ? 128.75451 103.12770 85.07313 1.000 26.43917 181 GLU B N 1
ATOM 5294 C CA . GLU D 2 123 ? 128.80979 104.54291 85.41225 1.000 28.23442 181 GLU B CA 1
ATOM 5295 C C . GLU D 2 123 ? 128.67395 105.40172 84.16145 1.000 28.50098 181 GLU B C 1
ATOM 5296 O O . GLU D 2 123 ? 129.36820 105.18755 83.16385 1.000 31.16604 181 GLU B O 1
ATOM 5302 N N . GLY D 2 124 ? 127.77582 106.38056 84.22316 1.000 25.68778 182 GLY B N 1
ATOM 5303 C CA . GLY D 2 124 ? 127.51331 107.27455 83.12441 1.000 20.17951 182 GLY B CA 1
ATOM 5304 C C . GLY D 2 124 ? 126.32111 106.89701 82.27019 1.000 22.46854 182 GLY B C 1
ATOM 5305 O O . GLY D 2 124 ? 125.78583 107.76133 81.56793 1.000 29.97058 182 GLY B O 1
ATOM 5306 N N . PHE D 2 125 ? 125.89061 105.63442 82.30690 1.000 17.77876 183 PHE B N 1
ATOM 5307 C CA . PHE D 2 125 ? 124.70991 105.24443 81.54331 1.000 16.27325 183 PHE B CA 1
ATOM 5308 C C . PHE D 2 125 ? 123.45013 105.85019 82.14619 1.000 13.15999 183 PHE B C 1
ATOM 5309 O O . PHE D 2 125 ? 122.60791 106.40144 81.42944 1.000 18.90883 183 PHE B O 1
ATOM 5317 N N . GLY D 2 126 ? 123.30140 105.74964 83.46568 1.000 15.05115 184 GLY B N 1
ATOM 5318 C CA . GLY D 2 126 ? 122.25924 106.44530 84.18240 1.000 12.39543 184 GLY B CA 1
ATOM 5319 C C . GLY D 2 126 ? 122.75446 107.75802 84.76091 1.000 13.75152 184 GLY B C 1
ATOM 5320 O O . GLY D 2 126 ? 123.84377 108.24418 84.45166 1.000 14.14965 184 GLY B O 1
ATOM 5321 N N . SER D 2 127 ? 121.92463 108.34030 85.61821 1.000 17.62474 185 SER B N 1
ATOM 5322 C CA . SER D 2 127 ? 122.33328 109.53837 86.32870 1.000 8.73920 185 SER B CA 1
ATOM 5323 C C . SER D 2 127 ? 123.39181 109.19008 87.36927 1.000 11.01278 185 SER B C 1
ATOM 5324 O O . SER D 2 127 ? 123.60119 108.02427 87.71478 1.000 17.12183 185 SER B O 1
ATOM 5327 N N . HIS D 2 128 ? 124.07405 110.22086 87.85962 1.000 15.11618 186 HIS B N 1
ATOM 5328 C CA . HIS D 2 128 ? 125.10921 110.01590 88.86292 1.000 13.52598 186 HIS B CA 1
ATOM 5329 C C . HIS D 2 128 ? 124.52569 109.35552 90.10628 1.000 18.46337 186 HIS B C 1
ATOM 5330 O O . HIS D 2 128 ? 123.48170 109.77190 90.61646 1.000 22.36950 186 HIS B O 1
ATOM 5337 N N . GLY D 2 129 ? 125.20136 108.31401 90.58573 1.000 18.51806 187 GLY B N 1
ATOM 5338 C CA . GLY D 2 129 ? 124.77649 107.59939 91.76974 1.000 21.59978 187 GLY B CA 1
ATOM 5339 C C . GLY D 2 129 ? 123.73573 106.52248 91.55255 1.000 15.60323 187 GLY B C 1
ATOM 5340 O O . GLY D 2 129 ? 123.31938 105.88899 92.52920 1.000 18.76178 187 GLY B O 1
ATOM 5341 N N . PHE D 2 130 ? 123.29567 106.29587 90.31281 1.000 17.46654 188 PHE B N 1
ATOM 5342 C CA . PHE D 2 130 ? 122.28837 105.26925 90.05816 1.000 14.00735 188 PHE B CA 1
ATOM 5343 C C . PHE D 2 130 ? 122.82810 103.87334 90.35047 1.000 12.77440 188 PHE B C 1
ATOM 5344 O O . PHE D 2 130 ? 122.13039 103.04180 90.94577 1.000 9.56199 188 PHE B O 1
ATOM 5352 N N . GLU D 2 131 ? 124.06624 103.59749 89.93356 1.000 10.47505 189 GLU B N 1
ATOM 5353 C CA . GLU D 2 131 ? 124.66758 102.29620 90.20270 1.000 12.15837 189 GLU B CA 1
ATOM 5354 C C . GLU D 2 131 ? 124.86545 102.07666 91.69777 1.000 13.72761 189 GLU B C 1
ATOM 5355 O O . GLU D 2 131 ? 124.62608 100.97560 92.20740 1.000 12.23942 189 GLU B O 1
ATOM 5361 N N . ASP D 2 132 ? 125.30012 103.11448 92.41710 1.000 15.04174 190 ASP B N 1
ATOM 5362 C CA . ASP D 2 132 ? 125.43122 103.00985 93.86596 1.000 12.22712 190 ASP B CA 1
ATOM 5363 C C . ASP D 2 132 ? 124.07584 102.79230 94.51942 1.000 10.75501 190 ASP B C 1
ATOM 5364 O O . ASP D 2 132 ? 123.95788 102.02182 95.47737 1.000 13.47894 190 ASP B O 1
ATOM 5369 N N . THR D 2 133 ? 123.03985 103.45971 94.00781 1.000 8.04878 191 THR B N 1
ATOM 5370 C CA . THR D 2 133 ? 121.68807 103.23604 94.50718 1.000 8.84485 191 THR B CA 1
ATOM 5371 C C . THR D 2 133 ? 121.28126 101.77776 94.34063 1.000 8.59268 191 THR B C 1
ATOM 5372 O O . THR D 2 133 ? 120.76037 101.15632 95.27282 1.000 13.68405 191 THR B O 1
ATOM 5376 N N . ILE D 2 134 ? 121.53604 101.20869 93.16107 1.000 7.19560 192 ILE B N 1
ATOM 5377 C CA . ILE D 2 134 ? 121.15442 99.82296 92.90427 1.000 6.53116 192 ILE B CA 1
ATOM 5378 C C . ILE D 2 134 ? 121.93728 98.86415 93.79842 1.000 7.19057 192 ILE B C 1
ATOM 5379 O O . ILE D 2 134 ? 121.36850 97.92715 94.36911 1.000 8.73651 192 ILE B O 1
ATOM 5384 N N . LEU D 2 135 ? 123.24771 99.07519 93.93500 1.000 6.54202 193 LEU B N 1
ATOM 5385 C CA . LEU D 2 135 ? 124.05655 98.17226 94.75073 1.000 6.83697 193 LEU B CA 1
ATOM 5386 C C . LEU D 2 135 ? 123.67790 98.25834 96.22566 1.000 8.45741 193 LEU B C 1
ATOM 5387 O O . LEU D 2 135 ? 123.62633 97.23757 96.92278 1.000 9.46065 193 LEU B O 1
ATOM 5392 N N . GLN D 2 136 ? 123.39977 99.46473 96.72040 1.000 10.99361 194 GLN B N 1
ATOM 5393 C CA . GLN D 2 136 ? 122.96547 99.60777 98.10270 1.000 7.51920 194 GLN B CA 1
ATOM 5394 C C . GLN D 2 136 ? 121.57990 99.01463 98.32024 1.000 8.48803 194 GLN B C 1
ATOM 5395 O O . GLN D 2 136 ? 121.30470 98.46344 99.39149 1.000 16.20377 194 GLN B O 1
ATOM 5401 N N . ARG D 2 137 ? 120.70032 99.10473 97.32079 1.000 7.71759 195 ARG B N 1
ATOM 5402 C CA . ARG D 2 137 ? 119.41174 98.42956 97.41218 1.000 8.27427 195 ARG B CA 1
ATOM 5403 C C . ARG D 2 137 ? 119.58769 96.91699 97.45177 1.000 7.63520 195 ARG B C 1
ATOM 5404 O O . ARG D 2 137 ? 118.86660 96.22199 98.17332 1.000 8.41440 195 ARG B O 1
ATOM 5412 N N . LEU D 2 138 ? 120.53775 96.39215 96.67694 1.000 7.37433 196 LEU B N 1
ATOM 5413 C CA . LEU D 2 138 ? 120.85819 94.96995 96.74981 1.000 9.93526 196 LEU B CA 1
ATOM 5414 C C . LEU D 2 138 ? 121.35043 94.59092 98.13940 1.000 12.10934 196 LEU B C 1
ATOM 5415 O O . LEU D 2 138 ? 121.00029 93.52842 98.66518 1.000 13.93704 196 LEU B O 1
ATOM 5420 N N . GLY D 2 139 ? 122.18041 95.44257 98.73953 1.000 10.25388 197 GLY B N 1
ATOM 5421 C CA . GLY D 2 139 ? 122.62693 95.19027 100.09954 1.000 5.92052 197 GLY B CA 1
ATOM 5422 C C . GLY D 2 139 ? 121.49068 95.20004 101.10431 1.000 11.00227 197 GLY B C 1
ATOM 5423 O O . GLY D 2 139 ? 121.47121 94.40339 102.04410 1.000 11.62826 197 GLY B O 1
ATOM 5424 N N . VAL D 2 140 ? 120.53650 96.11197 100.92843 1.000 9.03429 198 VAL B N 1
ATOM 5425 C CA . VAL D 2 140 ? 119.37877 96.15423 101.81611 1.000 7.13497 198 VAL B CA 1
ATOM 5426 C C . VAL D 2 140 ? 118.51192 94.91067 101.63149 1.000 8.66703 198 VAL B C 1
ATOM 5427 O O . VAL D 2 140 ? 117.99119 94.34959 102.60269 1.000 12.08284 198 VAL B O 1
ATOM 5431 N N . LEU D 2 141 ? 118.35205 94.45436 100.38781 1.000 8.19241 199 LEU B N 1
ATOM 5432 C CA . LEU D 2 141 ? 117.42389 93.36629 100.09592 1.000 7.10045 199 LEU B CA 1
ATOM 5433 C C . LEU D 2 141 ? 117.98966 92.00024 100.46684 1.000 10.37193 199 LEU B C 1
ATOM 5434 O O . LEU D 2 141 ? 117.28126 91.17419 101.05189 1.000 11.91142 199 LEU B O 1
ATOM 5439 N N . PHE D 2 142 ? 119.25269 91.73757 100.13258 1.000 9.55992 200 PHE B N 1
ATOM 5440 C CA . PHE D 2 142 ? 119.83757 90.41955 100.32262 1.000 7.24966 200 PHE B CA 1
ATOM 5441 C C . PHE D 2 142 ? 120.96726 90.38826 101.34013 1.000 14.59327 200 PHE B C 1
ATOM 5442 O O . PHE D 2 142 ? 121.48392 89.30374 101.62599 1.000 24.43203 200 PHE B O 1
ATOM 5450 N N . GLY D 2 143 ? 121.36129 91.53096 101.89463 1.000 12.10903 201 GLY B N 1
ATOM 5451 C CA . GLY D 2 143 ? 122.50600 91.56741 102.78131 1.000 11.84450 201 GLY B CA 1
ATOM 5452 C C . GLY D 2 143 ? 123.84365 91.60076 102.08259 1.000 17.01108 201 GLY B C 1
ATOM 5453 O O . GLY D 2 143 ? 124.84620 91.18298 102.66791 1.000 23.42308 201 GLY B O 1
ATOM 5454 N N . SER D 2 144 ? 123.89500 92.09965 100.85140 1.000 16.67843 202 SER B N 1
ATOM 5455 C CA . SER D 2 144 ? 125.12647 92.09675 100.07710 1.000 15.52079 202 SER B CA 1
ATOM 5456 C C . SER D 2 144 ? 126.00788 93.28373 100.44247 1.000 17.33672 202 SER B C 1
ATOM 5457 O O . SER D 2 144 ? 125.52300 94.39443 100.66914 1.000 20.40699 202 SER B O 1
ATOM 5460 N N . ARG D 2 145 ? 127.31538 93.04126 100.49654 1.000 18.51062 203 ARG B N 1
ATOM 5461 C CA . ARG D 2 145 ? 128.29556 94.09164 100.72408 1.000 21.84530 203 ARG B CA 1
ATOM 5462 C C . ARG D 2 145 ? 128.98306 94.52283 99.43621 1.000 19.78705 203 ARG B C 1
ATOM 5463 O O . ARG D 2 145 ? 130.07615 95.09369 99.48425 1.000 26.92343 203 ARG B O 1
ATOM 5471 N N . ILE D 2 146 ? 128.35959 94.25773 98.28656 1.000 20.36763 204 ILE B N 1
ATOM 5472 C CA . ILE D 2 146 ? 128.96452 94.58762 97.00125 1.000 20.85808 204 ILE B CA 1
ATOM 5473 C C . ILE D 2 146 ? 129.09361 96.09627 96.82111 1.000 24.44379 204 ILE B C 1
ATOM 5474 O O . ILE D 2 146 ? 130.01869 96.56836 96.14928 1.000 30.71599 204 ILE B O 1
ATOM 5479 N N . ALA D 2 147 ? 128.18173 96.87700 97.40740 1.000 17.71469 205 ALA B N 1
ATOM 5480 C CA . ALA D 2 147 ? 128.29110 98.32941 97.32949 1.000 14.25178 205 ALA B CA 1
ATOM 5481 C C . ALA D 2 147 ? 129.49689 98.84519 98.10266 1.000 22.56586 205 ALA B C 1
ATOM 5482 O O . ALA D 2 147 ? 130.02407 99.91667 97.78547 1.000 28.23532 205 ALA B O 1
ATOM 5484 N N . PHE D 2 148 ? 129.94036 98.10763 99.11490 1.000 29.42192 206 PHE B N 1
ATOM 5485 C CA . PHE D 2 148 ? 131.09154 98.49187 99.93005 1.000 25.06506 206 PHE B CA 1
ATOM 5486 C C . PHE D 2 148 ? 132.37974 97.87382 99.39529 1.000 33.66660 206 PHE B C 1
ATOM 5487 O O . PHE D 2 148 ? 133.12830 97.21613 100.11528 1.000 44.44819 206 PHE B O 1
ATOM 5495 N N . SER D 2 149 ? 132.64364 98.08956 98.10923 1.000 43.54555 207 SER B N 1
ATOM 5496 C CA . SER D 2 149 ? 133.80596 97.51393 97.45101 1.000 52.59693 207 SER B CA 1
ATOM 5497 C C . SER D 2 149 ? 134.28831 98.47613 96.37601 1.000 68.01116 207 SER B C 1
ATOM 5498 O O . SER D 2 149 ? 133.58579 99.41357 95.98981 1.000 65.28861 207 SER B O 1
ATOM 5501 N N . ASN D 2 150 ? 135.50543 98.23516 95.89920 1.000 71.05277 208 ASN B N 1
ATOM 5502 C CA . ASN D 2 150 ? 136.10210 99.06357 94.85742 1.000 80.32204 208 ASN B CA 1
ATOM 5503 C C . ASN D 2 150 ? 135.31176 98.97242 93.55587 1.000 80.24466 208 ASN B C 1
ATOM 5504 O O . ASN D 2 150 ? 135.20106 99.95002 92.81627 1.000 83.08154 208 ASN B O 1
ATOM 5509 N N . GLY D 2 155 ? 135.75714 102.17648 86.31711 1.000 55.54931 213 GLY B N 1
ATOM 5510 C CA . GLY D 2 155 ? 134.43828 102.37835 85.74744 1.000 57.53372 213 GLY B CA 1
ATOM 5511 C C . GLY D 2 155 ? 134.17846 101.53047 84.51774 1.000 60.39014 213 GLY B C 1
ATOM 5512 O O . GLY D 2 155 ? 133.88578 102.05425 83.44432 1.000 56.57669 213 GLY B O 1
ATOM 5513 N N . LYS D 2 156 ? 134.28573 100.21338 84.67605 1.000 59.21545 214 LYS B N 1
ATOM 5514 C CA . LYS D 2 156 ? 134.05424 99.28425 83.58365 1.000 50.72833 214 LYS B CA 1
ATOM 5515 C C . LYS D 2 156 ? 132.56388 98.97507 83.46009 1.000 44.51308 214 LYS B C 1
ATOM 5516 O O . LYS D 2 156 ? 131.73439 99.45555 84.23563 1.000 41.48787 214 LYS B O 1
ATOM 5522 N N . LYS D 2 157 ? 132.21945 98.15839 82.46804 1.000 36.93246 215 LYS B N 1
ATOM 5523 C CA . LYS D 2 157 ? 130.82497 97.81304 82.22964 1.000 28.34004 215 LYS B CA 1
ATOM 5524 C C . LYS D 2 157 ? 130.30392 96.89536 83.32833 1.000 27.53155 215 LYS B C 1
ATOM 5525 O O . LYS D 2 157 ? 130.96904 95.93168 83.71809 1.000 32.17683 215 LYS B O 1
ATOM 5531 N N . ARG D 2 158 ? 129.10919 97.19887 83.82767 1.000 21.51319 216 ARG B N 1
ATOM 5532 C CA . ARG D 2 158 ? 128.49314 96.40745 84.87974 1.000 18.05672 216 ARG B CA 1
ATOM 5533 C C . ARG D 2 158 ? 126.99250 96.36022 84.63370 1.000 14.92535 216 ARG B C 1
ATOM 5534 O O . ARG D 2 158 ? 126.39970 97.32431 84.14459 1.000 18.02673 216 ARG B O 1
ATOM 5542 N N . PHE D 2 159 ? 126.38488 95.22315 84.96069 1.000 12.87163 217 PHE B N 1
ATOM 5543 C CA . PHE D 2 159 ? 124.96670 95.01713 84.71635 1.000 13.65275 217 PHE B CA 1
ATOM 5544 C C . PHE D 2 159 ? 124.33420 94.29454 85.89331 1.000 12.75308 217 PHE B C 1
ATOM 5545 O O . PHE D 2 159 ? 124.98599 93.51541 86.58990 1.000 9.93616 217 PHE B O 1
ATOM 5553 N N . LEU D 2 160 ? 123.05420 94.57473 86.10937 1.000 9.41608 218 LEU B N 1
ATOM 5554 C CA . LEU D 2 160 ? 122.20894 93.78743 86.99659 1.000 6.70481 218 LEU B CA 1
ATOM 5555 C C . LEU D 2 160 ? 121.33904 92.89799 86.11776 1.000 7.37279 218 LEU B C 1
ATOM 5556 O O . LEU D 2 160 ? 120.50840 93.39439 85.35276 1.000 11.20175 218 LEU B O 1
ATOM 5561 N N . LEU D 2 161 ? 121.53392 91.58848 86.21427 1.000 9.20132 219 LEU B N 1
ATOM 5562 C CA . LEU D 2 161 ? 120.84160 90.63730 85.36054 1.000 8.38319 219 LEU B CA 1
ATOM 5563 C C . LEU D 2 161 ? 119.93242 89.75317 86.19747 1.000 7.37640 219 LEU B C 1
ATOM 5564 O O . LEU D 2 161 ? 120.37837 89.14128 87.17007 1.000 10.26461 219 LEU B O 1
ATOM 5569 N N . ILE D 2 162 ? 118.66386 89.68473 85.81232 1.000 6.64253 220 ILE B N 1
ATOM 5570 C CA . ILE D 2 162 ? 117.70897 88.74577 86.38469 1.000 10.00925 220 ILE B CA 1
ATOM 5571 C C . ILE D 2 162 ? 117.41843 87.69431 85.32736 1.000 9.25750 220 ILE B C 1
ATOM 5572 O O . ILE D 2 162 ? 116.84910 88.00589 84.27616 1.000 12.74942 220 ILE B O 1
ATOM 5577 N N . ARG D 2 163 ? 117.81253 86.45528 85.59087 1.000 8.59477 221 ARG B N 1
ATOM 5578 C CA . ARG D 2 163 ? 117.44993 85.36472 84.70191 1.000 13.02859 221 ARG B CA 1
ATOM 5579 C C . ARG D 2 163 ? 116.63764 84.34009 85.47787 1.000 12.32296 221 ARG B C 1
ATOM 5580 O O . ARG D 2 163 ? 116.59437 84.35737 86.70773 1.000 12.96049 221 ARG B O 1
ATOM 5588 N N . ASN D 2 164 ? 115.97579 83.45163 84.74886 1.000 18.16105 222 ASN B N 1
ATOM 5589 C CA . ASN D 2 164 ? 115.22114 82.37953 85.37443 1.000 12.83471 222 ASN B CA 1
ATOM 5590 C C . ASN D 2 164 ? 116.03271 81.09001 85.36064 1.000 14.26254 222 ASN B C 1
ATOM 5591 O O . ASN D 2 164 ? 116.89575 80.88399 84.50427 1.000 20.12000 222 ASN B O 1
ATOM 5596 N N . SER D 2 165 ? 115.76556 80.23435 86.34098 1.000 16.79413 223 SER B N 1
ATOM 5597 C CA . SER D 2 165 ? 116.48131 78.97285 86.46623 1.000 24.07437 223 SER B CA 1
ATOM 5598 C C . SER D 2 165 ? 115.60491 77.99505 87.23176 1.000 18.77573 223 SER B C 1
ATOM 5599 O O . SER D 2 165 ? 114.53620 78.34805 87.72978 1.000 19.64005 223 SER B O 1
ATOM 5602 N N . THR D 2 166 ? 116.06433 76.75208 87.30447 1.000 19.49794 224 THR B N 1
ATOM 5603 C CA . THR D 2 166 ? 115.38136 75.73325 88.08397 1.000 24.29289 224 THR B CA 1
ATOM 5604 C C . THR D 2 166 ? 115.89746 75.76211 89.51502 1.000 20.10146 224 THR B C 1
ATOM 5605 O O . THR D 2 166 ? 117.10096 75.89445 89.75123 1.000 26.26443 224 THR B O 1
ATOM 5609 N N . TRP D 2 167 ? 114.97831 75.65259 90.46811 1.000 18.58685 225 TRP B N 1
ATOM 5610 C CA . TRP D 2 167 ? 115.35777 75.64336 91.87357 1.000 24.84871 225 TRP B CA 1
ATOM 5611 C C . TRP D 2 167 ? 116.10957 74.35766 92.19575 1.000 30.45172 225 TRP B C 1
ATOM 5612 O O . TRP D 2 167 ? 115.56884 73.25742 92.04730 1.000 32.18733 225 TRP B O 1
ATOM 5623 N N . LYS D 2 168 ? 117.35966 74.49993 92.63056 1.000 32.26347 226 LYS B N 1
ATOM 5624 C CA . LYS D 2 168 ? 118.21022 73.37665 93.00125 1.000 34.59235 226 LYS B CA 1
ATOM 5625 C C . LYS D 2 168 ? 118.64677 73.47792 94.45710 1.000 35.16543 226 LYS B C 1
ATOM 5626 O O . LYS D 2 168 ? 119.70855 72.97409 94.82745 1.000 40.38457 226 LYS B O 1
ATOM 5632 N N . ASN D 2 169 ? 117.83255 74.12975 95.28769 1.000 30.37712 227 ASN B N 1
ATOM 5633 C CA . ASN D 2 169 ? 118.18124 74.41717 96.67788 1.000 34.43003 227 ASN B CA 1
ATOM 5634 C C . ASN D 2 169 ? 119.52136 75.14362 96.75098 1.000 36.80198 227 ASN B C 1
ATOM 5635 O O . ASN D 2 169 ? 120.43045 74.76409 97.49122 1.000 40.63210 227 ASN B O 1
ATOM 5640 N N . GLN D 2 170 ? 119.63335 76.20919 95.95506 1.000 35.38370 228 GLN B N 1
ATOM 5641 C CA . GLN D 2 170 ? 120.88778 76.94473 95.85350 1.000 38.96192 228 GLN B CA 1
ATOM 5642 C C . GLN D 2 170 ? 121.27443 77.59096 97.17604 1.000 37.54788 228 GLN B C 1
ATOM 5643 O O . GLN D 2 170 ? 122.45877 77.86471 97.40757 1.000 40.16989 228 GLN B O 1
ATOM 5649 N N . CYS D 2 171 ? 120.30687 77.85013 98.04784 1.000 33.53104 229 CYS B N 1
ATOM 5650 C CA . CYS D 2 171 ? 120.58243 78.53388 99.30531 1.000 38.27492 229 CYS B CA 1
ATOM 5651 C C . CYS D 2 171 ? 119.71951 77.90738 100.39095 1.000 45.76904 229 CYS B C 1
ATOM 5652 O O . CYS D 2 171 ? 119.12450 76.83761 100.21791 1.000 52.06909 229 CYS B O 1
ATOM 5655 N N . GLU D 2 172 ? 119.64616 78.59208 101.52561 1.000 40.19055 230 GLU B N 1
ATOM 5656 C CA . GLU D 2 172 ? 118.65200 78.33406 102.55042 1.000 41.63344 230 GLU B CA 1
ATOM 5657 C C . GLU D 2 172 ? 117.73674 79.54467 102.66772 1.000 36.22832 230 GLU B C 1
ATOM 5658 O O . GLU D 2 172 ? 118.15406 80.68447 102.44468 1.000 35.68436 230 GLU B O 1
ATOM 5664 N N . MET D 2 173 ? 116.47835 79.27939 103.00224 1.000 43.98216 231 MET B N 1
ATOM 5665 C CA . MET D 2 173 ? 115.48322 80.33602 103.11677 1.000 39.92438 231 MET B CA 1
ATOM 5666 C C . MET D 2 173 ? 115.88079 81.32916 104.20113 1.000 32.53724 231 MET B C 1
ATOM 5667 O O . MET D 2 173 ? 116.30725 80.93835 105.29054 1.000 45.22756 231 MET B O 1
ATOM 5672 N N . ASN D 2 174 ? 115.74309 82.61725 103.89886 1.000 20.93935 232 ASN B N 1
ATOM 5673 C CA . ASN D 2 174 ? 116.05951 83.68885 104.83525 1.000 22.41144 232 ASN B CA 1
ATOM 5674 C C . ASN D 2 174 ? 114.81673 84.54393 105.03556 1.000 17.56029 232 ASN B C 1
ATOM 5675 O O . ASN D 2 174 ? 114.33423 85.17122 104.08694 1.000 18.49717 232 ASN B O 1
ATOM 5680 N N . HIS D 2 175 ? 114.30501 84.57393 106.26894 1.000 11.42857 233 HIS B N 1
ATOM 5681 C CA . HIS D 2 175 ? 113.05328 85.26990 106.54082 1.000 12.01276 233 HIS B CA 1
ATOM 5682 C C . HIS D 2 175 ? 113.23414 86.76952 106.74633 1.000 13.36656 233 HIS B C 1
ATOM 5683 O O . HIS D 2 175 ? 112.26483 87.51619 106.59481 1.000 14.35771 233 HIS B O 1
ATOM 5690 N N . VAL D 2 176 ? 114.44125 87.22883 107.08139 1.000 12.65255 234 VAL B N 1
ATOM 5691 C CA . VAL D 2 176 ? 114.72319 88.66189 107.04384 1.000 12.86009 234 VAL B CA 1
ATOM 5692 C C . VAL D 2 176 ? 114.64562 89.17933 105.61238 1.000 10.08998 234 VAL B C 1
ATOM 5693 O O . VAL D 2 176 ? 114.06716 90.24305 105.34494 1.000 13.86475 234 VAL B O 1
ATOM 5697 N N . ASN D 2 177 ? 115.23260 88.43653 104.67223 1.000 11.29407 235 ASN B N 1
ATOM 5698 C CA . ASN D 2 177 ? 115.12231 88.78867 103.26259 1.000 11.96210 235 ASN B CA 1
ATOM 5699 C C . ASN D 2 177 ? 113.67025 88.76178 102.80585 1.000 11.97907 235 ASN B C 1
ATOM 5700 O O . ASN D 2 177 ? 113.23955 89.62125 102.02810 1.000 12.78819 235 ASN B O 1
ATOM 5705 N N . SER D 2 178 ? 112.90066 87.77984 103.28354 1.000 13.55270 236 SER B N 1
ATOM 5706 C CA . SER D 2 178 ? 111.47461 87.72995 102.97956 1.000 9.50179 236 SER B CA 1
ATOM 5707 C C . SER D 2 178 ? 110.75184 88.95498 103.52062 1.000 9.42057 236 SER B C 1
ATOM 5708 O O . SER D 2 178 ? 109.85964 89.49772 102.86160 1.000 13.40031 236 SER B O 1
ATOM 5711 N N . MET D 2 179 ? 111.10682 89.38958 104.73149 1.000 9.01774 237 MET B N 1
ATOM 5712 C CA . MET D 2 179 ? 110.47150 90.56784 105.31000 1.000 6.93970 237 MET B CA 1
ATOM 5713 C C . MET D 2 179 ? 110.77528 91.81465 104.49100 1.000 6.66068 237 MET B C 1
ATOM 5714 O O . MET D 2 179 ? 109.88447 92.63417 104.24744 1.000 7.79228 237 MET B O 1
ATOM 5719 N N . HIS D 2 180 ? 112.02614 91.97127 104.05054 1.000 6.04376 238 HIS B N 1
ATOM 5720 C CA . HIS D 2 180 ? 112.36304 93.09929 103.18237 1.000 6.22445 238 HIS B CA 1
ATOM 5721 C C . HIS D 2 180 ? 111.58317 93.03887 101.87181 1.000 8.19762 238 HIS B C 1
ATOM 5722 O O . HIS D 2 180 ? 111.02234 94.04920 101.41630 1.000 11.59822 238 HIS B O 1
ATOM 5729 N N . LEU D 2 181 ? 111.51779 91.84787 101.26987 1.000 9.69059 239 LEU B N 1
ATOM 5730 C CA . LEU D 2 181 ? 110.82569 91.66578 99.99958 1.000 7.27388 239 LEU B CA 1
ATOM 5731 C C . LEU D 2 181 ? 109.34164 91.98885 100.12020 1.000 7.77362 239 LEU B C 1
ATOM 5732 O O . LEU D 2 181 ? 108.76598 92.63302 99.23751 1.000 8.35038 239 LEU B O 1
ATOM 5737 N N . MET D 2 182 ? 108.70402 91.54822 101.20587 1.000 8.63206 240 MET B N 1
ATOM 5738 C CA . MET D 2 182 ? 107.28526 91.82975 101.39320 1.000 8.88607 240 MET B CA 1
ATOM 5739 C C . MET D 2 182 ? 107.03720 93.28552 101.76453 1.000 11.20102 240 MET B C 1
ATOM 5740 O O . MET D 2 182 ? 106.01702 93.85406 101.36269 1.000 15.33444 240 MET B O 1
ATOM 5745 N N . LEU D 2 183 ? 107.93809 93.90228 102.53508 1.000 10.04737 241 LEU B N 1
ATOM 5746 C CA . LEU D 2 183 ? 107.76007 95.30563 102.88868 1.000 9.75563 241 LEU B CA 1
ATOM 5747 C C . LEU D 2 183 ? 107.82681 96.18882 101.65441 1.000 11.45072 241 LEU B C 1
ATOM 5748 O O . LEU D 2 183 ? 107.09422 97.17902 101.55153 1.000 19.11414 241 LEU B O 1
ATOM 5753 N N . ALA D 2 184 ? 108.69720 95.84506 100.70265 1.000 11.91105 242 ALA B N 1
ATOM 5754 C CA . ALA D 2 184 ? 108.73386 96.59537 99.45470 1.000 14.11387 242 ALA B CA 1
ATOM 5755 C C . ALA D 2 184 ? 107.53369 96.32394 98.55651 1.000 13.78752 242 ALA B C 1
ATOM 5756 O O . ALA D 2 184 ? 107.33923 97.05228 97.57716 1.000 19.87003 242 ALA B O 1
ATOM 5758 N N . ASN D 2 185 ? 106.72278 95.31510 98.86589 1.000 8.57912 243 ASN B N 1
ATOM 5759 C CA . ASN D 2 185 ? 105.59344 94.90028 98.03874 1.000 12.00187 243 ASN B CA 1
ATOM 5760 C C . ASN D 2 185 ? 104.29389 94.87375 98.83651 1.000 14.95654 243 ASN B C 1
ATOM 5761 O O . ASN D 2 185 ? 103.47473 93.96135 98.69698 1.000 16.88988 243 ASN B O 1
ATOM 5766 N N . ALA D 2 186 ? 104.08724 95.88265 99.67824 1.000 20.38714 244 ALA B N 1
ATOM 5767 C CA . ALA D 2 186 ? 102.90531 95.92962 100.52763 1.000 17.40897 244 ALA B CA 1
ATOM 5768 C C . ALA D 2 186 ? 101.64134 96.09719 99.69304 1.000 23.49495 244 ALA B C 1
ATOM 5769 O O . ALA D 2 186 ? 101.56535 96.97219 98.82594 1.000 29.24985 244 ALA B O 1
ATOM 5771 N N . GLY D 2 187 ? 100.63965 95.26304 99.96710 1.000 16.36194 245 GLY B N 1
ATOM 5772 C CA . GLY D 2 187 ? 99.38381 95.30004 99.25697 1.000 13.31698 245 GLY B CA 1
ATOM 5773 C C . GLY D 2 187 ? 99.27660 94.33275 98.09839 1.000 19.95319 245 GLY B C 1
ATOM 5774 O O . GLY D 2 187 ? 98.16225 94.03695 97.65670 1.000 21.54387 245 GLY B O 1
ATOM 5775 N N . ARG D 2 188 ? 100.39560 93.81936 97.59977 1.000 17.73689 246 ARG B N 1
ATOM 5776 C CA A ARG D 2 188 ? 100.36538 92.86485 96.49985 0.627 14.92349 246 ARG B CA 1
ATOM 5777 C CA B ARG D 2 188 ? 100.37024 92.86497 96.50160 0.373 15.28315 246 ARG B CA 1
ATOM 5778 C C . ARG D 2 188 ? 100.04212 91.47564 97.03579 1.000 16.31053 246 ARG B C 1
ATOM 5779 O O . ARG D 2 188 ? 100.69105 90.99244 97.96754 1.000 28.65821 246 ARG B O 1
ATOM 5794 N N . SER D 2 189 ? 99.04166 90.83256 96.43916 1.000 13.22552 247 SER B N 1
ATOM 5795 C CA . SER D 2 189 ? 98.56727 89.55122 96.94396 1.000 17.15320 247 SER B CA 1
ATOM 5796 C C . SER D 2 189 ? 99.64319 88.47486 96.84591 1.000 22.47262 247 SER B C 1
ATOM 5797 O O . SER D 2 189 ? 100.38967 88.39963 95.86598 1.000 19.65490 247 SER B O 1
ATOM 5800 N N . SER D 2 190 ? 99.71253 87.63897 97.88018 1.000 18.85638 248 SER B N 1
ATOM 5801 C CA . SER D 2 190 ? 100.61370 86.49519 97.91622 1.000 24.36952 248 SER B CA 1
ATOM 5802 C C . SER D 2 190 ? 100.06409 85.48314 98.91127 1.000 29.27958 248 SER B C 1
ATOM 5803 O O . SER D 2 190 ? 99.16745 85.78258 99.70299 1.000 28.74883 248 SER B O 1
ATOM 5806 N N . GLY D 2 191 ? 100.61400 84.27362 98.85796 1.000 30.97668 249 GLY B N 1
ATOM 5807 C CA . GLY D 2 191 ? 100.23254 83.23264 99.79221 1.000 34.20380 249 GLY B CA 1
ATOM 5808 C C . GLY D 2 191 ? 99.14175 82.31806 99.27500 1.000 46.31945 249 GLY B C 1
ATOM 5809 O O . GLY D 2 191 ? 98.00686 82.75287 99.05935 1.000 49.01323 249 GLY B O 1
ATOM 5810 N N . SER D 2 192 ? 99.47249 81.04703 99.07396 1.000 54.52936 250 SER B N 1
ATOM 5811 C CA . SER D 2 192 ? 98.50332 80.06908 98.59141 1.000 64.69499 250 SER B CA 1
ATOM 5812 C C . SER D 2 192 ? 98.50723 78.82343 99.46991 1.000 65.24996 250 SER B C 1
ATOM 5813 O O . SER D 2 192 ? 99.51251 78.11861 99.55640 1.000 58.75218 250 SER B O 1
ATOM 5816 N N . GLY E 1 18 ? 90.40962 120.41301 130.84468 1.000 68.61182 272 GLY c N 1
ATOM 5817 C CA . GLY E 1 18 ? 91.05247 119.77544 129.71133 1.000 71.86450 272 GLY c CA 1
ATOM 5818 C C . GLY E 1 18 ? 90.57444 120.30706 128.37532 1.000 73.03953 272 GLY c C 1
ATOM 5819 O O . GLY E 1 18 ? 90.27821 121.49386 128.24000 1.000 75.25576 272 GLY c O 1
ATOM 5820 N N . TYR E 1 19 ? 90.49891 119.42302 127.38419 1.000 66.68001 273 TYR c N 1
ATOM 5821 C CA . TYR E 1 19 ? 90.05442 119.79099 126.04747 1.000 64.83251 273 TYR c CA 1
ATOM 5822 C C . TYR E 1 19 ? 88.54717 119.60503 125.93833 1.000 65.98251 273 TYR c C 1
ATOM 5823 O O . TYR E 1 19 ? 88.02363 118.53414 126.25719 1.000 69.15353 273 TYR c O 1
ATOM 5832 N N . CYS E 1 20 ? 87.85513 120.64666 125.48984 1.000 62.75940 274 CYS c N 1
ATOM 5833 C CA . CYS E 1 20 ? 86.40497 120.62520 125.36177 1.000 63.44753 274 CYS c CA 1
ATOM 5834 C C . CYS E 1 20 ? 86.02398 120.47651 123.89644 1.000 66.14802 274 CYS c C 1
ATOM 5835 O O . CYS E 1 20 ? 86.48216 121.25010 123.04954 1.000 70.44924 274 CYS c O 1
ATOM 5838 N N . LEU E 1 21 ? 85.19242 119.48174 123.60141 1.000 65.76069 275 LEU c N 1
ATOM 5839 C CA . LEU E 1 21 ? 84.73258 119.25740 122.24057 1.000 59.60584 275 LEU c CA 1
ATOM 5840 C C . LEU E 1 21 ? 83.63633 120.25208 121.88941 1.000 62.36889 275 LEU c C 1
ATOM 5841 O O . LEU E 1 21 ? 82.74192 120.52287 122.69544 1.000 65.57463 275 LEU c O 1
ATOM 5846 N N . GLU E 1 22 ? 83.71170 120.79860 120.68029 1.000 57.59484 276 GLU c N 1
ATOM 5847 C CA . GLU E 1 22 ? 82.68990 121.72266 120.22141 1.000 54.35019 276 GLU c CA 1
ATOM 5848 C C . GLU E 1 22 ? 81.37749 120.98456 119.97440 1.000 60.12722 276 GLU c C 1
ATOM 5849 O O . GLU E 1 22 ? 81.33666 119.75969 119.83170 1.000 62.60113 276 GLU c O 1
ATOM 5855 N N . ARG E 1 23 ? 80.28899 121.75508 119.93362 1.000 60.60608 277 ARG c N 1
ATOM 5856 C CA . ARG E 1 23 ? 78.96949 121.16186 119.74500 1.000 63.34580 277 ARG c CA 1
ATOM 5857 C C . ARG E 1 23 ? 78.86425 120.46392 118.39438 1.000 63.67438 277 ARG c C 1
ATOM 5858 O O . ARG E 1 23 ? 78.26213 119.38890 118.28771 1.000 64.85679 277 ARG c O 1
ATOM 5866 N N . TRP E 1 24 ? 79.44952 121.05521 117.35063 1.000 59.04392 278 TRP c N 1
ATOM 5867 C CA . TRP E 1 24 ? 79.37618 120.45617 116.02357 1.000 57.41284 278 TRP c CA 1
ATOM 5868 C C . TRP E 1 24 ? 80.20997 119.18637 115.90586 1.000 57.93916 278 TRP c C 1
ATOM 5869 O O . TRP E 1 24 ? 79.99582 118.40875 114.97061 1.000 58.09126 278 TRP c O 1
ATOM 5880 N N . MET E 1 25 ? 81.15269 118.95841 116.82413 1.000 55.47757 279 MET c N 1
ATOM 5881 C CA . MET E 1 25 ? 81.96716 117.74832 116.75988 1.000 45.24128 279 MET c CA 1
ATOM 5882 C C . MET E 1 25 ? 81.15208 116.50849 117.10640 1.000 47.85218 279 MET c C 1
ATOM 5883 O O . MET E 1 25 ? 81.35563 115.44116 116.51750 1.000 50.33140 279 MET c O 1
ATOM 5888 N N . LEU E 1 26 ? 80.23364 116.62618 118.05821 1.000 51.17619 280 LEU c N 1
ATOM 5889 C CA . LEU E 1 26 ? 79.45751 115.50434 118.56296 1.000 58.23562 280 LEU c CA 1
ATOM 5890 C C . LEU E 1 26 ? 78.02151 115.58556 118.05737 1.000 58.87599 280 LEU c C 1
ATOM 5891 O O . LEU E 1 26 ? 77.62782 116.52916 117.36725 1.000 65.22725 280 LEU c O 1
ATOM 5896 N N . VAL E 1 27 ? 77.23288 114.57306 118.41460 1.000 62.51100 281 VAL c N 1
ATOM 5897 C CA . VAL E 1 27 ? 75.83440 114.48450 118.01799 1.000 72.14999 281 VAL c CA 1
ATOM 5898 C C . VAL E 1 27 ? 74.88713 114.48908 119.20678 1.000 80.53556 281 VAL c C 1
ATOM 5899 O O . VAL E 1 27 ? 73.67227 114.37919 119.01422 1.000 85.29908 281 VAL c O 1
ATOM 5903 N N . THR E 1 28 ? 75.40006 114.61865 120.42928 1.000 84.35023 282 THR c N 1
ATOM 5904 C CA . THR E 1 28 ? 74.56790 114.58351 121.62446 1.000 90.27232 282 THR c CA 1
ATOM 5905 C C . THR E 1 28 ? 74.02870 115.94970 122.02570 1.000 95.94515 282 THR c C 1
ATOM 5906 O O . THR E 1 28 ? 73.23455 116.02609 122.96995 1.000 99.69896 282 THR c O 1
ATOM 5910 N N . SER E 1 29 ? 74.43579 117.01863 121.33747 1.000 94.00013 283 SER c N 1
ATOM 5911 C CA . SER E 1 29 ? 73.99008 118.37967 121.64684 1.000 97.96051 283 SER c CA 1
ATOM 5912 C C . SER E 1 29 ? 74.29360 118.75191 123.09664 1.000 95.42550 283 SER c C 1
ATOM 5913 O O . SER E 1 29 ? 73.48053 119.37674 123.78043 1.000 95.33774 283 SER c O 1
ATOM 5916 N N . ASP E 1 30 ? 75.47578 118.36424 123.56960 1.000 94.74894 284 ASP c N 1
ATOM 5917 C CA . ASP E 1 30 ? 75.90025 118.65450 124.93026 1.000 94.31730 284 ASP c CA 1
ATOM 5918 C C . ASP E 1 30 ? 77.39102 118.95761 124.93693 1.000 91.80197 284 ASP c C 1
ATOM 5919 O O . ASP E 1 30 ? 78.12487 118.59554 124.01406 1.000 93.32490 284 ASP c O 1
ATOM 5924 N N . LEU E 1 31 ? 77.83074 119.63278 125.99520 1.000 85.80814 285 LEU c N 1
ATOM 5925 C CA . LEU E 1 31 ? 79.23209 119.99247 126.15910 1.000 82.21226 285 LEU c CA 1
ATOM 5926 C C . LEU E 1 31 ? 79.97881 118.85220 126.83742 1.000 78.90054 285 LEU c C 1
ATOM 5927 O O . LEU E 1 31 ? 79.58563 118.39980 127.91728 1.000 82.40662 285 LEU c O 1
ATOM 5932 N N . LYS E 1 32 ? 81.05328 118.39033 126.20099 1.000 74.27538 286 LYS c N 1
ATOM 5933 C CA . LYS E 1 32 ? 81.86086 117.28915 126.71617 1.000 69.36648 286 LYS c CA 1
ATOM 5934 C C . LYS E 1 32 ? 83.31300 117.73824 126.78629 1.000 65.20883 286 LYS c C 1
ATOM 5935 O O . LYS E 1 32 ? 83.94157 117.98720 125.75282 1.000 64.03561 286 LYS c O 1
ATOM 5941 N N . CYS E 1 33 ? 83.84575 117.83056 127.99919 1.000 64.83870 287 CYS c N 1
ATOM 5942 C CA . CYS E 1 33 ? 85.23259 118.20732 128.22623 1.000 61.94429 287 CYS c CA 1
ATOM 5943 C C . CYS E 1 33 ? 85.97289 117.03493 128.85157 1.000 55.94936 287 CYS c C 1
ATOM 5944 O O . CYS E 1 33 ? 85.52091 116.47387 129.85476 1.000 57.53836 287 CYS c O 1
ATOM 5947 N N . PHE E 1 34 ? 87.10308 116.66845 128.25815 1.000 52.01022 288 PHE c N 1
ATOM 5948 C CA . PHE E 1 34 ? 87.93330 115.57979 128.75092 1.000 51.55021 288 PHE c CA 1
ATOM 5949 C C . PHE E 1 34 ? 89.16959 116.15641 129.42555 1.000 54.95929 288 PHE c C 1
ATOM 5950 O O . PHE E 1 34 ? 89.86161 117.00066 128.84744 1.000 63.62289 288 PHE c O 1
ATOM 5958 N N . GLY E 1 35 ? 89.43914 115.70088 130.64601 1.000 50.64565 289 GLY c N 1
ATOM 5959 C CA . GLY E 1 35 ? 90.54785 116.23540 131.40418 1.000 58.85149 289 GLY c CA 1
ATOM 5960 C C . GLY E 1 35 ? 91.89165 115.89418 130.79318 1.000 60.90738 289 GLY c C 1
ATOM 5961 O O . GLY E 1 35 ? 92.04691 114.93422 130.03862 1.000 61.83575 289 GLY c O 1
ATOM 5962 N N . ASN E 1 36 ? 92.88653 116.71694 131.13186 1.000 64.70098 290 ASN c N 1
ATOM 5963 C CA . ASN E 1 36 ? 94.23326 116.50407 130.61442 1.000 63.03241 290 ASN c CA 1
ATOM 5964 C C . ASN E 1 36 ? 94.84892 115.21972 131.15248 1.000 60.53954 290 ASN c C 1
ATOM 5965 O O . ASN E 1 36 ? 95.72649 114.63892 130.50486 1.000 58.05932 290 ASN c O 1
ATOM 5970 N N . THR E 1 37 ? 94.40476 114.76137 132.32547 1.000 63.20347 291 THR c N 1
ATOM 5971 C CA . THR E 1 37 ? 94.93947 113.52486 132.88687 1.000 62.87055 291 THR c CA 1
ATOM 5972 C C . THR E 1 37 ? 94.63700 112.33349 131.98693 1.000 64.62590 291 THR c C 1
ATOM 5973 O O . THR E 1 37 ? 95.50428 111.48251 131.75774 1.000 67.60892 291 THR c O 1
ATOM 5977 N N . ALA E 1 38 ? 93.40995 112.25495 131.46802 1.000 62.87506 292 ALA c N 1
ATOM 5978 C CA . ALA E 1 38 ? 93.05777 111.16365 130.56649 1.000 53.99623 292 ALA c CA 1
ATOM 5979 C C . ALA E 1 38 ? 93.66417 111.36748 129.18412 1.000 51.84130 292 ALA c C 1
ATOM 5980 O O . ALA E 1 38 ? 94.11235 110.40641 128.54939 1.000 50.98674 292 ALA c O 1
ATOM 5982 N N . LEU E 1 39 ? 93.68718 112.61033 128.70012 1.000 52.62936 293 LEU c N 1
ATOM 5983 C CA . LEU E 1 39 ? 94.19243 112.88990 127.36181 1.000 53.52919 293 LEU c CA 1
ATOM 5984 C C . LEU E 1 39 ? 95.71056 112.83243 127.27400 1.000 51.91273 293 LEU c C 1
ATOM 5985 O O . LEU E 1 39 ? 96.24778 112.86105 126.16228 1.000 58.52585 293 LEU c O 1
ATOM 5990 N N . ALA E 1 40 ? 96.41192 112.76150 128.40700 1.000 58.60747 294 ALA c N 1
ATOM 5991 C CA . ALA E 1 40 ? 97.86422 112.64649 128.37801 1.000 59.89346 294 ALA c CA 1
ATOM 5992 C C . ALA E 1 40 ? 98.32911 111.29558 127.85293 1.000 61.13732 294 ALA c C 1
ATOM 5993 O O . ALA E 1 40 ? 99.49171 111.16680 127.45774 1.000 68.63853 294 ALA c O 1
ATOM 5995 N N . LYS E 1 41 ? 97.45362 110.29060 127.84138 1.000 58.05329 295 LYS c N 1
ATOM 5996 C CA . LYS E 1 41 ? 97.80697 108.96674 127.34762 1.000 55.99369 295 LYS c CA 1
ATOM 5997 C C . LYS E 1 41 ? 97.81529 108.88081 125.82790 1.000 64.04941 295 LYS c C 1
ATOM 5998 O O . LYS E 1 41 ? 98.20923 107.84266 125.28686 1.000 74.18837 295 LYS c O 1
ATOM 6004 N N . CYS E 1 42 ? 97.38615 109.93484 125.13103 1.000 61.54344 296 CYS c N 1
ATOM 6005 C CA . CYS E 1 42 ? 97.32494 109.88640 123.67378 1.000 61.20391 296 CYS c CA 1
ATOM 6006 C C . CYS E 1 42 ? 98.71300 109.81695 123.05044 1.000 70.30313 296 CYS c C 1
ATOM 6007 O O . CYS E 1 42 ? 98.91746 109.10170 122.06281 1.000 74.16040 296 CYS c O 1
ATOM 6010 N N . ASN E 1 43 ? 99.67644 110.55744 123.60268 1.000 74.34914 297 ASN c N 1
ATOM 6011 C CA . ASN E 1 43 ? 101.00104 110.61283 122.99111 1.000 75.27491 297 ASN c CA 1
ATOM 6012 C C . ASN E 1 43 ? 101.69958 109.25870 123.04226 1.000 78.06350 297 ASN c C 1
ATOM 6013 O O . ASN E 1 43 ? 102.36419 108.86145 122.07809 1.000 80.09090 297 ASN c O 1
ATOM 6018 N N . LEU E 1 44 ? 101.56253 108.53502 124.15539 1.000 76.64849 298 LEU c N 1
ATOM 6019 C CA . LEU E 1 44 ? 102.22024 107.23718 124.27099 1.000 76.58294 298 LEU c CA 1
ATOM 6020 C C . LEU E 1 44 ? 101.50483 106.17306 123.44611 1.000 81.28455 298 LEU c C 1
ATOM 6021 O O . LEU E 1 44 ? 102.15166 105.30585 122.84769 1.000 82.89647 298 LEU c O 1
ATOM 6026 N N . ASP E 1 45 ? 100.17640 106.22139 123.40123 1.000 81.09287 299 ASP c N 1
ATOM 6027 C CA . ASP E 1 45 ? 99.39948 105.18736 122.73362 1.000 73.01011 299 ASP c CA 1
ATOM 6028 C C . ASP E 1 45 ? 99.42124 105.37787 121.22364 1.000 70.27841 299 ASP c C 1
ATOM 6029 O O . ASP E 1 45 ? 99.36329 106.50385 120.72198 1.000 77.66333 299 ASP c O 1
ATOM 6034 N N . HIS E 1 46 ? 99.50434 104.26255 120.50000 1.000 64.76378 300 HIS c N 1
ATOM 6035 C CA . HIS E 1 46 ? 99.42779 104.26554 119.04754 1.000 64.35476 300 HIS c CA 1
ATOM 6036 C C . HIS E 1 46 ? 98.27671 103.42441 118.52028 1.000 59.62427 300 HIS c C 1
ATOM 6037 O O . HIS E 1 46 ? 98.11711 103.31284 117.29905 1.000 53.15020 300 HIS c O 1
ATOM 6044 N N . ASP E 1 47 ? 97.47741 102.82395 119.40125 1.000 53.93214 301 ASP c N 1
ATOM 6045 C CA . ASP E 1 47 ? 96.32337 102.02813 119.00819 1.000 51.78882 301 ASP c CA 1
ATOM 6046 C C . ASP E 1 47 ? 95.01128 102.68297 119.42154 1.000 46.30062 301 ASP c C 1
ATOM 6047 O O . ASP E 1 47 ? 93.97666 102.01143 119.47670 1.000 44.15071 301 ASP c O 1
ATOM 6052 N N . SER E 1 48 ? 95.03457 103.98086 119.71412 1.000 39.17968 302 SER c N 1
ATOM 6053 C CA . SER E 1 48 ? 93.85250 104.71430 120.15057 1.000 32.44726 302 SER c CA 1
ATOM 6054 C C . SER E 1 48 ? 93.27259 105.46711 118.95968 1.000 26.89833 302 SER c C 1
ATOM 6055 O O . SER E 1 48 ? 93.85749 106.44848 118.49126 1.000 27.31933 302 SER c O 1
ATOM 6058 N N . GLU E 1 49 ? 92.12083 105.00269 118.47379 1.000 21.45580 303 GLU c N 1
ATOM 6059 C CA . GLU E 1 49 ? 91.42921 105.69938 117.39586 1.000 18.72156 303 GLU c CA 1
ATOM 6060 C C . GLU E 1 49 ? 90.81910 107.00697 117.88207 1.000 18.41724 303 GLU c C 1
ATOM 6061 O O . GLU E 1 49 ? 90.64943 107.94609 117.09429 1.000 20.56825 303 GLU c O 1
ATOM 6067 N N . PHE E 1 50 ? 90.48924 107.08311 119.17313 1.000 19.43368 304 PHE c N 1
ATOM 6068 C CA . PHE E 1 50 ? 89.93259 108.30690 119.73696 1.000 15.53261 304 PHE c CA 1
ATOM 6069 C C . PHE E 1 50 ? 90.93342 109.45271 119.67495 1.000 16.83786 304 PHE c C 1
ATOM 6070 O O . PHE E 1 50 ? 90.55863 110.59497 119.39548 1.000 19.77492 304 PHE c O 1
ATOM 6078 N N . CYS E 1 51 ? 92.20727 109.17344 119.94785 1.000 17.59212 305 CYS c N 1
ATOM 6079 C CA . CYS E 1 51 ? 93.21669 110.22432 119.88328 1.000 20.94955 305 CYS c CA 1
ATOM 6080 C C . CYS E 1 51 ? 93.43668 110.69075 118.44887 1.000 23.45453 305 CYS c C 1
ATOM 6081 O O . CYS E 1 51 ? 93.66297 111.88158 118.20572 1.000 26.60052 305 CYS c O 1
ATOM 6084 N N . ASP E 1 52 ? 93.36341 109.76967 117.48519 1.000 20.53586 306 ASP c N 1
ATOM 6085 C CA . ASP E 1 52 ? 93.42081 110.16165 116.08049 1.000 17.75639 306 ASP c CA 1
ATOM 6086 C C . ASP E 1 52 ? 92.24507 111.05743 115.71069 1.000 20.05432 306 ASP c C 1
ATOM 6087 O O . ASP E 1 52 ? 92.41376 112.06173 115.00581 1.000 24.57456 306 ASP c O 1
ATOM 6092 N N . MET E 1 53 ? 91.04412 110.70969 116.17918 1.000 15.39096 307 MET c N 1
ATOM 6093 C CA . MET E 1 53 ? 89.88061 111.55030 115.91707 1.000 18.31051 307 MET c CA 1
ATOM 6094 C C . MET E 1 53 ? 90.03483 112.92329 116.56000 1.000 22.23268 307 MET c C 1
ATOM 6095 O O . MET E 1 53 ? 89.65413 113.93917 115.96864 1.000 23.75134 307 MET c O 1
ATOM 6100 N N . LEU E 1 54 ? 90.58453 112.97138 117.77591 1.000 23.85105 308 LEU c N 1
ATOM 6101 C CA . LEU E 1 54 ? 90.81723 114.25054 118.43875 1.000 19.80893 308 LEU c CA 1
ATOM 6102 C C . LEU E 1 54 ? 91.81502 115.10074 117.66622 1.000 27.10434 308 LEU c C 1
ATOM 6103 O O . LEU E 1 54 ? 91.62881 116.31379 117.52776 1.000 35.05583 308 LEU c O 1
ATOM 6108 N N . LYS E 1 55 ? 92.88874 114.48469 117.16697 1.000 23.94134 309 LYS c N 1
ATOM 6109 C CA . LYS E 1 55 ? 93.86103 115.22709 116.37158 1.000 19.64490 309 LYS c CA 1
ATOM 6110 C C . LYS E 1 55 ? 93.22713 115.77139 115.09810 1.000 25.12780 309 LYS c C 1
ATOM 6111 O O . LYS E 1 55 ? 93.45930 116.92848 114.72224 1.000 36.14614 309 LYS c O 1
ATOM 6117 N N . LEU E 1 56 ? 92.41565 114.95134 114.42636 1.000 24.65130 310 LEU c N 1
ATOM 6118 C CA . LEU E 1 56 ? 91.72581 115.40453 113.22253 1.000 22.07797 310 LEU c CA 1
ATOM 6119 C C . LEU E 1 56 ? 90.79936 116.57585 113.52741 1.000 27.01240 310 LEU c C 1
ATOM 6120 O O . LEU E 1 56 ? 90.78021 117.57664 112.79932 1.000 34.10852 310 LEU c O 1
ATOM 6125 N N . PHE E 1 57 ? 90.02170 116.46703 114.60689 1.000 28.20562 311 PHE c N 1
ATOM 6126 C CA . PHE E 1 57 ? 89.08523 117.52937 114.95579 1.000 32.77370 311 PHE c CA 1
ATOM 6127 C C . PHE E 1 57 ? 89.81393 118.80926 115.33776 1.000 39.78748 311 PHE c C 1
ATOM 6128 O O . PHE E 1 57 ? 89.37469 119.90564 114.98259 1.000 50.69802 311 PHE c O 1
ATOM 6136 N N . GLU E 1 58 ? 90.92619 118.69360 116.06537 1.000 38.51781 312 GLU c N 1
ATOM 6137 C CA . GLU E 1 58 ? 91.69370 119.87880 116.43060 1.000 44.36450 312 GLU c CA 1
ATOM 6138 C C . GLU E 1 58 ? 92.28400 120.55836 115.20122 1.000 43.36209 312 GLU c C 1
ATOM 6139 O O . GLU E 1 58 ? 92.24633 121.79112 115.08939 1.000 53.17377 312 GLU c O 1
ATOM 6145 N N . PHE E 1 59 ? 92.82791 119.77427 114.26585 1.000 38.49596 313 PHE c N 1
ATOM 6146 C CA . PHE E 1 59 ? 93.36154 120.35440 113.03717 1.000 40.68080 313 PHE c CA 1
ATOM 6147 C C . PHE E 1 59 ? 92.26626 121.06019 112.24536 1.000 46.81080 313 PHE c C 1
ATOM 6148 O O . PHE E 1 59 ? 92.45249 122.18766 111.77190 1.000 46.25891 313 PHE c O 1
ATOM 6156 N N . ASN E 1 60 ? 91.10459 120.41617 112.10684 1.000 48.49896 314 ASN c N 1
ATOM 6157 C CA . ASN E 1 60 ? 90.01139 121.02849 111.35867 1.000 48.39849 314 ASN c CA 1
ATOM 6158 C C . ASN E 1 60 ? 89.50110 122.28837 112.04825 1.000 53.24434 314 ASN c C 1
ATOM 6159 O O . ASN E 1 60 ? 89.17535 123.27743 111.38172 1.000 59.32193 314 ASN c O 1
ATOM 6164 N N . LYS E 1 61 ? 89.41677 122.26905 113.38028 1.000 53.26700 315 LYS c N 1
ATOM 6165 C CA . LYS E 1 61 ? 88.96215 123.44082 114.11951 1.000 59.56266 315 LYS c CA 1
ATOM 6166 C C . LYS E 1 61 ? 89.91649 124.61005 113.93425 1.000 63.59151 315 LYS c C 1
ATOM 6167 O O . LYS E 1 61 ? 89.49035 125.73275 113.64142 1.000 68.80049 315 LYS c O 1
ATOM 6173 N N . LYS E 1 62 ? 91.21911 124.36667 114.09866 1.000 64.89369 316 LYS c N 1
ATOM 6174 C CA . LYS E 1 62 ? 92.18049 125.44710 113.92277 1.000 66.88703 316 LYS c CA 1
ATOM 6175 C C . LYS E 1 62 ? 92.28405 125.89165 112.46955 1.000 67.36408 316 LYS c C 1
ATOM 6176 O O . LYS E 1 62 ? 92.73052 127.01356 112.20982 1.000 73.04655 316 LYS c O 1
ATOM 6182 N N . ALA E 1 63 ? 91.88193 125.04412 111.51932 1.000 64.41976 317 ALA c N 1
ATOM 6183 C CA . ALA E 1 63 ? 91.80957 125.47967 110.12925 1.000 70.19563 317 ALA c CA 1
ATOM 6184 C C . ALA E 1 63 ? 90.57958 126.34346 109.87230 1.000 72.65084 31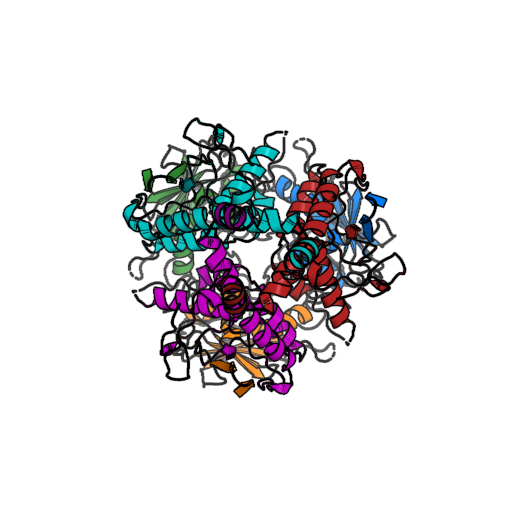7 ALA c C 1
ATOM 6185 O O . ALA E 1 63 ? 90.63351 127.27885 109.06638 1.000 76.40382 317 ALA c O 1
ATOM 6187 N N . ILE E 1 64 ? 89.46417 126.04115 110.53950 1.000 72.87906 318 ILE c N 1
ATOM 6188 C CA . ILE E 1 64 ? 88.22928 126.78568 110.30621 1.000 75.22676 318 ILE c CA 1
ATOM 6189 C C . ILE E 1 64 ? 88.35790 128.21487 110.82267 1.000 82.89068 318 ILE c C 1
ATOM 6190 O O . ILE E 1 64 ? 88.00418 129.17663 110.13025 1.000 84.13070 318 ILE c O 1
ATOM 6195 N N . GLU E 1 65 ? 88.87161 128.37785 112.03804 1.000 78.86726 319 GLU c N 1
ATOM 6196 C CA . GLU E 1 65 ? 88.99890 129.70283 112.63543 1.000 84.26706 319 GLU c CA 1
ATOM 6197 C C . GLU E 1 65 ? 90.14069 130.49118 112.00000 1.000 84.56051 319 GLU c C 1
ATOM 6198 O O . GLU E 1 65 ? 90.89230 129.96514 111.17945 1.000 80.76294 319 GLU c O 1
ATOM 6204 N N . LYS E 1 74 ? 91.45912 130.84362 100.67373 1.000 68.67115 328 LYS c N 1
ATOM 6205 C CA . LYS E 1 74 ? 91.60122 129.85693 101.73752 1.000 66.96316 328 LYS c CA 1
ATOM 6206 C C . LYS E 1 74 ? 92.06398 128.51567 101.17811 1.000 65.17850 328 LYS c C 1
ATOM 6207 O O . LYS E 1 74 ? 91.47428 127.98813 100.23564 1.000 60.70354 328 LYS c O 1
ATOM 6213 N N . VAL E 1 75 ? 93.12191 127.96758 101.76963 1.000 59.00522 329 VAL c N 1
ATOM 6214 C CA . VAL E 1 75 ? 93.73514 126.72360 101.31980 1.000 48.61977 329 VAL c CA 1
ATOM 6215 C C . VAL E 1 75 ? 93.52853 125.66590 102.39355 1.000 45.40581 329 VAL c C 1
ATOM 6216 O O . VAL E 1 75 ? 93.83237 125.89825 103.56962 1.000 45.64388 329 VAL c O 1
ATOM 6220 N N . ASN E 1 76 ? 93.00832 124.50995 101.99012 1.000 40.81328 330 ASN c N 1
ATOM 6221 C CA . ASN E 1 76 ? 92.85056 123.37277 102.88530 1.000 30.88213 330 ASN c CA 1
ATOM 6222 C C . ASN E 1 76 ? 94.12222 122.53562 102.85973 1.000 30.06339 330 ASN c C 1
ATOM 6223 O O . ASN E 1 76 ? 94.58841 122.13519 101.78871 1.000 38.35412 330 ASN c O 1
ATOM 6228 N N . LEU E 1 77 ? 94.68450 122.27959 104.03952 1.000 25.99559 331 LEU c N 1
ATOM 6229 C CA . LEU E 1 77 ? 95.93247 121.53939 104.16616 1.000 25.44979 331 LEU c CA 1
ATOM 6230 C C . LEU E 1 77 ? 95.72562 120.15327 104.76355 1.000 28.99794 331 LEU c C 1
ATOM 6231 O O . LEU E 1 77 ? 96.67771 119.55529 105.27267 1.000 35.00787 331 LEU c O 1
ATOM 6236 N N . LEU E 1 78 ? 94.49780 119.63122 104.71231 1.000 28.69782 332 LEU c N 1
ATOM 6237 C CA . LEU E 1 78 ? 94.20543 118.35390 105.35419 1.000 20.85878 332 LEU c CA 1
ATOM 6238 C C . LEU E 1 78 ? 94.95571 117.19816 104.70155 1.000 21.06750 332 LEU c C 1
ATOM 6239 O O . LEU E 1 78 ? 95.34376 116.24959 105.39168 1.000 25.77469 332 LEU c O 1
ATOM 6244 N N . THR E 1 79 ? 95.16619 117.24939 103.38505 1.000 17.63134 333 THR c N 1
ATOM 6245 C CA . THR E 1 79 ? 95.89048 116.17654 102.71315 1.000 21.16416 333 THR c CA 1
ATOM 6246 C C . THR E 1 79 ? 97.37385 116.16986 103.05517 1.000 23.39058 333 THR c C 1
ATOM 6247 O O . THR E 1 79 ? 98.01695 115.12196 102.94081 1.000 26.02034 333 THR c O 1
ATOM 6251 N N . HIS E 1 80 ? 97.93015 117.30989 103.46509 1.000 23.45660 334 HIS c N 1
ATOM 6252 C CA . HIS E 1 80 ? 99.33151 117.35791 103.86037 1.000 21.08567 334 HIS c CA 1
ATOM 6253 C C . HIS E 1 80 ? 99.55858 116.77413 105.24721 1.000 26.67441 334 HIS c C 1
ATOM 6254 O O . HIS E 1 80 ? 100.65007 116.26865 105.52877 1.000 32.53205 334 HIS c O 1
ATOM 6261 N N . SER E 1 81 ? 98.55262 116.82649 106.11723 1.000 22.75266 335 SER c N 1
ATOM 6262 C CA . SER E 1 81 ? 98.69796 116.40385 107.50160 1.000 24.58682 335 SER c CA 1
ATOM 6263 C C . SER E 1 81 ? 97.88999 115.16144 107.84776 1.000 23.52948 335 SER c C 1
ATOM 6264 O O . SER E 1 81 ? 97.90787 114.73820 109.00805 1.000 32.45962 335 SER c O 1
ATOM 6267 N N . ILE E 1 82 ? 97.18183 114.56811 106.88321 1.000 20.78613 336 ILE c N 1
ATOM 6268 C CA . ILE E 1 82 ? 96.33957 113.41432 107.18762 1.000 18.79437 336 ILE c CA 1
ATOM 6269 C C . ILE E 1 82 ? 97.17582 112.23411 107.67060 1.000 20.12124 336 ILE c C 1
ATOM 6270 O O . ILE E 1 82 ? 96.71840 111.44378 108.50433 1.000 24.27396 336 ILE c O 1
ATOM 6275 N N . ASN E 1 83 ? 98.40567 112.09232 107.16746 1.000 20.27963 337 ASN c N 1
ATOM 6276 C CA . ASN E 1 83 ? 99.30403 111.06722 107.69182 1.000 20.04624 337 ASN c CA 1
ATOM 6277 C C . ASN E 1 83 ? 99.66163 111.33515 109.14797 1.000 23.79593 337 ASN c C 1
ATOM 6278 O O . ASN E 1 83 ? 99.70640 110.40760 109.96347 1.000 28.46788 337 ASN c O 1
ATOM 6283 N N . ALA E 1 84 ? 99.92050 112.59714 109.49285 1.000 22.89139 338 ALA c N 1
ATOM 6284 C CA . ALA E 1 84 ? 100.31851 112.93285 110.85287 1.000 19.66939 338 ALA c CA 1
ATOM 6285 C C . ALA E 1 84 ? 99.15627 112.88224 111.83410 1.000 26.23020 338 ALA c C 1
ATOM 6286 O O . ALA E 1 84 ? 99.38800 112.73536 113.03814 1.000 39.37749 338 ALA c O 1
ATOM 6288 N N . LEU E 1 85 ? 97.91945 113.00180 111.35806 1.000 22.52506 339 LEU c N 1
ATOM 6289 C CA . LEU E 1 85 ? 96.75967 112.96561 112.24149 1.000 22.00382 339 LEU c CA 1
ATOM 6290 C C . LEU E 1 85 ? 96.13410 111.58310 112.35091 1.000 25.53800 339 LEU c C 1
ATOM 6291 O O . LEU E 1 85 ? 95.71738 111.18290 113.44068 1.000 28.55525 339 LEU c O 1
ATOM 6296 N N . ILE E 1 86 ? 96.05825 110.84406 111.24898 1.000 29.19717 340 ILE c N 1
ATOM 6297 C CA . ILE E 1 86 ? 95.42928 109.53006 111.21068 1.000 19.83510 340 ILE c CA 1
ATOM 6298 C C . ILE E 1 86 ? 96.51259 108.49009 110.97673 1.000 21.57890 340 ILE c C 1
ATOM 6299 O O . ILE E 1 86 ? 97.27044 108.58351 110.00378 1.000 24.08877 340 ILE c O 1
ATOM 6304 N N . SER E 1 87 ? 96.58859 107.50440 111.86664 1.000 22.22543 341 SER c N 1
ATOM 6305 C CA . SER E 1 87 ? 97.53966 106.41154 111.71231 1.000 19.87282 341 SER c CA 1
ATOM 6306 C C . SER E 1 87 ? 97.04363 105.45798 110.63280 1.000 22.67080 341 SER c C 1
ATOM 6307 O O . SER E 1 87 ? 95.97441 104.85580 110.77226 1.000 25.18028 341 SER c O 1
ATOM 6310 N N . ASP E 1 88 ? 97.81818 105.32372 109.55490 1.000 20.37925 342 ASP c N 1
ATOM 6311 C CA . ASP E 1 88 ? 97.43042 104.42027 108.47771 1.000 18.31153 342 ASP c CA 1
ATOM 6312 C C . ASP E 1 88 ? 97.43923 102.96636 108.93016 1.000 19.85759 342 ASP c C 1
ATOM 6313 O O . ASP E 1 88 ? 96.62278 102.17035 108.45798 1.000 22.27020 342 ASP c O 1
ATOM 6318 N N . ASN E 1 89 ? 98.34753 102.60207 109.83763 1.000 20.55042 343 ASN c N 1
ATOM 6319 C CA . ASN E 1 89 ? 98.42374 101.21931 110.29972 1.000 17.17958 343 ASN c CA 1
ATOM 6320 C C . ASN E 1 89 ? 97.20664 100.83872 111.13345 1.000 12.91577 343 ASN c C 1
ATOM 6321 O O . ASN E 1 89 ? 96.66228 99.74088 110.97925 1.000 15.25010 343 ASN c O 1
ATOM 6326 N N . LEU E 1 90 ? 96.76842 101.72933 112.02445 1.000 17.53219 344 LEU c N 1
ATOM 6327 C CA . LEU E 1 90 ? 95.57988 101.45647 112.82617 1.000 13.69679 344 LEU c CA 1
ATOM 6328 C C . LEU E 1 90 ? 94.33397 101.36447 111.95221 1.000 16.06469 344 LEU c C 1
ATOM 6329 O O . LEU E 1 90 ? 93.48588 100.48279 112.14923 1.000 18.27772 344 LEU c O 1
ATOM 6334 N N . LEU E 1 91 ? 94.21185 102.26603 110.97499 1.000 10.86091 345 LEU c N 1
ATOM 6335 C CA . LEU E 1 91 ? 93.08444 102.22019 110.05171 1.000 7.82420 345 LEU c CA 1
ATOM 6336 C C . LEU E 1 91 ? 93.10028 100.93812 109.22890 1.000 9.49918 345 LEU c C 1
ATOM 6337 O O . LEU E 1 91 ? 92.05228 100.32226 109.00290 1.000 11.73342 345 LEU c O 1
ATOM 6342 N N . MET E 1 92 ? 94.28465 100.52174 108.77469 1.000 14.75708 346 MET c N 1
ATOM 6343 C CA . MET E 1 92 ? 94.41129 99.27289 108.03223 1.000 13.82817 346 MET c CA 1
ATOM 6344 C C . MET E 1 92 ? 94.02168 98.07752 108.89022 1.000 12.88550 346 MET c C 1
ATOM 6345 O O . MET E 1 92 ? 93.33238 97.16679 108.42090 1.000 14.48361 346 MET c O 1
ATOM 6350 N N . LYS E 1 93 ? 94.46084 98.06132 110.14990 1.000 13.31026 347 LYS c N 1
ATOM 6351 C CA . LYS E 1 93 ? 94.10673 96.96958 111.04951 1.000 12.68625 347 LYS c CA 1
ATOM 6352 C C . LYS E 1 93 ? 92.60079 96.89770 111.26575 1.000 14.43614 347 LYS c C 1
ATOM 6353 O O . LYS E 1 93 ? 92.01185 95.80952 111.23931 1.000 16.88836 347 LYS c O 1
ATOM 6359 N N . ASN E 1 94 ? 91.95783 98.04863 111.47389 1.000 11.66391 348 ASN c N 1
ATOM 6360 C CA . ASN E 1 94 ? 90.51279 98.05049 111.67934 1.000 9.73142 348 ASN c CA 1
ATOM 6361 C C . ASN E 1 94 ? 89.77073 97.61880 110.41959 1.000 12.54668 348 ASN c C 1
ATOM 6362 O O . ASN E 1 94 ? 88.78470 96.87644 110.49721 1.000 15.64172 348 ASN c O 1
ATOM 6367 N N . ARG E 1 95 ? 90.23688 98.05659 109.24794 1.000 11.84832 349 ARG c N 1
ATOM 6368 C CA . ARG E 1 95 ? 89.60547 97.63368 108.00263 1.000 10.59745 349 ARG c CA 1
ATOM 6369 C C . ARG E 1 95 ? 89.75964 96.13258 107.78815 1.000 13.81767 349 ARG c C 1
ATOM 6370 O O . ARG E 1 95 ? 88.82110 95.46181 107.34364 1.000 15.11071 349 ARG c O 1
ATOM 6378 N N . LEU E 1 96 ? 90.93818 95.58791 108.09723 1.000 14.23315 350 LEU c N 1
ATOM 6379 C CA . LEU E 1 96 ? 91.15916 94.15547 107.93551 1.000 14.28818 350 LEU c CA 1
ATOM 6380 C C . LEU E 1 96 ? 90.30589 93.35171 108.90729 1.000 19.21364 350 LEU c C 1
ATOM 6381 O O . LEU E 1 96 ? 89.81366 92.27314 108.56019 1.000 22.48837 350 LEU c O 1
ATOM 6386 N N . LYS E 1 97 ? 90.12421 93.85476 110.13073 1.000 16.55476 351 LYS c N 1
ATOM 6387 C CA . LYS E 1 97 ? 89.19762 93.20901 111.05493 1.000 13.88636 351 LYS c CA 1
ATOM 6388 C C . LYS E 1 97 ? 87.77314 93.25018 110.51843 1.000 17.68845 351 LYS c C 1
ATOM 6389 O O . LYS E 1 97 ? 87.01938 92.28107 110.66035 1.000 23.86384 351 LYS c O 1
ATOM 6395 N N . GLU E 1 98 ? 87.38422 94.37083 109.90657 1.000 17.65590 352 GLU c N 1
ATOM 6396 C CA . GLU E 1 98 ? 86.05102 94.47220 109.32146 1.000 19.58866 352 GLU c CA 1
ATOM 6397 C C . GLU E 1 98 ? 85.86212 93.47076 108.18671 1.000 26.09618 352 GLU c C 1
ATOM 6398 O O . GLU E 1 98 ? 84.79022 92.86962 108.05100 1.000 32.43482 352 GLU c O 1
ATOM 6404 N N . LEU E 1 99 ? 86.89188 93.27992 107.35888 1.000 22.07681 353 LEU c N 1
ATOM 6405 C CA . LEU E 1 99 ? 86.76706 92.37170 106.22287 1.000 22.08854 353 LEU c CA 1
ATOM 6406 C C . LEU E 1 99 ? 86.66824 90.91679 106.66394 1.000 27.07824 353 LEU c C 1
ATOM 6407 O O . LEU E 1 99 ? 86.11328 90.08781 105.93487 1.000 35.18055 353 LEU c O 1
ATOM 6412 N N . LEU E 1 100 ? 87.19016 90.58831 107.84368 1.000 31.13538 354 LEU c N 1
ATOM 6413 C CA . LEU E 1 100 ? 87.19824 89.22357 108.35064 1.000 29.58180 354 LEU c CA 1
ATOM 6414 C C . LEU E 1 100 ? 86.02921 88.92805 109.28321 1.000 34.84352 354 LEU c C 1
ATOM 6415 O O . LEU E 1 100 ? 86.00731 87.86338 109.90796 1.000 40.95270 354 LEU c O 1
ATOM 6420 N N . ASN E 1 101 ? 85.07002 89.84944 109.39947 1.000 33.24657 355 ASN c N 1
ATOM 6421 C CA . ASN E 1 101 ? 83.86473 89.66242 110.21197 1.000 34.85898 355 ASN c CA 1
ATOM 6422 C C . ASN E 1 101 ? 84.18807 89.48830 111.69471 1.000 35.21963 355 ASN c C 1
ATOM 6423 O O . ASN E 1 101 ? 83.50368 88.75229 112.40884 1.000 42.93572 355 ASN c O 1
ATOM 6428 N N . THR E 1 102 ? 85.22853 90.16861 112.16543 1.000 30.63731 356 THR c N 1
ATOM 6429 C CA . THR E 1 102 ? 85.85401 90.38232 113.46326 1.000 24.00005 356 THR c CA 1
ATOM 6430 C C . THR E 1 102 ? 85.42249 91.73086 114.02917 1.000 26.45401 356 THR c C 1
ATOM 6431 O O . THR E 1 102 ? 85.18929 92.67180 113.26291 1.000 26.50448 356 THR c O 1
ATOM 6435 N N . PRO E 1 103 ? 85.25839 91.87066 115.34720 1.000 30.45828 357 PRO c N 1
ATOM 6436 C CA . PRO E 1 103 ? 84.96685 93.19626 115.90813 1.000 26.52198 357 PRO c CA 1
ATOM 6437 C C . PRO E 1 103 ? 86.04188 94.20334 115.52603 1.000 23.01959 357 PRO c C 1
ATOM 6438 O O . PRO E 1 103 ? 87.23672 93.90249 115.54137 1.000 24.75129 357 PRO c O 1
ATOM 6442 N N . TYR E 1 104 ? 85.60283 95.41054 115.17927 1.000 21.43993 358 TYR c N 1
ATOM 6443 C CA . TYR E 1 104 ? 86.50460 96.41972 114.64713 1.000 20.82548 358 TYR c CA 1
ATOM 6444 C C . TYR E 1 104 ? 85.98947 97.80219 115.01276 1.000 18.56446 358 TYR c C 1
ATOM 6445 O O . TYR E 1 104 ? 84.82010 97.98347 115.36023 1.000 16.97051 358 TYR c O 1
ATOM 6454 N N . CYS E 1 105 ? 86.88556 98.77835 114.92337 1.000 18.62943 359 CYS c N 1
ATOM 6455 C CA . CYS E 1 105 ? 86.54503 100.17295 115.15496 1.000 14.59934 359 CYS c CA 1
ATOM 6456 C C . CYS E 1 105 ? 86.19417 100.83928 113.83332 1.000 13.28499 359 CYS c C 1
ATOM 6457 O O . CYS E 1 105 ? 86.95951 100.75559 112.86871 1.000 14.01708 359 CYS c O 1
ATOM 6460 N N . ASN E 1 106 ? 85.03686 101.49804 113.78905 1.000 11.97000 360 ASN c N 1
ATOM 6461 C CA . ASN E 1 106 ? 84.65550 102.28216 112.62366 1.000 10.76429 360 ASN c CA 1
ATOM 6462 C C . ASN E 1 106 ? 84.65416 103.78147 112.92030 1.000 10.82254 360 ASN c C 1
ATOM 6463 O O . ASN E 1 106 ? 84.01683 104.55806 112.20257 1.000 17.26550 360 ASN c O 1
ATOM 6468 N N . TYR E 1 107 ? 85.36847 104.19031 113.97398 1.000 11.32890 361 TYR c N 1
ATOM 6469 C CA . TYR E 1 107 ? 85.77785 105.57830 114.20784 1.000 10.06638 361 TYR c CA 1
ATOM 6470 C C . TYR E 1 107 ? 84.59416 106.51264 114.43592 1.000 10.71322 361 TYR c C 1
ATOM 6471 O O . TYR E 1 107 ? 84.66127 107.70138 114.11856 1.000 15.66226 361 TYR c O 1
ATOM 6480 N N . THR E 1 108 ? 83.50657 105.99596 114.99891 1.000 14.58020 362 THR c N 1
ATOM 6481 C CA . THR E 1 108 ? 82.29616 106.78353 115.19199 1.000 11.67363 362 THR c CA 1
ATOM 6482 C C . THR E 1 108 ? 81.92205 106.94644 116.65568 1.000 11.55386 362 THR c C 1
ATOM 6483 O O . THR E 1 108 ? 81.72701 108.07616 117.11736 1.000 14.13607 362 THR c O 1
ATOM 6487 N N . LYS E 1 109 ? 81.82077 105.85103 117.40165 1.000 13.80654 363 LYS c N 1
ATOM 6488 C CA . LYS E 1 109 ? 81.38703 105.87283 118.79022 1.000 11.19356 363 LYS c CA 1
ATOM 6489 C C . LYS E 1 109 ? 82.51039 105.37858 119.68960 1.000 12.57358 363 LYS c C 1
ATOM 6490 O O . LYS E 1 109 ? 83.18260 104.39331 119.37352 1.000 14.65275 363 LYS c O 1
ATOM 6496 N N . PHE E 1 110 ? 82.71062 106.06716 120.81155 1.000 16.94098 364 PHE c N 1
ATOM 6497 C CA . PHE E 1 110 ? 83.76899 105.74087 121.75614 1.000 13.75972 364 PHE c CA 1
ATOM 6498 C C . PHE E 1 110 ? 83.20733 105.71471 123.16934 1.000 16.46538 364 PHE c C 1
ATOM 6499 O O . PHE E 1 110 ? 82.45176 106.60742 123.56009 1.000 24.25353 364 PHE c O 1
ATOM 6507 N N . TRP E 1 111 ? 83.58046 104.69071 123.93234 1.000 16.81128 365 TRP c N 1
ATOM 6508 C CA . TRP E 1 111 ? 83.11350 104.51490 125.29946 1.000 18.02736 365 TRP c CA 1
ATOM 6509 C C . TRP E 1 111 ? 84.23247 104.81816 126.28663 1.000 20.53603 365 TRP c C 1
ATOM 6510 O O . TRP E 1 111 ? 85.41401 104.61450 125.99839 1.000 22.65572 365 TRP c O 1
ATOM 6521 N N . TYR E 1 112 ? 83.84509 105.30896 127.45963 1.000 25.23533 366 TYR c N 1
ATOM 6522 C CA . TYR E 1 112 ? 84.79794 105.59122 128.51993 1.000 24.15691 366 TYR c CA 1
ATOM 6523 C C . TYR E 1 112 ? 84.10403 105.42598 129.86137 1.000 25.12846 366 TYR c C 1
ATOM 6524 O O . TYR E 1 112 ? 82.87582 105.47116 129.96003 1.000 30.43515 366 TYR c O 1
ATOM 6533 N N . VAL E 1 113 ? 84.91274 105.23350 130.89612 1.000 26.18738 367 VAL c N 1
ATOM 6534 C CA . VAL E 1 113 ? 84.42958 105.04155 132.25646 1.000 33.75749 367 VAL c CA 1
ATOM 6535 C C . VAL E 1 113 ? 84.58079 106.35534 133.00752 1.000 37.86798 367 VAL c C 1
ATOM 6536 O O . VAL E 1 113 ? 85.67383 106.93116 133.04946 1.000 40.25350 367 VAL c O 1
ATOM 6540 N N . ASN E 1 114 ? 83.48763 106.83224 133.59725 1.000 38.44546 368 ASN c N 1
ATOM 6541 C CA . ASN E 1 114 ? 83.46071 108.10624 134.30289 1.000 41.49573 368 ASN c CA 1
ATOM 6542 C C . ASN E 1 114 ? 83.15179 107.87160 135.77387 1.000 47.23636 368 ASN c C 1
ATOM 6543 O O . ASN E 1 114 ? 82.16235 107.21166 136.10761 1.000 50.24975 368 ASN c O 1
ATOM 6548 N N . HIS E 1 115 ? 83.99780 108.41448 136.64577 1.000 51.33232 369 HIS c N 1
ATOM 6549 C CA . HIS E 1 115 ? 83.73490 108.43075 138.08284 1.000 54.41206 369 HIS c CA 1
ATOM 6550 C C . HIS E 1 115 ? 82.83768 109.62823 138.36656 1.000 57.16665 369 HIS c C 1
ATOM 6551 O O . HIS E 1 115 ? 83.30651 110.76489 138.45221 1.000 59.04163 369 HIS c O 1
ATOM 6558 N N . THR E 1 116 ? 81.53566 109.36999 138.50956 1.000 53.77058 370 THR c N 1
ATOM 6559 C CA . THR E 1 116 ? 80.55436 110.45159 138.52967 1.000 62.51053 370 THR c CA 1
ATOM 6560 C C . THR E 1 116 ? 80.77043 111.39153 139.71104 1.000 66.77667 370 THR c C 1
ATOM 6561 O O . THR E 1 116 ? 80.67215 112.61579 139.56382 1.000 66.57125 370 THR c O 1
ATOM 6565 N N . ALA E 1 117 ? 81.07259 110.84056 140.88886 1.000 66.60885 371 ALA c N 1
ATOM 6566 C CA . ALA E 1 117 ? 81.22059 111.67433 142.07820 1.000 65.88049 371 ALA c CA 1
ATOM 6567 C C . ALA E 1 117 ? 82.37756 112.65643 141.93610 1.000 69.73612 371 ALA c C 1
ATOM 6568 O O . ALA E 1 117 ? 82.24967 113.83265 142.29505 1.000 73.96237 371 ALA c O 1
ATOM 6570 N N . SER E 1 118 ? 83.51304 112.19681 141.41134 1.000 67.46921 372 SER c N 1
ATOM 6571 C CA . SER E 1 118 ? 84.69822 113.03600 141.29860 1.000 66.29895 372 SER c CA 1
ATOM 6572 C C . SER E 1 118 ? 84.85039 113.69966 139.93792 1.000 68.44672 372 SER c C 1
ATOM 6573 O O . SER E 1 118 ? 85.50977 114.74049 139.84666 1.000 71.19300 372 SER c O 1
ATOM 6576 N N . GLY E 1 119 ? 84.26839 113.12853 138.88618 1.000 65.62127 373 GLY c N 1
ATOM 6577 C CA . GLY E 1 119 ? 84.42335 113.64821 137.54736 1.000 59.79931 373 GLY c CA 1
ATOM 6578 C C . GLY E 1 119 ? 85.60612 113.09724 136.78239 1.000 57.52645 373 GLY c C 1
ATOM 6579 O O . GLY E 1 119 ? 85.71579 113.35429 135.57724 1.000 58.89740 373 GLY c O 1
ATOM 6580 N N . GLU E 1 120 ? 86.49284 112.35315 137.43736 1.000 60.98889 374 GLU c N 1
ATOM 6581 C CA . GLU E 1 120 ? 87.60661 111.72968 136.74026 1.000 57.48288 374 GLU c CA 1
ATOM 6582 C C . GLU E 1 120 ? 87.10102 110.62405 135.82167 1.000 52.98929 374 GLU c C 1
ATOM 6583 O O . GLU E 1 120 ? 86.12262 109.93466 136.11935 1.000 52.42293 374 GLU c O 1
ATOM 6589 N N . HIS E 1 121 ? 87.77990 110.45873 134.69089 1.000 49.89202 375 HIS c N 1
ATOM 6590 C CA . HIS E 1 121 ? 87.31419 109.53523 133.67024 1.000 42.77197 375 HIS c CA 1
ATOM 6591 C C . HIS E 1 121 ? 88.50741 108.92184 132.95733 1.000 35.82727 375 HIS c C 1
ATOM 6592 O O . HIS E 1 121 ? 89.61886 109.45493 132.98839 1.000 44.24010 375 HIS c O 1
ATOM 6599 N N . SER E 1 122 ? 88.25974 107.78558 132.31526 1.000 30.75028 376 SER c N 1
ATOM 6600 C CA . SER E 1 122 ? 89.27999 107.11711 131.52857 1.000 31.84722 376 SER c CA 1
ATOM 6601 C C . SER E 1 122 ? 89.36275 107.72684 130.13198 1.000 27.62543 376 SER c C 1
ATOM 6602 O O . SER E 1 122 ? 88.49260 108.48611 129.69907 1.000 31.49573 376 SER c O 1
ATOM 6605 N N . LEU E 1 123 ? 90.43222 107.39052 129.42766 1.000 26.52995 377 LEU c N 1
ATOM 6606 C CA . LEU E 1 123 ? 90.54620 107.77738 128.02978 1.000 27.21347 377 LEU c CA 1
ATOM 6607 C C . LEU E 1 123 ? 89.52165 107.00061 127.21082 1.000 25.05472 377 LEU c C 1
ATOM 6608 O O . LEU E 1 123 ? 89.44278 105.77329 127.33528 1.000 26.95542 377 LEU c O 1
ATOM 6613 N N . PRO E 1 124 ? 88.71262 107.66859 126.38886 1.000 22.11661 378 PRO c N 1
ATOM 6614 C CA . PRO E 1 124 ? 87.67618 106.95319 125.63515 1.000 19.43357 378 PRO c CA 1
ATOM 6615 C C . PRO E 1 124 ? 88.26696 105.90430 124.70472 1.000 18.41878 378 PRO c C 1
ATOM 6616 O O . PRO E 1 124 ? 89.32902 106.09471 124.11009 1.000 19.19442 378 PRO c O 1
ATOM 6620 N N . ARG E 1 125 ? 87.56148 104.78403 124.59486 1.000 20.53991 379 ARG c N 1
ATOM 6621 C CA . ARG E 1 125 ? 87.95878 103.66357 123.76043 1.000 20.91003 379 ARG c CA 1
ATOM 6622 C C . ARG E 1 125 ? 86.84634 103.36376 122.76880 1.000 20.50443 379 ARG c C 1
ATOM 6623 O O . ARG E 1 125 ? 85.67038 103.61811 123.03913 1.000 20.97395 379 ARG c O 1
ATOM 6631 N N . CYS E 1 126 ? 87.22775 102.81664 121.62019 1.000 19.96781 380 CYS c N 1
ATOM 6632 C CA . CYS E 1 126 ? 86.27771 102.61853 120.53587 1.000 14.58084 380 CYS c CA 1
ATOM 6633 C C . CYS E 1 126 ? 85.22949 101.57263 120.89124 1.000 14.37422 380 CYS c C 1
ATOM 6634 O O . CYS E 1 126 ? 85.53641 100.52742 121.46975 1.000 18.85330 380 CYS c O 1
ATOM 6637 N N . TRP E 1 127 ? 83.98282 101.86513 120.53090 1.000 15.44264 381 TRP c N 1
ATOM 6638 C CA . TRP E 1 127 ? 82.89068 100.90616 120.63824 1.000 16.74370 381 TRP c CA 1
ATOM 6639 C C . TRP E 1 127 ? 82.88247 100.05116 119.37708 1.000 15.81889 381 TRP c C 1
ATOM 6640 O O . TRP E 1 127 ? 82.57092 100.54242 118.28855 1.000 19.63529 381 TRP c O 1
ATOM 6651 N N . LEU E 1 128 ? 83.22166 98.77352 119.52044 1.000 19.61658 382 LEU c N 1
ATOM 6652 C CA . LEU E 1 128 ? 83.41786 97.90602 118.36947 1.000 19.75814 382 LEU c CA 1
ATOM 6653 C C . LEU E 1 128 ? 82.09206 97.58940 117.68218 1.000 21.18126 382 LEU c C 1
ATOM 6654 O O . LEU E 1 128 ? 81.00709 97.77473 118.23852 1.000 26.19066 382 LEU c O 1
ATOM 6659 N N . VAL E 1 129 ? 82.19813 97.11083 116.44386 1.000 24.32748 383 VAL c N 1
ATOM 6660 C CA . VAL E 1 129 ? 81.05025 96.84838 115.58512 1.000 30.67289 383 VAL c CA 1
ATOM 6661 C C . VAL E 1 129 ? 81.19191 95.46088 114.97207 1.000 32.27605 383 VAL c C 1
ATOM 6662 O O . VAL E 1 129 ? 82.27689 95.08045 114.51928 1.000 30.14729 383 VAL c O 1
ATOM 6666 N N . ARG E 1 130 ? 80.09568 94.70036 114.97263 1.000 43.14625 384 ARG c N 1
ATOM 6667 C CA . ARG E 1 130 ? 79.97911 93.45953 114.21639 1.000 45.35436 384 ARG c CA 1
ATOM 6668 C C . ARG E 1 130 ? 78.65107 93.43721 113.47682 1.000 50.44443 384 ARG c C 1
ATOM 6669 O O . ARG E 1 130 ? 77.62736 93.87020 114.01364 1.000 54.36815 384 ARG c O 1
ATOM 6677 N N . ASN E 1 131 ? 78.67665 92.92253 112.24597 1.000 54.70580 385 ASN c N 1
ATOM 6678 C CA . ASN E 1 131 ? 77.47438 92.76627 111.42398 1.000 63.01183 385 ASN c CA 1
ATOM 6679 C C . ASN E 1 131 ? 76.70809 94.08073 111.30502 1.000 61.48118 385 ASN c C 1
ATOM 6680 O O . ASN E 1 131 ? 75.47665 94.11132 111.35806 1.000 69.42093 385 ASN c O 1
ATOM 6685 N N . ASN E 1 132 ? 77.44851 95.17863 111.14721 1.000 54.35638 386 ASN c N 1
ATOM 6686 C CA . ASN E 1 132 ? 76.86744 96.52009 111.07116 1.000 52.32002 386 ASN c CA 1
ATOM 6687 C C . ASN E 1 132 ? 76.03714 96.83663 112.31383 1.000 51.56529 386 ASN c C 1
ATOM 6688 O O . ASN E 1 132 ? 75.00660 97.50843 112.24156 1.000 51.70110 386 ASN c O 1
ATOM 6693 N N . SER E 1 133 ? 76.49206 96.34959 113.46645 1.000 47.89583 387 SER c N 1
ATOM 6694 C CA . SER E 1 133 ? 75.81277 96.58008 114.73233 1.000 41.71749 387 SER c CA 1
ATOM 6695 C C . SER E 1 133 ? 76.84400 96.83651 115.81977 1.000 40.10851 387 SER c C 1
ATOM 6696 O O . SER E 1 133 ? 77.87776 96.16545 115.87501 1.000 36.63654 387 SER c O 1
ATOM 6699 N N . TYR E 1 134 ? 76.55620 97.80901 116.68059 1.000 34.39911 388 TYR c N 1
ATOM 6700 C CA . TYR E 1 134 ? 77.45409 98.12439 117.78201 1.000 33.40945 388 TYR c CA 1
ATOM 6701 C C . TYR E 1 134 ? 77.51896 96.97039 118.77386 1.000 39.09289 388 TYR c C 1
ATOM 6702 O O . TYR E 1 134 ? 76.50929 96.32879 119.07629 1.000 42.21727 388 TYR c O 1
ATOM 6711 N N . LEU E 1 135 ? 78.72336 96.70810 119.27353 1.000 35.51600 389 LEU c N 1
ATOM 6712 C CA . LEU E 1 135 ? 78.92368 95.65270 120.25519 1.000 34.89868 389 LEU c CA 1
ATOM 6713 C C . LEU E 1 135 ? 78.11588 95.94233 121.51388 1.000 41.11611 389 LEU c C 1
ATOM 6714 O O . LEU E 1 135 ? 78.09061 97.07149 122.00979 1.000 45.32828 389 LEU c O 1
ATOM 6719 N N . ASN E 1 136 ? 77.44669 94.91613 122.02889 1.000 48.21327 390 ASN c N 1
ATOM 6720 C CA . ASN E 1 136 ? 76.64582 95.08753 123.22923 1.000 48.09109 390 ASN c CA 1
ATOM 6721 C C . ASN E 1 136 ? 77.55593 95.16093 124.45391 1.000 47.20697 390 ASN c C 1
ATOM 6722 O O . ASN E 1 136 ? 78.69185 94.68089 124.44291 1.000 49.08224 390 ASN c O 1
ATOM 6727 N N . GLU E 1 137 ? 77.03664 95.77346 125.52217 1.000 48.24194 391 GLU c N 1
ATOM 6728 C CA . GLU E 1 137 ? 77.86586 96.08046 126.68623 1.000 44.47235 391 GLU c CA 1
ATOM 6729 C C . GLU E 1 137 ? 78.48089 94.82456 127.28885 1.000 48.93734 391 GLU c C 1
ATOM 6730 O O . GLU E 1 137 ? 79.64020 94.83846 127.71803 1.000 47.51987 391 GLU c O 1
ATOM 6736 N N . SER E 1 138 ? 77.71888 93.73055 127.33743 1.000 49.94495 392 SER c N 1
ATOM 6737 C CA . SER E 1 138 ? 78.24435 92.49221 127.89970 1.000 52.35825 392 SER c CA 1
ATOM 6738 C C . SER E 1 138 ? 79.36388 91.91123 127.04583 1.000 52.02195 392 SER c C 1
ATOM 6739 O O . SER E 1 138 ? 80.31894 91.34211 127.58672 1.000 52.81138 392 SER c O 1
ATOM 6742 N N . GLU E 1 139 ? 79.27505 92.05408 125.72038 1.000 52.68991 393 GLU c N 1
ATOM 6743 C CA . GLU E 1 139 ? 80.24048 91.41615 124.83192 1.000 45.20906 393 GLU c CA 1
ATOM 6744 C C . GLU E 1 139 ? 81.64773 91.97878 124.98690 1.000 44.87132 393 GLU c C 1
ATOM 6745 O O . GLU E 1 139 ? 82.60572 91.34024 124.53979 1.000 53.09806 393 GLU c O 1
ATOM 6751 N N . PHE E 1 140 ? 81.79841 93.15460 125.59746 1.000 42.89258 394 PHE c N 1
ATOM 6752 C CA . PHE E 1 140 ? 83.10992 93.65314 125.99708 1.000 42.02003 394 PHE c CA 1
ATOM 6753 C C . PHE E 1 140 ? 83.10436 94.05560 127.46710 1.000 42.55129 394 PHE c C 1
ATOM 6754 O O . PHE E 1 140 ? 83.79635 94.99463 127.86581 1.000 42.48606 394 PHE c O 1
ATOM 6762 N N . ARG E 1 141 ? 82.33978 93.32698 128.28501 1.000 49.47232 395 ARG c N 1
ATOM 6763 C CA . ARG E 1 141 ? 82.22350 93.65421 129.70310 1.000 45.57706 395 ARG c CA 1
ATOM 6764 C C . ARG E 1 141 ? 83.58235 93.61690 130.39072 1.000 47.23724 395 ARG c C 1
ATOM 6765 O O . ARG E 1 141 ? 83.95675 94.55570 131.10586 1.000 50.02597 395 ARG c O 1
ATOM 6773 N N . ASN E 1 142 ? 84.35814 92.55912 130.14136 1.000 48.03108 396 ASN c N 1
ATOM 6774 C CA . ASN E 1 142 ? 85.68710 92.45682 130.73334 1.000 51.73146 396 ASN c CA 1
ATOM 6775 C C . ASN E 1 142 ? 86.55926 93.64639 130.36119 1.000 49.44056 396 ASN c C 1
ATOM 6776 O O . ASN E 1 142 ? 87.49862 93.97884 131.09210 1.000 52.08175 396 ASN c O 1
ATOM 6781 N N . ASP E 1 143 ? 86.26871 94.29715 129.23310 1.000 46.61854 397 ASP c N 1
ATOM 6782 C CA . ASP E 1 143 ? 87.03882 95.47250 128.84677 1.000 43.34849 397 ASP c CA 1
ATOM 6783 C C . ASP E 1 143 ? 86.74578 96.65889 129.75689 1.000 44.66632 397 ASP c C 1
ATOM 6784 O O . ASP E 1 143 ? 87.66911 97.37715 130.15563 1.000 45.32241 397 ASP c O 1
ATOM 6789 N N . TRP E 1 144 ? 85.47793 96.89073 130.09995 1.000 40.14514 398 TRP c N 1
ATOM 6790 C CA . TRP E 1 144 ? 85.14436 98.07051 130.88830 1.000 38.00180 398 TRP c CA 1
ATOM 6791 C C . TRP E 1 144 ? 85.03873 97.79121 132.38095 1.000 44.72071 398 TRP c C 1
ATOM 6792 O O . TRP E 1 144 ? 84.80510 98.72485 133.15372 1.000 49.74107 398 TRP c O 1
ATOM 6803 N N . ILE E 1 145 ? 85.21251 96.54202 132.81069 1.000 50.43669 399 ILE c N 1
ATOM 6804 C CA . ILE E 1 145 ? 85.34700 96.27082 134.23872 1.000 51.17242 399 ILE c CA 1
ATOM 6805 C C . ILE E 1 145 ? 86.72575 96.70140 134.72186 1.000 52.45013 399 ILE c C 1
ATOM 6806 O O . ILE E 1 145 ? 86.85700 97.61350 135.54786 1.000 53.96639 399 ILE c O 1
ATOM 6811 N N . ILE E 1 146 ? 87.77543 96.08137 134.17294 1.000 50.53395 400 ILE c N 1
ATOM 6812 C CA . ILE E 1 146 ? 89.13232 96.36815 134.62829 1.000 56.85596 400 ILE c CA 1
ATOM 6813 C C . ILE E 1 146 ? 89.44721 97.84511 134.45237 1.000 53.68420 400 ILE c C 1
ATOM 6814 O O . ILE E 1 146 ? 90.01803 98.48243 135.34759 1.000 58.96118 400 ILE c O 1
ATOM 6819 N N . GLU E 1 147 ? 89.04814 98.41918 133.31380 1.000 52.25287 401 GLU c N 1
ATOM 6820 C CA . GLU E 1 147 ? 89.23966 99.84627 133.09056 1.000 52.73951 401 GLU c CA 1
ATOM 6821 C C . GLU E 1 147 ? 88.67324 100.64543 134.25393 1.000 48.61717 401 GLU c C 1
ATOM 6822 O O . GLU E 1 147 ? 89.37434 101.46486 134.86027 1.000 52.59167 401 GLU c O 1
ATOM 6828 N N . SER E 1 148 ? 87.41864 100.36637 134.62074 1.000 48.52306 402 SER c N 1
ATOM 6829 C CA . SER E 1 148 ? 86.82635 101.02142 135.78018 1.000 48.63585 402 SER c CA 1
ATOM 6830 C C . SER E 1 148 ? 87.70285 100.81813 137.00534 1.000 57.72727 402 SER c C 1
ATOM 6831 O O . SER E 1 148 ? 88.10795 101.78527 137.66344 1.000 61.12757 402 SER c O 1
ATOM 6834 N N . ASP E 1 149 ? 88.06408 99.56127 137.28037 1.000 56.37957 403 ASP c N 1
ATOM 6835 C CA . ASP E 1 149 ? 88.97377 99.27412 138.38123 1.000 54.70811 403 ASP c CA 1
ATOM 6836 C C . ASP E 1 149 ? 90.24148 100.10131 138.24879 1.000 58.64287 403 ASP c C 1
ATOM 6837 O O . ASP E 1 149 ? 90.64497 100.79859 139.18870 1.000 66.21762 403 ASP c O 1
ATOM 6842 N N . HIS E 1 150 ? 90.84248 100.09038 137.05436 1.000 58.17075 404 HIS c N 1
ATOM 6843 C CA . HIS E 1 150 ? 92.06836 100.84955 136.84726 1.000 58.76049 404 HIS c CA 1
ATOM 6844 C C . HIS E 1 150 ? 91.85239 102.31457 137.18261 1.000 60.13459 404 HIS c C 1
ATOM 6845 O O . HIS E 1 150 ? 92.67129 102.92404 137.88299 1.000 64.93502 404 HIS c O 1
ATOM 6852 N N . LEU E 1 151 ? 90.72176 102.87778 136.74429 1.000 59.74209 405 LEU c N 1
ATOM 6853 C CA . LEU E 1 151 ? 90.42295 104.26782 137.06201 1.000 58.16244 405 LEU c CA 1
ATOM 6854 C C . LEU E 1 151 ? 90.50102 104.49327 138.56250 1.000 61.73968 405 LEU c C 1
ATOM 6855 O O . LEU E 1 151 ? 91.23814 105.36788 139.03459 1.000 68.51979 405 LEU c O 1
ATOM 6860 N N . LEU E 1 152 ? 89.80788 103.65076 139.33244 1.000 60.86771 406 LEU c N 1
ATOM 6861 C CA . LEU E 1 152 ? 89.85133 103.78358 140.78255 1.000 66.84746 406 LEU c CA 1
ATOM 6862 C C . LEU E 1 152 ? 91.28211 103.66458 141.28198 1.000 71.96615 406 LEU c C 1
ATOM 6863 O O . LEU E 1 152 ? 91.75045 104.49835 142.06782 1.000 72.64385 406 LEU c O 1
ATOM 6868 N N . SER E 1 153 ? 92.01666 102.67159 140.77301 1.000 69.43737 407 SER c N 1
ATOM 6869 C CA . SER E 1 153 ? 93.40790 102.51741 141.17460 1.000 67.32535 407 SER c CA 1
ATOM 6870 C C . SER E 1 153 ? 94.20539 103.76114 140.81920 1.000 75.66130 407 SER c C 1
ATOM 6871 O O . SER E 1 153 ? 95.00945 104.24427 141.62573 1.000 80.08444 407 SER c O 1
ATOM 6874 N N . GLU E 1 154 ? 93.96067 104.32239 139.63207 1.000 73.99627 408 GLU c N 1
ATOM 6875 C CA . GLU E 1 154 ? 94.63998 105.55673 139.26331 1.000 71.25158 408 GLU c CA 1
ATOM 6876 C C . GLU E 1 154 ? 94.28633 106.66992 140.23675 1.000 79.15717 408 GLU c C 1
ATOM 6877 O O . GLU E 1 154 ? 95.16410 107.41976 140.68140 1.000 87.81916 408 GLU c O 1
ATOM 6883 N N . MET E 1 155 ? 93.00944 106.76137 140.61885 1.000 77.47220 409 MET c N 1
ATOM 6884 C CA . MET E 1 155 ? 92.60485 107.77276 141.58432 1.000 79.01221 409 MET c CA 1
ATOM 6885 C C . MET E 1 155 ? 93.23029 107.53509 142.94982 1.000 86.37316 409 MET c C 1
ATOM 6886 O O . MET E 1 155 ? 93.31727 108.47241 143.74968 1.000 92.67021 409 MET c O 1
ATOM 6891 N N . LEU E 1 156 ? 93.66680 106.30923 143.23226 1.000 84.61372 410 LEU c N 1
ATOM 6892 C CA . LEU E 1 156 ? 94.37726 106.00460 144.46389 1.000 86.20636 410 LEU c CA 1
ATOM 6893 C C . LEU E 1 156 ? 95.88750 105.99698 144.28261 1.000 89.17498 410 LEU c C 1
ATOM 6894 O O . LEU E 1 156 ? 96.61403 105.82207 145.26523 1.000 93.57249 410 LEU c O 1
ATOM 6899 N N . ASN E 1 157 ? 96.37746 106.18119 143.05660 1.000 90.13782 411 ASN c N 1
ATOM 6900 C CA . ASN E 1 157 ? 97.81246 106.23640 142.81042 1.000 89.20404 411 ASN c CA 1
ATOM 6901 C C . ASN E 1 157 ? 98.31709 107.64437 142.54266 1.000 97.53372 411 ASN c C 1
ATOM 6902 O O . ASN E 1 157 ? 99.48589 107.93341 142.81725 1.000 103.25722 411 ASN c O 1
ATOM 6907 N N . LYS E 1 158 ? 97.46567 108.52440 142.01185 1.000 97.50379 412 LYS c N 1
ATOM 6908 C CA . LYS E 1 158 ? 97.86626 109.91163 141.81041 1.000 102.58289 412 LYS c CA 1
ATOM 6909 C C . LYS E 1 158 ? 98.03624 110.64198 143.13564 1.000 109.31777 412 LYS c C 1
ATOM 6910 O O . LYS E 1 158 ? 98.87604 111.54299 143.24123 1.000 112.36906 412 LYS c O 1
ATOM 6916 N N . GLU E 1 159 ? 97.24966 110.27333 144.15034 1.000 107.95165 413 GLU c N 1
ATOM 6917 C CA . GLU E 1 159 ? 97.36317 110.92227 145.45272 1.000 109.75897 413 GLU c CA 1
ATOM 6918 C C . GLU E 1 159 ? 98.73686 110.68972 146.06932 1.000 111.17619 413 GLU c C 1
ATOM 6919 O O . GLU E 1 159 ? 99.33567 111.61231 146.63472 1.000 111.54546 413 GLU c O 1
ATOM 6925 N N . TYR E 1 160 ? 99.25051 109.46056 145.97469 1.000 110.41966 414 TYR c N 1
ATOM 6926 C CA . TYR E 1 160 ? 100.58637 109.17512 146.48871 1.000 109.92621 414 TYR c CA 1
ATOM 6927 C C . TYR E 1 160 ? 101.64802 109.96674 145.73629 1.000 113.06104 414 TYR c C 1
ATOM 6928 O O . TYR E 1 160 ? 102.57295 110.51555 146.34596 1.000 115.47647 414 TYR c O 1
ATOM 6937 N N . ILE E 1 161 ? 101.53125 110.03628 144.40901 1.000 110.30136 415 ILE c N 1
ATOM 6938 C CA . ILE E 1 161 ? 102.51674 110.75825 143.61101 1.000 113.71493 415 ILE c CA 1
ATOM 6939 C C . ILE E 1 161 ? 102.42962 112.25614 143.87683 1.000 117.02127 415 ILE c C 1
ATOM 6940 O O . ILE E 1 161 ? 103.45208 112.95057 143.93248 1.000 118.48365 415 ILE c O 1
ATOM 6945 N N . ASP E 1 162 ? 101.21195 112.77902 144.04376 1.000 115.74595 416 ASP c N 1
ATOM 6946 C CA . ASP E 1 162 ? 101.05156 114.20401 144.31618 1.000 117.58433 416 ASP c CA 1
ATOM 6947 C C . ASP E 1 162 ? 101.71066 114.59259 145.63369 1.000 120.09263 416 ASP c C 1
ATOM 6948 O O . ASP E 1 162 ? 102.38562 115.62528 145.71743 1.000 122.99591 416 ASP c O 1
ATOM 6953 N N . ARG E 1 163 ? 101.52380 113.77977 146.67624 1.000 118.73314 417 ARG c N 1
ATOM 6954 C CA . ARG E 1 163 ? 102.19081 114.04763 147.94623 1.000 121.22196 417 ARG c CA 1
ATOM 6955 C C . ARG E 1 163 ? 103.70000 113.87971 147.82171 1.000 122.61327 417 ARG c C 1
ATOM 6956 O O . ARG E 1 163 ? 104.46734 114.68289 148.36518 1.000 124.23557 417 ARG c O 1
ATOM 6964 N N . GLN E 1 164 ? 104.14364 112.84303 147.10675 1.000 121.32232 418 GLN c N 1
ATOM 6965 C CA . GLN E 1 164 ? 105.57417 112.62575 146.92173 1.000 122.24680 418 GLN c CA 1
ATOM 6966 C C . GLN E 1 164 ? 106.21239 113.73853 146.10035 1.000 124.65259 418 GLN c C 1
ATOM 6967 O O . GLN E 1 164 ? 107.40427 114.02209 146.26514 1.000 126.62965 418 GLN c O 1
ATOM 6973 N N . GLY E 1 165 ? 105.44502 114.36992 145.21015 1.000 123.26068 419 GLY c N 1
ATOM 6974 C CA . GLY E 1 165 ? 105.98583 115.47187 144.43141 1.000 121.25217 419 GLY c CA 1
ATOM 6975 C C . GLY E 1 165 ? 106.31618 116.68718 145.27692 1.000 122.01642 419 GLY c C 1
ATOM 6976 O O . GLY E 1 165 ? 107.28786 117.39738 145.00484 1.000 117.85449 419 GLY c O 1
ATOM 6977 N N . LYS E 1 166 ? 105.51400 116.94662 146.30913 1.000 125.28930 420 LYS c N 1
ATOM 6978 C CA . LYS E 1 166 ? 105.70021 118.12078 147.15344 1.000 126.35995 420 LYS c CA 1
ATOM 6979 C C . LYS E 1 166 ? 106.67195 117.86236 148.30115 1.000 128.65644 420 LYS c C 1
ATOM 6980 O O . LYS E 1 166 ? 107.56541 118.67588 148.55535 1.000 129.69862 420 LYS c O 1
ATOM 6986 N N . THR E 1 167 ? 106.50841 116.74244 149.00441 1.000 128.66059 421 THR c N 1
ATOM 6987 C CA . THR E 1 167 ? 107.33719 116.45251 150.17111 1.000 133.08786 421 THR c CA 1
ATOM 6988 C C . THR E 1 167 ? 108.55696 115.63497 149.76317 1.000 134.67016 421 THR c C 1
ATOM 6989 O O . THR E 1 167 ? 108.40508 114.58047 149.13552 1.000 130.97839 421 THR c O 1
ATOM 6993 N N . PRO E 1 168 ? 109.76416 116.08087 150.09426 1.000 137.41798 422 PRO c N 1
ATOM 6994 C CA . PRO E 1 168 ? 110.96538 115.31640 149.74868 1.000 138.42143 422 PRO c CA 1
ATOM 6995 C C . PRO E 1 168 ? 111.13128 114.09937 150.65110 1.000 142.05756 422 PRO c C 1
ATOM 6996 O O . PRO E 1 168 ? 110.48210 113.95825 151.68794 1.000 143.22150 422 PRO c O 1
ATOM 7000 N N . LEU E 1 169 ? 112.02950 113.20711 150.22593 1.000 140.86179 423 LEU c N 1
ATOM 7001 C CA . LEU E 1 169 ? 112.29419 111.99568 150.99541 1.000 142.80708 423 LEU c CA 1
ATOM 7002 C C . LEU E 1 169 ? 112.99856 112.30195 152.31151 1.000 145.10331 423 LEU c C 1
ATOM 7003 O O . LEU E 1 169 ? 112.87440 111.53248 153.27144 1.000 145.76353 423 LEU c O 1
ATOM 7008 N N . THR E 1 170 ? 113.74027 113.41083 152.37613 1.000 144.86735 424 THR c N 1
ATOM 7009 C CA . THR E 1 170 ? 114.46068 113.75129 153.59966 1.000 146.32479 424 THR c CA 1
ATOM 7010 C C . THR E 1 170 ? 113.50085 114.02719 154.75053 1.000 146.93475 424 THR c C 1
ATOM 7011 O O . THR E 1 170 ? 113.77704 113.66207 155.89934 1.000 148.00704 424 THR c O 1
ATOM 7015 N N . LEU E 1 171 ? 112.37113 114.67885 154.46336 1.000 146.12032 425 LEU c N 1
ATOM 7016 C CA . LEU E 1 171 ? 111.39370 114.96386 155.50946 1.000 146.70497 425 LEU c CA 1
ATOM 7017 C C . LEU E 1 171 ? 110.82343 113.67940 156.09846 1.000 147.79312 425 LEU c C 1
ATOM 7018 O O . LEU E 1 171 ? 110.59442 113.59155 157.31060 1.000 148.71615 425 LEU c O 1
ATOM 7023 N N . VAL E 1 172 ? 110.58131 112.67408 155.25478 1.000 147.70026 426 VAL c N 1
ATOM 7024 C CA . VAL E 1 172 ? 110.06953 111.39827 155.74553 1.000 149.66011 426 VAL c CA 1
ATOM 7025 C C . VAL E 1 172 ? 111.10813 110.70475 156.61894 1.000 150.21238 426 VAL c C 1
ATOM 7026 O O . VAL E 1 172 ? 110.76793 110.06074 157.61892 1.000 150.72861 426 VAL c O 1
ATOM 7030 N N . ASP E 1 173 ? 112.38819 110.82065 156.25564 1.000 149.00031 427 ASP c N 1
ATOM 7031 C CA . ASP E 1 173 ? 113.44481 110.19902 157.04839 1.000 150.30488 427 ASP c CA 1
ATOM 7032 C C . ASP E 1 173 ? 113.51819 110.80288 158.44547 1.000 150.91626 427 ASP c C 1
ATOM 7033 O O . ASP E 1 173 ? 113.74651 110.08709 159.42780 1.000 151.14326 427 ASP c O 1
ATOM 7038 N N . ILE E 1 174 ? 113.33391 112.12089 158.55269 1.000 150.53886 428 ILE c N 1
ATOM 7039 C CA . ILE E 1 174 ? 113.37743 112.77850 159.85635 1.000 150.41197 428 ILE c CA 1
ATOM 7040 C C . ILE E 1 174 ? 112.25428 112.26756 160.75022 1.000 152.25869 428 ILE c C 1
ATOM 7041 O O . ILE E 1 174 ? 112.44700 112.05137 161.95338 1.000 152.51365 428 ILE c O 1
ATOM 7046 N N . CYS E 1 175 ? 111.06460 112.06381 160.17760 1.000 152.41494 429 CYS c N 1
ATOM 7047 C CA . CYS E 1 175 ? 109.94078 111.55990 160.96079 1.000 153.17442 429 CYS c CA 1
ATOM 7048 C C . CYS E 1 175 ? 110.21113 110.16171 161.50166 1.000 153.40376 429 CYS c C 1
ATOM 7049 O O . CYS E 1 175 ? 109.73287 109.81493 162.58790 1.000 153.30569 429 CYS c O 1
ATOM 7052 N N . PHE E 1 176 ? 110.96339 109.34456 160.75962 1.000 152.88199 430 PHE c N 1
ATOM 7053 C CA . PHE E 1 176 ? 111.29528 108.00574 161.23768 1.000 151.72175 430 PHE c CA 1
ATOM 7054 C C . PHE E 1 176 ? 112.13719 108.06385 162.50638 1.000 152.88897 430 PHE c C 1
ATOM 7055 O O . PHE E 1 176 ? 111.90963 107.29487 163.44781 1.000 152.79847 430 PHE c O 1
ATOM 7063 N N . TRP E 1 177 ? 113.11185 108.96623 162.55071 1.000 154.07710 431 TRP c N 1
ATOM 7064 C CA . TRP E 1 177 ? 113.97354 109.10564 163.71854 1.000 154.24078 431 TRP c CA 1
ATOM 7065 C C . TRP E 1 177 ? 113.39622 110.11241 164.70795 1.000 150.69491 431 TRP c C 1
ATOM 7066 O O . TRP E 1 177 ? 112.59134 109.75869 165.56963 1.000 147.72522 431 TRP c O 1
ATOM 7077 N N . GLY F 1 18 ? 100.21820 85.11560 130.97774 1.000 66.24614 272 GLY b N 1
ATOM 7078 C CA . GLY F 1 18 ? 100.50426 85.94681 129.82354 1.000 69.54944 272 GLY b CA 1
ATOM 7079 C C . GLY F 1 18 ? 100.34705 85.21212 128.50848 1.000 70.29270 272 GLY b C 1
ATOM 7080 O O . GLY F 1 18 ? 99.91017 84.06197 128.48408 1.000 70.88141 272 GLY b O 1
ATOM 7081 N N . TYR F 1 19 ? 100.70034 85.87889 127.41139 1.000 67.48014 273 TYR b N 1
ATOM 7082 C CA . TYR F 1 19 ? 100.59599 85.25940 126.09694 1.000 65.00328 273 TYR b CA 1
ATOM 7083 C C . TYR F 1 19 ? 101.59763 84.11921 125.98429 1.000 65.43135 273 TYR b C 1
ATOM 7084 O O . TYR F 1 19 ? 102.77256 84.27832 126.32025 1.000 68.79895 273 TYR b O 1
ATOM 7093 N N . CYS F 1 20 ? 101.13931 82.96487 125.51435 1.000 62.71639 274 CYS b N 1
ATOM 7094 C CA . CYS F 1 20 ? 101.96792 81.76987 125.48306 1.000 63.73709 274 CYS b CA 1
ATOM 7095 C C . CYS F 1 20 ? 102.14166 81.31384 124.04298 1.000 65.54178 274 CYS b C 1
ATOM 7096 O O . CYS F 1 20 ? 101.17022 81.26281 123.28163 1.000 67.85698 274 CYS b O 1
ATOM 7099 N N . LEU F 1 21 ? 103.37430 80.97460 123.68007 1.000 66.04108 275 LEU b N 1
ATOM 7100 C CA . LEU F 1 21 ? 103.71385 80.66780 122.30092 1.000 60.42698 275 LEU b CA 1
ATOM 7101 C C . LEU F 1 21 ? 103.39171 79.21666 121.96839 1.000 60.00345 275 LEU b C 1
ATOM 7102 O O . LEU F 1 21 ? 103.51866 78.31980 122.80621 1.000 66.41692 275 LEU b O 1
ATOM 7107 N N . GLU F 1 22 ? 102.97502 78.99302 120.72542 1.000 53.14101 276 GLU b N 1
ATOM 7108 C CA . GLU F 1 22 ? 102.69790 77.64486 120.26001 1.000 53.09681 276 GLU b CA 1
ATOM 7109 C C . GLU F 1 22 ? 103.99962 76.87443 120.05237 1.000 57.15295 276 GLU b C 1
ATOM 7110 O O . GLU F 1 22 ? 105.08715 77.44942 119.95643 1.000 60.37721 276 GLU b O 1
ATOM 7116 N N . ARG F 1 23 ? 103.87481 75.54665 119.98740 1.000 57.21413 277 ARG b N 1
ATOM 7117 C CA . ARG F 1 23 ? 105.05225 74.69989 119.81986 1.000 58.89481 277 ARG b CA 1
ATOM 7118 C C . ARG F 1 23 ? 105.73507 74.95541 118.48116 1.000 60.83652 277 ARG b C 1
ATOM 7119 O O . ARG F 1 23 ? 106.96876 74.98230 118.40112 1.000 61.75601 277 ARG b O 1
ATOM 7127 N N . TRP F 1 24 ? 104.95188 75.13644 117.41537 1.000 58.98740 278 TRP b N 1
ATOM 7128 C CA . TRP F 1 24 ? 105.53587 75.35990 116.09784 1.000 56.95938 278 TRP b CA 1
ATOM 7129 C C . TRP F 1 24 ? 106.21699 76.71719 115.98224 1.000 56.01608 278 TRP b C 1
ATOM 7130 O O . TRP F 1 24 ? 107.03411 76.90779 115.07592 1.000 54.85524 278 TRP b O 1
ATOM 7141 N N . MET F 1 25 ? 105.89713 77.66138 116.87043 1.000 53.61090 279 MET b N 1
ATOM 7142 C CA . MET F 1 25 ? 106.52557 78.97754 116.81474 1.000 45.28812 279 MET b CA 1
ATOM 7143 C C . MET F 1 25 ? 108.01429 78.89784 117.12897 1.000 44.05891 279 MET b C 1
ATOM 7144 O O . MET F 1 25 ? 108.82385 79.59363 116.50615 1.000 46.95361 279 MET b O 1
ATOM 7149 N N . LEU F 1 26 ? 108.39207 78.06190 118.08901 1.000 47.75808 280 LEU b N 1
ATOM 7150 C CA . LEU F 1 26 ? 109.75994 77.96246 118.57270 1.000 53.60051 280 LEU b CA 1
ATOM 7151 C C . LEU F 1 26 ? 110.40712 76.67776 118.06725 1.000 55.68432 280 LEU b C 1
ATOM 7152 O O . LEU F 1 26 ? 109.78739 75.86687 117.37458 1.000 61.53903 280 LEU b O 1
ATOM 7157 N N . VAL F 1 27 ? 111.67738 76.49893 118.42685 1.000 58.28573 281 VAL b N 1
ATOM 7158 C CA . VAL F 1 27 ? 112.45068 75.32799 118.03667 1.000 66.77280 281 VAL b CA 1
ATOM 7159 C C . VAL F 1 27 ? 112.92437 74.51471 119.23015 1.000 77.84813 281 VAL b C 1
ATOM 7160 O O . VAL F 1 27 ? 113.63074 73.51923 119.04330 1.000 81.20195 281 VAL b O 1
ATOM 7164 N N . THR F 1 28 ? 112.55598 74.90073 120.45039 1.000 83.83642 282 THR b N 1
ATOM 7165 C CA . THR F 1 28 ? 113.01239 74.21027 121.64900 1.000 89.91843 282 THR b CA 1
ATOM 7166 C C . THR F 1 28 ? 112.11234 73.05308 122.05894 1.000 96.81377 282 THR b C 1
ATOM 7167 O O . THR F 1 28 ? 112.45356 72.33584 123.00617 1.000 101.04975 282 THR b O 1
ATOM 7171 N N . SER F 1 29 ? 110.98214 72.85649 121.37657 1.000 94.01790 283 SER b N 1
ATOM 7172 C CA . SER F 1 29 ? 110.03977 71.78168 121.69703 1.000 97.19004 283 SER b CA 1
ATOM 7173 C C . SER F 1 29 ? 109.57011 71.86509 123.14785 1.000 95.01548 283 SER b C 1
ATOM 7174 O O . SER F 1 29 ? 109.40994 70.84980 123.82784 1.000 96.90928 283 SER b O 1
ATOM 7177 N N . ASP F 1 30 ? 109.34651 73.08649 123.62632 1.000 93.83314 284 ASP b N 1
ATOM 7178 C CA . ASP F 1 30 ? 108.89482 73.31325 124.99015 1.000 93.25987 284 ASP b CA 1
ATOM 7179 C C . ASP F 1 30 ? 107.86132 74.42902 124.99637 1.000 89.76630 284 ASP b C 1
ATOM 7180 O O . ASP F 1 30 ? 107.81545 75.26661 124.09246 1.000 89.59353 284 ASP b O 1
ATOM 7185 N N . LEU F 1 31 ? 107.02634 74.42810 126.03186 1.000 86.02275 285 LEU b N 1
ATOM 7186 C CA . LEU F 1 31 ? 106.00736 75.45558 126.18869 1.000 84.56535 285 LEU b CA 1
ATOM 7187 C C . LEU F 1 31 ? 106.61297 76.68642 126.85252 1.000 80.27422 285 LEU b C 1
ATOM 7188 O O . LEU F 1 31 ? 107.23683 76.58744 127.91361 1.000 85.30111 285 LEU b O 1
ATOM 7193 N N . LYS F 1 32 ? 106.43391 77.84616 126.22357 1.000 75.57358 286 LYS b N 1
ATOM 7194 C CA . LYS F 1 32 ? 106.98949 79.10284 126.71688 1.000 70.12217 286 LYS b CA 1
ATOM 7195 C C . LYS F 1 32 ? 105.87398 80.13607 126.77888 1.000 66.10786 286 LYS b C 1
ATOM 7196 O O . LYS F 1 32 ? 105.38368 80.59116 125.74039 1.000 62.43195 286 LYS b O 1
ATOM 7202 N N . CYS F 1 33 ? 105.47481 80.50233 127.99223 1.000 64.77421 287 CYS b N 1
ATOM 7203 C CA . CYS F 1 33 ? 104.43693 81.49746 128.22023 1.000 62.17641 287 CYS b CA 1
ATOM 7204 C C . CYS F 1 33 ? 105.08852 82.72826 128.83806 1.000 57.52745 287 CYS b C 1
ATOM 7205 O O . CYS F 1 33 ? 105.75779 82.62395 129.87083 1.000 60.13854 287 CYS b O 1
ATOM 7208 N N . PHE F 1 34 ? 104.89746 83.88554 128.21280 1.000 52.43896 288 PHE b N 1
ATOM 7209 C CA . PHE F 1 34 ? 105.44313 85.14169 128.70469 1.000 52.42496 288 PHE b CA 1
ATOM 7210 C C . PHE F 1 34 ? 104.33965 85.93143 129.39519 1.000 57.18547 288 PHE b C 1
ATOM 7211 O O . PHE F 1 34 ? 103.24048 86.08121 128.84909 1.000 63.14795 288 PHE b O 1
ATOM 7219 N N . GLY F 1 35 ? 104.63360 86.42442 130.59624 1.000 51.50369 289 GLY b N 1
ATOM 7220 C CA . GLY F 1 35 ? 103.63549 87.13102 131.36861 1.000 58.61136 289 GLY b CA 1
ATOM 7221 C C . GLY F 1 35 ? 103.24727 88.45919 130.75013 1.000 61.23329 289 GLY b C 1
ATOM 7222 O O . GLY F 1 35 ? 103.98634 89.06498 129.97452 1.000 61.45428 289 GLY b O 1
ATOM 7223 N N . ASN F 1 36 ? 102.04438 88.91547 131.10759 1.000 65.33456 290 ASN b N 1
ATOM 7224 C CA . ASN F 1 36 ? 101.55146 90.18904 130.59437 1.000 64.28580 290 ASN b CA 1
ATOM 7225 C C . ASN F 1 36 ? 102.35037 91.36603 131.13826 1.000 63.42710 290 ASN b C 1
ATOM 7226 O O . ASN F 1 36 ? 102.41295 92.41852 130.49360 1.000 61.53834 290 ASN b O 1
ATOM 7231 N N . THR F 1 37 ? 102.96541 91.21018 132.31346 1.000 66.01894 291 THR b N 1
ATOM 7232 C CA . THR F 1 37 ? 103.75581 92.29618 132.88481 1.000 65.66033 291 THR b CA 1
ATOM 7233 C C . THR F 1 37 ? 104.94298 92.64317 131.99544 1.000 66.38943 291 THR b C 1
ATOM 7234 O O . THR F 1 37 ? 105.23949 93.82311 131.77478 1.000 67.92232 291 THR b O 1
ATOM 7238 N N . ALA F 1 38 ? 105.63565 91.62787 131.47577 1.000 64.87954 292 ALA b N 1
ATOM 7239 C CA . ALA F 1 38 ? 106.75880 91.88385 130.58105 1.000 55.25354 292 ALA b CA 1
ATOM 7240 C C . ALA F 1 38 ? 106.28077 92.31760 129.20148 1.000 53.03869 292 ALA b C 1
ATOM 7241 O O . ALA F 1 38 ? 106.88355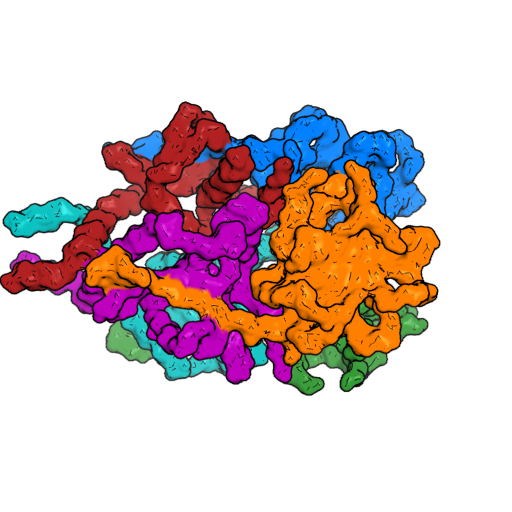 93.19880 128.57852 1.000 50.45788 292 ALA b O 1
ATOM 7243 N N . LEU F 1 39 ? 105.19802 91.71374 128.70875 1.000 53.13424 293 LEU b N 1
ATOM 7244 C CA . LEU F 1 39 ? 104.70397 92.01980 127.37221 1.000 54.24337 293 LEU b CA 1
ATOM 7245 C C . LEU F 1 39 ? 103.99599 93.36467 127.29238 1.000 53.92242 293 LEU b C 1
ATOM 7246 O O . LEU F 1 39 ? 103.71494 93.82841 126.18273 1.000 58.16076 293 LEU b O 1
ATOM 7251 N N . ALA F 1 40 ? 103.69752 93.99634 128.42961 1.000 60.48790 294 ALA b N 1
ATOM 7252 C CA . ALA F 1 40 ? 103.06148 95.30740 128.40858 1.000 60.33276 294 ALA b CA 1
ATOM 7253 C C . ALA F 1 40 ? 103.98875 96.39386 127.88284 1.000 58.99200 294 ALA b C 1
ATOM 7254 O O . ALA F 1 40 ? 103.50843 97.45686 127.47776 1.000 65.00163 294 ALA b O 1
ATOM 7256 N N . LYS F 1 41 ? 105.29986 96.15350 127.88005 1.000 57.25186 295 LYS b N 1
ATOM 7257 C CA . LYS F 1 41 ? 106.25993 97.12358 127.37180 1.000 55.89947 295 LYS b CA 1
ATOM 7258 C C . LYS F 1 41 ? 106.33101 97.14748 125.85199 1.000 62.80564 295 LYS b C 1
ATOM 7259 O O . LYS F 1 41 ? 107.02552 98.00424 125.29572 1.000 71.27749 295 LYS b O 1
ATOM 7265 N N . CYS F 1 42 ? 105.64281 96.22812 125.17290 1.000 60.52307 296 CYS b N 1
ATOM 7266 C CA . CYS F 1 42 ? 105.72858 96.15768 123.71820 1.000 59.01462 296 CYS b CA 1
ATOM 7267 C C . CYS F 1 42 ? 105.11214 97.38446 123.05743 1.000 65.73330 296 CYS b C 1
ATOM 7268 O O . CYS F 1 42 ? 105.64294 97.89015 122.06175 1.000 69.23659 296 CYS b O 1
ATOM 7271 N N . ASN F 1 43 ? 103.98984 97.87371 123.58997 1.000 70.74573 297 ASN b N 1
ATOM 7272 C CA . ASN F 1 43 ? 103.28889 98.97996 122.94418 1.000 72.28289 297 ASN b CA 1
ATOM 7273 C C . ASN F 1 43 ? 104.10750 100.26519 122.98578 1.000 74.29439 297 ASN b C 1
ATOM 7274 O O . ASN F 1 43 ? 104.13554 101.02000 122.00674 1.000 74.89141 297 ASN b O 1
ATOM 7279 N N . LEU F 1 44 ? 104.77828 100.53459 124.10774 1.000 73.57844 298 LEU b N 1
ATOM 7280 C CA . LEU F 1 44 ? 105.56156 101.76154 124.21344 1.000 74.44130 298 LEU b CA 1
ATOM 7281 C C . LEU F 1 44 ? 106.85302 101.67064 123.40822 1.000 79.14436 298 LEU b C 1
ATOM 7282 O O . LEU F 1 44 ? 107.27089 102.65244 122.78373 1.000 82.26423 298 LEU b O 1
ATOM 7287 N N . ASP F 1 45 ? 107.49639 100.50636 123.40841 1.000 78.27631 299 ASP b N 1
ATOM 7288 C CA . ASP F 1 45 ? 108.78223 100.34712 122.74515 1.000 71.25349 299 ASP b CA 1
ATOM 7289 C C . ASP F 1 45 ? 108.60980 100.27843 121.23447 1.000 67.32030 299 ASP b C 1
ATOM 7290 O O . ASP F 1 45 ? 107.65055 99.68986 120.72832 1.000 72.76194 299 ASP b O 1
ATOM 7295 N N . HIS F 1 46 ? 109.55214 100.88539 120.51516 1.000 62.06919 300 HIS b N 1
ATOM 7296 C CA . HIS F 1 46 ? 109.58486 100.82575 119.06238 1.000 62.90411 300 HIS b CA 1
ATOM 7297 C C . HIS F 1 46 ? 110.88740 100.25265 118.52896 1.000 57.54630 300 HIS b C 1
ATOM 7298 O O . HIS F 1 46 ? 111.07242 100.20283 117.30724 1.000 47.83379 300 HIS b O 1
ATOM 7305 N N . ASP F 1 47 ? 111.79588 99.82656 119.40547 1.000 51.57691 301 ASP b N 1
ATOM 7306 C CA . ASP F 1 47 ? 113.06077 99.22718 119.00529 1.000 50.55090 301 ASP b CA 1
ATOM 7307 C C . ASP F 1 47 ? 113.14988 97.76101 119.40924 1.000 44.06433 301 ASP b C 1
ATOM 7308 O O . ASP F 1 47 ? 114.24590 97.19281 119.43464 1.000 45.49174 301 ASP b O 1
ATOM 7313 N N . SER F 1 48 ? 112.01746 97.13923 119.72696 1.000 36.26073 302 SER b N 1
ATOM 7314 C CA . SER F 1 48 ? 111.97339 95.74722 120.15766 1.000 32.50436 302 SER b CA 1
ATOM 7315 C C . SER F 1 48 ? 111.58253 94.87797 118.96930 1.000 27.98426 302 SER b C 1
ATOM 7316 O O . SER F 1 48 ? 110.42465 94.88339 118.54063 1.000 28.66829 302 SER b O 1
ATOM 7319 N N . GLU F 1 49 ? 112.55341 94.13298 118.44016 1.000 21.47167 303 GLU b N 1
ATOM 7320 C CA . GLU F 1 49 ? 112.27031 93.19659 117.35958 1.000 19.04845 303 GLU b CA 1
ATOM 7321 C C . GLU F 1 49 ? 111.42997 92.02380 117.84606 1.000 17.44759 303 GLU b C 1
ATOM 7322 O O . GLU F 1 49 ? 110.68089 91.42735 117.06285 1.000 20.36340 303 GLU b O 1
ATOM 7328 N N . PHE F 1 50 ? 111.54389 91.68515 119.13178 1.000 17.33700 304 PHE b N 1
ATOM 7329 C CA . PHE F 1 50 ? 110.76974 90.58601 119.69617 1.000 14.50070 304 PHE b CA 1
ATOM 7330 C C . PHE F 1 50 ? 109.27488 90.87859 119.65387 1.000 15.31486 304 PHE b C 1
ATOM 7331 O O . PHE F 1 50 ? 108.46669 89.98218 119.39007 1.000 16.39672 304 PHE b O 1
ATOM 7339 N N . CYS F 1 51 ? 108.88569 92.12504 119.92216 1.000 16.14949 305 CYS b N 1
ATOM 7340 C CA . CYS F 1 51 ? 107.47351 92.48538 119.85047 1.000 20.86762 305 CYS b CA 1
ATOM 7341 C C . CYS F 1 51 ? 106.95605 92.41211 118.41821 1.000 21.83443 305 CYS b C 1
ATOM 7342 O O . CYS F 1 51 ? 105.81613 91.99436 118.18489 1.000 22.88243 305 CYS b O 1
ATOM 7345 N N . ASP F 1 52 ? 107.78167 92.80667 117.44613 1.000 17.91441 306 ASP b N 1
ATOM 7346 C CA . ASP F 1 52 ? 107.40655 92.65176 116.04395 1.000 18.81353 306 ASP b CA 1
ATOM 7347 C C . ASP F 1 52 ? 107.22568 91.18213 115.68174 1.000 19.11017 306 ASP b C 1
ATOM 7348 O O . ASP F 1 52 ? 106.28879 90.81904 114.95619 1.000 23.22187 306 ASP b O 1
ATOM 7353 N N . MET F 1 53 ? 108.11764 90.32161 116.17729 1.000 14.41861 307 MET b N 1
ATOM 7354 C CA . MET F 1 53 ? 107.97899 88.88973 115.93380 1.000 16.99804 307 MET b CA 1
ATOM 7355 C C . MET F 1 53 ? 106.70264 88.34337 116.56485 1.000 20.95708 307 MET b C 1
ATOM 7356 O O . MET F 1 53 ? 106.01303 87.50954 115.96599 1.000 25.77603 307 MET b O 1
ATOM 7361 N N . LEU F 1 54 ? 106.37478 88.79909 117.77745 1.000 20.59782 308 LEU b N 1
ATOM 7362 C CA . LEU F 1 54 ? 105.12942 88.37966 118.41353 1.000 18.86062 308 LEU b CA 1
ATOM 7363 C C . LEU F 1 54 ? 103.91888 88.82579 117.60811 1.000 25.31930 308 LEU b C 1
ATOM 7364 O O . LEU F 1 54 ? 102.94245 88.08059 117.48282 1.000 33.01425 308 LEU b O 1
ATOM 7369 N N . LYS F 1 55 ? 103.95049 90.04977 117.07774 1.000 23.87978 309 LYS b N 1
ATOM 7370 C CA . LYS F 1 55 ? 102.83384 90.52184 116.26541 1.000 18.93345 309 LYS b CA 1
ATOM 7371 C C . LYS F 1 55 ? 102.67222 89.68252 115.00299 1.000 24.43303 309 LYS b C 1
ATOM 7372 O O . LYS F 1 55 ? 101.54865 89.30840 114.63907 1.000 32.29387 309 LYS b O 1
ATOM 7378 N N . LEU F 1 56 ? 103.78310 89.36089 114.33044 1.000 24.18827 310 LEU b N 1
ATOM 7379 C CA . LEU F 1 56 ? 103.70452 88.47979 113.16581 1.000 25.05472 310 LEU b CA 1
ATOM 7380 C C . LEU F 1 56 ? 103.12929 87.12079 113.53555 1.000 29.81720 310 LEU b C 1
ATOM 7381 O O . LEU F 1 56 ? 102.27806 86.58030 112.82100 1.000 37.55896 310 LEU b O 1
ATOM 7386 N N . PHE F 1 57 ? 103.60610 86.53656 114.63506 1.000 27.94457 311 PHE b N 1
ATOM 7387 C CA . PHE F 1 57 ? 103.14376 85.20464 115.00624 1.000 32.50481 311 PHE b CA 1
ATOM 7388 C C . PHE F 1 57 ? 101.67016 85.21411 115.38709 1.000 38.83772 311 PHE b C 1
ATOM 7389 O O . PHE F 1 57 ? 100.93491 84.28395 115.04674 1.000 50.45678 311 PHE b O 1
ATOM 7397 N N . GLU F 1 58 ? 101.21824 86.25416 116.08957 1.000 37.59787 312 GLU b N 1
ATOM 7398 C CA . GLU F 1 58 ? 99.80579 86.34714 116.43994 1.000 42.99337 312 GLU b CA 1
ATOM 7399 C C . GLU F 1 58 ? 98.93798 86.50828 115.19833 1.000 42.96855 312 GLU b C 1
ATOM 7400 O O . GLU F 1 58 ? 97.88396 85.86850 115.08220 1.000 52.08077 312 GLU b O 1
ATOM 7406 N N . PHE F 1 59 ? 99.36596 87.35325 114.25441 1.000 38.36186 313 PHE b N 1
ATOM 7407 C CA . PHE F 1 59 ? 98.61531 87.50403 113.01197 1.000 39.97648 313 PHE b CA 1
ATOM 7408 C C . PHE F 1 59 ? 98.55160 86.18735 112.24538 1.000 46.60082 313 PHE b C 1
ATOM 7409 O O . PHE F 1 59 ? 97.48315 85.79104 111.76390 1.000 45.10461 313 PHE b O 1
ATOM 7417 N N . ASN F 1 60 ? 99.68217 85.48323 112.14311 1.000 48.25720 314 ASN b N 1
ATOM 7418 C CA . ASN F 1 60 ? 99.69886 84.20350 111.44243 1.000 48.93731 314 ASN b CA 1
ATOM 7419 C C . ASN F 1 60 ? 98.80240 83.18309 112.13077 1.000 55.06206 314 ASN b C 1
ATOM 7420 O O . ASN F 1 60 ? 98.07159 82.44144 111.46494 1.000 61.12828 314 ASN b O 1
ATOM 7425 N N . LYS F 1 61 ? 98.85360 83.11922 113.46304 1.000 52.52389 315 LYS b N 1
ATOM 7426 C CA . LYS F 1 61 ? 98.04918 82.14228 114.18647 1.000 58.40551 315 LYS b CA 1
ATOM 7427 C C . LYS F 1 61 ? 96.56497 82.41552 114.00083 1.000 64.82892 315 LYS b C 1
ATOM 7428 O O . LYS F 1 61 ? 95.78521 81.49871 113.72056 1.000 68.75050 315 LYS b O 1
ATOM 7434 N N . LYS F 1 62 ? 96.15325 83.67843 114.14131 1.000 65.94055 316 LYS b N 1
ATOM 7435 C CA . LYS F 1 62 ? 94.74263 83.99767 113.96598 1.000 66.49350 316 LYS b CA 1
ATOM 7436 C C . LYS F 1 62 ? 94.29871 83.87122 112.51405 1.000 67.23462 316 LYS b C 1
ATOM 7437 O O . LYS F 1 62 ? 93.10103 83.70817 112.26002 1.000 73.32653 316 LYS b O 1
ATOM 7443 N N . ALA F 1 63 ? 95.22849 83.94145 111.55805 1.000 65.43047 317 ALA b N 1
ATOM 7444 C CA . ALA F 1 63 ? 94.87277 83.67849 110.16817 1.000 70.36855 317 ALA b CA 1
ATOM 7445 C C . ALA F 1 63 ? 94.73239 82.18517 109.89308 1.000 73.81285 317 ALA b C 1
ATOM 7446 O O . ALA F 1 63 ? 93.88832 81.77717 109.08772 1.000 75.96439 317 ALA b O 1
ATOM 7448 N N . ILE F 1 64 ? 95.55419 81.35970 110.54371 1.000 71.70443 318 ILE b N 1
ATOM 7449 C CA . ILE F 1 64 ? 95.53105 79.92250 110.28486 1.000 75.58202 318 ILE b CA 1
ATOM 7450 C C . ILE F 1 64 ? 94.23411 79.30522 110.79706 1.000 83.74296 318 ILE b C 1
ATOM 7451 O O . ILE F 1 64 ? 93.57809 78.52718 110.09427 1.000 86.80226 318 ILE b O 1
ATOM 7456 N N . GLU F 1 65 ? 93.84056 79.64591 112.02044 1.000 79.50924 319 GLU b N 1
ATOM 7457 C CA . GLU F 1 65 ? 92.62811 79.08598 112.60831 1.000 82.80758 319 GLU b CA 1
ATOM 7458 C C . GLU F 1 65 ? 91.37821 79.69991 111.98455 1.000 81.44947 319 GLU b C 1
ATOM 7459 O O . GLU F 1 65 ? 91.46240 80.64464 111.19998 1.000 76.66335 319 GLU b O 1
ATOM 7465 N N . LYS F 1 74 ? 90.49786 80.67820 100.59675 1.000 66.75184 328 LYS b N 1
ATOM 7466 C CA . LYS F 1 74 ? 91.28102 81.25271 101.68384 1.000 65.42802 328 LYS b CA 1
ATOM 7467 C C . LYS F 1 74 ? 92.23471 82.32258 101.16207 1.000 62.12401 328 LYS b C 1
ATOM 7468 O O . LYS F 1 74 ? 93.04787 82.06452 100.27539 1.000 60.14762 328 LYS b O 1
ATOM 7474 N N . VAL F 1 75 ? 92.12974 83.52405 101.72302 1.000 57.24013 329 VAL b N 1
ATOM 7475 C CA . VAL F 1 75 ? 92.91736 84.67600 101.30103 1.000 47.81548 329 VAL b CA 1
ATOM 7476 C C . VAL F 1 75 ? 93.92311 85.00114 102.39513 1.000 41.62982 329 VAL b C 1
ATOM 7477 O O . VAL F 1 75 ? 93.55786 85.10723 103.57192 1.000 42.58775 329 VAL b O 1
ATOM 7481 N N . ASN F 1 76 ? 95.18639 85.15331 102.00834 1.000 36.69513 330 ASN b N 1
ATOM 7482 C CA . ASN F 1 76 ? 96.23588 85.56837 102.92757 1.000 28.63398 330 ASN b CA 1
ATOM 7483 C C . ASN F 1 76 ? 96.37005 87.08423 102.87568 1.000 27.89965 330 ASN b C 1
ATOM 7484 O O . ASN F 1 76 ? 96.49884 87.66581 101.79418 1.000 34.27216 330 ASN b O 1
ATOM 7489 N N . LEU F 1 77 ? 96.32511 87.72141 104.04454 1.000 24.03659 331 LEU b N 1
ATOM 7490 C CA . LEU F 1 77 ? 96.34848 89.17446 104.14397 1.000 23.93578 331 LEU b CA 1
ATOM 7491 C C . LEU F 1 77 ? 97.64132 89.69288 104.76025 1.000 25.16288 331 LEU b C 1
ATOM 7492 O O . LEU F 1 77 ? 97.67145 90.81647 105.26997 1.000 31.34790 331 LEU b O 1
ATOM 7497 N N . LEU F 1 78 ? 98.71024 88.89407 104.72619 1.000 24.30990 332 LEU b N 1
ATOM 7498 C CA . LEU F 1 78 ? 99.95366 89.28962 105.37882 1.000 17.61422 332 LEU b CA 1
ATOM 7499 C C . LEU F 1 78 ? 100.58583 90.50836 104.71678 1.000 20.43003 332 LEU b C 1
ATOM 7500 O O . LEU F 1 78 ? 101.22167 91.31793 105.39939 1.000 24.74817 332 LEU b O 1
ATOM 7505 N N . THR F 1 79 ? 100.43787 90.65455 103.39921 1.000 15.88491 333 THR b N 1
ATOM 7506 C CA . THR F 1 79 ? 101.00827 91.81154 102.71890 1.000 18.37940 333 THR b CA 1
ATOM 7507 C C . THR F 1 79 ? 100.27002 93.10300 103.04335 1.000 22.28361 333 THR b C 1
ATOM 7508 O O . THR F 1 79 ? 100.85535 94.18279 102.91687 1.000 24.28137 333 THR b O 1
ATOM 7512 N N . HIS F 1 80 ? 99.00398 93.01922 103.45328 1.000 21.73840 334 HIS b N 1
ATOM 7513 C CA . HIS F 1 80 ? 98.26492 94.21267 103.84400 1.000 19.96166 334 HIS b CA 1
ATOM 7514 C C . HIS F 1 80 ? 98.66220 94.70773 105.22747 1.000 24.79213 334 HIS b C 1
ATOM 7515 O O . HIS F 1 80 ? 98.54754 95.90568 105.50695 1.000 29.77548 334 HIS b O 1
ATOM 7522 N N . SER F 1 81 ? 99.12856 93.81485 106.09768 1.000 19.81385 335 SER b N 1
ATOM 7523 C CA . SER F 1 81 ? 99.42996 94.15574 107.47945 1.000 23.90415 335 SER b CA 1
ATOM 7524 C C . SER F 1 81 ? 100.90689 94.04170 107.82575 1.000 24.50615 335 SER b C 1
ATOM 7525 O O . SER F 1 81 ? 101.26338 94.20626 108.99623 1.000 30.56112 335 SER b O 1
ATOM 7528 N N . ILE F 1 82 ? 101.77395 93.76314 106.84997 1.000 22.87334 336 ILE b N 1
ATOM 7529 C CA . ILE F 1 82 ? 103.19295 93.60111 107.15166 1.000 20.90887 336 ILE b CA 1
ATOM 7530 C C . ILE F 1 82 ? 103.79171 94.90244 107.67304 1.000 20.43726 336 ILE b C 1
ATOM 7531 O O . ILE F 1 82 ? 104.67232 94.88258 108.54069 1.000 23.91315 336 ILE b O 1
ATOM 7536 N N . ASN F 1 83 ? 103.32682 96.04851 107.16766 1.000 20.30952 337 ASN b N 1
ATOM 7537 C CA . ASN F 1 83 ? 103.77549 97.33116 107.70243 1.000 20.79833 337 ASN b CA 1
ATOM 7538 C C . ASN F 1 83 ? 103.31578 97.52743 109.14201 1.000 23.85923 337 ASN b C 1
ATOM 7539 O O . ASN F 1 83 ? 104.06575 98.05201 109.97271 1.000 27.19491 337 ASN b O 1
ATOM 7544 N N . ALA F 1 84 ? 102.08350 97.12362 109.45422 1.000 25.87359 338 ALA b N 1
ATOM 7545 C CA . ALA F 1 84 ? 101.56566 97.28664 110.80611 1.000 21.43695 338 ALA b CA 1
ATOM 7546 C C . ALA F 1 84 ? 102.20481 96.32541 111.79814 1.000 27.92727 338 ALA b C 1
ATOM 7547 O O . ALA F 1 84 ? 102.23990 96.62648 112.99539 1.000 41.01346 338 ALA b O 1
ATOM 7549 N N . LEU F 1 85 ? 102.70379 95.18035 111.33723 1.000 23.48106 339 LEU b N 1
ATOM 7550 C CA . LEU F 1 85 ? 103.33756 94.22519 112.23769 1.000 24.03882 339 LEU b CA 1
ATOM 7551 C C . LEU F 1 85 ? 104.84810 94.39194 112.31214 1.000 26.12613 339 LEU b C 1
ATOM 7552 O O . LEU F 1 85 ? 105.43427 94.18029 113.37877 1.000 25.91880 339 LEU b O 1
ATOM 7557 N N . ILE F 1 86 ? 105.49277 94.76552 111.21203 1.000 31.65289 340 ILE b N 1
ATOM 7558 C CA . ILE F 1 86 ? 106.94237 94.90082 111.14830 1.000 21.01880 340 ILE b CA 1
ATOM 7559 C C . ILE F 1 86 ? 107.28377 96.36879 110.95369 1.000 23.37822 340 ILE b C 1
ATOM 7560 O O . ILE F 1 86 ? 106.78573 97.01108 110.02106 1.000 27.77946 340 ILE b O 1
ATOM 7565 N N . SER F 1 87 ? 108.12518 96.89923 111.83642 1.000 21.69155 341 SER b N 1
ATOM 7566 C CA . SER F 1 87 ? 108.64292 98.25043 111.67640 1.000 21.55589 341 SER b CA 1
ATOM 7567 C C . SER F 1 87 ? 109.70766 98.24760 110.58806 1.000 22.88215 341 SER b C 1
ATOM 7568 O O . SER F 1 87 ? 110.74675 97.59569 110.73073 1.000 26.35067 341 SER b O 1
ATOM 7571 N N . ASP F 1 88 ? 109.44428 98.96519 109.49520 1.000 21.02958 342 ASP b N 1
ATOM 7572 C CA . ASP F 1 88 ? 110.43510 99.06646 108.43120 1.000 18.77657 342 ASP b CA 1
ATOM 7573 C C . ASP F 1 88 ? 111.67971 99.80752 108.89846 1.000 19.20679 342 ASP b C 1
ATOM 7574 O O . ASP F 1 88 ? 112.78340 99.51593 108.42929 1.000 20.14043 342 ASP b O 1
ATOM 7579 N N . ASN F 1 89 ? 111.52521 100.75885 109.82147 1.000 21.47065 343 ASN b N 1
ATOM 7580 C CA . ASN F 1 89 ? 112.67692 101.50419 110.31874 1.000 19.99564 343 ASN b CA 1
ATOM 7581 C C . ASN F 1 89 ? 113.59882 100.61929 111.14811 1.000 12.91782 343 ASN b C 1
ATOM 7582 O O . ASN F 1 89 ? 114.82291 100.68195 110.99988 1.000 14.74252 343 ASN b O 1
ATOM 7587 N N . LEU F 1 90 ? 113.03077 99.78920 112.02470 1.000 16.81906 344 LEU b N 1
ATOM 7588 C CA . LEU F 1 90 ? 113.84587 98.88079 112.82516 1.000 13.51014 344 LEU b CA 1
ATOM 7589 C C . LEU F 1 90 ? 114.55902 97.86008 111.94566 1.000 16.31202 344 LEU b C 1
ATOM 7590 O O . LEU F 1 90 ? 115.75116 97.58152 112.13791 1.000 20.02646 344 LEU b O 1
ATOM 7595 N N . LEU F 1 91 ? 113.84533 97.30190 110.96514 1.000 10.22983 345 LEU b N 1
ATOM 7596 C CA . LEU F 1 91 ? 114.45561 96.34758 110.04734 1.000 7.70051 345 LEU b CA 1
ATOM 7597 C C . LEU F 1 91 ? 115.56436 96.99895 109.23098 1.000 9.70867 345 LEU b C 1
ATOM 7598 O O . LEU F 1 91 ? 116.62496 96.39989 109.02032 1.000 11.21473 345 LEU b O 1
ATOM 7603 N N . MET F 1 92 ? 115.33676 98.22784 108.76330 1.000 14.45171 346 MET b N 1
ATOM 7604 C CA . MET F 1 92 ? 116.35361 98.93347 107.99266 1.000 12.63985 346 MET b CA 1
ATOM 7605 C C . MET F 1 92 ? 117.57666 99.24146 108.84631 1.000 12.09558 346 MET b C 1
ATOM 7606 O O . MET F 1 92 ? 118.71276 99.10806 108.38132 1.000 12.81460 346 MET b O 1
ATOM 7611 N N . LYS F 1 93 ? 117.36278 99.64751 110.09940 1.000 13.05463 347 LYS b N 1
ATOM 7612 C CA . LYS F 1 93 ? 118.47692 99.90628 111.00442 1.000 13.04828 347 LYS b CA 1
ATOM 7613 C C . LYS F 1 93 ? 119.29909 98.64507 111.24343 1.000 14.18397 347 LYS b C 1
ATOM 7614 O O . LYS F 1 93 ? 120.53674 98.68640 111.22598 1.000 16.33343 347 LYS b O 1
ATOM 7620 N N . ASN F 1 94 ? 118.62943 97.50965 111.45565 1.000 12.56790 348 ASN b N 1
ATOM 7621 C CA . ASN F 1 94 ? 119.35751 96.26474 111.68248 1.000 10.92396 348 ASN b CA 1
ATOM 7622 C C . ASN F 1 94 ? 120.10613 95.81996 110.43084 1.000 12.02465 348 ASN b C 1
ATOM 7623 O O . ASN F 1 94 ? 121.24346 95.34229 110.51887 1.000 14.61018 348 ASN b O 1
ATOM 7628 N N . ARG F 1 95 ? 119.49592 95.98352 109.25439 1.000 11.81567 349 ARG b N 1
ATOM 7629 C CA . ARG F 1 95 ? 120.18688 95.63692 108.01654 1.000 9.35488 349 ARG b CA 1
ATOM 7630 C C . ARG F 1 95 ? 121.40579 96.52587 107.79747 1.000 14.60560 349 ARG b C 1
ATOM 7631 O O . ARG F 1 95 ? 122.45910 96.05097 107.35753 1.000 15.29372 349 ARG b O 1
ATOM 7639 N N . LEU F 1 96 ? 121.28066 97.82080 108.09538 1.000 15.08644 350 LEU b N 1
ATOM 7640 C CA . LEU F 1 96 ? 122.40649 98.73251 107.92720 1.000 14.66732 350 LEU b CA 1
ATOM 7641 C C . LEU F 1 96 ? 123.53094 98.40926 108.90214 1.000 19.87774 350 LEU b C 1
ATOM 7642 O O . LEU F 1 96 ? 124.71052 98.51935 108.55175 1.000 22.91571 350 LEU b O 1
ATOM 7647 N N . LYS F 1 97 ? 123.18954 98.01587 110.13174 1.000 16.34762 351 LYS b N 1
ATOM 7648 C CA . LYS F 1 97 ? 124.21653 97.53863 111.05323 1.000 13.85317 351 LYS b CA 1
ATOM 7649 C C . LYS F 1 97 ? 124.88390 96.27407 110.52828 1.000 17.39120 351 LYS b C 1
ATOM 7650 O O . LYS F 1 97 ? 126.09698 96.09430 110.68229 1.000 21.97186 351 LYS b O 1
ATOM 7656 N N . GLU F 1 98 ? 124.10521 95.37924 109.91714 1.000 17.29533 352 GLU b N 1
ATOM 7657 C CA . GLU F 1 98 ? 124.68274 94.16884 109.34082 1.000 18.71643 352 GLU b CA 1
ATOM 7658 C C . GLU F 1 98 ? 125.65487 94.49736 108.21204 1.000 22.22150 352 GLU b C 1
ATOM 7659 O O . GLU F 1 98 ? 126.72134 93.88157 108.10173 1.000 27.53873 352 GLU b O 1
ATOM 7665 N N . LEU F 1 99 ? 125.30422 95.46542 107.36278 1.000 19.59248 353 LEU b N 1
ATOM 7666 C CA . LEU F 1 99 ? 126.15578 95.81442 106.23056 1.000 20.33455 353 LEU b CA 1
ATOM 7667 C C . LEU F 1 99 ? 127.46339 96.46757 106.65812 1.000 24.36556 353 LEU b C 1
ATOM 7668 O O . LEU F 1 99 ? 128.44388 96.40646 105.90980 1.000 30.98767 353 LEU b O 1
ATOM 7673 N N . LEU F 1 100 ? 127.50374 97.08443 107.83677 1.000 31.21799 354 LEU b N 1
ATOM 7674 C CA . LEU F 1 100 ? 128.69232 97.76639 108.32789 1.000 30.54958 354 LEU b CA 1
ATOM 7675 C C . LEU F 1 100 ? 129.52358 96.90338 109.26902 1.000 35.41482 354 LEU b C 1
ATOM 7676 O O . LEU F 1 100 ? 130.44311 97.41909 109.91128 1.000 42.54868 354 LEU b O 1
ATOM 7681 N N . ASN F 1 101 ? 129.21149 95.60976 109.37249 1.000 33.90760 355 ASN b N 1
ATOM 7682 C CA . ASN F 1 101 ? 129.96496 94.66000 110.19515 1.000 35.39823 355 ASN b CA 1
ATOM 7683 C C . ASN F 1 101 ? 129.93532 95.02962 111.67628 1.000 35.97796 355 ASN b C 1
ATOM 7684 O O . ASN F 1 101 ? 130.90129 94.79773 112.40645 1.000 41.07016 355 ASN b O 1
ATOM 7689 N N . THR F 1 102 ? 128.83553 95.59641 112.12079 1.000 32.23622 356 THR b N 1
ATOM 7690 C CA . THR F 1 102 ? 128.37889 95.97882 113.44541 1.000 26.08820 356 THR b CA 1
ATOM 7691 C C . THR F 1 102 ? 127.41390 94.92604 113.98107 1.000 26.13099 356 THR b C 1
ATOM 7692 O O . THR F 1 102 ? 126.66936 94.31789 113.20702 1.000 26.84734 356 THR b O 1
ATOM 7696 N N . PRO F 1 103 ? 127.41687 94.64640 115.28687 1.000 32.78286 357 PRO b N 1
ATOM 7697 C CA . PRO F 1 103 ? 126.42243 93.71423 115.83365 1.000 27.64719 357 PRO b CA 1
ATOM 7698 C C . PRO F 1 103 ? 125.00629 94.17370 115.52020 1.000 24.68879 357 PRO b C 1
ATOM 7699 O O . PRO F 1 103 ? 124.68038 95.35819 115.61331 1.000 26.58291 357 PRO b O 1
ATOM 7703 N N . TYR F 1 104 ? 124.16192 93.21620 115.14778 1.000 21.79420 358 TYR b N 1
ATOM 7704 C CA . TYR F 1 104 ? 122.83957 93.52685 114.62981 1.000 20.24134 358 TYR b CA 1
ATOM 7705 C C . TYR F 1 104 ? 121.87969 92.40719 114.99680 1.000 17.53661 358 TYR b C 1
ATOM 7706 O O . TYR F 1 104 ? 122.28846 91.30195 115.36042 1.000 16.41017 358 TYR b O 1
ATOM 7715 N N . CYS F 1 105 ? 120.59112 92.71017 114.88853 1.000 16.99087 359 CYS b N 1
ATOM 7716 C CA . CYS F 1 105 ? 119.53739 91.73950 115.14586 1.000 13.27215 359 CYS b CA 1
ATOM 7717 C C . CYS F 1 105 ? 119.11751 91.09363 113.83220 1.000 13.21734 359 CYS b C 1
ATOM 7718 O O . CYS F 1 105 ? 118.74122 91.79231 112.88612 1.000 14.60102 359 CYS b O 1
ATOM 7721 N N . ASN F 1 106 ? 119.18108 89.76348 113.77190 1.000 12.96820 360 ASN b N 1
ATOM 7722 C CA . ASN F 1 106 ? 118.69475 89.03187 112.61083 1.000 10.78074 360 ASN b CA 1
ATOM 7723 C C . ASN F 1 106 ? 117.39176 88.29106 112.90902 1.000 10.91639 360 ASN b C 1
ATOM 7724 O O . ASN F 1 106 ? 117.03542 87.34501 112.20003 1.000 18.61239 360 ASN b O 1
ATOM 7729 N N . TYR F 1 107 ? 116.67713 88.72405 113.95263 1.000 14.54620 361 TYR b N 1
ATOM 7730 C CA . TYR F 1 107 ? 115.26817 88.39470 114.18587 1.000 11.35792 361 TYR b CA 1
ATOM 7731 C C . TYR F 1 107 ? 115.04129 86.90400 114.41334 1.000 12.46299 361 TYR b C 1
ATOM 7732 O O . TYR F 1 107 ? 113.97659 86.37342 114.09246 1.000 17.37413 361 TYR b O 1
ATOM 7741 N N . THR F 1 108 ? 116.02663 86.21611 114.98078 1.000 16.67030 362 THR b N 1
ATOM 7742 C CA . THR F 1 108 ? 115.94362 84.77430 115.17069 1.000 13.20524 362 THR b CA 1
ATOM 7743 C C . THR F 1 108 ? 115.97611 84.36846 116.63449 1.000 13.80919 362 THR b C 1
ATOM 7744 O O . THR F 1 108 ? 115.09624 83.62687 117.08545 1.000 15.31286 362 THR b O 1
ATOM 7748 N N . LYS F 1 109 ? 116.96031 84.83974 117.39332 1.000 15.42494 363 LYS b N 1
ATOM 7749 C CA . LYS F 1 109 ? 117.14793 84.44822 118.78177 1.000 12.84967 363 LYS b CA 1
ATOM 7750 C C . LYS F 1 109 ? 117.01882 85.66609 119.68480 1.000 14.75019 363 LYS b C 1
ATOM 7751 O O . LYS F 1 109 ? 117.55899 86.73372 119.38348 1.000 16.06739 363 LYS b O 1
ATOM 7757 N N . PHE F 1 110 ? 116.30294 85.49910 120.79502 1.000 18.15963 364 PHE b N 1
ATOM 7758 C CA . PHE F 1 110 ? 116.05546 86.57620 121.74383 1.000 13.81433 364 PHE b CA 1
ATOM 7759 C C . PHE F 1 110 ? 116.33930 86.07815 123.15190 1.000 16.73438 364 PHE b C 1
ATOM 7760 O O . PHE F 1 110 ? 115.91260 84.98076 123.52100 1.000 23.66227 364 PHE b O 1
ATOM 7768 N N . TRP F 1 111 ? 117.05533 86.88234 123.93226 1.000 16.06132 365 TRP b N 1
ATOM 7769 C CA . TRP F 1 111 ? 117.42931 86.53546 125.29500 1.000 17.79647 365 TRP b CA 1
ATOM 7770 C C . TRP F 1 111 ? 116.62150 87.35743 126.29015 1.000 20.79007 365 TRP b C 1
ATOM 7771 O O . TRP F 1 111 ? 116.21693 88.48740 126.00740 1.000 22.63460 365 TRP b O 1
ATOM 7782 N N . TYR F 1 112 ? 116.39471 86.77898 127.46526 1.000 22.69779 366 TYR b N 1
ATOM 7783 C CA . TYR F 1 112 ? 115.68638 87.47344 128.52756 1.000 23.36559 366 TYR b CA 1
ATOM 7784 C C . TYR F 1 112 ? 116.21688 86.99603 129.86897 1.000 22.53153 366 TYR b C 1
ATOM 7785 O O . TYR F 1 112 ? 116.81426 85.92304 129.97953 1.000 25.25715 366 TYR b O 1
ATOM 7794 N N . VAL F 1 113 ? 115.99359 87.81572 130.88917 1.000 24.68222 367 VAL b N 1
ATOM 7795 C CA . VAL F 1 113 ? 116.39572 87.51151 132.25563 1.000 33.41016 367 VAL b CA 1
ATOM 7796 C C . VAL F 1 113 ? 115.18096 86.97989 132.99948 1.000 37.30058 367 VAL b C 1
ATOM 7797 O O . VAL F 1 113 ? 114.13891 87.64271 133.05131 1.000 40.12376 367 VAL b O 1
ATOM 7801 N N . ASN F 1 114 ? 115.30894 85.78695 133.57341 1.000 39.13982 368 ASN b N 1
ATOM 7802 C CA . ASN F 1 114 ? 114.20457 85.11417 134.24321 1.000 43.72722 368 ASN b CA 1
ATOM 7803 C C . ASN F 1 114 ? 114.54207 84.90692 135.71218 1.000 49.12890 368 ASN b C 1
ATOM 7804 O O . ASN F 1 114 ? 115.57687 84.31679 136.03901 1.000 50.98806 368 ASN b O 1
ATOM 7809 N N . HIS F 1 115 ? 113.66714 85.39223 136.59013 1.000 53.74581 369 HIS b N 1
ATOM 7810 C CA . HIS F 1 115 ? 113.78718 85.15820 138.02765 1.000 57.60552 369 HIS b CA 1
ATOM 7811 C C . HIS F 1 115 ? 113.20036 83.78376 138.32063 1.000 60.21659 369 HIS b C 1
ATOM 7812 O O . HIS F 1 115 ? 111.98226 83.62253 138.41750 1.000 58.96655 369 HIS b O 1
ATOM 7819 N N . THR F 1 116 ? 114.07635 82.78695 138.46652 1.000 58.68560 370 THR b N 1
ATOM 7820 C CA . THR F 1 116 ? 113.63247 81.39590 138.49832 1.000 65.37936 370 THR b CA 1
ATOM 7821 C C . THR F 1 116 ? 112.70879 81.12257 139.68065 1.000 69.27445 370 THR b C 1
ATOM 7822 O O . THR F 1 116 ? 111.69769 80.42438 139.53777 1.000 70.16440 370 THR b O 1
ATOM 7826 N N . ALA F 1 117 ? 113.03291 81.67011 140.85409 1.000 70.68582 371 ALA b N 1
ATOM 7827 C CA . ALA F 1 117 ? 112.23442 81.39347 142.04462 1.000 69.45652 371 ALA b CA 1
ATOM 7828 C C . ALA F 1 117 ? 110.80630 81.90509 141.89574 1.000 69.95096 371 ALA b C 1
ATOM 7829 O O . ALA F 1 117 ? 109.85055 81.21332 142.26536 1.000 72.31388 371 ALA b O 1
ATOM 7831 N N . SER F 1 118 ? 110.63848 83.10978 141.35391 1.000 68.20588 372 SER b N 1
ATOM 7832 C CA . SER F 1 118 ? 109.32212 83.72587 141.24435 1.000 64.73626 372 SER b CA 1
ATOM 7833 C C . SER F 1 118 ? 108.67282 83.54007 139.88183 1.000 65.60415 372 SER b C 1
ATOM 7834 O O . SER F 1 118 ? 107.44298 83.59331 139.78442 1.000 67.06728 372 SER b O 1
ATOM 7837 N N . GLY F 1 119 ? 109.46061 83.32904 138.83003 1.000 66.30931 373 GLY b N 1
ATOM 7838 C CA . GLY F 1 119 ? 108.93415 83.20531 137.49029 1.000 60.14170 373 GLY b CA 1
ATOM 7839 C C . GLY F 1 119 ? 108.81818 84.50529 136.72545 1.000 55.53579 373 GLY b C 1
ATOM 7840 O O . GLY F 1 119 ? 108.53830 84.47149 135.52093 1.000 58.39143 373 GLY b O 1
ATOM 7841 N N . GLU F 1 120 ? 109.02048 85.64558 137.37921 1.000 58.10958 374 GLU b N 1
ATOM 7842 C CA . GLU F 1 120 ? 109.00076 86.92169 136.68147 1.000 54.56456 374 GLU b CA 1
ATOM 7843 C C . GLU F 1 120 ? 110.21247 87.04281 135.76536 1.000 50.89833 374 GLU b C 1
ATOM 7844 O O . GLU F 1 120 ? 111.28590 86.50102 136.03985 1.000 51.10656 374 GLU b O 1
ATOM 7850 N N . HIS F 1 121 ? 110.03115 87.76315 134.66278 1.000 48.50765 375 HIS b N 1
ATOM 7851 C CA . HIS F 1 121 ? 111.06880 87.85507 133.64964 1.000 42.07564 375 HIS b CA 1
ATOM 7852 C C . HIS F 1 121 ? 110.96588 89.19379 132.93943 1.000 35.55813 375 HIS b C 1
ATOM 7853 O O . HIS F 1 121 ? 109.92950 89.86112 132.97308 1.000 44.93114 375 HIS b O 1
ATOM 7860 N N . SER F 1 122 ? 112.06199 89.57882 132.29510 1.000 28.21278 376 SER b N 1
ATOM 7861 C CA . SER F 1 122 ? 112.08522 90.79419 131.50261 1.000 30.50564 376 SER b CA 1
ATOM 7862 C C . SER F 1 122 ? 111.54972 90.52222 130.10014 1.000 23.97986 376 SER b C 1
ATOM 7863 O O . SER F 1 122 ? 111.37717 89.37590 129.67909 1.000 28.49209 376 SER b O 1
ATOM 7866 N N . LEU F 1 123 ? 111.27448 91.59618 129.37896 1.000 24.49135 377 LEU b N 1
ATOM 7867 C CA . LEU F 1 123 ? 110.91521 91.46791 127.97598 1.000 26.14320 377 LEU b CA 1
ATOM 7868 C C . LEU F 1 123 ? 112.12131 90.95968 127.19486 1.000 24.15101 377 LEU b C 1
ATOM 7869 O O . LEU F 1 123 ? 113.21769 91.51327 127.33421 1.000 25.01782 377 LEU b O 1
ATOM 7874 N N . PRO F 1 124 ? 111.97277 89.90688 126.39153 1.000 22.56253 378 PRO b N 1
ATOM 7875 C CA . PRO F 1 124 ? 113.12399 89.38556 125.64530 1.000 19.98990 378 PRO b CA 1
ATOM 7876 C C . PRO F 1 124 ? 113.70761 90.42416 124.69732 1.000 17.35419 378 PRO b C 1
ATOM 7877 O O . PRO F 1 124 ? 112.98726 91.20387 124.07163 1.000 18.58067 378 PRO b O 1
ATOM 7881 N N . ARG F 1 125 ? 115.03345 90.42255 124.60615 1.000 21.74477 379 ARG b N 1
ATOM 7882 C CA . ARG F 1 125 ? 115.79115 91.32184 123.75351 1.000 20.74922 379 ARG b CA 1
ATOM 7883 C C . ARG F 1 125 ? 116.60198 90.49256 122.76841 1.000 20.42236 379 ARG b C 1
ATOM 7884 O O . ARG F 1 125 ? 116.97845 89.35361 123.05768 1.000 20.00195 379 ARG b O 1
ATOM 7892 N N . CYS F 1 126 ? 116.86653 91.07129 121.60166 1.000 21.67016 380 CYS b N 1
ATOM 7893 C CA . CYS F 1 126 ? 117.51130 90.33144 120.52673 1.000 18.23975 380 CYS b CA 1
ATOM 7894 C C . CYS F 1 126 ? 118.94210 89.94988 120.88356 1.000 17.29832 380 CYS b C 1
ATOM 7895 O O . CYS F 1 126 ? 119.70217 90.75339 121.42931 1.000 21.67572 380 CYS b O 1
ATOM 7898 N N . TRP F 1 127 ? 119.30331 88.70956 120.55993 1.000 15.86767 381 TRP b N 1
ATOM 7899 C CA . TRP F 1 127 ? 120.67670 88.23090 120.67417 1.000 17.12878 381 TRP b CA 1
ATOM 7900 C C . TRP F 1 127 ? 121.42468 88.66457 119.41633 1.000 18.36216 381 TRP b C 1
ATOM 7901 O O . TRP F 1 127 ? 121.11888 88.19486 118.31715 1.000 20.30423 381 TRP b O 1
ATOM 7912 N N . LEU F 1 128 ? 122.40412 89.55216 119.56376 1.000 22.08004 382 LEU b N 1
ATOM 7913 C CA . LEU F 1 128 ? 123.04669 90.14971 118.40011 1.000 20.15188 382 LEU b CA 1
ATOM 7914 C C . LEU F 1 128 ? 123.97578 89.15926 117.69863 1.000 19.68175 382 LEU b C 1
ATOM 7915 O O . LEU F 1 128 ? 124.37186 88.12981 118.25026 1.000 24.47410 382 LEU b O 1
ATOM 7920 N N . VAL F 1 129 ? 124.32273 89.49500 116.45606 1.000 24.06675 383 VAL b N 1
ATOM 7921 C CA . VAL F 1 129 ? 125.10323 88.63517 115.57456 1.000 27.91232 383 VAL b CA 1
ATOM 7922 C C . VAL F 1 129 ? 126.25580 89.44133 114.98975 1.000 29.33569 383 VAL b C 1
ATOM 7923 O O . VAL F 1 129 ? 126.07744 90.59907 114.59638 1.000 25.68217 383 VAL b O 1
ATOM 7927 N N . ARG F 1 130 ? 127.44248 88.83362 114.94971 1.000 40.18131 384 ARG b N 1
ATOM 7928 C CA . ARG F 1 130 ? 128.59285 89.38544 114.24548 1.000 42.64600 384 ARG b CA 1
ATOM 7929 C C . ARG F 1 130 ? 129.31021 88.27254 113.49564 1.000 49.76883 384 ARG b C 1
ATOM 7930 O O . ARG F 1 130 ? 129.46889 87.16798 114.02139 1.000 53.96823 384 ARG b O 1
ATOM 7938 N N . ASN F 1 131 ? 129.75048 88.57591 112.27167 1.000 52.56644 385 ASN b N 1
ATOM 7939 C CA . ASN F 1 131 ? 130.49558 87.63108 111.43128 1.000 59.05842 385 ASN b CA 1
ATOM 7940 C C . ASN F 1 131 ? 129.74284 86.31314 111.25825 1.000 58.97056 385 ASN b C 1
ATOM 7941 O O . ASN F 1 131 ? 130.33491 85.23173 111.27517 1.000 66.87778 385 ASN b O 1
ATOM 7946 N N . ASN F 1 132 ? 128.42316 86.40523 111.08573 1.000 52.71612 386 ASN b N 1
ATOM 7947 C CA . ASN F 1 132 ? 127.55484 85.22956 110.97430 1.000 51.58851 386 ASN b CA 1
ATOM 7948 C C . ASN F 1 132 ? 127.69940 84.31366 112.18723 1.000 49.01905 386 ASN b C 1
ATOM 7949 O O . ASN F 1 132 ? 127.61609 83.08891 112.08021 1.000 49.88812 386 ASN b O 1
ATOM 7954 N N . SER F 1 133 ? 127.90490 84.91549 113.35433 1.000 46.37384 387 SER b N 1
ATOM 7955 C CA . SER F 1 133 ? 128.07451 84.17889 114.59633 1.000 41.23543 387 SER b CA 1
ATOM 7956 C C . SER F 1 133 ? 127.33709 84.90981 115.70531 1.000 37.72979 387 SER b C 1
ATOM 7957 O O . SER F 1 133 ? 127.40616 86.13838 115.79680 1.000 33.78667 387 SER b O 1
ATOM 7960 N N . TYR F 1 134 ? 126.62931 84.15547 116.54193 1.000 32.77311 388 TYR b N 1
ATOM 7961 C CA . TYR F 1 134 ? 125.91850 84.76808 117.65463 1.000 31.82521 388 TYR b CA 1
ATOM 7962 C C . TYR F 1 134 ? 126.90778 85.38048 118.63818 1.000 41.63210 388 TYR b C 1
ATOM 7963 O O . TYR F 1 134 ? 127.97166 84.81668 118.91269 1.000 43.46486 388 TYR b O 1
ATOM 7972 N N . LEU F 1 135 ? 126.55216 86.55329 119.15206 1.000 36.22728 389 LEU b N 1
ATOM 7973 C CA . LEU F 1 135 ? 127.41177 87.27289 120.07725 1.000 36.08141 389 LEU b CA 1
ATOM 7974 C C . LEU F 1 135 ? 127.55536 86.47940 121.37442 1.000 42.76925 389 LEU b C 1
ATOM 7975 O O . LEU F 1 135 ? 126.60081 85.85102 121.85027 1.000 47.13840 389 LEU b O 1
ATOM 7980 N N . ASN F 1 136 ? 128.75738 86.49726 121.94586 1.000 46.75741 390 ASN b N 1
ATOM 7981 C CA . ASN F 1 136 ? 128.99482 85.73519 123.16042 1.000 49.11046 390 ASN b CA 1
ATOM 7982 C C . ASN F 1 136 ? 128.44158 86.48392 124.37284 1.000 50.88181 390 ASN b C 1
ATOM 7983 O O . ASN F 1 136 ? 128.29316 87.70852 124.36345 1.000 55.15524 390 ASN b O 1
ATOM 7988 N N . GLU F 1 137 ? 128.13712 85.72313 125.43007 1.000 51.34478 391 GLU b N 1
ATOM 7989 C CA . GLU F 1 137 ? 127.46998 86.29450 126.59933 1.000 46.70031 391 GLU b CA 1
ATOM 7990 C C . GLU F 1 137 ? 128.27723 87.42897 127.21665 1.000 50.87898 391 GLU b C 1
ATOM 7991 O O . GLU F 1 137 ? 127.70719 88.42613 127.67325 1.000 49.38727 391 GLU b O 1
ATOM 7997 N N . SER F 1 138 ? 129.60312 87.28705 127.26419 1.000 52.01380 392 SER b N 1
ATOM 7998 C CA . SER F 1 138 ? 130.43087 88.33761 127.84808 1.000 52.92739 392 SER b CA 1
ATOM 7999 C C . SER F 1 138 ? 130.38710 89.61276 127.01424 1.000 52.83202 392 SER b C 1
ATOM 8000 O O . SER F 1 138 ? 130.37874 90.71904 127.56766 1.000 55.17247 392 SER b O 1
ATOM 8003 N N . GLU F 1 139 ? 130.34146 89.48270 125.68387 1.000 53.75973 393 GLU b N 1
ATOM 8004 C CA . GLU F 1 139 ? 130.41114 90.65887 124.82052 1.000 47.83866 393 GLU b CA 1
ATOM 8005 C C . GLU F 1 139 ? 129.24782 91.61529 125.03719 1.000 46.57108 393 GLU b C 1
ATOM 8006 O O . GLU F 1 139 ? 129.35621 92.79502 124.68534 1.000 52.76164 393 GLU b O 1
ATOM 8012 N N . PHE F 1 140 ? 128.15018 91.15236 125.62325 1.000 45.13088 394 PHE b N 1
ATOM 8013 C CA . PHE F 1 140 ? 127.06662 92.04985 126.00473 1.000 44.64171 394 PHE b CA 1
ATOM 8014 C C . PHE F 1 140 ? 126.67302 91.81197 127.45863 1.000 44.37319 394 PHE b C 1
ATOM 8015 O O . PHE F 1 140 ? 125.50217 91.90513 127.83536 1.000 42.99704 394 PHE b O 1
ATOM 8023 N N . ARG F 1 141 ? 127.67295 91.54273 128.30497 1.000 49.54805 395 ARG b N 1
ATOM 8024 C CA . ARG F 1 141 ? 127.41807 91.29644 129.72267 1.000 47.36855 395 ARG b CA 1
ATOM 8025 C C . ARG F 1 141 ? 126.69357 92.47257 130.36826 1.000 49.90473 395 ARG b C 1
ATOM 8026 O O . ARG F 1 141 ? 125.69617 92.28882 131.07730 1.000 50.75506 395 ARG b O 1
ATOM 8034 N N . ASN F 1 142 ? 127.15892 93.69616 130.10307 1.000 51.35182 396 ASN b N 1
ATOM 8035 C CA . ASN F 1 142 ? 126.51871 94.86917 130.68951 1.000 54.93303 396 ASN b CA 1
ATOM 8036 C C . ASN F 1 142 ? 125.05146 94.96191 130.29600 1.000 53.96993 396 ASN b C 1
ATOM 8037 O O . ASN F 1 142 ? 124.25246 95.56661 131.01980 1.000 58.22965 396 ASN b O 1
ATOM 8042 N N . ASP F 1 143 ? 124.67607 94.37087 129.15960 1.000 51.08211 397 ASP b N 1
ATOM 8043 C CA . ASP F 1 143 ? 123.27851 94.40944 128.74821 1.000 43.92478 397 ASP b CA 1
ATOM 8044 C C . ASP F 1 143 ? 122.39954 93.57468 129.67054 1.000 44.85487 397 ASP b C 1
ATOM 8045 O O . ASP F 1 143 ? 121.25807 93.95573 129.94933 1.000 46.06203 397 ASP b O 1
ATOM 8050 N N . TRP F 1 144 ? 122.90044 92.43632 130.15640 1.000 42.50339 398 TRP b N 1
ATOM 8051 C CA . TRP F 1 144 ? 122.06080 91.56196 130.96613 1.000 40.88668 398 TRP b CA 1
ATOM 8052 C C . TRP F 1 144 ? 122.40208 91.58749 132.45155 1.000 46.89281 398 TRP b C 1
ATOM 8053 O O . TRP F 1 144 ? 121.63670 91.04022 133.25169 1.000 48.29803 398 TRP b O 1
ATOM 8064 N N . ILE F 1 145 ? 123.51282 92.21013 132.84563 1.000 51.69896 399 ILE b N 1
ATOM 8065 C CA . ILE F 1 145 ? 123.71280 92.52766 134.25740 1.000 54.22168 399 ILE b CA 1
ATOM 8066 C C . ILE F 1 145 ? 122.68984 93.56123 134.70829 1.000 52.66858 399 ILE b C 1
ATOM 8067 O O . ILE F 1 145 ? 121.80406 93.27411 135.52338 1.000 53.94942 399 ILE b O 1
ATOM 8072 N N . ILE F 1 146 ? 122.76699 94.76370 134.13499 1.000 52.67366 400 ILE b N 1
ATOM 8073 C CA . ILE F 1 146 ? 121.87767 95.85010 134.53284 1.000 58.16827 400 ILE b CA 1
ATOM 8074 C C . ILE F 1 146 ? 120.42163 95.45157 134.33742 1.000 52.91331 400 ILE b C 1
ATOM 8075 O O . ILE F 1 146 ? 119.58182 95.67074 135.22084 1.000 57.16209 400 ILE b O 1
ATOM 8080 N N . GLU F 1 147 ? 120.10757 94.82561 133.19982 1.000 53.18731 401 GLU b N 1
ATOM 8081 C CA . GLU F 1 147 ? 118.75424 94.32951 132.96921 1.000 50.75660 401 GLU b CA 1
ATOM 8082 C C . GLU F 1 147 ? 118.28194 93.47786 134.13848 1.000 48.55109 401 GLU b C 1
ATOM 8083 O O . GLU F 1 147 ? 117.20210 93.71098 134.69567 1.000 50.07614 401 GLU b O 1
ATOM 8089 N N . SER F 1 148 ? 119.10991 92.51707 134.55868 1.000 50.60842 402 SER b N 1
ATOM 8090 C CA . SER F 1 148 ? 118.74443 91.67696 135.69319 1.000 47.28069 402 SER b CA 1
ATOM 8091 C C . SER F 1 148 ? 118.45629 92.53135 136.91767 1.000 57.76073 402 SER b C 1
ATOM 8092 O O . SER F 1 148 ? 117.42251 92.36362 137.57844 1.000 60.55341 402 SER b O 1
ATOM 8095 N N . ASP F 1 149 ? 119.33573 93.49846 137.19535 1.000 56.33573 403 ASP b N 1
ATOM 8096 C CA . ASP F 1 149 ? 119.10241 94.42364 138.29632 1.000 53.42214 403 ASP b CA 1
ATOM 8097 C C . ASP F 1 149 ? 117.72556 95.05718 138.17616 1.000 55.77352 403 ASP b C 1
ATOM 8098 O O . ASP F 1 149 ? 116.92581 95.01686 139.12056 1.000 63.22640 403 ASP b O 1
ATOM 8103 N N . HIS F 1 150 ? 117.40822 95.58825 136.98905 1.000 55.31297 404 HIS b N 1
ATOM 8104 C CA . HIS F 1 150 ? 116.10977 96.22295 136.79629 1.000 56.13429 404 HIS b CA 1
ATOM 8105 C C . HIS F 1 150 ? 114.98601 95.27462 137.17360 1.000 57.92426 404 HIS b C 1
ATOM 8106 O O . HIS F 1 150 ? 114.05586 95.66124 137.89318 1.000 65.31855 404 HIS b O 1
ATOM 8113 N N . LEU F 1 151 ? 115.08852 94.01144 136.74816 1.000 58.56266 405 LEU b N 1
ATOM 8114 C CA . LEU F 1 151 ? 114.05603 93.03882 137.08021 1.000 56.56949 405 LEU b CA 1
ATOM 8115 C C . LEU F 1 151 ? 113.82421 93.00789 138.58146 1.000 60.24270 405 LEU b C 1
ATOM 8116 O O . LEU F 1 151 ? 112.69824 93.21093 139.05304 1.000 66.60567 405 LEU b O 1
ATOM 8121 N N . LEU F 1 152 ? 114.90195 92.84241 139.35202 1.000 59.05926 406 LEU b N 1
ATOM 8122 C CA . LEU F 1 152 ? 114.76424 92.82466 140.80236 1.000 65.16551 406 LEU b CA 1
ATOM 8123 C C . LEU F 1 152 ? 114.15170 94.12684 141.29206 1.000 71.18724 406 LEU b C 1
ATOM 8124 O O . LEU F 1 152 ? 113.19253 94.12086 142.07435 1.000 72.34327 406 LEU b O 1
ATOM 8129 N N . SER F 1 153 ? 114.64781 95.25612 140.77892 1.000 67.78449 407 SER b N 1
ATOM 8130 C CA . SER F 1 153 ? 114.07929 96.54063 141.16314 1.000 67.19877 407 SER b CA 1
ATOM 8131 C C . SER F 1 153 ? 112.60301 96.59660 140.80732 1.000 74.88178 407 SER b C 1
ATOM 8132 O O . SER F 1 153 ? 111.77771 97.04119 141.61475 1.000 79.13308 407 SER b O 1
ATOM 8135 N N . GLU F 1 154 ? 112.24493 96.10253 139.61918 1.000 72.69301 408 GLU b N 1
ATOM 8136 C CA . GLU F 1 154 ? 110.83794 96.06698 139.24534 1.000 69.61601 408 GLU b CA 1
ATOM 8137 C C . GLU F 1 154 ? 110.05126 95.20367 140.21866 1.000 77.56250 408 GLU b C 1
ATOM 8138 O O . GLU F 1 154 ? 108.96151 95.58705 140.66145 1.000 86.65513 408 GLU b O 1
ATOM 8144 N N . MET F 1 155 ? 110.61468 94.05578 140.60553 1.000 75.25042 409 MET b N 1
ATOM 8145 C CA . MET F 1 155 ? 109.94007 93.19475 141.56564 1.000 76.98128 409 MET b CA 1
ATOM 8146 C C . MET F 1 155 ? 109.81078 93.85708 142.92813 1.000 84.51960 409 MET b C 1
ATOM 8147 O O . MET F 1 155 ? 108.94402 93.46344 143.71529 1.000 90.99433 409 MET b O 1
ATOM 8152 N N . LEU F 1 156 ? 110.64744 94.85036 143.22177 1.000 83.17285 410 LEU b N 1
ATOM 8153 C CA . LEU F 1 156 ? 110.54036 95.61287 144.45515 1.000 84.81244 410 LEU b CA 1
ATOM 8154 C C . LEU F 1 156 ? 109.79333 96.92477 144.26994 1.000 88.10425 410 LEU b C 1
ATOM 8155 O O . LEU F 1 156 ? 109.56671 97.63595 145.25320 1.000 94.19189 410 LEU b O 1
ATOM 8160 N N . ASN F 1 157 ? 109.40658 97.26340 143.03993 1.000 86.93676 411 ASN b N 1
ATOM 8161 C CA . ASN F 1 157 ? 108.64161 98.47810 142.79087 1.000 88.17572 411 ASN b CA 1
ATOM 8162 C C . ASN F 1 157 ? 107.16855 98.21143 142.53041 1.000 96.63434 411 ASN b C 1
ATOM 8163 O O . ASN F 1 157 ? 106.33586 99.08167 142.80323 1.000 103.16227 411 ASN b O 1
ATOM 8168 N N . LYS F 1 158 ? 106.82885 97.03147 142.00756 1.000 96.39991 412 LYS b N 1
ATOM 8169 C CA . LYS F 1 158 ? 105.42624 96.68656 141.80948 1.000 102.47306 412 LYS b CA 1
ATOM 8170 C C . LYS F 1 158 ? 104.71175 96.46662 143.13612 1.000 108.84776 412 LYS b C 1
ATOM 8171 O O . LYS F 1 158 ? 103.50796 96.72800 143.24028 1.000 111.02483 412 LYS b O 1
ATOM 8177 N N . GLU F 1 159 ? 105.43068 95.98546 144.15387 1.000 107.53597 413 GLU b N 1
ATOM 8178 C CA . GLU F 1 159 ? 104.81371 95.75787 145.45689 1.000 108.48932 413 GLU b CA 1
ATOM 8179 C C . GLU F 1 159 ? 104.31754 97.06135 146.07037 1.000 110.86473 413 GLU b C 1
ATOM 8180 O O . GLU F 1 159 ? 103.21682 97.11206 146.63184 1.000 112.89626 413 GLU b O 1
ATOM 8186 N N . TYR F 1 160 ? 105.11853 98.12601 145.97747 1.000 110.35711 414 TYR b N 1
ATOM 8187 C CA . TYR F 1 160 ? 104.68960 99.42225 146.49331 1.000 109.90901 414 TYR b CA 1
ATOM 8188 C C . TYR F 1 160 ? 103.47459 99.94318 145.73682 1.000 113.50387 414 TYR b C 1
ATOM 8189 O O . TYR F 1 160 ? 102.53263 100.46568 146.34358 1.000 116.35923 414 TYR b O 1
ATOM 8198 N N . ILE F 1 161 ? 103.47865 99.80972 144.40930 1.000 111.48251 415 ILE b N 1
ATOM 8199 C CA . ILE F 1 161 ? 102.36427 100.30404 143.60734 1.000 114.92982 415 ILE b CA 1
ATOM 8200 C C . ILE F 1 161 ? 101.10825 99.48221 143.86972 1.000 117.44484 415 ILE b C 1
ATOM 8201 O O . ILE F 1 161 ? 99.99663 100.02279 143.92296 1.000 119.23986 415 ILE b O 1
ATOM 8206 N N . ASP F 1 162 ? 101.26120 98.16596 144.03718 1.000 115.45319 416 ASP b N 1
ATOM 8207 C CA . ASP F 1 162 ? 100.10569 97.31800 144.31300 1.000 117.57252 416 ASP b CA 1
ATOM 8208 C C . ASP F 1 162 ? 99.44098 97.70091 145.62936 1.000 120.56162 416 ASP b C 1
ATOM 8209 O O . ASP F 1 162 ? 98.21005 97.78711 145.70923 1.000 123.29727 416 ASP b O 1
ATOM 8214 N N . ARG F 1 163 ? 100.23857 97.93046 146.67529 1.000 119.62069 417 ARG b N 1
ATOM 8215 C CA . ARG F 1 163 ? 99.67675 98.38060 147.94475 1.000 122.04712 417 ARG b CA 1
ATOM 8216 C C . ARG F 1 163 ? 99.06744 99.77115 147.81563 1.000 123.78452 417 ARG b C 1
ATOM 8217 O O . ARG F 1 163 ? 97.98743 100.03532 148.35702 1.000 125.75485 417 ARG b O 1
ATOM 8225 N N . GLN F 1 164 ? 99.74432 100.67200 147.09930 1.000 121.53614 418 GLN b N 1
ATOM 8226 C CA . GLN F 1 164 ? 99.21612 102.01823 146.90822 1.000 122.47141 418 GLN b CA 1
ATOM 8227 C C . GLN F 1 164 ? 97.93288 102.00903 146.08773 1.000 126.03590 418 GLN b C 1
ATOM 8228 O O . GLN F 1 164 ? 97.08739 102.89553 146.25311 1.000 128.41775 418 GLN b O 1
ATOM 8234 N N . GLY F 1 165 ? 97.77383 101.02789 145.19788 1.000 125.30042 419 GLY b N 1
ATOM 8235 C CA . GLY F 1 165 ? 96.54823 100.93761 144.42152 1.000 124.92098 419 GLY b CA 1
ATOM 8236 C C . GLY F 1 165 ? 95.33435 100.60749 145.26921 1.000 127.01789 419 GLY b C 1
ATOM 8237 O O . GLY F 1 165 ? 94.22904 101.08394 144.99747 1.000 123.57163 419 GLY b O 1
ATOM 8238 N N . LYS F 1 166 ? 95.51884 99.78651 146.30278 1.000 129.59627 420 LYS b N 1
ATOM 8239 C CA . LYS F 1 166 ? 94.41124 99.34611 147.14275 1.000 130.90267 420 LYS b CA 1
ATOM 8240 C C . LYS F 1 166 ? 94.12617 100.31679 148.28507 1.000 131.14191 420 LYS b C 1
ATOM 8241 O O . LYS F 1 166 ? 92.96561 100.65046 148.54308 1.000 130.59871 420 LYS b O 1
ATOM 8247 N N . THR F 1 167 ? 95.17092 100.77388 148.98074 1.000 131.03941 421 THR b N 1
ATOM 8248 C CA . THR F 1 167 ? 94.99309 101.63821 150.14255 1.000 135.68651 421 THR b CA 1
ATOM 8249 C C . THR F 1 167 ? 95.09711 103.09898 149.73827 1.000 136.94351 421 THR b C 1
ATOM 8250 O O . THR F 1 167 ? 96.08522 103.48924 149.09967 1.000 132.69823 421 THR b O 1
ATOM 8254 N N . PRO F 1 168 ? 94.11672 103.92728 150.08226 1.000 140.66772 422 PRO b N 1
ATOM 8255 C CA . PRO F 1 168 ? 94.18435 105.35030 149.74010 1.000 141.84486 422 PRO b CA 1
ATOM 8256 C C . PRO F 1 168 ? 95.16355 106.09526 150.63971 1.000 144.06537 422 PRO b C 1
ATOM 8257 O O . PRO F 1 168 ? 95.61358 105.59832 151.67270 1.000 145.12914 422 PRO b O 1
ATOM 8261 N N . LEU F 1 169 ? 95.49081 107.31893 150.21637 1.000 143.50033 423 LEU b N 1
ATOM 8262 C CA . LEU F 1 169 ? 96.40986 108.15003 150.98731 1.000 145.39084 423 LEU b CA 1
ATOM 8263 C C . LEU F 1 169 ? 95.79126 108.61138 152.30127 1.000 147.12124 423 LEU b C 1
ATOM 8264 O O . LEU F 1 169 ? 96.51830 108.88067 153.26448 1.000 147.48676 423 LEU b O 1
ATOM 8269 N N . THR F 1 170 ? 94.46063 108.71201 152.36006 1.000 147.09017 424 THR b N 1
ATOM 8270 C CA . THR F 1 170 ? 93.80360 109.16933 153.58125 1.000 148.78468 424 THR b CA 1
ATOM 8271 C C . THR F 1 170 ? 94.04177 108.20325 154.73537 1.000 149.98697 424 THR b C 1
ATOM 8272 O O . THR F 1 170 ? 94.22011 108.62826 155.88296 1.000 150.30717 424 THR b O 1
ATOM 8276 N N . LEU F 1 171 ? 94.03962 106.89816 154.45230 1.000 149.03564 425 LEU b N 1
ATOM 8277 C CA . LEU F 1 171 ? 94.27846 105.91189 155.50161 1.000 148.74302 425 LEU b CA 1
ATOM 8278 C C . LEU F 1 171 ? 95.67521 106.06002 156.09238 1.000 149.85086 425 LEU b C 1
ATOM 8279 O O . LEU F 1 171 ? 95.86366 105.90932 157.30533 1.000 150.75302 425 LEU b O 1
ATOM 8284 N N . VAL F 1 172 ? 96.66868 106.34869 155.24933 1.000 150.12983 426 VAL b N 1
ATOM 8285 C CA . VAL F 1 172 ? 98.02854 106.54571 155.74189 1.000 151.95670 426 VAL b CA 1
ATOM 8286 C C . VAL F 1 172 ? 98.10786 107.79610 156.60955 1.000 152.84279 426 VAL b C 1
ATOM 8287 O O . VAL F 1 172 ? 98.83530 107.82916 157.60963 1.000 152.94661 426 VAL b O 1
ATOM 8291 N N . ASP F 1 173 ? 97.36603 108.84404 156.24115 1.000 152.24118 427 ASP b N 1
ATOM 8292 C CA . ASP F 1 173 ? 97.37429 110.07370 157.02805 1.000 152.91492 427 ASP b CA 1
ATOM 8293 C C . ASP F 1 173 ? 96.81674 109.84086 158.42687 1.000 154.18008 427 ASP b C 1
ATOM 8294 O O . ASP F 1 173 ? 97.32408 110.40018 159.40625 1.000 154.34480 427 ASP b O 1
ATOM 8299 N N . ILE F 1 174 ? 95.76754 109.02286 158.53889 1.000 154.32807 428 ILE b N 1
ATOM 8300 C CA . ILE F 1 174 ? 95.17915 108.73596 159.84480 1.000 154.36007 428 ILE b CA 1
ATOM 8301 C C . ILE F 1 174 ? 96.18440 108.01954 160.73793 1.000 155.15967 428 ILE b C 1
ATOM 8302 O O . ILE F 1 174 ? 96.27807 108.29682 161.94034 1.000 155.59298 428 ILE b O 1
ATOM 8307 N N . CYS F 1 175 ? 96.95329 107.08895 160.16558 1.000 155.28859 429 CYS b N 1
ATOM 8308 C CA . CYS F 1 175 ? 97.95223 106.36785 160.94818 1.000 155.86931 429 CYS b CA 1
ATOM 8309 C C . CYS F 1 175 ? 99.03054 107.30063 161.48454 1.000 156.48115 429 CYS b C 1
ATOM 8310 O O . CYS F 1 175 ? 99.57096 107.06226 162.57084 1.000 155.81809 429 CYS b O 1
ATOM 8313 N N . PHE F 1 176 ? 99.36325 108.35760 160.73863 1.000 156.52522 430 PHE b N 1
ATOM 8314 C CA . PHE F 1 176 ? 100.35885 109.31424 161.21272 1.000 155.13048 430 PHE b CA 1
ATOM 8315 C C . PHE F 1 176 ? 99.88988 110.01927 162.47952 1.000 155.88903 430 PHE b C 1
ATOM 8316 O O . PHE F 1 176 ? 100.67072 110.20840 163.41958 1.000 155.28441 430 PHE b O 1
ATOM 8324 N N . TRP F 1 177 ? 98.62183 110.41448 162.52370 1.000 157.05552 431 TRP b N 1
ATOM 8325 C CA . TRP F 1 177 ? 98.07175 111.09395 163.69054 1.000 156.92067 431 TRP b CA 1
ATOM 8326 C C . TRP F 1 177 ? 97.49043 110.09289 164.68333 1.000 154.05838 431 TRP b C 1
ATOM 8327 O O . TRP F 1 177 ? 98.20361 109.56388 165.53586 1.000 152.04429 431 TRP b O 1
#

InterPro domains:
  IPR001535 Arenavirus glycoprotein [MF_04084] (1-486)
  IPR001535 Arenavirus glycoprotein [PF00798] (1-478)
  IPR001535 Arenavirus glycoprotein [PIRSF004028] (1-488)
  IPR043015 Arenavirus glycoprotein, zinc binding domain [G3DSA:2.20.28.180] (447-488)

Organism: Sabia mammarenavirus (isolate Human/Brasil/SPH114202/1990) (NCBI:txid3052299)